Protein AF-A0A3B1C1U1-F1 (afdb_monomer)

Secondary structure (DSSP, 8-state):
-B-TTS---HHHHHHHHHHT--EEEE-S-B-GGGTT-SSTT-HHHHHHHHHHHHHHHHHHTT-TTEEEEE--BS---SHHHHHHHHHHHHH-TTS-EE-STTGGG-SSEE-SS--HHHHHHHHHSS--S-EEEEEES---SS--TTHHHHHHHHHH-TTEEEEEES-SB---EEEE-TT--EEEE-TTSSSSTT----TTTT---SB-TT-PBPTHHHHHHHHT-SEEEEEEEGGGTEEEEEE--SS--GGGEEEEEEEEETTEEEEEEEEE-----TT-EEEEE--PPPP-PPTT--EEEEEEEEESS--SS--TT-EEEEEEEE-----S---PBPGGGSPP-EEEEETTEEEEE-SSEEEEEETTT-SEEEEEETTEE-B---TT---S-EEE---PPPGGGHHHHHHHHHHTTTS-EEEEEEEEEEEEETTEEEEEEEEEEE-STT-EEEEEEEEEEETTS-EEEEEEEEEESS-PPPSEEEEEEEE-TT--EEEEEEEESS--BTTB-TTSEEEEEEEESGGG----SS--S---EEEESEEEEE-TTSEEEEEEESSS-EEEEEESS-HHHHHH-SSGGG----SSEEEEEEEEE-----SSTT--S-TTTS--SS-EEEEEEEEEEEGGG--HHHHHHHGGGB---PPPEEEE-TT-EEEEE-SSTTPEEEEESBSPPP-TTSEE-SS-EE--S-EEEEEEEEETTEEPP-EEEEEPPPBPPPPEEES-SEEESS-EEEEEE-SSTTPEEEEESBSPPP-TTSEEP-S-EEE-S-EEEEEEEE-TTSBPPPPEEEEEEE----SSEEEEEEES--SS---GGGS--SEEEEESSSSSTTS---SSSEEEEEEEEEEESS-EEEEEEEEESS-EEEEETTEEEEEE-SS-SSEEEEEEEEE-SEEEEEEEEEEE-SS---EEEEEEETTEEEEEPPTTTB---

Structure (mmCIF, N/CA/C/O backbone):
data_AF-A0A3B1C1U1-F1
#
_entry.id   AF-A0A3B1C1U1-F1
#
loop_
_atom_site.group_PDB
_atom_site.id
_atom_site.type_symbol
_atom_site.label_atom_id
_atom_site.label_alt_id
_atom_site.label_comp_id
_atom_site.label_asym_id
_atom_site.label_entity_id
_atom_site.label_seq_id
_atom_site.pdbx_PDB_ins_code
_atom_site.Cartn_x
_atom_site.Cartn_y
_atom_site.Cartn_z
_atom_site.occupancy
_atom_site.B_iso_or_equiv
_atom_site.auth_seq_id
_atom_site.auth_comp_id
_atom_site.auth_asym_id
_atom_site.auth_atom_id
_atom_site.pdbx_PDB_model_num
ATOM 1 N N . MET A 1 1 ? 11.385 -11.383 -22.147 1.00 95.50 1 MET A N 1
ATOM 2 C CA . MET A 1 1 ? 12.395 -11.787 -21.146 1.00 95.50 1 MET A CA 1
ATOM 3 C C . MET A 1 1 ? 13.703 -11.098 -21.480 1.00 95.50 1 MET A C 1
ATOM 5 O O . MET A 1 1 ? 13.991 -10.925 -22.659 1.00 95.50 1 MET A O 1
ATOM 9 N N . ARG A 1 2 ? 14.483 -10.728 -20.468 1.00 98.31 2 ARG A N 1
ATOM 10 C CA . ARG A 1 2 ? 15.875 -10.281 -20.600 1.00 98.31 2 ARG A CA 1
ATOM 11 C C . ARG A 1 2 ? 16.767 -11.355 -19.976 1.00 98.31 2 ARG A C 1
ATOM 13 O O . ARG A 1 2 ? 16.392 -11.895 -18.940 1.00 98.31 2 ARG A O 1
ATOM 20 N N . THR A 1 3 ? 17.875 -11.717 -20.616 1.00 98.25 3 THR A N 1
ATOM 21 C CA . THR A 1 3 ? 18.797 -12.750 -20.106 1.00 98.25 3 THR A CA 1
ATOM 22 C C . THR A 1 3 ? 19.804 -12.135 -19.128 1.00 98.25 3 THR A C 1
ATOM 24 O O . THR A 1 3 ? 20.972 -11.949 -19.457 1.00 98.25 3 THR A O 1
ATOM 27 N N . SER A 1 4 ? 19.336 -11.753 -17.940 1.00 97.38 4 SER A N 1
ATOM 28 C CA . SER A 1 4 ? 20.172 -11.133 -16.906 1.00 97.38 4 SER A CA 1
ATOM 29 C C . SER A 1 4 ? 21.248 -12.101 -16.377 1.00 97.38 4 SER A C 1
ATOM 31 O O . SER A 1 4 ? 20.926 -13.204 -15.943 1.00 97.38 4 SER A O 1
ATOM 33 N N . HIS A 1 5 ? 22.546 -11.785 -16.388 1.00 97.88 5 HIS A N 1
ATOM 34 C CA . HIS A 1 5 ? 23.233 -10.733 -17.164 1.00 97.88 5 HIS A CA 1
ATOM 35 C C . HIS A 1 5 ? 24.264 -11.343 -18.116 1.00 97.88 5 HIS A C 1
ATOM 37 O O . HIS A 1 5 ? 25.422 -10.930 -18.196 1.00 97.88 5 HIS A O 1
ATOM 43 N N . TYR A 1 6 ? 23.863 -12.413 -18.800 1.00 98.62 6 TYR A N 1
ATOM 44 C CA . TYR A 1 6 ? 24.716 -13.168 -19.706 1.00 98.62 6 TYR A CA 1
ATOM 45 C C . TYR A 1 6 ? 23.889 -14.016 -20.682 1.00 98.62 6 TYR A C 1
ATOM 47 O O . TYR A 1 6 ? 22.718 -14.302 -20.423 1.00 98.62 6 TYR A O 1
ATOM 55 N N . PRO A 1 7 ? 24.499 -14.495 -21.783 1.00 98.50 7 PRO A N 1
ATOM 56 C CA . PRO A 1 7 ? 23.799 -15.355 -22.719 1.00 98.50 7 PRO A CA 1
ATOM 57 C C . PRO A 1 7 ? 23.472 -16.708 -22.068 1.00 98.50 7 PRO A C 1
ATOM 59 O O . PRO A 1 7 ? 24.351 -17.365 -21.503 1.00 98.50 7 PRO A O 1
ATOM 62 N N . ASN A 1 8 ? 22.223 -17.155 -22.193 1.00 98.25 8 ASN A N 1
ATOM 63 C CA . ASN A 1 8 ? 21.724 -18.407 -21.617 1.00 98.25 8 ASN A CA 1
ATOM 64 C C . ASN A 1 8 ? 22.198 -19.653 -22.396 1.00 98.25 8 ASN A C 1
ATOM 66 O O . ASN A 1 8 ? 22.909 -19.565 -23.405 1.00 98.25 8 ASN A O 1
ATOM 70 N N . ASP A 1 9 ? 21.787 -20.838 -21.929 1.00 98.12 9 ASP A N 1
ATOM 71 C CA . ASP A 1 9 ? 21.929 -22.094 -22.673 1.00 98.12 9 ASP A CA 1
ATOM 72 C C . ASP A 1 9 ? 21.210 -22.003 -24.041 1.00 98.12 9 ASP A C 1
ATOM 74 O O . ASP A 1 9 ? 20.063 -21.549 -24.084 1.00 98.12 9 ASP A O 1
ATOM 78 N N . PRO A 1 10 ? 21.817 -22.454 -25.161 1.00 97.94 10 PRO A N 1
ATOM 79 C CA . PRO A 1 10 ? 21.201 -22.412 -26.493 1.00 97.94 10 PRO A CA 1
ATOM 80 C C . PRO A 1 10 ? 19.806 -23.051 -26.590 1.00 97.94 10 PRO A C 1
ATOM 82 O O . PRO A 1 10 ? 19.023 -22.710 -27.477 1.00 97.94 10 PRO A O 1
ATOM 85 N N . TYR A 1 11 ? 19.474 -23.997 -25.708 1.00 98.38 11 TYR A N 1
ATOM 86 C CA . TYR A 1 11 ? 18.143 -24.594 -25.646 1.00 98.38 11 TYR A CA 1
ATOM 87 C C . TYR A 1 11 ? 17.060 -23.583 -25.246 1.00 98.38 11 TYR A C 1
ATOM 89 O O . TYR A 1 11 ? 15.945 -23.660 -25.757 1.00 98.38 11 TYR A O 1
ATOM 97 N N . TRP A 1 12 ? 17.386 -22.594 -24.408 1.00 98.19 12 TRP A N 1
ATOM 98 C CA . TRP A 1 12 ? 16.448 -21.550 -23.987 1.00 98.19 12 TRP A CA 1
ATOM 99 C C . TRP A 1 12 ? 15.910 -20.741 -25.173 1.00 98.19 12 TRP A C 1
ATOM 101 O O . TRP A 1 12 ? 14.702 -20.573 -25.315 1.00 98.19 12 TRP A O 1
ATOM 111 N N . TYR A 1 13 ? 16.792 -20.318 -26.076 1.00 98.56 13 TYR A N 1
ATOM 112 C CA . TYR A 1 13 ? 16.422 -19.546 -27.265 1.00 98.56 13 TYR A CA 1
ATOM 113 C C . TYR A 1 13 ? 15.517 -20.347 -28.205 1.00 98.56 13 TYR A C 1
ATOM 115 O O . TYR A 1 13 ? 14.529 -19.819 -28.706 1.00 98.56 13 TYR A O 1
ATOM 123 N N . LYS A 1 14 ? 15.780 -21.654 -28.366 1.00 98.06 14 LYS A N 1
ATOM 124 C CA . LYS A 1 14 ? 14.905 -22.553 -29.139 1.00 98.06 14 LYS A CA 1
ATOM 125 C C . LYS A 1 14 ? 13.499 -22.634 -28.548 1.00 98.06 14 LYS A C 1
ATOM 127 O O . LYS A 1 14 ? 12.528 -22.614 -29.297 1.00 98.06 14 LYS A O 1
ATOM 132 N N . LEU A 1 15 ? 13.385 -22.704 -27.219 1.00 98.12 15 LEU A N 1
ATOM 133 C CA . LEU A 1 15 ? 12.083 -22.679 -26.552 1.00 98.12 15 LEU A CA 1
ATOM 134 C C . LEU A 1 15 ? 11.376 -21.338 -26.774 1.00 98.12 15 LEU A C 1
ATOM 136 O O . LEU A 1 15 ? 10.186 -21.321 -27.066 1.00 98.12 15 LEU A O 1
ATOM 140 N N . CYS A 1 16 ? 12.084 -20.212 -26.684 1.00 98.38 16 CYS A N 1
ATOM 141 C CA . CYS A 1 16 ? 11.479 -18.904 -26.931 1.00 98.38 16 CYS A CA 1
ATOM 142 C C . CYS A 1 16 ? 11.007 -18.726 -28.380 1.00 98.38 16 CYS A C 1
ATOM 144 O O . CYS A 1 16 ? 9.951 -18.124 -28.589 1.00 98.38 16 CYS A O 1
ATOM 146 N N . ASP A 1 17 ? 11.731 -19.278 -29.358 1.00 98.44 17 ASP A N 1
ATOM 147 C CA . ASP A 1 17 ? 11.299 -19.314 -30.759 1.00 98.44 17 ASP A CA 1
ATOM 148 C C . ASP A 1 17 ? 10.008 -20.126 -30.937 1.00 98.44 17 ASP A C 1
ATOM 150 O O . ASP A 1 17 ? 9.085 -19.683 -31.618 1.00 98.44 17 ASP A O 1
ATOM 154 N N . GLU A 1 18 ? 9.933 -21.311 -30.322 1.00 97.50 18 GLU A N 1
ATOM 155 C CA . GLU A 1 18 ? 8.797 -22.229 -30.463 1.00 97.50 18 GLU A CA 1
ATOM 156 C C . GLU A 1 18 ? 7.543 -21.733 -29.726 1.00 97.50 18 GLU A C 1
ATOM 158 O O . GLU A 1 18 ? 6.435 -21.792 -30.261 1.00 97.50 18 GLU A O 1
ATOM 163 N N . PHE A 1 19 ? 7.709 -21.216 -28.507 1.00 97.50 19 PHE A N 1
ATOM 164 C CA . PHE A 1 19 ? 6.602 -20.771 -27.656 1.00 97.50 19 PHE A CA 1
ATOM 165 C C . PHE A 1 19 ? 6.185 -19.314 -27.898 1.00 97.50 19 PHE A C 1
ATOM 167 O O . PHE A 1 19 ? 5.096 -18.921 -27.476 1.00 97.50 19 PHE A O 1
ATOM 174 N N . GLY A 1 20 ? 7.010 -18.523 -28.592 1.00 96.56 20 GLY A N 1
ATOM 175 C CA . GLY A 1 20 ? 6.727 -17.128 -28.927 1.00 96.56 20 GLY A CA 1
ATOM 176 C C . GLY A 1 20 ? 6.965 -16.167 -27.761 1.00 96.56 20 GLY A C 1
ATOM 177 O O . GLY A 1 20 ? 6.029 -15.543 -27.263 1.00 96.56 20 GLY A O 1
ATOM 178 N N . MET A 1 21 ? 8.221 -16.021 -27.333 1.00 96.69 21 MET A N 1
ATOM 179 C CA . MET A 1 21 ? 8.624 -15.077 -26.282 1.00 96.69 21 MET A CA 1
ATOM 180 C C . MET A 1 21 ? 9.719 -14.134 -26.781 1.00 96.69 21 MET A C 1
ATOM 182 O O . MET A 1 21 ? 10.788 -14.591 -27.168 1.00 96.69 21 MET A O 1
ATOM 186 N N . TYR A 1 22 ? 9.495 -12.818 -26.717 1.00 97.75 22 TYR A N 1
ATOM 187 C CA . TYR A 1 22 ? 10.530 -11.842 -27.074 1.00 97.75 22 TYR A CA 1
ATOM 188 C C . TYR A 1 22 ? 11.697 -11.861 -26.080 1.00 97.75 22 TYR A C 1
ATOM 190 O O . TYR A 1 22 ? 11.484 -11.870 -24.859 1.00 97.75 22 TYR A O 1
ATOM 198 N N . LEU A 1 23 ? 12.921 -11.834 -26.609 1.00 98.12 23 LEU A N 1
ATOM 199 C CA . LEU A 1 23 ? 14.177 -11.854 -25.869 1.00 98.12 23 LEU A CA 1
ATOM 200 C C . LEU A 1 23 ? 14.997 -10.581 -26.099 1.00 98.12 23 LEU A C 1
ATOM 202 O O . LEU A 1 23 ? 15.217 -10.163 -27.237 1.00 98.12 23 LEU A O 1
ATOM 206 N N . VAL A 1 24 ? 15.497 -10.027 -24.997 1.00 98.50 24 VAL A N 1
ATOM 207 C CA . VAL A 1 24 ? 16.676 -9.158 -24.973 1.00 98.50 24 VAL A CA 1
ATOM 208 C C . VAL A 1 24 ? 17.847 -10.045 -24.571 1.00 98.50 24 VAL A C 1
ATOM 210 O O . VAL A 1 24 ? 17.885 -10.511 -23.430 1.00 98.50 24 VAL A O 1
ATOM 213 N N . ASP A 1 25 ? 18.735 -10.331 -25.521 1.00 98.75 25 ASP A N 1
ATOM 214 C CA . ASP A 1 25 ? 19.906 -11.179 -25.286 1.00 98.75 25 ASP A CA 1
ATOM 215 C C . ASP A 1 25 ? 21.087 -10.311 -24.851 1.00 98.75 25 ASP A C 1
ATOM 217 O O . ASP A 1 25 ? 21.399 -9.306 -25.498 1.00 98.75 25 ASP A O 1
ATOM 221 N N . GLU A 1 26 ? 21.695 -10.651 -23.721 1.00 98.81 26 GLU A N 1
ATOM 222 C CA . GLU A 1 26 ? 22.623 -9.775 -23.012 1.00 98.81 26 GLU A CA 1
ATOM 223 C C . GLU A 1 26 ? 24.036 -10.327 -22.954 1.00 98.81 26 GLU A C 1
ATOM 225 O O . GLU A 1 26 ? 24.291 -11.459 -22.544 1.00 98.81 26 GLU A O 1
ATOM 230 N N . THR A 1 27 ? 24.980 -9.480 -23.354 1.00 98.75 27 THR A N 1
ATOM 231 C CA . THR A 1 27 ? 26.395 -9.816 -23.322 1.00 98.75 27 THR A CA 1
ATOM 232 C C . THR A 1 27 ? 26.832 -10.021 -21.877 1.00 98.75 27 THR A C 1
ATOM 234 O O . THR A 1 27 ? 26.531 -9.199 -21.022 1.00 98.75 27 THR A O 1
ATOM 237 N N . ASN A 1 28 ? 27.615 -11.071 -21.617 1.00 98.56 28 ASN A N 1
ATOM 238 C CA . ASN A 1 28 ? 28.229 -11.317 -20.312 1.00 98.56 28 ASN A CA 1
ATOM 239 C C . ASN A 1 28 ? 29.310 -10.260 -20.024 1.00 98.56 28 ASN A C 1
ATOM 241 O O . ASN A 1 28 ? 30.497 -10.532 -20.197 1.00 98.56 28 ASN A O 1
ATOM 245 N N . VAL A 1 29 ? 28.914 -9.042 -19.676 1.00 98.12 29 VAL A N 1
ATOM 246 C CA . VAL A 1 29 ? 29.781 -7.917 -19.317 1.00 98.12 29 VAL A CA 1
ATOM 247 C C . VAL A 1 29 ? 29.119 -7.201 -18.152 1.00 98.12 29 VAL A C 1
ATOM 249 O O . VAL A 1 29 ? 28.149 -6.474 -18.333 1.00 98.12 29 VAL A O 1
ATOM 252 N N . GLU A 1 30 ? 29.682 -7.412 -16.969 1.00 98.00 30 GLU A N 1
ATOM 253 C CA . GLU A 1 30 ? 29.283 -6.749 -15.738 1.00 98.00 30 GLU A CA 1
ATOM 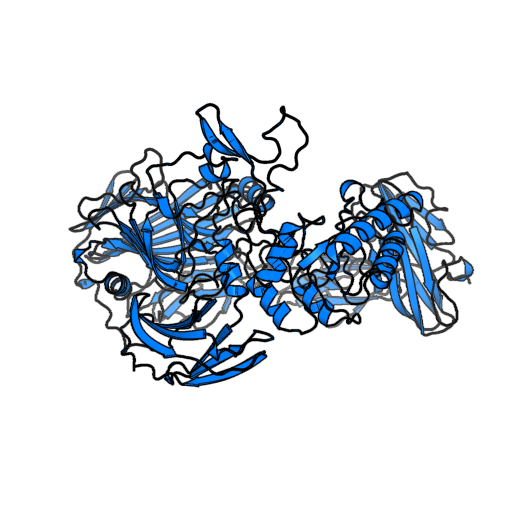254 C C . GLU A 1 30 ? 30.520 -6.537 -14.868 1.00 98.00 30 GLU A C 1
ATOM 256 O O . GLU A 1 30 ? 31.339 -7.440 -14.674 1.00 98.00 30 GLU A O 1
ATOM 261 N N . SER A 1 31 ? 30.697 -5.307 -14.398 1.00 96.75 31 SER A N 1
ATOM 262 C CA . SER A 1 31 ? 31.854 -4.895 -13.602 1.00 96.75 31 SER A CA 1
ATOM 263 C C . SER A 1 31 ? 31.437 -3.952 -12.478 1.00 96.75 31 SER A C 1
ATOM 265 O O . SER A 1 31 ? 32.193 -3.048 -12.120 1.00 96.75 31 SER A O 1
ATOM 267 N N . HIS A 1 32 ? 30.265 -4.206 -11.885 1.00 94.69 32 HIS A N 1
ATOM 268 C CA . HIS A 1 32 ? 29.680 -3.404 -10.808 1.00 94.69 32 HIS A CA 1
ATOM 269 C C . HIS A 1 32 ? 30.699 -3.130 -9.690 1.00 94.69 32 HIS A C 1
ATOM 271 O O . HIS A 1 32 ? 30.947 -1.981 -9.329 1.00 94.69 32 HIS A O 1
ATOM 277 N N . GLY A 1 33 ? 31.409 -4.162 -9.217 1.00 92.44 33 GLY A N 1
ATOM 278 C CA . GLY A 1 33 ? 32.429 -4.025 -8.166 1.00 92.44 33 GLY A CA 1
ATOM 279 C C . GLY A 1 33 ? 33.640 -3.148 -8.531 1.00 92.44 33 GLY A C 1
ATOM 280 O O . GLY A 1 33 ? 34.375 -2.721 -7.644 1.00 92.44 33 GLY A O 1
ATOM 281 N N . ALA A 1 34 ? 33.857 -2.846 -9.816 1.00 92.56 34 ALA A N 1
ATOM 282 C CA . ALA A 1 34 ? 34.862 -1.878 -10.263 1.00 92.56 34 ALA A CA 1
ATOM 283 C C . ALA A 1 34 ? 34.351 -0.424 -10.222 1.00 92.56 34 ALA A C 1
ATOM 285 O O . ALA A 1 34 ? 35.110 0.487 -10.551 1.00 92.56 34 ALA A O 1
ATOM 286 N N . ASN A 1 35 ? 33.089 -0.201 -9.839 1.00 83.38 35 ASN A N 1
ATOM 287 C CA . ASN A 1 35 ? 32.459 1.099 -9.615 1.00 83.38 35 ASN A CA 1
ATOM 288 C C . ASN A 1 35 ? 32.656 2.085 -10.786 1.00 83.38 35 ASN A C 1
ATOM 290 O O . ASN A 1 35 ? 33.133 3.208 -10.619 1.00 83.38 35 ASN A O 1
ATOM 294 N N . GLY A 1 36 ? 32.384 1.614 -12.009 1.00 84.00 36 GLY A N 1
ATOM 295 C CA . GLY A 1 36 ? 32.494 2.403 -13.243 1.00 84.00 36 GLY A CA 1
ATOM 296 C C . GLY A 1 36 ? 33.921 2.669 -13.745 1.00 84.00 36 GLY A C 1
ATOM 297 O O . GLY A 1 36 ? 34.096 3.351 -14.757 1.00 84.00 36 GLY A O 1
ATOM 298 N N . LEU A 1 37 ? 34.956 2.137 -13.081 1.00 86.38 37 LEU A N 1
ATOM 299 C CA . LEU A 1 37 ? 36.351 2.310 -13.505 1.00 86.38 37 LEU A CA 1
ATOM 300 C C . LEU A 1 37 ? 36.724 1.433 -14.705 1.00 86.38 37 LEU A C 1
ATOM 302 O O . LEU A 1 37 ? 37.570 1.824 -15.508 1.00 86.38 37 LEU A O 1
ATOM 306 N N . LEU A 1 38 ? 36.098 0.262 -14.830 1.00 91.50 38 LEU A N 1
ATOM 307 C CA . LEU A 1 38 ? 36.338 -0.716 -15.890 1.00 91.50 38 LEU A CA 1
ATOM 308 C C . LEU A 1 38 ? 35.004 -1.093 -16.548 1.00 91.50 38 LEU A C 1
ATOM 310 O O . LEU A 1 38 ? 34.036 -1.261 -15.809 1.00 91.50 38 LEU A O 1
ATOM 314 N N . PRO A 1 39 ? 34.941 -1.276 -17.884 1.00 93.44 39 PRO A N 1
ATOM 315 C CA . PRO A 1 39 ? 36.037 -1.171 -18.854 1.00 93.44 39 PRO A CA 1
ATOM 316 C C . PRO A 1 39 ? 36.281 0.261 -19.379 1.00 93.44 39 PRO A C 1
ATOM 318 O O . PRO A 1 39 ? 37.305 0.505 -20.016 1.00 93.44 39 PRO A O 1
ATOM 321 N N . ARG A 1 40 ? 35.360 1.204 -19.138 1.00 90.94 40 ARG A N 1
ATOM 322 C CA . ARG A 1 40 ? 35.411 2.618 -19.562 1.00 90.94 40 ARG A CA 1
ATOM 323 C C . ARG A 1 40 ? 35.962 2.828 -20.987 1.00 90.94 40 ARG A C 1
ATOM 325 O O . ARG A 1 40 ? 35.516 2.171 -21.922 1.00 90.94 40 ARG A O 1
ATOM 332 N N . SER A 1 41 ? 36.937 3.718 -21.156 1.00 95.56 41 SER A N 1
ATOM 333 C CA . SER A 1 41 ? 37.687 3.939 -22.400 1.00 95.56 41 SER A CA 1
ATOM 334 C C . SER A 1 41 ? 39.094 3.329 -22.331 1.00 95.56 41 SER A C 1
ATOM 336 O O . SER A 1 41 ? 39.984 3.767 -23.055 1.00 95.56 41 SER A O 1
ATOM 338 N N . ASP A 1 42 ? 39.348 2.361 -21.436 1.00 96.12 42 ASP A N 1
ATOM 339 C CA . ASP A 1 42 ? 40.673 1.738 -21.341 1.00 96.12 42 ASP A CA 1
ATOM 340 C C . ASP A 1 42 ? 40.870 0.755 -22.513 1.00 96.12 42 ASP A C 1
ATOM 342 O O . ASP A 1 42 ? 40.176 -0.271 -22.580 1.00 96.12 42 ASP A O 1
ATOM 346 N N . PRO A 1 43 ? 41.825 1.017 -23.429 1.00 95.62 43 PRO A N 1
ATOM 347 C CA . PRO A 1 43 ? 42.048 0.178 -24.602 1.00 95.62 43 PRO A CA 1
ATOM 348 C C . PRO A 1 43 ? 42.491 -1.251 -24.257 1.00 95.62 43 PRO A C 1
ATOM 350 O O . PRO A 1 43 ? 42.358 -2.158 -25.080 1.00 95.62 43 PRO A O 1
ATOM 353 N N . LYS A 1 44 ? 42.998 -1.493 -23.038 1.00 97.19 44 LYS A N 1
ATOM 354 C CA . LYS A 1 44 ? 43.355 -2.845 -22.576 1.00 97.19 44 LYS A CA 1
ATOM 355 C C . LYS A 1 44 ? 42.139 -3.762 -22.471 1.00 97.19 44 LYS A C 1
ATOM 357 O O . LYS A 1 44 ? 42.288 -4.975 -22.595 1.00 97.19 44 LYS A O 1
ATOM 362 N N . TRP A 1 45 ? 40.953 -3.192 -22.263 1.00 97.69 45 TRP A N 1
ATOM 363 C CA . TRP A 1 45 ? 39.708 -3.940 -22.111 1.00 97.69 45 TRP A CA 1
ATOM 364 C C . TRP A 1 45 ? 38.903 -4.051 -23.408 1.00 97.69 45 TRP A C 1
ATOM 366 O O . TRP A 1 45 ? 38.044 -4.928 -23.493 1.00 97.69 45 TRP A O 1
ATOM 376 N N . THR A 1 46 ? 39.216 -3.257 -24.443 1.00 97.94 46 THR A N 1
ATOM 377 C CA . THR A 1 46 ? 38.482 -3.254 -25.722 1.00 97.94 46 THR A CA 1
ATOM 378 C C . THR A 1 46 ? 38.383 -4.646 -26.332 1.00 97.94 46 THR A C 1
ATOM 380 O O . THR A 1 46 ? 37.293 -5.103 -26.666 1.00 97.94 46 THR A O 1
ATOM 383 N N . ALA A 1 47 ? 39.508 -5.359 -26.447 1.00 98.25 47 ALA A N 1
ATOM 384 C CA . ALA A 1 47 ? 39.517 -6.689 -27.055 1.00 98.25 47 ALA A CA 1
ATOM 385 C C . ALA A 1 47 ? 38.643 -7.687 -26.277 1.00 98.25 47 ALA A C 1
ATOM 387 O O . ALA A 1 47 ? 37.943 -8.488 -26.890 1.00 98.25 47 ALA A O 1
ATOM 388 N N . ALA A 1 48 ? 38.648 -7.610 -24.942 1.00 98.19 48 ALA A N 1
ATOM 389 C CA . ALA A 1 48 ? 37.888 -8.512 -24.084 1.00 98.19 48 ALA A CA 1
ATOM 390 C C . ALA A 1 48 ? 36.374 -8.291 -24.206 1.00 98.19 48 ALA A C 1
ATOM 392 O O . ALA A 1 48 ? 35.618 -9.255 -24.311 1.00 98.19 48 ALA A O 1
ATOM 393 N N . VAL A 1 49 ? 35.918 -7.036 -24.214 1.00 98.38 49 VAL A N 1
ATOM 394 C CA . VAL A 1 49 ? 34.481 -6.743 -24.321 1.00 98.38 49 VAL A CA 1
ATOM 395 C C . VAL A 1 49 ? 33.951 -6.961 -25.738 1.00 98.38 49 VAL A C 1
ATOM 397 O O . VAL A 1 49 ? 32.852 -7.488 -25.901 1.00 98.38 49 VAL A O 1
ATOM 400 N N . VAL A 1 50 ? 34.758 -6.667 -26.769 1.00 98.38 50 VAL A N 1
ATOM 401 C CA . VAL A 1 50 ? 34.412 -6.946 -28.173 1.00 98.38 50 VAL A CA 1
ATOM 402 C C . VAL A 1 50 ? 34.312 -8.450 -28.435 1.00 98.38 50 VAL A C 1
ATOM 404 O O . VAL A 1 50 ? 33.421 -8.883 -29.164 1.00 98.38 50 VAL A O 1
ATOM 407 N N . ASP A 1 51 ? 35.184 -9.265 -27.836 1.00 98.75 51 ASP A N 1
ATOM 408 C CA . ASP A 1 51 ? 35.106 -10.726 -27.954 1.00 98.75 51 ASP A CA 1
ATOM 409 C C . ASP A 1 51 ? 33.796 -11.289 -27.376 1.00 98.75 51 ASP A C 1
ATOM 411 O O . ASP A 1 51 ? 33.166 -12.154 -27.990 1.00 98.75 51 ASP A O 1
ATOM 415 N N . ARG A 1 52 ? 33.330 -10.739 -26.248 1.00 98.75 52 ARG A N 1
ATOM 416 C CA . ARG A 1 52 ? 32.087 -11.160 -25.583 1.00 98.75 52 ARG A CA 1
ATOM 417 C C . ARG A 1 52 ? 30.841 -10.841 -26.418 1.00 98.75 52 ARG A C 1
ATOM 419 O O . ARG A 1 52 ? 30.056 -11.754 -26.678 1.00 98.75 52 ARG A O 1
ATOM 426 N N . ILE A 1 53 ? 30.688 -9.603 -26.907 1.00 98.75 53 ILE A N 1
ATOM 427 C CA . ILE A 1 53 ? 29.553 -9.222 -27.784 1.00 98.75 53 ILE A CA 1
ATOM 428 C C . ILE A 1 53 ? 29.595 -9.995 -29.109 1.00 98.75 53 ILE A C 1
ATOM 430 O O . ILE A 1 53 ? 28.570 -10.480 -29.591 1.00 98.75 53 ILE A O 1
ATOM 434 N N . LYS A 1 54 ? 30.792 -10.194 -29.678 1.00 98.69 54 LYS A N 1
ATOM 435 C CA . LYS A 1 54 ? 30.989 -11.013 -30.878 1.00 98.69 54 LYS A CA 1
ATOM 436 C C . LYS A 1 54 ? 30.543 -12.449 -30.662 1.00 98.69 54 LYS A C 1
ATOM 438 O O . LYS A 1 54 ? 29.832 -12.986 -31.506 1.00 98.69 54 LYS A O 1
ATOM 443 N N . SER A 1 55 ? 30.956 -13.069 -29.565 1.00 98.50 55 SER A N 1
ATOM 444 C CA . SER A 1 55 ? 30.638 -14.467 -29.282 1.00 98.50 55 SER A CA 1
ATOM 445 C C . SER A 1 55 ? 29.134 -14.692 -29.130 1.00 98.50 55 SER A C 1
ATOM 447 O O . SER A 1 55 ? 28.615 -15.624 -29.741 1.00 98.50 55 SER A O 1
ATOM 449 N N . MET A 1 56 ? 28.433 -13.807 -28.410 1.00 98.75 56 MET A N 1
ATOM 450 C CA . MET A 1 56 ? 26.971 -13.855 -28.281 1.00 98.75 56 MET A CA 1
ATOM 451 C C . MET A 1 56 ? 26.284 -13.716 -29.648 1.00 98.75 56 MET A C 1
ATOM 453 O O . MET A 1 56 ? 25.620 -14.642 -30.106 1.00 98.75 56 MET A O 1
ATOM 457 N N . ILE A 1 57 ? 26.526 -12.615 -30.372 1.00 98.75 57 ILE A N 1
ATOM 458 C CA . ILE A 1 57 ? 25.831 -12.360 -31.646 1.00 98.75 57 ILE A CA 1
ATOM 459 C C . ILE A 1 57 ? 26.104 -13.475 -32.661 1.00 98.75 57 ILE A C 1
ATOM 461 O O . ILE A 1 57 ? 25.193 -13.929 -33.349 1.00 98.75 57 ILE A O 1
ATOM 465 N N . GLN A 1 58 ? 27.348 -13.953 -32.784 1.00 98.56 58 GLN A N 1
ATOM 466 C CA . GLN A 1 58 ? 27.647 -15.008 -33.757 1.00 98.56 58 GLN A CA 1
ATOM 467 C C . GLN A 1 58 ? 26.949 -16.332 -33.433 1.00 98.56 58 GLN A C 1
ATOM 469 O O . GLN A 1 58 ? 26.586 -17.044 -34.373 1.00 98.56 58 GLN A O 1
ATOM 474 N N . ARG A 1 59 ? 26.756 -16.644 -32.145 1.00 98.50 59 ARG A N 1
ATOM 475 C CA . ARG A 1 59 ? 26.020 -17.825 -31.686 1.00 98.50 59 ARG A CA 1
ATOM 476 C C . ARG A 1 59 ? 24.520 -17.685 -31.968 1.00 98.50 59 ARG A C 1
ATOM 478 O O . ARG A 1 59 ? 23.936 -18.618 -32.515 1.00 98.50 59 ARG A O 1
ATOM 485 N N . ASP A 1 60 ? 23.940 -16.515 -31.686 1.00 98.69 60 ASP A N 1
ATOM 486 C CA . ASP A 1 60 ? 22.490 -16.395 -31.481 1.00 98.69 60 ASP A CA 1
ATOM 487 C C . ASP A 1 60 ? 21.717 -15.617 -32.560 1.00 98.69 60 ASP A C 1
ATOM 489 O O . ASP A 1 60 ? 20.492 -15.705 -32.624 1.00 98.69 60 ASP A O 1
ATOM 493 N N . LYS A 1 61 ? 22.394 -14.906 -33.474 1.00 98.00 61 LYS A N 1
ATOM 494 C CA . LYS A 1 61 ? 21.790 -14.008 -34.494 1.00 98.00 61 LYS A CA 1
ATOM 495 C C . LYS A 1 61 ? 20.638 -14.568 -35.342 1.00 98.00 61 LYS A C 1
ATOM 497 O O . LYS A 1 61 ? 19.887 -13.791 -35.936 1.00 98.00 61 LYS A O 1
ATOM 502 N N . ASN A 1 62 ? 20.501 -15.890 -35.430 1.00 98.12 62 ASN A N 1
ATOM 503 C CA . ASN A 1 62 ? 19.464 -16.547 -36.227 1.00 98.12 62 ASN A CA 1
ATOM 504 C C . ASN A 1 62 ? 18.163 -16.817 -35.451 1.00 98.12 62 ASN A C 1
ATOM 506 O O . ASN A 1 62 ? 17.199 -17.260 -36.070 1.00 98.12 62 ASN A O 1
ATOM 510 N N . HIS A 1 63 ? 18.119 -16.562 -34.139 1.00 98.69 63 HIS A N 1
ATOM 511 C CA . HIS A 1 63 ? 16.920 -16.762 -33.324 1.00 98.69 63 HIS A CA 1
ATOM 512 C C . HIS A 1 63 ? 15.910 -15.617 -33.534 1.00 98.69 63 HIS A C 1
ATOM 514 O O . HIS A 1 63 ? 16.219 -14.465 -33.201 1.00 98.69 63 HIS A O 1
ATOM 520 N N . PRO A 1 64 ? 14.713 -15.876 -34.099 1.00 98.31 64 PRO A N 1
ATOM 521 C CA . PRO A 1 64 ? 13.685 -14.851 -34.281 1.00 98.31 64 PRO A CA 1
ATOM 522 C C . PRO A 1 64 ? 13.109 -14.320 -32.963 1.00 98.31 64 PRO A C 1
ATOM 524 O O . PRO A 1 64 ? 12.572 -13.215 -32.953 1.00 98.31 64 PRO A O 1
ATOM 527 N N . SER A 1 65 ? 13.220 -15.062 -31.856 1.00 98.62 65 SER A N 1
ATOM 528 C CA . SER A 1 65 ? 12.798 -14.586 -30.538 1.00 98.62 65 SER A CA 1
ATOM 529 C C . SER A 1 65 ? 13.610 -13.384 -30.057 1.00 98.62 65 SER A C 1
ATOM 531 O O . SER A 1 65 ? 13.104 -12.580 -29.276 1.00 98.62 65 SER A O 1
ATOM 533 N N . ILE A 1 66 ? 14.865 -13.250 -30.497 1.00 98.69 66 ILE A N 1
ATOM 534 C CA . ILE A 1 66 ? 15.732 -12.134 -30.112 1.00 98.69 66 ILE A CA 1
ATOM 535 C C . ILE A 1 66 ? 15.289 -10.891 -30.868 1.00 98.69 66 ILE A C 1
ATOM 537 O O . ILE A 1 66 ? 15.321 -10.860 -32.097 1.00 98.69 66 ILE A O 1
ATOM 541 N N . VAL A 1 67 ? 14.904 -9.857 -30.124 1.00 97.81 67 VAL A N 1
ATOM 542 C CA . VAL A 1 67 ? 14.442 -8.577 -30.679 1.00 97.81 67 VAL A CA 1
ATOM 543 C C . VAL A 1 67 ? 15.397 -7.426 -30.390 1.00 97.81 67 VAL A C 1
ATOM 545 O O . VAL A 1 67 ? 15.218 -6.352 -30.951 1.00 97.81 67 VAL A O 1
ATOM 548 N N . MET A 1 68 ? 16.397 -7.625 -29.526 1.00 98.31 68 MET A N 1
ATOM 549 C CA . MET A 1 68 ? 17.332 -6.582 -29.103 1.00 98.31 68 MET A CA 1
ATOM 550 C C . MET A 1 68 ? 18.614 -7.194 -28.528 1.0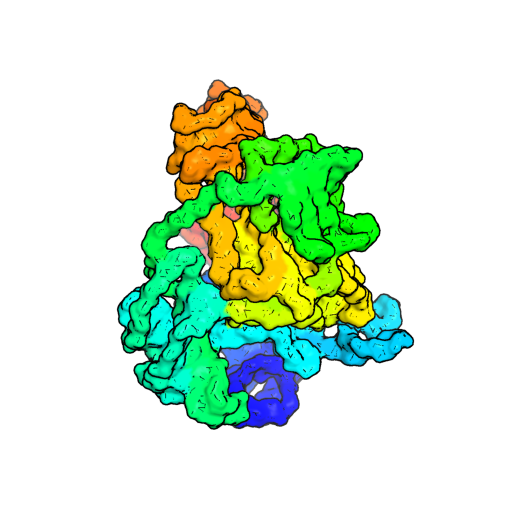0 98.31 68 MET A C 1
ATOM 552 O O . MET A 1 68 ? 18.551 -8.216 -27.839 1.00 98.31 68 MET A O 1
ATOM 556 N N . TRP A 1 69 ? 19.753 -6.549 -28.786 1.00 98.81 69 TRP A N 1
ATOM 557 C CA . TRP A 1 69 ? 21.057 -6.913 -28.222 1.00 98.81 69 TRP A CA 1
ATOM 558 C C . TRP A 1 69 ? 21.411 -5.992 -27.060 1.00 98.81 69 TRP A C 1
ATOM 560 O O . TRP A 1 69 ? 21.411 -4.779 -27.239 1.00 98.81 69 TRP A O 1
ATOM 570 N N . SER A 1 70 ? 21.758 -6.537 -25.894 1.00 98.75 70 SER A N 1
ATOM 571 C CA . SER A 1 70 ? 22.246 -5.748 -24.759 1.00 98.75 70 SER A CA 1
ATOM 572 C C . SER A 1 70 ? 23.770 -5.836 -24.624 1.00 98.75 70 SER A C 1
ATOM 574 O O . SER A 1 70 ? 24.355 -6.925 -24.692 1.00 98.75 70 SER A O 1
ATOM 576 N N . LEU A 1 71 ? 24.434 -4.689 -24.446 1.00 98.75 71 LEU A N 1
ATOM 577 C CA . LEU A 1 71 ? 25.900 -4.618 -24.350 1.00 98.75 71 LEU A CA 1
ATOM 578 C C . LEU A 1 71 ? 26.451 -5.132 -23.010 1.00 98.75 71 LEU A C 1
ATOM 580 O O . LEU A 1 71 ? 27.646 -5.407 -22.923 1.00 98.75 71 LEU A O 1
ATOM 584 N N . GLY A 1 72 ? 25.606 -5.274 -21.988 1.00 98.06 72 GLY A N 1
ATOM 585 C CA . GLY A 1 72 ? 25.986 -5.705 -20.643 1.00 98.06 72 GLY A CA 1
ATOM 586 C C . GLY A 1 72 ? 25.080 -5.097 -19.572 1.00 98.06 72 GLY A C 1
ATOM 587 O O . GLY A 1 72 ? 24.039 -4.522 -19.895 1.00 98.06 72 GLY A O 1
ATOM 588 N N . ASN A 1 73 ? 25.510 -5.187 -18.316 1.00 98.38 73 ASN A N 1
ATOM 589 C CA . ASN A 1 73 ? 24.827 -4.635 -17.146 1.00 98.38 73 ASN A CA 1
ATOM 590 C C . ASN A 1 73 ? 25.829 -3.925 -16.229 1.00 98.38 73 ASN A C 1
ATOM 592 O O . ASN A 1 73 ? 26.942 -4.419 -16.070 1.00 98.38 73 ASN A O 1
ATOM 596 N N . GLU A 1 74 ? 25.461 -2.766 -15.672 1.00 95.75 74 GLU A N 1
ATOM 597 C CA . GLU A 1 74 ? 26.195 -2.060 -14.599 1.00 95.75 74 GLU A CA 1
ATOM 598 C C . GLU A 1 74 ? 27.738 -2.056 -14.734 1.00 95.75 74 GLU A C 1
ATOM 600 O O . GLU A 1 74 ? 28.496 -2.165 -13.769 1.00 95.75 74 GLU A O 1
ATOM 605 N N . ALA A 1 75 ? 28.231 -1.907 -15.966 1.00 96.06 75 ALA A N 1
ATOM 606 C CA . ALA A 1 75 ? 29.655 -1.927 -16.298 1.00 96.06 75 ALA A CA 1
ATOM 607 C C . ALA A 1 75 ? 30.212 -0.512 -16.560 1.00 96.06 75 ALA A C 1
ATOM 609 O O . ALA A 1 75 ? 31.285 -0.338 -17.135 1.00 96.06 75 ALA A O 1
ATOM 610 N N . GLY A 1 76 ? 29.488 0.530 -16.143 1.00 91.94 76 GLY A N 1
ATOM 611 C CA . GLY A 1 76 ? 29.861 1.930 -16.354 1.00 91.94 76 GLY A CA 1
ATOM 612 C C . GLY A 1 76 ? 29.661 2.413 -17.796 1.00 91.94 76 GLY A C 1
ATOM 613 O O . GLY A 1 76 ? 28.833 1.891 -18.534 1.00 91.94 76 GLY A O 1
ATOM 614 N N . MET A 1 77 ? 30.428 3.424 -18.206 1.00 92.88 77 MET A N 1
ATOM 615 C CA . MET A 1 77 ? 30.286 4.140 -19.487 1.00 92.88 77 MET A CA 1
ATOM 616 C C . MET A 1 77 ? 31.642 4.350 -20.168 1.00 92.88 77 MET A C 1
ATOM 618 O O . MET A 1 77 ? 32.660 4.331 -19.484 1.00 92.88 77 MET A O 1
ATOM 622 N N . GLY A 1 78 ? 31.685 4.614 -21.478 1.00 94.25 78 GLY A N 1
ATOM 623 C CA . GLY A 1 78 ? 32.922 4.975 -22.193 1.00 94.25 78 GLY A CA 1
ATOM 624 C C . GLY A 1 78 ? 33.053 4.379 -23.596 1.00 94.25 78 GLY A C 1
ATOM 625 O O . GLY A 1 78 ? 32.165 3.673 -24.075 1.00 94.25 78 GLY A O 1
ATOM 626 N N . ASP A 1 79 ? 34.190 4.647 -24.243 1.00 97.19 79 ASP A N 1
ATOM 627 C CA . ASP A 1 79 ? 34.402 4.371 -25.674 1.00 97.19 79 ASP A CA 1
ATOM 628 C C . ASP A 1 79 ? 34.304 2.891 -26.034 1.00 97.19 79 ASP A C 1
ATOM 630 O O . ASP A 1 79 ? 33.878 2.543 -27.135 1.00 97.19 79 ASP A O 1
ATOM 634 N N . ASN A 1 80 ? 34.641 2.000 -25.099 1.00 98.12 80 ASN A N 1
ATOM 635 C CA . ASN A 1 80 ? 34.517 0.566 -25.324 1.00 98.12 80 ASN A CA 1
ATOM 636 C C . ASN A 1 80 ? 33.075 0.154 -25.662 1.00 98.12 80 ASN A C 1
ATOM 638 O O . ASN A 1 80 ? 32.886 -0.732 -26.494 1.00 98.12 80 ASN A O 1
ATOM 642 N N . PHE A 1 81 ? 32.064 0.827 -25.105 1.00 98.38 81 PHE A N 1
ATOM 643 C CA . PHE A 1 81 ? 30.661 0.542 -25.413 1.00 98.38 81 PHE A CA 1
ATOM 644 C C . PHE A 1 81 ? 30.249 1.056 -26.797 1.00 98.38 81 PHE A C 1
ATOM 646 O O . PHE A 1 81 ? 29.494 0.373 -27.485 1.00 98.38 81 PHE A O 1
ATOM 653 N N . PHE A 1 82 ? 30.810 2.176 -27.272 1.00 98.62 82 PHE A N 1
ATOM 654 C CA . PHE A 1 82 ? 30.637 2.590 -28.670 1.00 98.62 82 PHE A CA 1
ATOM 655 C C . PHE A 1 82 ? 31.240 1.561 -29.632 1.00 98.62 82 PHE A C 1
ATOM 657 O O . PHE A 1 82 ? 30.588 1.174 -30.597 1.00 98.62 82 PHE A O 1
ATOM 664 N N . VAL A 1 83 ? 32.434 1.038 -29.333 1.00 98.50 83 VAL A N 1
ATOM 665 C CA . VAL A 1 83 ? 33.065 -0.011 -30.153 1.00 98.50 83 VAL A CA 1
ATOM 666 C C . VAL A 1 83 ? 32.223 -1.295 -30.171 1.00 98.50 83 VAL A C 1
ATOM 668 O O . VAL A 1 83 ? 32.086 -1.928 -31.220 1.00 98.50 83 VAL A O 1
ATOM 671 N N . MET A 1 84 ? 31.634 -1.685 -29.035 1.00 98.75 84 MET A N 1
ATOM 672 C CA . MET A 1 84 ? 30.727 -2.837 -28.967 1.00 98.75 84 MET A CA 1
ATOM 673 C C . MET A 1 84 ? 29.442 -2.613 -29.771 1.00 98.75 84 MET A C 1
ATOM 675 O O . MET A 1 84 ? 29.060 -3.495 -30.542 1.00 98.75 84 MET A O 1
ATOM 679 N N . ARG A 1 85 ? 28.804 -1.442 -29.637 1.00 98.56 85 ARG A N 1
ATOM 680 C CA . ARG A 1 85 ? 27.622 -1.051 -30.422 1.00 98.56 85 ARG A CA 1
ATOM 681 C C . ARG A 1 85 ? 27.916 -1.098 -31.919 1.00 98.56 85 ARG A C 1
ATOM 683 O O . ARG A 1 85 ? 27.186 -1.740 -32.669 1.00 98.56 85 ARG A O 1
ATOM 690 N N . ASP A 1 86 ? 29.014 -0.480 -32.347 1.00 98.69 86 ASP A N 1
ATOM 691 C CA . ASP A 1 86 ? 29.407 -0.424 -33.756 1.00 98.69 86 ASP A CA 1
ATOM 692 C C . ASP A 1 86 ? 29.670 -1.830 -34.319 1.00 98.69 86 ASP A C 1
ATOM 694 O O . ASP A 1 86 ? 29.313 -2.136 -35.463 1.00 98.69 86 ASP A O 1
ATOM 698 N N . TYR A 1 87 ? 30.256 -2.724 -33.512 1.00 98.69 87 TYR A N 1
ATOM 699 C CA . TYR A 1 87 ? 30.365 -4.134 -33.872 1.00 98.69 87 TYR A CA 1
ATOM 700 C C . TYR A 1 87 ? 28.985 -4.789 -34.019 1.00 98.69 87 TYR A C 1
ATOM 702 O O . TYR A 1 87 ? 28.766 -5.484 -35.013 1.00 98.69 87 TYR A O 1
ATOM 710 N N . ALA A 1 88 ? 28.073 -4.579 -33.065 1.00 98.69 88 ALA A N 1
ATOM 711 C CA . ALA A 1 88 ? 26.737 -5.169 -33.084 1.00 98.69 88 ALA A CA 1
ATOM 712 C C . ALA A 1 88 ? 25.963 -4.763 -34.345 1.00 98.69 88 ALA A C 1
ATOM 714 O O . ALA A 1 88 ? 25.538 -5.641 -35.093 1.00 98.69 88 ALA A O 1
ATOM 715 N N . HIS A 1 89 ? 25.904 -3.467 -34.670 1.00 98.69 89 HIS A N 1
ATOM 716 C CA . HIS A 1 89 ? 25.263 -2.971 -35.897 1.00 98.69 89 HIS A CA 1
ATOM 717 C C . HIS A 1 89 ? 25.902 -3.520 -37.173 1.00 98.69 89 HIS A C 1
ATOM 719 O O . HIS A 1 89 ? 25.208 -3.826 -38.142 1.00 98.69 89 HIS A O 1
ATOM 725 N N . LYS A 1 90 ? 27.232 -3.672 -37.193 1.00 98.44 90 LYS A N 1
ATOM 726 C CA . LYS A 1 90 ? 27.937 -4.264 -38.338 1.00 98.44 90 LYS A CA 1
ATOM 727 C C . LYS A 1 90 ? 27.638 -5.757 -38.492 1.00 98.44 90 LYS A C 1
ATOM 729 O O . LYS A 1 90 ? 27.572 -6.251 -39.617 1.00 98.44 90 LYS A O 1
ATOM 734 N N . ALA A 1 91 ? 27.556 -6.487 -37.384 1.00 98.19 91 ALA A N 1
ATOM 735 C CA . ALA A 1 91 ? 27.346 -7.929 -37.379 1.00 98.19 91 ALA A CA 1
ATOM 736 C C . ALA A 1 91 ? 25.882 -8.304 -37.646 1.00 98.19 91 ALA A C 1
ATOM 738 O O . ALA A 1 91 ? 25.632 -9.313 -38.307 1.00 98.19 91 ALA A O 1
ATOM 739 N N . ASP A 1 92 ? 24.949 -7.496 -37.147 1.00 98.44 92 ASP A N 1
ATOM 740 C CA . ASP A 1 92 ? 23.512 -7.673 -37.291 1.00 98.44 92 ASP A CA 1
ATOM 741 C C . ASP A 1 92 ? 22.783 -6.312 -37.300 1.00 98.44 92 ASP A C 1
ATOM 743 O O . ASP A 1 92 ? 22.425 -5.788 -36.245 1.00 98.44 92 ASP A O 1
ATOM 747 N N . PRO A 1 93 ? 22.509 -5.738 -38.484 1.00 97.44 93 PRO A N 1
ATOM 748 C CA . PRO A 1 93 ? 21.773 -4.481 -38.594 1.00 97.44 93 PRO A CA 1
ATOM 749 C C . PRO A 1 93 ? 20.254 -4.645 -38.404 1.00 97.44 93 PRO A C 1
ATOM 751 O O . PRO A 1 93 ? 19.522 -3.669 -38.540 1.00 97.44 93 PRO A O 1
ATOM 754 N N . SER A 1 94 ? 19.746 -5.864 -38.166 1.00 98.00 94 SER A N 1
ATOM 755 C CA . SER A 1 94 ? 18.300 -6.126 -38.096 1.00 98.00 94 SER A CA 1
ATOM 756 C C . SER A 1 94 ? 17.671 -5.854 -36.727 1.00 98.00 94 SER A C 1
ATOM 758 O O . SER A 1 94 ? 16.444 -5.861 -36.620 1.00 98.00 94 SER A O 1
ATOM 760 N N . ARG A 1 95 ? 18.482 -5.611 -35.687 1.00 98.31 95 ARG A N 1
ATOM 761 C CA . ARG A 1 95 ? 18.031 -5.461 -34.296 1.00 98.31 95 ARG A CA 1
ATOM 762 C C . ARG A 1 95 ? 18.654 -4.225 -33.632 1.00 98.31 95 ARG A C 1
ATOM 764 O O . ARG A 1 95 ? 19.826 -3.948 -33.885 1.00 98.31 95 ARG A O 1
ATOM 771 N N . PRO A 1 96 ? 17.908 -3.504 -32.774 1.00 98.31 96 PRO A N 1
ATOM 772 C CA . PRO A 1 96 ? 18.447 -2.409 -31.976 1.00 98.31 96 PRO A CA 1
ATOM 773 C C . PRO A 1 96 ? 19.408 -2.901 -30.887 1.00 98.31 96 PRO A C 1
ATOM 775 O O . PRO A 1 96 ? 19.359 -4.056 -30.446 1.00 98.31 96 PRO A O 1
ATOM 778 N N . VAL A 1 97 ? 20.246 -1.980 -30.424 1.00 98.69 97 VAL A N 1
ATOM 779 C CA . VAL A 1 97 ? 21.192 -2.146 -29.323 1.00 98.69 97 VAL A CA 1
ATOM 780 C C . VAL A 1 97 ? 20.684 -1.422 -28.074 1.00 98.69 97 VAL A C 1
ATOM 782 O O . VAL A 1 97 ? 20.287 -0.259 -28.123 1.00 98.69 97 VAL A O 1
ATOM 785 N N . HIS A 1 98 ? 20.742 -2.111 -26.941 1.00 98.56 98 HIS A N 1
ATOM 786 C CA . HIS A 1 98 ? 20.411 -1.635 -25.605 1.00 98.56 98 HIS A CA 1
ATOM 787 C C . HIS A 1 98 ? 21.663 -1.584 -24.727 1.00 98.56 98 HIS A C 1
ATOM 789 O O . HIS A 1 98 ? 22.483 -2.502 -24.745 1.00 98.56 98 HIS A O 1
ATOM 795 N N . TYR A 1 99 ? 21.776 -0.546 -23.903 1.00 98.44 99 TYR A N 1
ATOM 796 C CA . TYR A 1 99 ? 22.675 -0.537 -22.757 1.00 98.44 99 TYR A CA 1
ATOM 797 C C . TYR A 1 99 ? 22.251 0.553 -21.775 1.00 98.44 99 TYR A C 1
ATOM 799 O O . TYR A 1 99 ? 22.267 1.734 -22.115 1.00 98.44 99 TYR A O 1
ATOM 807 N N . GLU A 1 100 ? 21.867 0.157 -20.564 1.00 97.44 100 GLU A N 1
ATOM 808 C CA . GLU A 1 100 ? 21.388 1.101 -19.552 1.00 97.44 100 GLU A CA 1
ATOM 809 C C . GLU A 1 100 ? 22.520 1.991 -19.021 1.00 97.44 100 GLU A C 1
ATOM 811 O O . GLU A 1 100 ? 22.386 3.218 -19.008 1.00 97.44 100 GLU A O 1
ATOM 816 N N . GLY A 1 101 ? 23.676 1.384 -18.721 1.00 93.56 101 GLY A N 1
ATOM 817 C CA . GLY A 1 101 ? 24.805 2.067 -18.083 1.00 93.56 101 GLY A CA 1
ATOM 818 C C . GLY A 1 101 ? 25.419 3.199 -18.913 1.00 93.56 101 GLY A C 1
ATOM 819 O O . GLY A 1 101 ? 26.132 4.044 -18.368 1.00 93.56 101 GLY A O 1
ATOM 820 N N . TYR A 1 102 ? 25.143 3.252 -20.223 1.00 96.12 102 TYR A N 1
ATOM 821 C CA . TYR A 1 102 ? 25.484 4.398 -21.057 1.00 96.12 102 TYR A CA 1
ATOM 822 C C . TYR A 1 102 ? 24.564 4.538 -22.272 1.00 96.12 102 TYR A C 1
ATOM 824 O O . TYR A 1 102 ? 24.868 4.069 -23.370 1.00 96.12 102 TYR A O 1
ATOM 832 N N . ASN A 1 103 ? 23.458 5.253 -22.070 1.00 96.00 103 ASN A N 1
ATOM 833 C CA . ASN A 1 103 ? 22.424 5.465 -23.079 1.00 96.00 103 ASN A CA 1
ATOM 834 C C . ASN A 1 103 ? 22.948 6.008 -24.423 1.00 96.00 103 ASN A C 1
ATOM 836 O O . ASN A 1 103 ? 22.388 5.665 -25.455 1.00 96.00 103 ASN A O 1
ATOM 840 N N . ASP A 1 104 ? 24.011 6.818 -24.474 1.00 95.88 104 ASP A N 1
ATOM 841 C CA . ASP A 1 104 ? 24.547 7.333 -25.753 1.00 95.88 104 ASP A CA 1
ATOM 842 C C . ASP A 1 104 ? 25.078 6.217 -26.673 1.00 95.88 104 ASP A C 1
ATOM 844 O O . ASP A 1 104 ? 25.090 6.354 -27.900 1.00 95.88 104 ASP A O 1
ATOM 848 N N . ALA A 1 105 ? 25.494 5.087 -26.093 1.00 96.12 105 ALA A N 1
ATOM 849 C CA . ALA A 1 105 ? 25.947 3.902 -26.816 1.00 96.12 105 ALA A CA 1
ATOM 850 C C . ALA A 1 105 ? 24.797 2.940 -27.187 1.00 96.12 105 ALA A C 1
ATOM 852 O O . ALA A 1 105 ? 25.063 1.810 -27.597 1.00 96.12 105 ALA A O 1
ATOM 853 N N . ALA A 1 106 ? 23.538 3.373 -27.077 1.00 97.31 106 ALA A N 1
ATOM 854 C CA . ALA A 1 106 ? 22.352 2.558 -27.325 1.00 97.31 106 ALA A CA 1
ATOM 855 C C . ALA A 1 106 ? 21.346 3.241 -28.272 1.00 97.31 106 ALA A C 1
ATOM 857 O O . ALA A 1 106 ? 21.244 4.470 -28.342 1.00 97.31 106 ALA A O 1
ATOM 858 N N . ASP A 1 107 ? 20.568 2.421 -28.979 1.00 98.25 107 ASP A N 1
ATOM 859 C CA . ASP A 1 107 ? 19.489 2.864 -29.872 1.00 98.25 107 ASP A CA 1
ATOM 860 C C . ASP A 1 107 ? 18.177 3.120 -29.115 1.00 98.25 107 ASP A C 1
ATOM 862 O O . ASP A 1 107 ? 17.314 3.866 -29.581 1.00 98.25 107 ASP A O 1
ATOM 866 N N . VAL A 1 108 ? 18.028 2.499 -27.943 1.00 97.75 108 VAL A N 1
ATOM 867 C CA . VAL A 1 108 ? 16.886 2.660 -27.038 1.00 97.75 108 VAL A CA 1
ATOM 868 C C . VAL A 1 108 ? 17.326 3.378 -25.771 1.00 97.75 108 VAL A C 1
ATOM 870 O O . VAL A 1 108 ? 18.437 3.158 -25.286 1.00 97.75 108 VAL A O 1
ATOM 873 N N . TYR A 1 109 ? 16.449 4.217 -25.228 1.00 97.94 109 TYR A N 1
ATOM 874 C CA . TYR A 1 109 ? 16.660 4.779 -23.903 1.00 97.94 109 TYR A CA 1
ATOM 875 C C . TYR A 1 109 ? 16.272 3.748 -22.844 1.00 97.94 109 TYR A C 1
ATOM 877 O O . TYR A 1 109 ? 15.254 3.063 -22.976 1.00 97.94 109 TYR A O 1
ATOM 885 N N . SER A 1 110 ? 17.076 3.632 -21.796 1.00 97.38 110 SER A N 1
ATOM 886 C CA . SER A 1 110 ? 16.869 2.686 -20.712 1.00 97.38 110 SER A CA 1
ATOM 887 C C . SER A 1 110 ? 17.298 3.257 -19.374 1.00 97.38 110 SER A C 1
ATOM 889 O O . SER A 1 110 ? 18.194 4.101 -19.286 1.00 97.38 110 SER A O 1
ATOM 891 N N . ARG A 1 111 ? 16.613 2.797 -18.331 1.00 94.44 111 ARG A N 1
ATOM 892 C CA . ARG A 1 111 ? 16.878 3.139 -16.939 1.00 94.44 111 ARG A CA 1
ATOM 893 C C . ARG A 1 111 ? 16.354 2.031 -16.040 1.00 94.44 111 ARG A C 1
ATOM 895 O O . ARG A 1 111 ? 15.222 1.582 -16.231 1.00 94.44 111 ARG A O 1
ATOM 902 N N . MET A 1 112 ? 17.143 1.646 -15.045 1.00 94.50 112 MET A N 1
ATOM 903 C CA . MET A 1 112 ? 16.715 0.720 -13.996 1.00 94.50 112 MET A CA 1
ATOM 904 C C . MET A 1 112 ? 15.909 1.457 -12.916 1.00 94.50 112 MET A C 1
ATOM 906 O O . MET A 1 112 ? 16.218 2.592 -12.547 1.00 94.50 112 MET A O 1
ATOM 910 N N . TYR A 1 113 ? 14.843 0.818 -12.433 1.00 92.56 113 TYR A N 1
ATOM 911 C CA . TYR A 1 113 ? 14.012 1.255 -11.304 1.00 92.56 113 TYR A CA 1
ATOM 912 C C . TYR A 1 113 ? 13.547 2.730 -11.342 1.00 92.56 113 TYR A C 1
ATOM 914 O O . TYR A 1 113 ? 13.624 3.439 -10.332 1.00 92.56 113 TYR A O 1
ATOM 922 N N . PRO A 1 114 ? 13.056 3.257 -12.484 1.00 91.56 114 PRO A N 1
ATOM 923 C CA . PRO A 1 114 ? 12.640 4.650 -12.546 1.00 91.56 114 PRO A CA 1
ATOM 924 C C . PRO A 1 114 ? 11.390 4.881 -11.690 1.00 91.56 114 PRO A C 1
ATOM 926 O O . PRO A 1 114 ? 10.458 4.079 -11.692 1.00 91.56 114 PRO A O 1
ATOM 929 N N . ALA A 1 115 ? 11.305 6.028 -11.017 1.00 86.75 115 ALA A N 1
ATOM 930 C CA . ALA A 1 115 ? 10.037 6.482 -10.451 1.00 86.75 115 ALA A CA 1
ATOM 931 C C . ALA A 1 115 ? 9.065 6.857 -11.582 1.00 86.75 115 ALA A C 1
ATOM 933 O O . ALA A 1 115 ? 9.482 7.472 -12.570 1.00 86.75 115 ALA A O 1
ATOM 934 N N . THR A 1 116 ? 7.764 6.607 -11.407 1.00 87.38 116 THR A N 1
ATOM 935 C CA . THR A 1 116 ? 6.720 6.971 -12.390 1.00 87.38 116 THR A CA 1
ATOM 936 C C . THR A 1 116 ? 6.765 8.450 -12.778 1.00 87.38 116 THR A C 1
ATOM 938 O O . THR A 1 116 ? 6.601 8.793 -13.945 1.00 87.38 116 THR A O 1
ATOM 941 N N . LYS A 1 117 ? 7.100 9.337 -11.833 1.00 86.56 117 LYS A N 1
ATOM 942 C CA . LYS A 1 117 ? 7.327 10.763 -12.110 1.00 86.56 117 LYS A CA 1
ATOM 943 C C . LYS A 1 117 ? 8.432 10.989 -13.150 1.00 86.56 117 LYS A C 1
ATOM 945 O O . LYS A 1 117 ? 8.218 11.726 -14.103 1.00 86.56 117 LYS A O 1
ATOM 950 N N . SER A 1 118 ? 9.580 10.327 -12.995 1.00 87.00 118 SER A N 1
ATOM 951 C CA . SER A 1 118 ? 10.699 10.452 -13.940 1.00 87.00 118 SER A CA 1
ATOM 952 C C . SER A 1 118 ? 10.370 9.868 -15.316 1.00 87.00 118 SER A C 1
ATOM 954 O O . SER A 1 118 ? 10.838 10.372 -16.332 1.00 87.00 118 SER A O 1
ATOM 956 N N . MET A 1 119 ? 9.513 8.841 -15.362 1.00 91.75 119 MET A N 1
ATOM 957 C CA . MET A 1 119 ? 8.996 8.294 -16.617 1.00 91.75 119 MET A CA 1
ATOM 958 C C . MET A 1 119 ? 8.136 9.328 -17.347 1.00 91.75 119 MET A C 1
ATOM 960 O O . MET A 1 119 ? 8.341 9.558 -18.534 1.00 91.75 119 MET A O 1
ATOM 964 N N . ILE A 1 120 ? 7.222 9.994 -16.635 1.00 90.12 120 ILE A N 1
ATOM 965 C CA . ILE A 1 120 ? 6.387 11.069 -17.191 1.00 90.12 120 ILE A CA 1
ATOM 966 C C . ILE A 1 120 ? 7.261 12.232 -17.676 1.00 90.12 120 ILE A C 1
ATOM 968 O O . ILE A 1 120 ? 7.064 12.718 -18.787 1.00 90.12 120 ILE A O 1
ATOM 972 N N . GLU A 1 121 ? 8.252 12.648 -16.882 1.00 89.62 121 GLU A N 1
ATOM 973 C CA . GLU A 1 121 ? 9.198 13.710 -17.253 1.00 89.62 121 GLU A CA 1
ATOM 974 C C . GLU A 1 121 ? 9.959 13.374 -18.548 1.00 89.62 121 GLU A C 1
ATOM 976 O O . GLU A 1 121 ? 10.077 14.240 -19.415 1.00 89.62 121 GLU A O 1
ATOM 981 N N . TYR A 1 122 ? 10.389 12.119 -18.738 1.00 91.62 122 TYR A N 1
ATOM 982 C CA . TYR A 1 122 ? 11.035 11.680 -19.982 1.00 91.62 122 TYR A CA 1
ATOM 983 C C . TYR A 1 122 ? 10.132 11.874 -21.208 1.00 91.62 122 TYR A C 1
ATOM 985 O O . TYR A 1 122 ? 10.595 12.362 -22.236 1.00 91.62 122 TYR A O 1
ATOM 993 N N . THR A 1 123 ? 8.826 11.589 -21.098 1.00 92.25 123 THR A N 1
ATOM 994 C CA . THR A 1 123 ? 7.890 11.762 -22.228 1.00 92.25 123 THR A CA 1
ATOM 995 C C . THR A 1 123 ? 7.783 13.208 -22.732 1.00 92.25 123 THR A C 1
ATOM 997 O O . THR A 1 123 ? 7.417 13.434 -23.887 1.00 92.25 123 THR A O 1
ATOM 1000 N N . ALA A 1 124 ? 8.116 14.185 -21.883 1.00 88.94 124 ALA A N 1
ATOM 1001 C CA . ALA A 1 124 ? 8.118 15.605 -22.218 1.00 88.94 124 ALA A CA 1
ATOM 1002 C C . ALA A 1 124 ? 9.485 16.118 -22.713 1.00 88.94 124 ALA A C 1
ATOM 1004 O O . ALA A 1 124 ? 9.557 17.242 -23.207 1.00 88.94 124 ALA A O 1
ATOM 1005 N N . GLY A 1 125 ? 10.553 15.324 -22.580 1.00 89.25 125 GLY A N 1
ATOM 1006 C CA . GLY A 1 125 ? 11.922 15.704 -22.938 1.00 89.25 125 GLY A CA 1
ATOM 1007 C C . GLY A 1 125 ? 12.208 15.696 -24.443 1.00 89.25 125 GLY A C 1
ATOM 1008 O O . GLY A 1 125 ? 11.376 15.287 -25.256 1.00 89.25 125 GLY A O 1
ATOM 1009 N N . ASP A 1 126 ? 13.408 16.146 -24.818 1.00 90.62 126 ASP A N 1
ATOM 1010 C CA . ASP A 1 126 ? 13.835 16.255 -26.222 1.00 90.62 126 ASP A CA 1
ATOM 1011 C C . ASP A 1 126 ? 14.292 14.922 -26.833 1.00 90.62 126 ASP A C 1
ATOM 1013 O O . ASP A 1 126 ? 14.186 14.743 -28.046 1.00 90.62 126 ASP A O 1
ATOM 1017 N N . ASP A 1 127 ? 14.757 13.974 -26.015 1.00 91.19 127 ASP A N 1
ATOM 1018 C CA . ASP A 1 127 ? 15.097 12.626 -26.476 1.00 91.19 127 ASP A CA 1
ATOM 1019 C C . ASP A 1 127 ? 13.822 11.867 -26.877 1.00 91.19 127 ASP A C 1
ATOM 1021 O O . ASP A 1 127 ? 12.861 11.786 -26.113 1.00 91.19 127 ASP A O 1
ATOM 1025 N N . LYS A 1 128 ? 13.801 11.352 -28.110 1.00 90.88 128 LYS A N 1
ATOM 1026 C CA . LYS A 1 128 ? 12.647 10.662 -28.711 1.00 90.88 128 LYS A CA 1
ATOM 1027 C C . LYS A 1 128 ? 12.887 9.171 -28.928 1.00 90.88 128 LYS A C 1
ATOM 1029 O O . LYS A 1 128 ? 12.087 8.529 -29.610 1.00 90.88 128 LYS A O 1
ATOM 1034 N N . ARG A 1 129 ? 13.986 8.621 -28.405 1.00 96.00 129 ARG A N 1
ATOM 1035 C CA . ARG A 1 129 ? 14.234 7.179 -28.473 1.00 96.00 129 ARG A CA 1
ATOM 1036 C C . ARG A 1 129 ? 13.138 6.415 -27.720 1.00 96.00 129 ARG A C 1
ATOM 1038 O O . ARG A 1 129 ? 12.638 6.907 -26.709 1.00 96.00 129 ARG A O 1
ATOM 1045 N N . PRO A 1 130 ? 12.754 5.213 -28.183 1.00 97.25 130 PRO A N 1
ATOM 1046 C CA . PRO A 1 130 ? 11.880 4.342 -27.410 1.00 97.25 130 PRO A CA 1
ATOM 1047 C C . PRO A 1 130 ? 12.476 4.061 -26.030 1.00 97.25 130 PRO A C 1
ATOM 1049 O O . PRO A 1 130 ? 13.679 3.823 -25.909 1.00 97.25 130 PRO A O 1
ATOM 1052 N N . TYR A 1 131 ? 11.630 4.073 -25.006 1.00 97.81 131 TYR A N 1
ATOM 1053 C CA . TYR A 1 131 ? 12.018 3.836 -23.624 1.00 97.81 131 TYR A CA 1
ATOM 1054 C C . TYR A 1 131 ? 11.726 2.383 -23.245 1.00 97.81 131 TYR A C 1
ATOM 1056 O O . TYR A 1 131 ? 10.567 1.968 -23.140 1.00 97.81 131 TYR A O 1
ATOM 1064 N N . PHE A 1 132 ? 12.789 1.610 -23.041 1.00 97.88 132 PHE A N 1
ATOM 1065 C CA . PHE A 1 132 ? 12.749 0.266 -22.482 1.00 97.88 132 PHE A CA 1
ATOM 1066 C C . PHE A 1 132 ? 13.220 0.288 -21.028 1.00 97.88 132 PHE A C 1
ATOM 1068 O O . PHE A 1 132 ? 14.320 0.735 -20.738 1.00 97.88 132 PHE A O 1
ATOM 1075 N N . ILE A 1 133 ? 12.407 -0.211 -20.102 1.00 97.38 133 ILE A N 1
ATOM 1076 C CA . ILE A 1 133 ? 12.772 -0.248 -18.682 1.00 97.38 133 ILE A CA 1
ATOM 1077 C C . ILE A 1 133 ? 13.364 -1.629 -18.389 1.00 97.38 133 ILE A C 1
ATOM 1079 O O . ILE A 1 133 ? 12.630 -2.603 -18.198 1.00 97.38 133 ILE A O 1
ATOM 1083 N N . CYS A 1 134 ? 14.693 -1.741 -18.427 1.00 97.62 134 CYS A N 1
ATOM 1084 C CA . CYS A 1 134 ? 15.368 -3.039 -18.355 1.00 97.62 134 CYS A CA 1
ATOM 1085 C C . CYS A 1 134 ? 15.181 -3.766 -17.018 1.00 97.62 134 CYS A C 1
ATOM 1087 O O . CYS A 1 134 ? 15.226 -4.996 -17.017 1.00 97.62 134 CYS A O 1
ATOM 1089 N N . GLU A 1 135 ? 14.935 -3.028 -15.930 1.00 97.19 135 GLU A N 1
ATOM 1090 C CA . GLU A 1 135 ? 14.568 -3.547 -14.610 1.00 97.19 135 GLU A CA 1
ATOM 1091 C C . GLU A 1 135 ? 13.604 -2.589 -13.913 1.00 97.19 135 GLU A C 1
ATOM 1093 O O . GLU A 1 135 ? 13.830 -1.379 -13.869 1.00 97.19 135 GLU A O 1
ATOM 1098 N N . TYR A 1 136 ? 12.520 -3.120 -13.359 1.00 95.12 136 TYR A N 1
ATOM 1099 C CA . TYR A 1 136 ? 11.606 -2.384 -12.488 1.00 95.12 136 TYR A CA 1
ATOM 1100 C C . TYR A 1 136 ? 10.879 -3.346 -11.551 1.00 95.12 136 TYR A C 1
ATOM 1102 O O . TYR A 1 136 ? 10.985 -4.560 -11.710 1.00 95.12 136 TYR A O 1
ATOM 1110 N N . SER A 1 137 ? 10.107 -2.805 -10.602 1.00 92.88 137 SER A N 1
ATOM 1111 C CA . SER A 1 137 ? 9.347 -3.602 -9.632 1.00 92.88 137 SER A CA 1
ATOM 1112 C C . SER A 1 137 ? 10.231 -4.674 -8.975 1.00 92.88 137 SER A C 1
ATOM 1114 O O . SER A 1 137 ? 10.044 -5.860 -9.213 1.00 92.88 137 SER A O 1
ATOM 1116 N N . LEU A 1 138 ? 11.223 -4.257 -8.184 1.00 91.62 138 LEU A N 1
ATOM 1117 C CA . LEU A 1 138 ? 12.064 -5.147 -7.384 1.00 91.62 138 LEU A CA 1
ATOM 1118 C C . LEU A 1 138 ? 11.182 -6.050 -6.515 1.00 91.62 138 LEU A C 1
ATOM 1120 O O . LEU A 1 138 ? 10.516 -5.575 -5.594 1.00 91.62 138 LEU A O 1
ATOM 1124 N N . THR A 1 139 ? 11.170 -7.354 -6.781 1.00 93.94 139 THR A N 1
ATOM 1125 C CA . THR A 1 139 ? 10.223 -8.278 -6.144 1.00 93.94 139 THR A CA 1
ATOM 1126 C C . THR A 1 139 ? 10.761 -8.955 -4.885 1.00 93.94 139 THR A C 1
ATOM 1128 O O . THR A 1 139 ? 10.221 -9.975 -4.478 1.00 93.94 139 THR A O 1
ATOM 1131 N N . LYS A 1 140 ? 11.773 -8.395 -4.219 1.00 93.50 140 LYS A N 1
ATOM 1132 C CA . LYS A 1 140 ? 12.341 -8.952 -2.981 1.00 93.50 140 LYS A CA 1
ATOM 1133 C C . LYS A 1 140 ? 11.276 -9.245 -1.917 1.00 93.50 140 LYS A C 1
ATOM 1135 O O . LYS A 1 140 ? 10.522 -8.354 -1.534 1.00 93.50 140 LYS A O 1
ATOM 1140 N N . GLY A 1 141 ? 11.181 -10.497 -1.467 1.00 94.56 141 GLY A N 1
ATOM 1141 C CA . GLY A 1 141 ? 10.208 -10.901 -0.447 1.00 94.56 141 GLY A CA 1
ATOM 1142 C C . GLY A 1 141 ? 8.748 -10.590 -0.808 1.00 94.56 141 GLY A C 1
ATOM 1143 O O . GLY A 1 141 ? 8.280 -10.874 -1.920 1.00 94.56 141 GLY A O 1
ATOM 1144 N N . ASN A 1 142 ? 8.002 -10.007 0.136 1.00 95.94 142 ASN A N 1
ATOM 1145 C CA . ASN A 1 142 ? 6.631 -9.546 -0.083 1.00 95.94 142 ASN A CA 1
ATOM 1146 C C . ASN A 1 142 ? 6.615 -8.132 -0.695 1.00 95.94 142 ASN A C 1
ATOM 1148 O O . ASN A 1 142 ? 6.600 -7.148 0.030 1.00 95.94 142 ASN A O 1
ATOM 1152 N N . SER A 1 143 ? 6.615 -8.040 -2.028 1.00 94.31 143 SER A N 1
ATOM 1153 C CA . SER A 1 143 ? 6.826 -6.787 -2.783 1.00 94.31 143 SER A CA 1
ATOM 1154 C C . SER A 1 143 ? 5.883 -6.657 -4.001 1.00 94.31 143 SER A C 1
ATOM 1156 O O . SER A 1 143 ? 4.784 -7.212 -3.992 1.00 94.31 143 SER A O 1
ATOM 1158 N N . SER A 1 144 ? 6.286 -5.947 -5.059 1.00 92.94 144 SER A N 1
ATOM 1159 C CA . SER A 1 144 ? 5.535 -5.681 -6.299 1.00 92.94 144 SER A CA 1
ATOM 1160 C C . SER A 1 144 ? 4.273 -4.828 -6.125 1.00 92.94 144 SER A C 1
ATOM 1162 O O . SER A 1 144 ? 3.325 -4.940 -6.901 1.00 92.94 144 SER A O 1
ATOM 1164 N N . GLY A 1 145 ? 4.260 -3.969 -5.112 1.00 91.56 145 GLY A N 1
ATOM 1165 C CA . GLY A 1 145 ? 3.301 -2.882 -4.963 1.00 91.56 145 GLY A CA 1
ATOM 1166 C C . GLY A 1 145 ? 3.507 -1.783 -6.007 1.00 91.56 145 GLY A C 1
ATOM 1167 O O . GLY A 1 145 ? 4.613 -1.574 -6.510 1.00 91.56 145 GLY A O 1
ATOM 1168 N N . GLY A 1 146 ? 2.423 -1.104 -6.380 1.00 88.75 146 GLY A N 1
ATOM 1169 C CA . GLY A 1 146 ? 2.434 -0.019 -7.365 1.00 88.75 146 GLY A CA 1
ATOM 1170 C C . GLY A 1 146 ? 2.580 -0.483 -8.819 1.00 88.75 146 GLY A C 1
ATOM 1171 O O . GLY A 1 146 ? 2.783 0.344 -9.708 1.00 88.75 146 GLY A O 1
ATOM 1172 N N . LEU A 1 147 ? 2.467 -1.789 -9.093 1.00 94.00 147 LEU A N 1
ATOM 1173 C CA . LEU A 1 147 ? 2.628 -2.347 -10.440 1.00 94.00 147 LEU A CA 1
ATOM 1174 C C . LEU A 1 147 ? 1.631 -1.748 -11.445 1.00 94.00 147 LEU A C 1
ATOM 1176 O O . LEU A 1 147 ? 2.026 -1.398 -12.555 1.00 94.00 147 LEU A O 1
ATOM 1180 N N . GLN A 1 148 ? 0.367 -1.576 -11.041 1.00 93.56 148 GLN A N 1
ATOM 1181 C CA . GLN A 1 148 ? -0.651 -0.918 -11.865 1.00 93.56 148 GLN A CA 1
ATOM 1182 C C . GLN A 1 148 ? -0.245 0.522 -12.215 1.00 93.56 148 GLN A C 1
ATOM 1184 O O . GLN A 1 148 ? -0.326 0.908 -13.373 1.00 93.56 148 GLN A O 1
ATOM 1189 N N . ALA A 1 149 ? 0.296 1.284 -11.259 1.00 91.00 149 ALA A N 1
ATOM 1190 C CA . ALA A 1 149 ? 0.701 2.672 -11.486 1.00 91.00 149 ALA A CA 1
ATOM 1191 C C . ALA A 1 149 ? 1.844 2.806 -12.510 1.00 91.00 149 ALA A C 1
ATOM 1193 O O . ALA A 1 149 ? 1.887 3.777 -13.266 1.00 91.00 149 ALA A O 1
ATOM 1194 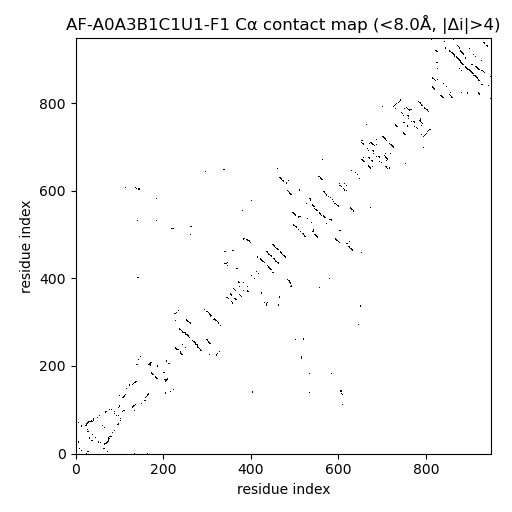N N . TYR A 1 150 ? 2.764 1.834 -12.575 1.00 93.94 150 TYR A N 1
ATOM 1195 C CA . TYR A 1 150 ? 3.749 1.773 -13.661 1.00 93.94 150 TYR A CA 1
ATOM 1196 C C . TYR A 1 150 ? 3.075 1.601 -15.020 1.00 93.94 150 TYR A C 1
ATOM 1198 O O . TYR A 1 150 ? 3.415 2.308 -15.969 1.00 93.94 150 TYR A O 1
ATOM 1206 N N . TRP A 1 151 ? 2.128 0.669 -15.114 1.00 96.12 151 TRP A N 1
ATOM 1207 C CA . TRP A 1 151 ? 1.466 0.344 -16.373 1.00 96.12 151 TRP A CA 1
ATOM 1208 C C . TRP A 1 151 ? 0.492 1.420 -16.835 1.00 96.12 151 TRP A C 1
ATOM 1210 O O . TRP A 1 151 ? 0.421 1.675 -18.032 1.00 96.12 151 TRP A O 1
ATOM 1220 N N . ASP A 1 152 ? -0.132 2.152 -15.913 1.00 94.44 152 ASP A N 1
ATOM 1221 C CA . ASP A 1 152 ? -0.910 3.348 -16.240 1.00 94.44 152 ASP A CA 1
ATOM 1222 C C . ASP A 1 152 ? -0.041 4.389 -16.968 1.00 94.44 152 ASP A C 1
ATOM 1224 O O . ASP A 1 152 ? -0.480 4.996 -17.945 1.00 94.44 152 ASP A O 1
ATOM 1228 N N . VAL A 1 153 ? 1.222 4.567 -16.550 1.00 94.31 153 VAL A N 1
ATOM 1229 C CA . VAL A 1 153 ? 2.170 5.459 -17.240 1.00 94.31 153 VAL A CA 1
ATOM 1230 C C . VAL A 1 153 ? 2.660 4.854 -18.555 1.00 94.31 153 VAL A C 1
ATOM 1232 O O . VAL A 1 153 ? 2.643 5.550 -19.570 1.00 94.31 153 VAL A O 1
ATOM 1235 N N . ILE A 1 154 ? 3.067 3.580 -18.565 1.00 96.31 154 ILE A N 1
ATOM 1236 C CA . ILE A 1 154 ? 3.564 2.893 -19.773 1.00 96.31 154 ILE A CA 1
ATOM 1237 C C . ILE A 1 154 ? 2.512 2.933 -20.888 1.00 96.31 154 ILE A C 1
ATOM 1239 O O . ILE A 1 154 ? 2.831 3.253 -22.029 1.00 96.31 154 ILE A O 1
ATOM 1243 N N . GLU A 1 155 ? 1.246 2.678 -20.566 1.00 95.25 155 GLU A N 1
ATOM 1244 C CA . GLU A 1 155 ? 0.156 2.657 -21.545 1.00 95.25 155 GLU A CA 1
ATOM 1245 C C . GLU A 1 155 ? -0.361 4.051 -21.925 1.00 95.25 155 GLU A C 1
ATOM 1247 O O . GLU A 1 155 ? -1.102 4.185 -22.904 1.00 95.25 155 GLU A O 1
ATOM 1252 N N . SER A 1 156 ? 0.038 5.098 -21.193 1.00 94.75 156 SER A N 1
ATOM 1253 C CA . SER A 1 156 ? -0.347 6.483 -21.490 1.00 94.75 156 SER A CA 1
ATOM 1254 C C . SER A 1 156 ? 0.409 7.094 -22.674 1.00 94.75 156 SER A C 1
ATOM 1256 O O . SER A 1 156 ? -0.059 8.081 -23.247 1.00 94.75 156 SER A O 1
ATOM 1258 N N . ASN A 1 157 ? 1.569 6.541 -23.053 1.00 94.44 157 ASN A N 1
ATOM 1259 C CA . ASN A 1 157 ? 2.429 7.129 -24.078 1.00 94.44 157 ASN A CA 1
ATOM 1260 C C . ASN A 1 157 ? 3.123 6.064 -24.954 1.00 94.44 157 ASN A C 1
ATOM 1262 O O . ASN A 1 157 ? 3.764 5.163 -24.421 1.00 94.44 157 ASN A O 1
ATOM 1266 N N . PRO A 1 158 ? 3.086 6.184 -26.296 1.00 92.75 158 PRO A N 1
ATOM 1267 C CA . PRO A 1 158 ? 3.679 5.198 -27.204 1.00 92.75 158 PRO A CA 1
ATOM 1268 C C . PRO A 1 158 ? 5.216 5.137 -27.188 1.00 92.75 158 PRO A C 1
ATOM 1270 O O . PRO A 1 158 ? 5.777 4.261 -27.841 1.00 92.75 158 PRO A O 1
ATOM 1273 N N . ILE A 1 159 ? 5.911 6.053 -26.499 1.00 95.69 159 ILE A N 1
ATOM 1274 C CA . ILE A 1 159 ? 7.377 6.006 -26.385 1.00 95.69 159 ILE A CA 1
ATOM 1275 C C . ILE A 1 159 ? 7.854 4.794 -25.578 1.00 95.69 159 ILE A C 1
ATOM 1277 O O . ILE A 1 159 ? 8.956 4.304 -25.811 1.00 95.69 159 ILE A O 1
ATOM 1281 N N . PHE A 1 160 ? 7.041 4.296 -24.642 1.00 96.88 160 PHE A N 1
ATOM 1282 C CA . PHE A 1 160 ? 7.390 3.124 -23.850 1.00 96.88 160 PHE A CA 1
ATOM 1283 C C . PHE A 1 160 ? 7.216 1.857 -24.682 1.00 96.88 160 PHE A C 1
ATOM 1285 O O . PHE A 1 160 ? 6.146 1.598 -25.230 1.00 96.88 160 PHE A O 1
ATOM 1292 N N . MET A 1 161 ? 8.264 1.038 -24.742 1.00 93.44 161 MET A N 1
ATOM 1293 C CA . MET A 1 161 ? 8.256 -0.213 -25.510 1.00 93.44 161 MET A CA 1
ATOM 1294 C C . MET A 1 161 ? 8.239 -1.474 -24.638 1.00 93.44 161 MET A C 1
ATOM 1296 O O . MET A 1 161 ? 8.279 -2.587 -25.157 1.00 93.44 161 MET A O 1
ATOM 1300 N N . GLY A 1 162 ? 8.172 -1.309 -23.316 1.00 90.88 162 GLY A N 1
ATOM 1301 C CA . GLY A 1 162 ? 8.033 -2.398 -22.354 1.00 90.88 162 GLY A CA 1
ATOM 1302 C C . GLY A 1 162 ? 8.968 -2.267 -21.157 1.00 90.88 162 GLY A C 1
ATOM 1303 O O . GLY A 1 162 ? 9.805 -1.365 -21.082 1.00 90.88 162 GLY A O 1
ATOM 1304 N N . ALA A 1 163 ? 8.810 -3.197 -20.220 1.00 96.19 163 ALA A N 1
ATOM 1305 C CA . ALA A 1 163 ? 9.571 -3.254 -18.981 1.00 96.19 163 ALA A CA 1
ATOM 1306 C C . ALA A 1 163 ? 9.815 -4.711 -18.553 1.00 96.19 163 ALA A C 1
ATOM 1308 O O . ALA A 1 163 ? 8.983 -5.582 -18.827 1.00 96.19 163 ALA A O 1
ATOM 1309 N N . CYS A 1 164 ? 10.932 -4.991 -17.877 1.00 97.81 164 CYS A N 1
ATOM 1310 C CA . CYS A 1 164 ? 11.224 -6.311 -17.302 1.00 97.81 164 CYS A CA 1
ATOM 1311 C C . CYS A 1 164 ? 11.234 -6.252 -15.770 1.00 97.81 164 CYS A C 1
ATOM 1313 O O . CYS A 1 164 ? 11.998 -5.494 -15.184 1.00 97.81 164 CYS A O 1
ATOM 1315 N N . ILE A 1 165 ? 10.381 -7.055 -15.127 1.00 97.62 165 ILE A N 1
ATOM 1316 C CA . ILE A 1 165 ? 10.344 -7.180 -13.663 1.00 97.62 165 ILE A CA 1
ATOM 1317 C C . ILE A 1 165 ? 11.645 -7.822 -13.169 1.00 97.62 165 ILE A C 1
ATOM 1319 O O . ILE A 1 165 ? 12.088 -8.808 -13.764 1.00 97.62 165 ILE A O 1
ATOM 1323 N N . TRP A 1 166 ? 12.204 -7.312 -12.070 1.00 96.81 166 TRP A N 1
ATOM 1324 C CA . TRP A 1 166 ? 13.336 -7.926 -11.373 1.00 96.81 166 TRP A CA 1
ATOM 1325 C C . TRP A 1 166 ? 12.875 -8.721 -10.137 1.00 96.81 166 TRP A C 1
ATOM 1327 O O . TRP A 1 166 ? 12.524 -8.133 -9.117 1.00 96.81 166 TRP A O 1
ATOM 1337 N N . GLU A 1 167 ? 12.838 -10.052 -10.146 1.00 95.44 167 GLU A N 1
ATOM 1338 C CA . GLU A 1 167 ? 13.183 -10.985 -11.226 1.00 95.44 167 GLU A CA 1
ATOM 1339 C C . GLU A 1 167 ? 12.252 -12.215 -11.240 1.00 95.44 167 GLU A C 1
ATOM 1341 O O . GLU A 1 167 ? 11.217 -12.261 -10.569 1.00 95.44 167 GLU A O 1
ATOM 1346 N N . TRP A 1 168 ? 12.568 -13.225 -12.058 1.00 97.50 168 TRP A N 1
ATOM 1347 C CA . TRP A 1 168 ? 11.697 -14.390 -12.229 1.00 97.50 168 TRP A CA 1
ATOM 1348 C C . TRP A 1 168 ? 11.645 -15.289 -10.989 1.00 97.50 168 TRP A C 1
ATOM 1350 O O . TRP A 1 168 ? 10.548 -15.547 -10.496 1.00 97.50 168 TRP A O 1
ATOM 1360 N N . ALA A 1 169 ? 12.787 -15.773 -10.491 1.00 97.44 169 ALA A N 1
ATOM 1361 C CA . ALA A 1 169 ? 12.846 -16.793 -9.444 1.00 97.44 169 ALA A CA 1
ATOM 1362 C C . ALA A 1 169 ? 13.850 -16.439 -8.343 1.00 97.44 169 ALA A C 1
ATOM 1364 O O . ALA A 1 169 ? 14.913 -15.910 -8.635 1.00 97.44 169 ALA A O 1
ATOM 1365 N N . ASP A 1 170 ? 13.531 -16.797 -7.099 1.00 98.25 170 ASP A N 1
ATOM 1366 C CA . ASP A 1 170 ? 14.456 -16.651 -5.973 1.00 98.25 170 ASP A CA 1
ATOM 1367 C C . ASP A 1 170 ? 15.689 -17.554 -6.146 1.00 98.25 170 ASP A C 1
ATOM 1369 O O . ASP A 1 170 ? 15.560 -18.745 -6.459 1.00 98.25 170 ASP A O 1
ATOM 1373 N N . HIS A 1 171 ? 16.883 -17.032 -5.853 1.00 97.62 171 HIS A N 1
ATOM 1374 C CA . HIS A 1 171 ? 18.136 -17.795 -5.853 1.00 97.62 171 HIS A CA 1
ATOM 1375 C C . HIS A 1 171 ? 18.441 -18.419 -4.479 1.00 97.62 171 HIS A C 1
ATOM 1377 O O . HIS A 1 171 ? 19.558 -18.340 -3.965 1.00 97.62 171 HIS A O 1
ATOM 1383 N N . GLY A 1 172 ? 17.433 -19.061 -3.882 1.00 97.06 172 GLY A N 1
ATOM 1384 C CA . GLY A 1 172 ? 17.571 -19.857 -2.661 1.00 97.06 172 GLY A CA 1
ATOM 1385 C C . GLY A 1 172 ? 18.001 -21.296 -2.958 1.00 97.06 172 GLY A C 1
ATOM 1386 O O . GLY A 1 172 ? 17.489 -21.932 -3.881 1.00 97.06 172 GLY A O 1
ATOM 1387 N N . LEU A 1 173 ? 18.921 -21.840 -2.160 1.00 97.38 173 LEU A N 1
ATOM 1388 C CA . LEU A 1 173 ? 19.422 -23.211 -2.308 1.00 97.38 173 LEU A CA 1
ATOM 1389 C C . LEU A 1 173 ? 18.950 -24.092 -1.154 1.00 97.38 173 LEU A C 1
ATOM 1391 O O . LEU A 1 173 ? 18.981 -23.674 -0.002 1.00 97.38 173 LEU A O 1
ATOM 1395 N N . TYR A 1 174 ? 18.565 -25.336 -1.433 1.00 96.25 174 TYR A N 1
ATOM 1396 C CA . TYR A 1 174 ? 18.176 -26.263 -0.370 1.00 96.25 174 TYR A CA 1
ATOM 1397 C C . TYR A 1 174 ? 19.319 -26.533 0.610 1.00 96.25 174 TYR A C 1
ATOM 1399 O O . TYR A 1 174 ? 20.446 -26.854 0.220 1.00 96.25 174 TYR A O 1
ATOM 1407 N N . LYS A 1 175 ? 18.987 -26.493 1.899 1.00 96.69 175 LYS A N 1
ATOM 1408 C CA . LYS A 1 175 ? 19.845 -26.922 2.999 1.00 96.69 175 LYS A CA 1
ATOM 1409 C C . LYS A 1 175 ? 19.001 -27.620 4.067 1.00 96.69 175 LYS A C 1
ATOM 1411 O O . LYS A 1 175 ? 17.792 -27.424 4.145 1.00 96.69 175 LYS A O 1
ATOM 1416 N N . LYS A 1 176 ? 19.641 -28.470 4.872 1.00 97.19 176 LYS A N 1
ATOM 1417 C CA . LYS A 1 176 ? 19.027 -29.099 6.047 1.00 97.19 176 LYS A CA 1
ATOM 1418 C C . LYS A 1 176 ? 19.608 -28.510 7.313 1.00 97.19 176 LYS A C 1
ATOM 1420 O O . LYS A 1 176 ? 20.821 -28.303 7.396 1.00 97.19 176 LYS A O 1
ATOM 1425 N N . ASP A 1 177 ? 18.754 -28.271 8.296 1.00 94.94 177 ASP A N 1
ATOM 1426 C CA . ASP A 1 177 ? 19.212 -27.955 9.640 1.00 94.94 177 ASP A CA 1
ATOM 1427 C C . ASP A 1 177 ? 19.688 -29.213 10.393 1.00 94.94 177 ASP A C 1
ATOM 1429 O O . ASP A 1 177 ? 19.678 -30.336 9.880 1.00 94.94 177 ASP A O 1
ATOM 1433 N N . LYS A 1 178 ? 20.118 -29.026 11.645 1.00 94.50 178 LYS A N 1
ATOM 1434 C CA . LYS A 1 178 ? 20.609 -30.108 12.516 1.00 94.50 178 LYS A CA 1
ATOM 1435 C C . LYS A 1 178 ? 19.564 -31.187 12.842 1.00 94.50 178 LYS A C 1
ATOM 1437 O O . LYS A 1 178 ? 19.947 -32.272 13.269 1.00 94.50 178 LYS A O 1
ATOM 1442 N N . ASN A 1 179 ? 18.277 -30.884 12.679 1.00 94.62 179 ASN A N 1
ATOM 1443 C CA . ASN A 1 179 ? 17.163 -31.797 12.924 1.00 94.62 179 ASN A CA 1
ATOM 1444 C C . ASN A 1 179 ? 16.689 -32.482 11.629 1.00 94.62 179 ASN A C 1
ATOM 1446 O O . ASN A 1 179 ? 15.826 -33.354 11.682 1.00 94.62 179 ASN A O 1
ATOM 1450 N N . GLY A 1 180 ? 17.266 -32.121 10.477 1.00 95.56 180 GLY A N 1
ATOM 1451 C CA . GLY A 1 180 ? 16.915 -32.666 9.169 1.00 95.56 180 GLY A CA 1
ATOM 1452 C C . GLY A 1 180 ? 15.805 -31.905 8.442 1.00 95.56 180 GLY A C 1
ATOM 1453 O O . GLY A 1 180 ? 15.408 -32.354 7.365 1.00 95.56 180 GLY A O 1
ATOM 1454 N N . THR A 1 181 ? 15.333 -30.776 8.980 1.00 95.50 181 THR A N 1
ATOM 1455 C CA . THR A 1 181 ? 14.313 -29.932 8.341 1.00 95.50 181 THR A CA 1
ATOM 1456 C C . THR A 1 181 ? 14.918 -29.220 7.137 1.00 95.50 181 THR A C 1
ATOM 1458 O O . THR A 1 181 ? 15.959 -28.569 7.256 1.00 95.50 181 THR A O 1
ATOM 1461 N N . GLU A 1 182 ? 14.282 -29.360 5.974 1.00 96.31 182 GLU A N 1
ATOM 1462 C CA . GLU A 1 182 ? 14.682 -28.672 4.745 1.00 96.31 182 GLU A CA 1
ATOM 1463 C C . GLU A 1 182 ? 14.222 -27.214 4.758 1.00 96.31 182 GLU A C 1
ATOM 1465 O O . GLU A 1 182 ? 13.099 -26.909 5.154 1.00 96.31 182 GLU A O 1
ATOM 1470 N N . TYR A 1 183 ? 15.096 -26.320 4.306 1.00 96.88 183 TYR A N 1
ATOM 1471 C CA . TYR A 1 183 ? 14.811 -24.902 4.114 1.00 96.88 183 TYR A CA 1
ATOM 1472 C C . TYR A 1 183 ? 15.616 -24.353 2.930 1.00 96.88 183 TYR A C 1
ATOM 1474 O O . TYR A 1 183 ? 16.580 -24.981 2.474 1.00 96.88 183 TYR A O 1
ATOM 1482 N N . PHE A 1 184 ? 15.221 -23.185 2.423 1.00 98.06 184 PHE A N 1
ATOM 1483 C CA . PHE A 1 184 ? 16.003 -22.455 1.429 1.00 98.06 184 PHE A CA 1
ATOM 1484 C C . PHE A 1 184 ? 17.004 -21.540 2.129 1.00 98.06 184 PHE A C 1
ATOM 1486 O O . PHE A 1 184 ? 16.623 -20.607 2.824 1.00 98.06 184 PHE A O 1
ATOM 1493 N N . ALA A 1 185 ? 18.282 -21.827 1.932 1.00 97.38 185 ALA A N 1
ATOM 1494 C CA . ALA A 1 185 ? 19.403 -21.036 2.399 1.00 97.38 185 ALA A CA 1
ATOM 1495 C C . ALA A 1 185 ? 19.791 -19.964 1.369 1.00 97.38 185 ALA A C 1
ATOM 1497 O O . ALA A 1 185 ? 19.592 -20.137 0.161 1.00 97.38 185 ALA A O 1
ATOM 1498 N N . TYR A 1 186 ? 20.395 -18.883 1.853 1.00 97.44 186 TYR A N 1
ATOM 1499 C CA . TYR A 1 186 ? 20.863 -17.747 1.057 1.00 97.44 186 TYR A CA 1
ATOM 1500 C C . TYR A 1 186 ? 22.263 -17.296 1.513 1.00 97.44 186 TYR A C 1
ATOM 1502 O O . TYR A 1 186 ? 22.994 -18.044 2.175 1.00 97.44 186 TYR A O 1
ATOM 1510 N N . GLY A 1 187 ? 22.699 -16.103 1.100 1.00 96.62 187 GLY A N 1
ATOM 1511 C CA . GLY A 1 187 ? 24.023 -15.576 1.412 1.00 96.62 187 GLY A CA 1
ATOM 1512 C C . GLY A 1 187 ? 24.352 -15.638 2.909 1.00 96.62 187 GLY A C 1
ATOM 1513 O O . GLY A 1 187 ? 23.610 -15.144 3.755 1.00 96.62 187 GLY A O 1
ATOM 1514 N N . GLY A 1 188 ? 25.526 -16.180 3.240 1.00 95.00 188 GLY A N 1
ATOM 1515 C CA . GLY A 1 188 ? 26.019 -16.309 4.618 1.00 95.00 188 GLY A CA 1
ATOM 1516 C C . GLY A 1 188 ? 25.772 -17.683 5.245 1.00 95.00 188 GLY A C 1
ATOM 1517 O O . GLY A 1 188 ? 26.414 -18.014 6.237 1.00 95.00 188 GLY A O 1
ATOM 1518 N N . ASP A 1 189 ? 24.941 -18.533 4.635 1.00 95.75 189 ASP A N 1
ATOM 1519 C CA . ASP A 1 189 ? 24.636 -19.862 5.180 1.00 95.75 189 ASP A CA 1
ATOM 1520 C C . ASP A 1 189 ? 25.659 -20.953 4.810 1.00 95.75 189 ASP A C 1
ATOM 1522 O O . ASP A 1 189 ? 25.609 -22.054 5.365 1.00 95.75 189 ASP A O 1
ATOM 1526 N N . PHE A 1 190 ? 26.571 -20.701 3.867 1.00 93.69 190 PHE A N 1
ATOM 1527 C CA . PHE A 1 190 ? 27.457 -21.726 3.282 1.00 93.69 190 PHE A CA 1
ATOM 1528 C C . PHE A 1 190 ? 28.932 -21.611 3.695 1.00 93.69 190 PHE A C 1
ATOM 1530 O O . PHE A 1 190 ? 29.754 -22.418 3.262 1.00 93.69 190 PHE A O 1
ATOM 1537 N N . GLY A 1 191 ? 29.277 -20.635 4.537 1.00 90.62 191 GLY A N 1
ATOM 1538 C CA . GLY A 1 191 ? 30.645 -20.383 4.991 1.00 90.62 191 GLY A CA 1
ATOM 1539 C C . GLY A 1 191 ? 30.761 -20.281 6.514 1.00 90.62 191 GLY A C 1
ATOM 1540 O O . GLY A 1 191 ? 29.749 -20.268 7.215 1.00 90.62 191 GLY A O 1
ATOM 1541 N N . PRO A 1 192 ? 31.991 -20.220 7.054 1.00 93.06 192 PRO A N 1
ATOM 1542 C CA . PRO A 1 192 ? 32.203 -19.858 8.452 1.00 93.06 192 PRO A CA 1
ATOM 1543 C C . PRO A 1 192 ? 31.677 -18.444 8.748 1.00 93.06 192 PRO A C 1
ATOM 1545 O O . PRO A 1 192 ? 31.549 -17.610 7.847 1.00 93.06 192 PRO A O 1
ATOM 1548 N N . GLU A 1 193 ? 31.416 -18.161 10.025 1.00 89.12 193 GLU A N 1
ATOM 1549 C CA . GLU A 1 193 ? 31.025 -16.824 10.484 1.00 89.12 193 GLU A CA 1
ATOM 1550 C C . GLU A 1 193 ? 32.031 -15.760 10.009 1.00 89.12 193 GLU A C 1
ATOM 1552 O O . GLU A 1 193 ? 33.244 -15.969 10.051 1.00 89.12 193 GLU A O 1
ATOM 1557 N N . GLY A 1 194 ? 31.520 -14.629 9.515 1.00 88.75 194 GLY A N 1
ATOM 1558 C CA . GLY A 1 194 ? 32.334 -13.551 8.944 1.00 88.75 194 GLY A CA 1
ATOM 1559 C C . GLY A 1 194 ? 32.694 -13.720 7.464 1.00 88.75 194 GLY A C 1
ATOM 1560 O O . GLY A 1 194 ? 33.339 -12.833 6.908 1.00 88.75 194 GLY A O 1
ATOM 1561 N N . THR A 1 195 ? 32.270 -14.808 6.805 1.00 94.94 195 THR A N 1
ATOM 1562 C CA . THR A 1 195 ? 32.333 -14.902 5.335 1.00 94.94 195 THR A CA 1
ATOM 1563 C C . THR A 1 195 ? 31.547 -13.734 4.720 1.00 94.94 195 THR A C 1
ATOM 1565 O O . THR A 1 195 ? 30.370 -13.586 5.061 1.00 94.94 195 THR A O 1
ATOM 1568 N N . PRO A 1 196 ? 32.154 -12.910 3.838 1.00 94.56 196 PRO A N 1
ATOM 1569 C CA . PRO A 1 196 ? 31.451 -11.810 3.183 1.00 94.56 196 PRO A CA 1
ATOM 1570 C C . PRO A 1 196 ? 30.204 -12.296 2.446 1.00 94.56 196 PRO A C 1
ATOM 1572 O O . PRO A 1 196 ? 30.242 -13.324 1.767 1.00 94.56 196 PRO A O 1
ATOM 1575 N N . SER A 1 197 ? 29.100 -11.576 2.617 1.00 95.12 197 SER A N 1
ATOM 1576 C CA . SER A 1 197 ? 27.795 -11.940 2.079 1.00 95.12 197 SER A CA 1
ATOM 1577 C C . SER A 1 197 ? 26.852 -10.740 2.094 1.00 95.12 197 SER A C 1
ATOM 1579 O O . SER A 1 197 ? 26.814 -10.023 3.095 1.00 95.12 197 SER A O 1
ATOM 1581 N N . ASP A 1 198 ? 26.028 -10.626 1.053 1.00 94.25 198 ASP A N 1
ATOM 1582 C CA . ASP A 1 198 ? 24.921 -9.663 0.942 1.00 94.25 198 ASP A CA 1
ATOM 1583 C C . ASP A 1 198 ? 23.574 -10.267 1.404 1.00 94.25 198 ASP A C 1
ATOM 1585 O O . ASP A 1 198 ? 22.482 -9.799 1.097 1.00 94.25 198 ASP A O 1
ATOM 1589 N N . GLY A 1 199 ? 23.631 -11.355 2.179 1.00 94.88 199 GLY A N 1
ATOM 1590 C CA . GLY A 1 199 ? 22.467 -11.931 2.848 1.00 94.88 199 GLY A CA 1
ATOM 1591 C C . GLY A 1 199 ? 21.392 -12.416 1.875 1.00 94.88 199 GLY A C 1
ATOM 1592 O O . GLY A 1 199 ? 21.646 -13.280 1.034 1.00 94.88 199 GLY A O 1
ATOM 1593 N N . ASN A 1 200 ? 20.171 -11.902 2.038 1.00 95.25 200 ASN A N 1
ATOM 1594 C CA . ASN A 1 200 ? 19.005 -12.295 1.248 1.00 95.25 200 ASN A CA 1
ATOM 1595 C C . ASN A 1 200 ? 18.793 -11.432 -0.011 1.00 95.25 200 ASN A C 1
ATOM 1597 O O . ASN A 1 200 ? 17.733 -11.520 -0.625 1.00 95.25 200 ASN A O 1
ATOM 1601 N N . ASP A 1 201 ? 19.778 -10.630 -0.431 1.00 94.12 201 ASP A N 1
ATOM 1602 C CA . ASP A 1 201 ? 19.705 -9.836 -1.671 1.00 94.12 201 ASP A CA 1
ATOM 1603 C C . ASP A 1 201 ? 19.622 -10.691 -2.946 1.00 94.12 201 ASP A C 1
ATOM 1605 O O . ASP A 1 201 ? 19.361 -10.166 -4.020 1.00 94.12 201 ASP A O 1
ATOM 1609 N N . CYS A 1 202 ? 19.779 -12.014 -2.850 1.00 96.44 202 CYS A N 1
ATOM 1610 C CA . CYS A 1 202 ? 19.549 -12.954 -3.950 1.00 96.44 202 CYS A CA 1
ATOM 1611 C C . CYS A 1 202 ? 18.108 -13.517 -4.015 1.00 96.44 202 CYS A C 1
ATOM 1613 O O . CYS A 1 202 ? 17.817 -14.385 -4.839 1.00 96.44 202 CYS A O 1
ATOM 1615 N N . ILE A 1 203 ? 17.202 -13.065 -3.142 1.00 97.31 203 ILE A N 1
ATOM 1616 C CA . ILE A 1 203 ? 15.828 -13.577 -3.000 1.00 97.31 203 ILE A CA 1
ATOM 1617 C C . ILE A 1 203 ? 14.829 -12.550 -3.561 1.00 97.31 203 ILE A C 1
ATOM 1619 O O . ILE A 1 203 ? 14.120 -11.869 -2.816 1.00 97.31 203 ILE A O 1
ATOM 1623 N N . ASN A 1 204 ? 14.813 -12.401 -4.893 1.00 95.62 204 ASN A N 1
ATOM 1624 C CA . ASN A 1 204 ? 14.055 -11.359 -5.605 1.00 95.62 204 ASN A CA 1
ATOM 1625 C C . ASN A 1 204 ? 13.012 -11.888 -6.598 1.00 95.62 204 ASN A C 1
ATOM 1627 O O . ASN A 1 204 ? 12.630 -11.172 -7.524 1.00 95.62 204 ASN A O 1
ATOM 1631 N N . GLY A 1 205 ? 12.559 -13.129 -6.454 1.00 96.44 205 GLY A N 1
ATOM 1632 C CA . GLY A 1 205 ? 11.736 -13.823 -7.435 1.00 96.44 205 GLY A CA 1
ATOM 1633 C C . GLY A 1 205 ? 10.234 -13.584 -7.317 1.00 96.44 205 GLY A C 1
ATOM 1634 O O . GLY A 1 205 ? 9.647 -13.585 -6.233 1.00 96.44 205 GLY A O 1
ATOM 1635 N N . LEU A 1 206 ? 9.560 -13.507 -8.466 1.00 97.12 206 LEU A N 1
ATOM 1636 C CA . LEU A 1 206 ? 8.108 -13.687 -8.562 1.00 97.12 206 LEU A CA 1
ATOM 1637 C C . LEU A 1 206 ? 7.668 -15.110 -8.180 1.00 97.12 206 LEU A C 1
ATOM 1639 O O . LEU A 1 206 ? 6.533 -15.305 -7.726 1.00 97.12 206 LEU A O 1
ATOM 1643 N N . VAL A 1 207 ? 8.546 -16.095 -8.366 1.00 97.75 207 VAL A N 1
ATOM 1644 C CA . VAL A 1 207 ? 8.350 -17.488 -7.953 1.00 97.75 207 VAL A CA 1
ATOM 1645 C C . VAL A 1 207 ? 9.437 -17.924 -6.975 1.00 97.75 207 VAL A C 1
ATOM 1647 O O . VAL A 1 207 ? 10.580 -17.474 -7.057 1.00 97.75 207 VAL A O 1
ATOM 1650 N N . PHE A 1 208 ? 9.083 -18.847 -6.087 1.00 97.81 208 PHE A N 1
ATOM 1651 C CA . PHE A 1 208 ? 10.033 -19.476 -5.175 1.00 97.81 208 PHE A CA 1
ATOM 1652 C C . PHE A 1 208 ? 11.032 -20.367 -5.946 1.00 97.81 208 PHE A C 1
ATOM 1654 O O . PHE A 1 208 ? 10.833 -20.648 -7.140 1.00 97.81 208 PHE A O 1
ATOM 1661 N N . PRO A 1 209 ? 12.118 -20.858 -5.315 1.00 97.69 209 PRO A N 1
ATOM 1662 C CA . PRO A 1 209 ? 13.147 -21.624 -6.022 1.00 97.69 209 PRO A CA 1
ATOM 1663 C C . PRO A 1 209 ? 12.607 -22.902 -6.684 1.00 97.69 209 PRO A C 1
ATOM 1665 O O . PRO A 1 209 ? 13.047 -23.264 -7.780 1.00 97.69 209 PRO A O 1
ATOM 1668 N N . ASP A 1 210 ? 11.588 -23.527 -6.089 1.00 96.25 210 ASP A N 1
ATOM 1669 C CA . ASP A 1 210 ? 10.869 -24.702 -6.605 1.00 96.25 210 ASP A CA 1
ATOM 1670 C C . ASP A 1 210 ? 9.821 -24.385 -7.692 1.00 96.25 210 ASP A C 1
ATOM 1672 O O . ASP A 1 210 ? 9.134 -25.283 -8.179 1.00 96.25 210 ASP A O 1
ATOM 1676 N N . LYS A 1 211 ? 9.734 -23.116 -8.115 1.00 95.50 211 LYS A N 1
ATOM 1677 C CA . LYS A 1 211 ? 8.813 -22.580 -9.132 1.00 95.50 211 LYS A CA 1
ATOM 1678 C C . LYS A 1 211 ? 7.350 -22.508 -8.696 1.00 95.50 211 LYS A C 1
ATOM 1680 O O . LYS A 1 211 ? 6.491 -22.204 -9.528 1.00 95.50 211 LYS A O 1
ATOM 1685 N N . THR A 1 212 ? 7.055 -22.704 -7.412 1.00 95.75 212 THR A N 1
ATOM 1686 C CA . THR A 1 212 ? 5.737 -22.365 -6.869 1.00 95.75 212 THR A CA 1
ATOM 1687 C C . THR A 1 212 ? 5.520 -20.849 -6.909 1.00 95.75 212 THR A C 1
ATOM 1689 O O . THR A 1 212 ? 6.443 -20.046 -6.745 1.00 95.75 212 THR A O 1
ATOM 1692 N N . PHE A 1 213 ? 4.292 -20.431 -7.215 1.00 95.25 213 PHE A N 1
ATOM 1693 C CA . PHE A 1 213 ? 3.978 -19.016 -7.396 1.00 95.25 213 PHE A CA 1
ATOM 1694 C C . PHE A 1 213 ? 3.844 -18.306 -6.055 1.00 95.25 213 PHE A C 1
ATOM 1696 O O . PHE A 1 213 ? 3.084 -18.737 -5.189 1.00 95.25 213 PHE A O 1
ATOM 1703 N N . SER A 1 214 ? 4.499 -17.154 -5.926 1.00 96.19 214 SER A N 1
ATOM 1704 C CA . SER A 1 214 ? 4.161 -16.215 -4.861 1.00 96.19 214 SER A CA 1
ATOM 1705 C C . SER A 1 214 ? 2.852 -15.473 -5.196 1.00 96.19 214 SER A C 1
ATOM 1707 O O . SER A 1 214 ? 2.467 -15.381 -6.371 1.00 96.19 214 SER A O 1
ATOM 1709 N N . PRO A 1 215 ? 2.176 -14.859 -4.206 1.00 96.69 215 PRO A N 1
ATOM 1710 C CA . PRO A 1 215 ? 0.985 -14.046 -4.455 1.00 96.69 215 PRO A CA 1
ATOM 1711 C C . PRO A 1 215 ? 1.198 -12.899 -5.458 1.00 96.69 215 PRO A C 1
ATOM 1713 O O . PRO A 1 215 ? 0.252 -12.500 -6.137 1.00 96.69 215 PRO A O 1
ATOM 1716 N N . LYS A 1 216 ? 2.438 -12.400 -5.596 1.00 96.44 216 LYS A N 1
ATOM 1717 C CA . LYS A 1 216 ? 2.819 -11.332 -6.539 1.00 96.44 216 LYS A CA 1
ATOM 1718 C C . LYS A 1 216 ? 2.460 -11.684 -7.985 1.00 96.44 216 LYS A C 1
ATOM 1720 O O . LYS A 1 216 ? 2.047 -10.811 -8.746 1.00 96.44 216 LYS A O 1
ATOM 1725 N N . MET A 1 217 ? 2.545 -12.967 -8.350 1.00 96.81 217 MET A N 1
ATOM 1726 C CA . MET A 1 217 ? 2.288 -13.450 -9.712 1.00 96.81 217 MET A CA 1
ATOM 1727 C C . MET A 1 217 ? 0.875 -13.119 -10.208 1.00 96.81 217 MET A C 1
ATOM 1729 O O . MET A 1 217 ? 0.660 -12.893 -11.399 1.00 96.81 217 MET A O 1
ATOM 1733 N N . TRP A 1 218 ? -0.103 -13.070 -9.305 1.00 97.31 218 TRP A N 1
ATOM 1734 C CA . TRP A 1 218 ? -1.486 -12.790 -9.677 1.00 97.31 218 TRP A CA 1
ATOM 1735 C C . TRP A 1 218 ? -1.727 -11.320 -10.016 1.00 97.31 218 TRP A C 1
ATOM 1737 O O . TRP A 1 218 ? -2.536 -11.039 -10.901 1.00 97.31 218 TRP A O 1
ATOM 1747 N N . GLU A 1 219 ? -0.995 -10.404 -9.375 1.00 97.94 219 GLU A N 1
ATOM 1748 C CA . GLU A 1 219 ? -0.984 -8.990 -9.760 1.00 97.94 219 GLU A CA 1
ATOM 1749 C C . GLU A 1 219 ? -0.355 -8.837 -11.145 1.00 97.94 219 GLU A C 1
ATOM 1751 O O . GLU A 1 219 ? -0.962 -8.239 -12.027 1.00 97.94 219 GLU A O 1
ATOM 1756 N N . VAL A 1 220 ? 0.804 -9.468 -11.382 1.00 98.06 220 VAL A N 1
ATOM 1757 C CA . VAL A 1 220 ? 1.475 -9.442 -12.694 1.00 98.06 220 VAL A CA 1
ATOM 1758 C C . VAL A 1 220 ? 0.554 -9.971 -13.786 1.00 98.06 220 VAL A C 1
ATOM 1760 O O . VAL A 1 220 ? 0.356 -9.305 -14.797 1.00 98.06 220 VAL A O 1
ATOM 1763 N N . LYS A 1 221 ? -0.082 -11.130 -13.568 1.00 98.06 221 LYS A N 1
ATOM 1764 C CA . LYS A 1 221 ? -1.024 -11.716 -14.530 1.00 98.06 221 LYS A CA 1
ATOM 1765 C C . LYS A 1 221 ? -2.174 -10.764 -14.871 1.00 98.06 221 LYS A C 1
ATOM 1767 O O . LYS A 1 221 ? -2.623 -10.758 -16.015 1.00 98.06 221 LYS A O 1
ATOM 1772 N N . LYS A 1 222 ? -2.677 -10.017 -13.886 1.00 98.50 222 LYS A N 1
ATOM 1773 C CA . LYS A 1 222 ? -3.769 -9.064 -14.081 1.00 98.50 222 LYS A CA 1
ATOM 1774 C C . LYS A 1 222 ? -3.298 -7.816 -14.817 1.00 98.50 222 LYS A C 1
ATOM 1776 O O . LYS A 1 222 ? -3.891 -7.482 -15.833 1.00 98.50 222 LYS A O 1
ATOM 1781 N N . VAL A 1 223 ? -2.240 -7.169 -14.341 1.00 98.06 223 VAL A N 1
ATOM 1782 C CA . VAL A 1 223 ? -1.729 -5.924 -14.930 1.00 98.06 223 VAL A CA 1
ATOM 1783 C C . VAL A 1 223 ? -1.242 -6.154 -16.368 1.00 98.06 223 VAL A C 1
ATOM 1785 O O . VAL A 1 223 ? -1.456 -5.315 -17.234 1.00 98.06 223 VAL A O 1
ATOM 1788 N N . TYR A 1 224 ? -0.665 -7.325 -16.664 1.00 98.06 224 TYR A N 1
ATOM 1789 C CA . TYR A 1 224 ? -0.153 -7.667 -18.001 1.00 98.06 224 TYR A CA 1
ATOM 1790 C C . TYR A 1 224 ? -1.228 -8.224 -18.950 1.00 98.06 224 TYR A C 1
ATOM 1792 O O . TYR A 1 224 ? -0.908 -8.661 -20.062 1.00 98.06 224 TYR A O 1
ATOM 1800 N N . GLN A 1 225 ? -2.498 -8.289 -18.537 1.00 98.62 225 GLN A N 1
ATOM 1801 C CA . GLN A 1 225 ? -3.539 -8.845 -19.397 1.00 98.62 225 GLN A CA 1
ATOM 1802 C C . GLN A 1 225 ? -3.711 -7.995 -20.672 1.00 98.62 225 GLN A C 1
ATOM 1804 O O . GLN A 1 225 ? -3.622 -6.768 -20.660 1.00 98.62 225 GLN A O 1
ATOM 1809 N N . ASN A 1 226 ? -3.990 -8.663 -21.794 1.00 98.12 226 ASN A N 1
ATOM 1810 C CA . ASN A 1 226 ? -4.089 -8.017 -23.111 1.00 98.12 226 ASN A CA 1
ATOM 1811 C C . ASN A 1 226 ? -5.537 -7.728 -23.551 1.00 98.12 226 ASN A C 1
ATOM 1813 O O . ASN A 1 226 ? -5.791 -7.391 -24.710 1.00 98.12 226 ASN A O 1
ATOM 1817 N N . ILE A 1 227 ? -6.497 -7.901 -22.646 1.00 98.62 227 ILE A N 1
ATOM 1818 C CA . ILE A 1 227 ? -7.909 -7.614 -22.882 1.00 98.62 227 ILE A CA 1
ATOM 1819 C C . ILE A 1 227 ? -8.404 -6.864 -21.662 1.00 98.62 227 ILE A C 1
ATOM 1821 O O . ILE A 1 227 ? -8.442 -7.457 -20.589 1.00 98.62 227 ILE A O 1
ATOM 1825 N N . ASP A 1 228 ? -8.799 -5.612 -21.845 1.00 98.06 228 ASP A N 1
ATOM 1826 C CA . ASP A 1 228 ? -9.389 -4.813 -20.774 1.00 98.06 228 ASP A CA 1
ATOM 1827 C C . ASP A 1 228 ? -10.870 -4.593 -21.052 1.00 98.06 228 ASP A C 1
ATOM 1829 O O . ASP A 1 228 ? -11.287 -4.416 -22.205 1.00 98.06 228 ASP A O 1
ATOM 1833 N N . ALA A 1 229 ? -11.667 -4.597 -19.992 1.00 98.31 229 ALA A N 1
ATOM 1834 C CA . ALA A 1 229 ? -13.041 -4.135 -20.027 1.00 98.31 229 ALA A CA 1
ATOM 1835 C C . ALA A 1 229 ? -13.212 -2.864 -19.188 1.00 98.31 229 ALA A C 1
ATOM 1837 O O . ALA A 1 229 ? -12.495 -2.636 -18.221 1.00 98.31 229 ALA A O 1
ATOM 1838 N N . GLU A 1 230 ? -14.202 -2.053 -19.540 1.00 98.06 230 GLU A N 1
ATOM 1839 C CA . GLU A 1 230 ? -14.623 -0.880 -18.777 1.00 98.06 230 GLU A CA 1
ATOM 1840 C C . GLU A 1 230 ? -16.154 -0.837 -18.734 1.00 98.06 230 GLU A C 1
ATOM 1842 O O . GLU A 1 230 ? -16.826 -0.985 -19.764 1.00 98.06 230 GLU A O 1
ATOM 1847 N N . ALA A 1 231 ? -16.716 -0.641 -17.542 1.00 97.38 231 ALA A N 1
ATOM 1848 C CA . ALA A 1 231 ? -18.147 -0.436 -17.360 1.00 97.38 231 ALA A CA 1
ATOM 1849 C C . ALA A 1 231 ? -18.570 0.929 -17.931 1.00 97.38 231 ALA A C 1
ATOM 1851 O O . ALA A 1 231 ? -18.136 1.966 -17.442 1.00 97.38 231 ALA A O 1
ATOM 1852 N N . VAL A 1 232 ? -19.437 0.929 -18.952 1.00 98.12 232 VAL A N 1
ATOM 1853 C CA . VAL A 1 232 ? -19.989 2.165 -19.543 1.00 98.12 232 VAL A CA 1
ATOM 1854 C C . VAL A 1 232 ? -21.363 2.474 -18.951 1.00 98.12 232 VAL A C 1
ATOM 1856 O O . VAL A 1 232 ? -21.617 3.590 -18.515 1.00 98.12 232 VAL A O 1
ATOM 1859 N N . ASP A 1 233 ? -22.256 1.481 -18.946 1.00 97.19 233 ASP A N 1
ATOM 1860 C CA . ASP A 1 233 ? -23.575 1.545 -18.307 1.00 97.19 233 ASP A CA 1
ATOM 1861 C C . ASP A 1 233 ? -24.058 0.113 -18.045 1.00 97.19 233 ASP A C 1
ATOM 1863 O O . ASP A 1 233 ? -24.650 -0.529 -18.917 1.00 97.19 233 ASP A O 1
ATOM 1867 N N . LEU A 1 234 ? -23.770 -0.413 -16.852 1.00 96.31 234 LEU A N 1
ATOM 1868 C CA . LEU A 1 234 ? -24.112 -1.794 -16.496 1.00 96.31 234 LEU A CA 1
ATOM 1869 C C . LEU A 1 234 ? -25.619 -2.019 -16.359 1.00 96.31 234 LEU A C 1
ATOM 1871 O O . LEU A 1 234 ? -26.074 -3.131 -16.604 1.00 96.31 234 LEU A O 1
ATOM 1875 N N . LEU A 1 235 ? -26.412 -0.986 -16.058 1.00 94.75 235 LEU A N 1
ATOM 1876 C CA . LEU A 1 235 ? -27.873 -1.118 -16.002 1.00 94.75 235 LEU A CA 1
ATOM 1877 C C . LEU A 1 235 ? -28.472 -1.354 -17.396 1.00 94.75 235 LEU A C 1
ATOM 1879 O O . LEU A 1 235 ? -29.524 -1.974 -17.526 1.00 94.75 235 LEU A O 1
ATOM 1883 N N . GLN A 1 236 ? -27.780 -0.903 -18.446 1.00 95.94 236 GLN A N 1
ATOM 1884 C CA . GLN A 1 236 ? -28.089 -1.214 -19.845 1.00 95.94 236 GLN A CA 1
ATOM 1885 C C . GLN A 1 236 ? -27.207 -2.333 -20.427 1.00 95.94 236 GLN A C 1
ATOM 1887 O O . GLN A 1 236 ? -27.251 -2.578 -21.634 1.00 95.94 236 GLN A O 1
ATOM 1892 N N . GLY A 1 237 ? -26.368 -2.977 -19.609 1.00 96.62 237 GLY A N 1
ATOM 1893 C CA . GLY A 1 237 ? -25.430 -4.014 -20.041 1.00 96.62 237 GLY A CA 1
ATOM 1894 C C . GLY A 1 237 ? -24.340 -3.541 -21.009 1.00 96.62 237 GLY A C 1
ATOM 1895 O O . GLY A 1 237 ? -23.824 -4.341 -21.788 1.00 96.62 237 GLY A O 1
ATOM 1896 N N . LYS A 1 238 ? -23.994 -2.249 -21.019 1.00 98.25 238 LYS A N 1
ATOM 1897 C CA . LYS A 1 238 ? -22.968 -1.674 -21.901 1.00 98.25 238 LYS A CA 1
ATOM 1898 C C . LYS A 1 238 ? -21.582 -1.753 -21.273 1.00 98.25 238 LYS A C 1
ATOM 1900 O O . LYS A 1 238 ? -21.320 -1.144 -20.234 1.00 98.25 238 LYS A O 1
ATOM 1905 N N . VAL A 1 239 ? -20.678 -2.438 -21.968 1.00 98.56 239 VAL A N 1
ATOM 1906 C CA . VAL A 1 239 ? -19.277 -2.622 -21.565 1.00 98.56 239 VAL A CA 1
ATOM 1907 C C . VAL A 1 239 ? -18.374 -2.313 -22.757 1.00 98.56 239 VAL A C 1
ATOM 1909 O O . VAL A 1 239 ? -18.626 -2.792 -23.865 1.00 98.56 239 VAL A O 1
ATOM 1912 N N . LYS A 1 240 ? -17.328 -1.510 -22.553 1.00 98.75 240 LYS A N 1
ATOM 1913 C CA . LYS A 1 240 ? -16.293 -1.249 -23.562 1.00 98.75 240 LYS A CA 1
ATOM 1914 C C . LYS A 1 240 ? -15.193 -2.292 -23.419 1.00 98.75 240 LYS A C 1
ATOM 1916 O O . LYS A 1 240 ? -14.652 -2.450 -22.335 1.00 98.75 240 LYS A O 1
ATOM 1921 N N . ILE A 1 241 ? -14.869 -2.989 -24.503 1.00 98.75 241 ILE A N 1
ATOM 1922 C CA . ILE A 1 241 ? -13.789 -3.977 -24.571 1.00 98.75 241 ILE A CA 1
ATOM 1923 C C . ILE A 1 241 ? -12.642 -3.390 -25.385 1.00 98.75 241 ILE A C 1
ATOM 1925 O O . ILE A 1 241 ? -12.864 -2.946 -26.513 1.00 98.75 241 ILE A O 1
ATOM 1929 N N . ARG A 1 242 ? -11.425 -3.417 -24.841 1.00 98.56 242 ARG A N 1
ATOM 1930 C CA . ARG A 1 242 ? -10.194 -2.966 -25.499 1.00 98.56 242 ARG A CA 1
ATOM 1931 C C . ARG A 1 242 ? -9.284 -4.158 -25.777 1.00 98.56 242 ARG A C 1
ATOM 1933 O O . ARG A 1 242 ? -8.942 -4.917 -24.874 1.00 98.56 242 ARG A O 1
ATOM 1940 N N . ASN A 1 243 ? -8.880 -4.309 -27.035 1.00 98.75 243 ASN A N 1
ATOM 1941 C CA . ASN A 1 243 ? -7.899 -5.296 -27.462 1.00 98.75 243 ASN A CA 1
ATOM 1942 C C . ASN A 1 243 ? -6.492 -4.685 -27.423 1.00 98.75 243 ASN A C 1
ATOM 1944 O O . ASN A 1 243 ? -6.200 -3.778 -28.201 1.00 98.75 243 ASN A O 1
ATOM 1948 N N . LYS A 1 244 ? -5.620 -5.195 -26.550 1.00 97.69 244 LYS A N 1
ATOM 1949 C CA . LYS A 1 244 ? -4.222 -4.746 -26.421 1.00 97.69 244 LYS A CA 1
ATOM 1950 C C . LYS A 1 244 ? -3.231 -5.647 -27.154 1.00 97.69 244 LYS A C 1
ATOM 1952 O O . LYS A 1 244 ? -2.059 -5.300 -27.254 1.00 97.69 244 LYS A O 1
ATOM 1957 N N . PHE A 1 245 ? -3.680 -6.765 -27.728 1.00 98.31 245 PHE A N 1
ATOM 1958 C CA . PHE A 1 245 ? -2.824 -7.562 -28.600 1.00 98.31 245 PHE A CA 1
ATOM 1959 C C . PHE A 1 245 ? -2.432 -6.769 -29.848 1.00 98.31 245 PHE A C 1
ATOM 1961 O O . PHE A 1 245 ? -3.262 -6.093 -30.455 1.00 98.31 245 PHE A O 1
ATOM 1968 N N . SER A 1 246 ? -1.182 -6.933 -30.286 1.00 96.25 246 SER A N 1
ATOM 1969 C CA . SER A 1 246 ? -0.664 -6.300 -31.507 1.00 96.25 246 SER A CA 1
ATOM 1970 C C . SER A 1 246 ? -1.041 -7.045 -32.794 1.00 96.25 246 SER A C 1
ATOM 1972 O O . SER A 1 246 ? -1.131 -6.425 -33.849 1.00 96.25 246 SER A O 1
ATOM 1974 N N . PHE A 1 247 ? -1.282 -8.364 -32.724 1.00 97.69 247 PHE A N 1
ATOM 1975 C CA . PHE A 1 247 ? -1.474 -9.224 -33.911 1.00 97.69 247 PHE A CA 1
ATOM 1976 C C . PHE A 1 247 ? -2.662 -10.196 -33.814 1.00 97.69 247 PHE A C 1
ATOM 1978 O O . PHE A 1 247 ? -2.880 -11.002 -34.719 1.00 97.69 247 PHE A O 1
ATOM 1985 N N . THR A 1 248 ? -3.429 -10.155 -32.722 1.00 97.81 248 THR A N 1
ATOM 1986 C CA . THR A 1 248 ? -4.496 -11.127 -32.445 1.00 97.81 248 THR A CA 1
ATOM 1987 C C . THR A 1 248 ? -5.847 -10.436 -32.306 1.00 97.81 248 THR A C 1
ATOM 1989 O O . THR A 1 248 ? -6.013 -9.580 -31.443 1.00 97.81 248 THR A O 1
ATOM 1992 N N . ASN A 1 249 ? -6.830 -10.827 -33.120 1.00 98.56 249 ASN A N 1
ATOM 1993 C CA . ASN A 1 249 ? -8.230 -10.447 -32.914 1.00 98.56 249 ASN A CA 1
ATOM 1994 C C . ASN A 1 249 ? -8.813 -11.206 -31.702 1.00 98.56 249 ASN A C 1
ATOM 1996 O O . ASN A 1 249 ? -8.495 -12.380 -31.479 1.00 98.56 249 ASN A O 1
ATOM 2000 N N . LEU A 1 250 ? -9.685 -10.552 -30.929 1.00 98.50 250 LEU A N 1
ATOM 2001 C CA . LEU A 1 250 ? -10.324 -11.145 -29.749 1.00 98.50 250 LEU A CA 1
ATOM 2002 C C . LEU A 1 250 ? -11.274 -12.316 -30.048 1.00 98.50 250 LEU A C 1
ATOM 2004 O O . LEU A 1 250 ? -11.573 -13.092 -29.141 1.00 98.50 250 LEU A O 1
ATOM 2008 N N . ASN A 1 251 ? -11.680 -12.528 -31.302 1.00 97.44 251 ASN A N 1
ATOM 2009 C CA . ASN A 1 251 ? -12.524 -13.654 -31.711 1.00 97.44 251 ASN A CA 1
ATOM 2010 C C . ASN A 1 251 ? -11.839 -15.036 -31.564 1.00 97.44 251 ASN A C 1
ATOM 2012 O O . ASN A 1 251 ? -12.482 -16.078 -31.740 1.00 97.44 251 ASN A O 1
ATOM 2016 N N . LYS A 1 252 ? -10.551 -15.064 -31.187 1.00 97.19 252 LYS A N 1
ATOM 2017 C CA . LYS A 1 252 ? -9.831 -16.266 -30.734 1.00 97.19 252 LYS A CA 1
ATOM 2018 C C . LYS A 1 252 ? -10.162 -16.687 -29.298 1.00 97.19 252 LYS A C 1
ATOM 2020 O O . LYS A 1 252 ? -9.857 -17.818 -28.921 1.00 97.19 252 LYS A O 1
ATOM 2025 N N . TYR A 1 253 ? -10.793 -15.826 -28.507 1.00 98.25 253 TYR A N 1
ATOM 2026 C CA . TYR A 1 253 ? -11.141 -16.088 -27.112 1.00 98.25 253 TYR A CA 1
ATOM 2027 C C . TYR A 1 253 ? -12.656 -16.202 -26.935 1.00 98.25 253 TYR A C 1
ATOM 2029 O O . TYR A 1 253 ? -13.433 -15.634 -27.702 1.00 98.25 253 TYR A O 1
ATOM 2037 N N . ASN A 1 254 ? -13.072 -16.940 -25.907 1.00 98.31 254 ASN A N 1
ATOM 2038 C CA . ASN A 1 254 ? -14.460 -16.952 -25.452 1.00 98.31 254 ASN A CA 1
ATOM 2039 C C . ASN A 1 254 ? -14.617 -15.958 -24.303 1.00 98.31 254 ASN A C 1
ATOM 2041 O O . ASN A 1 254 ? -13.769 -15.925 -23.408 1.00 98.31 254 ASN A O 1
ATOM 2045 N N . ALA A 1 255 ? -15.709 -15.204 -24.307 1.00 98.44 255 ALA A N 1
ATOM 2046 C CA . ALA A 1 255 ? -16.095 -14.310 -23.232 1.00 98.44 255 ALA A CA 1
ATOM 2047 C C . ALA A 1 255 ? -17.374 -14.810 -22.547 1.00 98.44 255 ALA A C 1
ATOM 2049 O O . ALA A 1 255 ? -18.328 -15.223 -23.211 1.00 98.44 255 ALA A O 1
ATOM 2050 N N . LYS A 1 256 ? -17.396 -14.726 -21.219 1.00 98.50 256 LYS A N 1
ATOM 2051 C CA . LYS A 1 256 ? -18.565 -14.991 -20.371 1.00 98.50 256 LYS A CA 1
ATOM 2052 C C . LYS A 1 256 ? -18.688 -13.923 -19.292 1.00 98.50 256 LYS A C 1
ATOM 2054 O O . LYS A 1 256 ? -17.721 -13.205 -19.028 1.00 98.50 256 LYS A O 1
ATOM 2059 N N . TRP A 1 257 ? -19.848 -13.840 -18.658 1.00 98.62 257 TRP A N 1
ATOM 2060 C CA . TRP A 1 257 ? -20.094 -12.939 -17.541 1.00 98.62 257 TRP A CA 1
ATOM 2061 C C . TRP A 1 257 ? -20.715 -13.654 -16.339 1.00 98.62 257 TRP A C 1
ATOM 2063 O O . TRP A 1 257 ? -21.368 -14.686 -16.486 1.00 98.62 257 TRP A O 1
ATOM 2073 N N . GLU A 1 258 ? -20.503 -13.084 -15.156 1.00 98.56 258 GLU A N 1
ATOM 2074 C CA . GLU A 1 258 ? -21.054 -13.508 -13.866 1.00 98.56 258 GLU A CA 1
ATOM 2075 C C . GLU A 1 258 ? -21.591 -12.265 -13.134 1.00 98.56 258 GLU A C 1
ATOM 2077 O O . GLU A 1 258 ? -20.959 -11.207 -13.170 1.00 98.56 258 GLU A O 1
ATOM 2082 N N . ILE A 1 259 ? -22.750 -12.380 -12.486 1.00 98.50 259 ILE A N 1
ATOM 2083 C CA . ILE A 1 259 ? -23.258 -11.413 -11.506 1.00 98.50 259 ILE A CA 1
ATOM 2084 C C . ILE A 1 259 ? -23.266 -12.108 -10.150 1.00 98.50 259 ILE A C 1
ATOM 2086 O O . ILE A 1 259 ? -23.858 -13.181 -10.003 1.00 98.50 259 ILE A O 1
ATOM 2090 N N . ALA A 1 260 ? -22.615 -11.496 -9.168 1.00 98.12 260 ALA A N 1
ATOM 2091 C CA . ALA A 1 260 ? -22.573 -11.988 -7.800 1.00 98.12 260 ALA A CA 1
ATOM 2092 C C . ALA A 1 260 ? -23.334 -11.064 -6.844 1.00 98.12 260 ALA A C 1
ATOM 2094 O O . ALA A 1 260 ? -23.200 -9.850 -6.956 1.00 98.12 260 ALA A O 1
ATOM 2095 N N . GLU A 1 261 ? -24.092 -11.648 -5.915 1.00 97.50 261 GLU A N 1
ATOM 2096 C CA . GLU A 1 261 ? -24.676 -10.995 -4.736 1.00 97.50 261 GLU A CA 1
ATOM 2097 C C . GLU A 1 261 ? -23.811 -11.363 -3.527 1.00 97.50 261 GLU A C 1
ATOM 2099 O O . GLU A 1 261 ? -23.619 -12.548 -3.254 1.00 97.50 261 GLU A O 1
ATOM 2104 N N . ASP A 1 262 ? -23.228 -10.373 -2.849 1.00 96.12 262 ASP A N 1
ATOM 2105 C CA . ASP A 1 262 ? -22.310 -10.561 -1.712 1.00 96.12 262 ASP A CA 1
ATOM 2106 C C . ASP A 1 262 ? -21.221 -11.616 -1.965 1.00 96.12 262 ASP A C 1
ATOM 2108 O O . ASP A 1 262 ? -20.887 -12.457 -1.128 1.00 96.12 262 ASP A O 1
ATOM 2112 N N . GLY A 1 263 ? -20.686 -11.594 -3.186 1.00 96.25 263 GLY A N 1
ATOM 2113 C CA . GLY A 1 263 ? -19.618 -12.484 -3.621 1.00 96.25 263 GLY A CA 1
ATOM 2114 C C . GLY A 1 263 ? -20.059 -13.888 -4.045 1.00 96.25 263 GLY A C 1
ATOM 2115 O O . GLY A 1 263 ? -19.211 -14.640 -4.529 1.00 96.25 263 GLY A O 1
ATOM 2116 N N . VAL A 1 264 ? -21.347 -14.231 -3.940 1.00 96.81 264 VAL A N 1
ATOM 2117 C CA . VAL A 1 264 ? -21.927 -15.490 -4.435 1.00 96.81 264 VAL A CA 1
ATOM 2118 C C . VAL A 1 264 ? -22.525 -15.272 -5.822 1.00 96.81 264 VAL A C 1
ATOM 2120 O O . VAL A 1 264 ? -23.386 -14.417 -6.003 1.00 96.81 264 VAL A O 1
ATOM 2123 N N . VAL A 1 265 ? -22.089 -16.046 -6.820 1.00 97.56 265 VAL A N 1
ATOM 2124 C CA . VAL A 1 265 ? -22.624 -15.950 -8.191 1.00 97.56 265 VAL A CA 1
ATOM 2125 C C . VAL A 1 265 ? -24.096 -16.367 -8.207 1.00 97.56 265 VAL A C 1
ATOM 2127 O O . VAL A 1 265 ? -24.412 -17.518 -7.910 1.00 97.56 265 VAL A O 1
ATOM 2130 N N . ILE A 1 266 ? -24.979 -15.440 -8.583 1.00 97.12 266 ILE A N 1
ATOM 2131 C CA . ILE A 1 266 ? -26.431 -15.666 -8.690 1.00 97.12 266 ILE A CA 1
ATOM 2132 C C . ILE A 1 266 ? -26.891 -15.837 -10.137 1.00 97.12 266 ILE A C 1
ATOM 2134 O O . ILE A 1 266 ? -27.868 -16.531 -10.394 1.00 97.12 266 ILE A O 1
ATOM 2138 N N . GLU A 1 267 ? -26.177 -15.233 -11.085 1.00 97.56 267 GLU A N 1
ATOM 2139 C CA . GLU A 1 267 ? -26.499 -15.262 -12.510 1.00 97.56 267 GLU A CA 1
ATOM 2140 C C . GLU A 1 267 ? -25.205 -15.318 -13.326 1.00 97.56 267 GLU A C 1
ATOM 2142 O O . GLU A 1 267 ? -24.173 -14.769 -12.933 1.00 97.56 267 GLU A O 1
ATOM 2147 N N . SER A 1 268 ? -25.242 -15.979 -14.479 1.00 97.94 268 SER A N 1
ATOM 2148 C CA . SER A 1 268 ? -24.105 -16.027 -15.402 1.00 97.94 268 SER A CA 1
ATOM 2149 C C . SER A 1 268 ? -24.571 -16.267 -16.832 1.00 97.94 268 SER A C 1
ATOM 2151 O O . SER A 1 268 ? -25.668 -16.776 -17.065 1.00 97.94 268 SER A O 1
ATOM 2153 N N . GLY A 1 269 ? -23.732 -15.923 -17.806 1.00 98.00 269 GLY A N 1
ATOM 2154 C CA . GLY A 1 269 ? -24.060 -16.144 -19.208 1.00 98.00 269 GLY A CA 1
ATOM 2155 C C . GLY A 1 269 ? -22.855 -16.118 -20.134 1.00 98.00 269 GLY A C 1
ATOM 2156 O O . GLY A 1 269 ? -21.812 -15.533 -19.844 1.00 98.00 269 GLY A O 1
ATOM 2157 N N . GLU A 1 270 ? -23.019 -16.753 -21.289 1.00 97.69 270 GLU A N 1
ATOM 2158 C CA . GLU A 1 270 ? -22.029 -16.749 -22.362 1.00 97.69 270 GLU A CA 1
ATOM 2159 C C . GLU A 1 270 ? -22.229 -15.526 -23.263 1.00 97.69 270 GLU A C 1
ATOM 2161 O O . GLU A 1 270 ? -23.344 -15.223 -23.689 1.00 97.69 270 GLU A O 1
ATOM 2166 N N . ILE A 1 271 ? -21.135 -14.837 -23.586 1.00 97.31 271 ILE A N 1
ATOM 2167 C CA . ILE A 1 271 ? -21.093 -13.807 -24.638 1.00 97.31 271 ILE A CA 1
ATOM 2168 C C . ILE A 1 271 ? -20.615 -14.450 -25.950 1.00 97.31 271 ILE A C 1
ATOM 2170 O O . ILE A 1 271 ? -21.016 -14.043 -27.039 1.00 97.31 271 ILE A O 1
ATOM 2174 N N . GLY A 1 272 ? -19.774 -15.484 -25.850 1.00 95.50 272 GLY A N 1
ATOM 2175 C CA . GLY A 1 272 ? -19.157 -16.152 -26.989 1.00 95.50 272 GLY A CA 1
ATOM 2176 C C . GLY A 1 272 ? -17.933 -15.393 -27.497 1.00 95.50 272 GLY A C 1
ATOM 2177 O O . GLY A 1 272 ? -17.153 -14.850 -26.716 1.00 95.50 272 GLY A O 1
ATOM 2178 N N . LYS A 1 273 ? -17.729 -15.387 -28.814 1.00 96.56 273 LYS A N 1
ATOM 2179 C CA . LYS A 1 273 ? -16.587 -14.720 -29.452 1.00 96.56 273 LYS A CA 1
ATOM 2180 C C . LYS A 1 273 ? -16.914 -13.258 -29.729 1.00 96.56 273 LYS A C 1
ATOM 2182 O O . LYS A 1 273 ? -17.955 -12.961 -30.311 1.00 96.56 273 LYS A O 1
ATOM 2187 N N . ILE A 1 274 ? -16.001 -12.359 -29.373 1.00 96.12 274 ILE A N 1
ATOM 2188 C CA . ILE A 1 274 ? -16.153 -10.922 -29.621 1.00 96.12 274 ILE A CA 1
ATOM 2189 C C . ILE A 1 274 ? -15.155 -10.506 -30.695 1.00 96.12 274 ILE A C 1
ATOM 2191 O O . ILE A 1 274 ? -13.955 -10.703 -30.546 1.00 96.12 274 ILE A O 1
ATOM 2195 N N . ASP A 1 275 ? -15.661 -9.918 -31.774 1.00 97.88 275 ASP A N 1
ATOM 2196 C CA . ASP A 1 275 ? -14.834 -9.419 -32.868 1.00 97.88 275 ASP A CA 1
ATOM 2197 C C . ASP A 1 275 ? -14.334 -7.996 -32.576 1.00 97.88 275 ASP A C 1
ATOM 2199 O O . ASP A 1 275 ? -15.106 -7.028 -32.645 1.00 97.88 275 ASP A O 1
ATOM 2203 N N . VAL A 1 276 ? -13.053 -7.903 -32.202 1.00 98.50 276 VAL A N 1
ATOM 2204 C CA . VAL A 1 276 ? -12.306 -6.656 -31.975 1.00 98.50 276 VAL A CA 1
ATOM 2205 C C . VAL A 1 276 ? -10.891 -6.849 -32.513 1.00 98.50 276 VAL A C 1
ATOM 2207 O O . VAL A 1 276 ? -10.111 -7.642 -31.976 1.00 98.50 276 VAL A O 1
ATOM 2210 N N . GLU A 1 277 ? -10.563 -6.122 -33.577 1.00 98.62 277 GLU A N 1
ATOM 2211 C CA . GLU A 1 277 ? -9.239 -6.154 -34.205 1.00 98.62 277 GLU A CA 1
ATOM 2212 C C . GLU A 1 277 ? -8.122 -5.678 -33.250 1.00 98.62 277 GLU A C 1
ATOM 2214 O O . GLU A 1 277 ? -8.409 -4.960 -32.285 1.00 98.62 277 GLU A O 1
ATOM 2219 N N . PRO A 1 278 ? -6.853 -6.070 -33.486 1.00 98.69 278 PRO A N 1
ATOM 2220 C CA . PRO A 1 278 ? -5.700 -5.623 -32.704 1.00 98.69 278 PRO A CA 1
ATOM 2221 C C . PRO A 1 278 ? -5.675 -4.111 -32.469 1.00 98.69 278 PRO A C 1
ATOM 2223 O O . PRO A 1 278 ? -5.890 -3.328 -33.398 1.00 98.69 278 PRO A O 1
ATOM 2226 N N . LEU A 1 279 ? -5.382 -3.699 -31.231 1.00 97.25 279 LEU A N 1
ATOM 2227 C CA . LEU A 1 279 ? -5.265 -2.290 -30.828 1.00 97.25 279 LEU A CA 1
ATOM 2228 C C . LEU A 1 279 ? -6.540 -1.453 -31.067 1.00 97.25 279 LEU A C 1
ATOM 2230 O O . LEU A 1 279 ? -6.470 -0.231 -31.229 1.00 97.25 279 LEU A O 1
ATOM 2234 N N . LYS A 1 280 ? -7.713 -2.099 -31.122 1.00 98.50 280 LYS A N 1
ATOM 2235 C CA . LYS A 1 280 ? -9.028 -1.448 -31.224 1.00 98.50 280 LYS A CA 1
ATOM 2236 C C . LYS A 1 280 ? -9.856 -1.652 -29.965 1.00 98.50 280 LYS A C 1
ATOM 2238 O O . LYS A 1 280 ? -9.580 -2.509 -29.130 1.00 98.50 280 LYS A O 1
ATOM 2243 N N . GLU A 1 281 ? -10.911 -0.859 -29.862 1.00 98.44 281 GLU A N 1
ATOM 2244 C CA . GLU A 1 281 ? -11.913 -0.952 -28.810 1.00 98.44 281 GLU A CA 1
ATOM 2245 C C . GLU A 1 281 ? -13.323 -1.007 -29.398 1.00 98.44 281 GLU A C 1
ATOM 2247 O O . GLU A 1 281 ? -13.569 -0.550 -30.519 1.00 98.44 281 GLU A O 1
ATOM 2252 N N . LYS A 1 282 ? -14.253 -1.601 -28.650 1.00 98.31 282 LYS A N 1
ATOM 2253 C CA . LYS A 1 282 ? -15.654 -1.745 -29.047 1.00 98.31 282 LYS A CA 1
ATOM 2254 C C . LYS A 1 282 ? -16.557 -1.767 -27.823 1.00 98.31 282 LYS A C 1
ATOM 2256 O O . LYS A 1 282 ? -16.303 -2.512 -26.882 1.00 98.31 282 LYS A O 1
ATOM 2261 N N . ILE A 1 283 ? -17.646 -1.005 -27.861 1.00 98.69 283 ILE A N 1
ATOM 2262 C CA . ILE A 1 283 ? -18.731 -1.139 -26.883 1.00 98.69 283 ILE A CA 1
ATOM 2263 C C . ILE A 1 283 ? -19.640 -2.283 -27.327 1.00 98.69 283 ILE A C 1
ATOM 2265 O O . ILE A 1 283 ? -20.106 -2.308 -28.469 1.00 98.69 283 ILE A O 1
ATOM 2269 N N . ILE A 1 284 ? -19.894 -3.222 -26.421 1.00 97.94 284 ILE A N 1
ATOM 2270 C CA . ILE A 1 284 ? -20.872 -4.295 -26.594 1.00 97.94 284 ILE A CA 1
ATOM 2271 C C . ILE A 1 284 ? -22.045 -4.091 -25.638 1.00 97.94 284 ILE A C 1
ATOM 2273 O O . ILE A 1 284 ? -21.915 -3.431 -24.607 1.00 97.94 284 ILE A O 1
ATOM 2277 N N . THR A 1 285 ? -23.188 -4.677 -25.982 1.00 98.00 285 THR A N 1
ATOM 2278 C CA . THR A 1 285 ? -24.368 -4.725 -25.118 1.00 98.00 285 THR A CA 1
ATOM 2279 C C . THR A 1 285 ? -24.643 -6.174 -24.752 1.00 98.00 285 THR A C 1
ATOM 2281 O O . THR A 1 285 ? -24.860 -7.007 -25.631 1.00 98.00 285 THR A O 1
ATOM 2284 N N . ILE A 1 286 ? -24.606 -6.464 -23.458 1.00 97.19 286 ILE A N 1
ATOM 2285 C CA . ILE A 1 286 ? -24.847 -7.779 -22.875 1.00 97.19 286 ILE A CA 1
ATOM 2286 C C . ILE A 1 286 ? -26.273 -7.771 -22.309 1.00 97.19 286 ILE A C 1
ATOM 2288 O O . ILE A 1 286 ? -26.619 -6.842 -21.579 1.00 97.19 286 ILE A O 1
ATOM 2292 N N . PRO A 1 287 ? -27.126 -8.759 -22.624 1.00 93.75 287 PRO A N 1
ATOM 2293 C CA . PRO A 1 287 ? -28.469 -8.834 -22.060 1.00 93.75 287 PRO A CA 1
ATOM 2294 C C . PRO A 1 287 ? -28.395 -9.280 -20.592 1.00 93.75 287 PRO A C 1
ATOM 2296 O O . PRO A 1 287 ? -28.478 -10.469 -20.294 1.00 93.75 287 PRO A O 1
ATOM 2299 N N . LEU A 1 288 ? -28.194 -8.325 -19.683 1.00 95.12 288 LEU A N 1
ATOM 2300 C CA . LEU A 1 288 ? -28.143 -8.589 -18.246 1.00 95.12 288 LEU A CA 1
ATOM 2301 C C . LEU A 1 288 ? -29.559 -8.683 -17.650 1.00 95.12 288 LEU A C 1
ATOM 2303 O O . LEU A 1 288 ? -30.456 -7.951 -18.082 1.00 95.12 288 LEU A O 1
ATOM 2307 N N . PRO A 1 289 ? -29.782 -9.571 -16.664 1.00 93.50 289 PRO A N 1
ATOM 2308 C CA . PRO A 1 289 ? -31.054 -9.655 -15.960 1.00 93.50 289 PRO A CA 1
ATOM 2309 C C . PRO A 1 289 ? -31.296 -8.409 -15.098 1.00 93.50 289 PRO A C 1
ATOM 2311 O O . PRO A 1 289 ? -30.364 -7.759 -14.625 1.00 93.50 289 PRO A O 1
ATOM 2314 N N . VAL A 1 290 ? -32.571 -8.095 -14.851 1.00 91.06 290 VAL A N 1
ATOM 2315 C CA . VAL A 1 290 ? -32.945 -7.057 -13.882 1.00 91.06 290 VAL A CA 1
ATOM 2316 C C . VAL A 1 290 ? -32.688 -7.587 -12.476 1.00 91.06 290 VAL A C 1
ATOM 2318 O O . VAL A 1 290 ? -33.280 -8.586 -12.068 1.00 91.06 290 VAL A O 1
ATOM 2321 N N . ILE A 1 291 ? -31.833 -6.898 -11.725 1.00 93.12 291 ILE A N 1
ATOM 2322 C CA . ILE A 1 291 ? -31.500 -7.267 -10.350 1.00 93.12 291 ILE A CA 1
ATOM 2323 C C . ILE A 1 291 ? -32.524 -6.653 -9.400 1.00 93.12 291 ILE A C 1
ATOM 2325 O O . ILE A 1 291 ? -32.703 -5.435 -9.358 1.00 93.12 291 ILE A O 1
ATOM 2329 N N . LYS A 1 292 ? -33.171 -7.498 -8.595 1.00 91.88 292 LYS A N 1
ATOM 2330 C CA . LYS A 1 292 ? -33.958 -7.044 -7.449 1.00 91.88 292 LYS A CA 1
ATOM 2331 C C . LYS A 1 292 ? -33.032 -6.925 -6.241 1.00 91.88 292 LYS A C 1
ATOM 2333 O O . LYS A 1 292 ? -32.812 -7.912 -5.546 1.00 91.88 292 LYS A O 1
ATOM 2338 N N . ALA A 1 293 ? -32.496 -5.727 -6.026 1.00 92.69 293 ALA A N 1
ATOM 2339 C CA . ALA A 1 293 ? -31.538 -5.476 -4.957 1.00 92.69 293 ALA A CA 1
ATOM 2340 C C . ALA A 1 293 ? -32.123 -5.795 -3.572 1.00 92.69 293 ALA A C 1
ATOM 2342 O O . ALA A 1 293 ? -33.246 -5.389 -3.250 1.00 92.69 293 ALA A O 1
ATOM 2343 N N . LYS A 1 294 ? -31.346 -6.515 -2.760 1.00 91.56 294 LYS A N 1
ATOM 2344 C CA . LYS A 1 294 ? -31.621 -6.749 -1.342 1.00 91.56 294 LYS A CA 1
ATOM 2345 C C . LYS A 1 294 ? -30.963 -5.662 -0.493 1.00 91.56 294 LYS A C 1
ATOM 2347 O O . LYS A 1 294 ? -29.897 -5.171 -0.867 1.00 91.56 294 LYS A O 1
ATOM 2352 N N . PRO A 1 295 ? -31.573 -5.274 0.636 1.00 86.88 295 PRO A N 1
ATOM 2353 C CA . PRO A 1 295 ? -30.969 -4.271 1.493 1.00 86.88 295 PRO A CA 1
ATOM 2354 C C . PRO A 1 295 ? -29.615 -4.727 2.053 1.00 86.88 295 PRO A C 1
ATOM 2356 O O . PRO A 1 295 ? -29.439 -5.909 2.360 1.00 86.88 295 PRO A O 1
ATOM 2359 N N . GLY A 1 296 ? -28.660 -3.799 2.087 1.00 86.31 296 GLY A N 1
ATOM 2360 C CA . GLY A 1 296 ? -27.255 -4.013 2.435 1.00 86.31 296 GLY A CA 1
ATOM 2361 C C . GLY A 1 296 ? -26.428 -4.880 1.474 1.00 86.31 296 GLY A C 1
ATOM 2362 O O . GLY A 1 296 ? -25.244 -5.061 1.739 1.00 86.31 296 GLY A O 1
ATOM 2363 N N . ALA A 1 297 ? -27.016 -5.453 0.416 1.00 92.62 297 ALA A N 1
ATOM 2364 C CA . ALA A 1 297 ? -26.312 -6.375 -0.476 1.00 92.62 297 ALA A CA 1
ATOM 2365 C C . ALA A 1 297 ? -25.553 -5.638 -1.587 1.00 92.62 297 ALA A C 1
ATOM 2367 O O . ALA A 1 297 ? -26.066 -4.696 -2.197 1.00 92.62 297 ALA A O 1
ATOM 2368 N N . GLU A 1 298 ? -24.351 -6.119 -1.887 1.00 94.62 298 GLU A N 1
ATOM 2369 C CA . GLU A 1 298 ? -23.493 -5.632 -2.961 1.00 94.62 298 GLU A CA 1
ATOM 2370 C C . GLU A 1 298 ? -23.609 -6.539 -4.192 1.00 94.62 298 GLU A C 1
ATOM 2372 O O . GLU A 1 298 ? -23.570 -7.769 -4.091 1.00 94.62 298 GLU A O 1
ATOM 2377 N N . TYR A 1 299 ? -23.717 -5.928 -5.375 1.00 97.50 299 TYR A N 1
ATOM 2378 C CA . TYR A 1 299 ? -23.839 -6.647 -6.641 1.00 97.50 299 TYR A CA 1
ATOM 2379 C C . TYR A 1 299 ? -22.635 -6.380 -7.535 1.00 97.50 299 TYR A C 1
ATOM 2381 O O . TYR A 1 299 ? -22.333 -5.235 -7.863 1.00 97.50 299 TYR A O 1
ATOM 2389 N N . LEU A 1 300 ? -21.958 -7.442 -7.967 1.00 98.31 300 LEU A N 1
ATOM 2390 C CA . LEU A 1 300 ? -20.713 -7.361 -8.730 1.00 98.31 300 LEU A CA 1
ATOM 2391 C C . LEU A 1 300 ? -20.883 -8.016 -10.098 1.00 98.31 300 LEU A C 1
ATOM 2393 O O . LEU A 1 300 ? -21.171 -9.207 -10.181 1.00 98.31 300 LEU A O 1
ATOM 2397 N N . PHE A 1 301 ? -20.647 -7.263 -11.171 1.00 98.62 301 PHE A N 1
ATOM 2398 C CA . PHE A 1 301 ? -20.539 -7.788 -12.529 1.00 98.62 301 PHE A CA 1
ATOM 2399 C C . PHE A 1 301 ? -19.085 -8.152 -12.821 1.00 98.62 301 PHE A C 1
ATOM 2401 O O . PHE A 1 301 ? -18.183 -7.341 -12.617 1.00 98.62 301 PHE A O 1
ATOM 2408 N N . LYS A 1 302 ? -18.849 -9.351 -13.348 1.00 98.75 302 LYS A N 1
ATOM 2409 C CA . LYS A 1 302 ? -17.527 -9.821 -13.760 1.00 98.75 302 LYS A CA 1
ATOM 2410 C C . LYS A 1 302 ? -17.575 -10.347 -15.183 1.00 98.75 302 LYS A C 1
ATOM 2412 O O . LYS A 1 302 ? -18.413 -11.181 -15.501 1.00 98.75 302 LYS A O 1
ATOM 2417 N N . ILE A 1 303 ? -16.639 -9.913 -16.020 1.00 98.75 303 ILE A N 1
ATOM 2418 C CA . ILE A 1 303 ? -16.429 -10.444 -17.371 1.00 98.75 303 ILE A CA 1
ATOM 2419 C C . ILE A 1 303 ? -15.124 -11.238 -17.412 1.00 98.75 303 ILE A C 1
ATOM 2421 O O . ILE A 1 303 ? -14.121 -10.841 -16.820 1.00 98.75 303 ILE A O 1
ATOM 2425 N N . ILE A 1 304 ? -15.140 -12.396 -18.070 1.00 98.81 304 ILE A N 1
ATOM 2426 C CA . ILE A 1 304 ? -14.034 -13.357 -18.073 1.00 98.81 304 ILE A CA 1
ATOM 2427 C C . ILE A 1 304 ? -13.744 -13.791 -19.506 1.00 98.81 304 ILE A C 1
ATOM 2429 O O . ILE A 1 304 ? -14.653 -14.209 -20.222 1.00 98.81 304 ILE A O 1
ATOM 2433 N N . PHE A 1 305 ? -12.465 -13.775 -19.883 1.00 98.75 305 PHE A N 1
ATOM 2434 C CA . PHE A 1 305 ? -11.977 -14.224 -21.184 1.00 98.75 305 PHE A CA 1
ATOM 2435 C C . PHE A 1 305 ? -11.141 -15.493 -21.043 1.00 98.75 305 PHE A C 1
ATOM 2437 O O . PHE A 1 305 ? -10.245 -15.579 -20.195 1.00 98.75 305 PHE A O 1
ATOM 2444 N N . THR A 1 306 ? -11.409 -16.481 -21.893 1.00 98.62 306 THR A N 1
ATOM 2445 C CA . THR A 1 306 ? -10.743 -17.788 -21.854 1.00 98.62 306 THR A CA 1
ATOM 2446 C C . THR A 1 306 ? -10.261 -18.244 -23.226 1.00 98.62 306 THR A C 1
ATOM 2448 O O . THR A 1 306 ? -10.832 -17.880 -24.257 1.00 98.62 306 THR A O 1
ATOM 2451 N N . GLN A 1 307 ? -9.209 -19.067 -23.238 1.00 97.69 307 GLN A N 1
ATOM 2452 C CA . GLN A 1 307 ? -8.736 -19.748 -24.444 1.00 97.69 307 GLN A CA 1
ATOM 2453 C C . GLN A 1 307 ? -9.859 -20.588 -25.065 1.00 97.69 307 GLN A C 1
ATOM 2455 O O . GLN A 1 307 ? -10.437 -21.450 -24.396 1.00 97.69 307 GLN A O 1
ATOM 2460 N N . SER A 1 308 ? -10.168 -20.362 -26.346 1.00 96.94 308 SER A N 1
ATOM 2461 C CA . SER A 1 308 ? -11.222 -21.126 -27.031 1.00 96.94 308 SER A CA 1
ATOM 2462 C C . SER A 1 308 ? -10.777 -22.536 -27.442 1.00 96.94 308 SER A C 1
ATOM 2464 O O . SER A 1 308 ? -11.609 -23.442 -27.562 1.00 96.94 308 SER A O 1
ATOM 2466 N N . GLU A 1 309 ? -9.466 -22.737 -27.567 1.00 96.81 309 GLU A N 1
ATOM 2467 C CA . GLU A 1 309 ? -8.798 -23.983 -27.930 1.00 96.81 309 GLU A CA 1
ATOM 2468 C C . GLU A 1 309 ? -7.497 -24.163 -27.135 1.00 96.81 309 GLU A C 1
ATOM 2470 O O . GLU A 1 309 ? -7.049 -23.254 -26.440 1.00 96.81 309 GLU A O 1
ATOM 2475 N N . LYS A 1 310 ? -6.904 -25.357 -27.208 1.00 97.44 310 LYS A N 1
ATOM 2476 C CA . LYS A 1 310 ? -5.607 -25.639 -26.588 1.00 97.44 310 LYS A CA 1
ATOM 2477 C C . LYS A 1 310 ? -4.482 -24.994 -27.405 1.00 97.44 310 LYS A C 1
ATOM 2479 O O . LYS A 1 310 ? -4.471 -25.117 -28.627 1.00 97.44 310 LYS A O 1
ATOM 2484 N N . THR A 1 311 ? -3.516 -24.381 -26.729 1.00 95.50 311 THR A N 1
ATOM 2485 C CA . THR A 1 311 ? -2.266 -23.870 -27.310 1.00 95.50 311 THR A CA 1
ATOM 2486 C C . THR A 1 311 ? -1.065 -24.674 -26.798 1.00 95.50 311 THR A C 1
ATOM 2488 O O . THR A 1 311 ? -1.221 -25.612 -26.015 1.00 95.50 311 THR A O 1
ATOM 2491 N N . LEU A 1 312 ? 0.151 -24.321 -27.233 1.00 95.88 312 LEU A N 1
ATOM 2492 C CA . LEU A 1 312 ? 1.386 -24.946 -26.736 1.00 95.88 312 LEU A CA 1
ATOM 2493 C C . LEU A 1 312 ? 1.602 -24.736 -25.226 1.00 95.88 312 LEU A C 1
ATOM 2495 O O . LEU A 1 312 ? 2.214 -25.577 -24.579 1.00 95.88 312 LEU A O 1
ATOM 2499 N N . TRP A 1 313 ? 1.097 -23.632 -24.667 1.00 95.00 313 TRP A N 1
ATOM 2500 C CA . TRP A 1 313 ? 1.380 -23.199 -23.292 1.00 95.00 313 TRP A CA 1
ATOM 2501 C C . TRP A 1 313 ? 0.151 -23.153 -22.375 1.00 95.00 313 TRP A C 1
ATOM 2503 O O . TRP A 1 313 ? 0.304 -22.989 -21.167 1.00 95.00 313 TRP A O 1
ATOM 2513 N N . ALA A 1 314 ? -1.064 -23.275 -22.913 1.00 96.38 314 ALA A N 1
ATOM 2514 C CA . ALA A 1 314 ? -2.288 -23.269 -22.122 1.00 96.38 314 ALA A CA 1
ATOM 2515 C C . ALA A 1 314 ? -3.351 -24.206 -22.691 1.00 96.38 314 ALA A C 1
ATOM 2517 O O . ALA A 1 314 ? -3.555 -24.304 -23.901 1.00 96.38 314 ALA A O 1
ATOM 2518 N N . ASP A 1 315 ? -4.092 -24.844 -21.795 1.00 98.06 315 ASP A N 1
ATOM 2519 C CA . ASP A 1 315 ? -5.256 -25.632 -22.170 1.00 98.06 315 ASP A CA 1
ATOM 2520 C C . ASP A 1 315 ? -6.446 -24.749 -22.578 1.00 98.06 315 ASP A C 1
ATOM 2522 O O . ASP A 1 315 ? -6.562 -23.573 -22.209 1.00 98.06 315 ASP A O 1
ATOM 2526 N N . LYS A 1 316 ? -7.383 -25.351 -23.321 1.00 97.69 316 LYS A N 1
ATOM 2527 C CA . LYS A 1 316 ? -8.696 -24.754 -23.587 1.00 97.69 316 LYS A CA 1
ATOM 2528 C C . LYS A 1 316 ? -9.367 -24.384 -22.260 1.00 97.69 316 LYS A C 1
ATOM 2530 O O . LYS A 1 316 ? -9.400 -25.190 -21.336 1.00 97.69 316 LYS A O 1
ATOM 2535 N N . GLY A 1 317 ? -9.952 -23.191 -22.188 1.00 97.50 317 GLY A N 1
ATOM 2536 C CA . GLY A 1 317 ? -10.593 -22.677 -20.977 1.00 97.50 317 GLY A CA 1
ATOM 2537 C C . GLY A 1 317 ? -9.650 -21.926 -20.032 1.00 97.50 317 GLY A C 1
ATOM 2538 O O . GLY A 1 317 ? -10.123 -21.337 -19.062 1.00 97.50 317 GLY A O 1
ATOM 2539 N N . PHE A 1 318 ? -8.342 -21.867 -20.314 1.00 98.12 318 PHE A N 1
ATOM 2540 C CA . PHE A 1 318 ? -7.416 -21.057 -19.523 1.00 98.12 318 PHE A CA 1
ATOM 2541 C C . PHE A 1 318 ? -7.844 -19.582 -19.509 1.00 98.12 318 PHE A C 1
ATOM 2543 O O . PHE A 1 318 ? -7.980 -18.955 -20.562 1.00 98.12 318 PHE A O 1
ATOM 2550 N N . LYS A 1 319 ? -8.039 -19.023 -18.308 1.00 98.06 319 LYS A N 1
ATOM 2551 C CA . LYS A 1 319 ? -8.417 -17.618 -18.097 1.00 98.06 319 LYS A CA 1
ATOM 2552 C C . LYS A 1 319 ? -7.247 -16.693 -18.426 1.00 98.06 319 LYS A C 1
ATOM 2554 O O . LYS A 1 319 ? -6.261 -16.674 -17.679 1.00 98.06 319 LYS A O 1
ATOM 2559 N N . ILE A 1 320 ? -7.390 -15.921 -19.504 1.00 97.94 320 ILE A N 1
ATOM 2560 C CA . ILE A 1 320 ? -6.361 -15.001 -20.008 1.00 97.94 320 ILE A CA 1
ATOM 2561 C C . ILE A 1 320 ? -6.552 -13.562 -19.517 1.00 97.94 320 ILE A C 1
ATOM 2563 O O . ILE A 1 320 ? -5.568 -12.854 -19.349 1.00 97.94 320 ILE A O 1
ATOM 2567 N N . ALA A 1 321 ? -7.793 -13.155 -19.247 1.00 98.75 321 ALA A N 1
ATOM 2568 C CA . ALA A 1 321 ? -8.132 -11.831 -18.733 1.00 98.75 321 ALA A CA 1
ATOM 2569 C C . ALA A 1 321 ? -9.472 -11.873 -17.989 1.00 98.75 321 ALA A C 1
ATOM 2571 O O . ALA A 1 321 ? -10.295 -12.768 -18.223 1.00 98.75 321 ALA A O 1
ATOM 2572 N N . TRP A 1 322 ? -9.688 -10.924 -17.085 1.00 98.75 322 TRP A N 1
ATOM 2573 C CA . TRP A 1 322 ? -10.982 -10.699 -16.442 1.00 98.75 322 TRP A CA 1
ATOM 2574 C C . TRP A 1 322 ? -11.042 -9.294 -15.848 1.00 98.75 322 TRP A C 1
ATOM 2576 O O . TRP A 1 322 ? -10.018 -8.769 -15.429 1.00 98.75 322 TRP A O 1
ATOM 2586 N N . ASP A 1 323 ? -12.241 -8.740 -15.724 1.00 98.75 323 ASP A N 1
ATOM 2587 C CA . ASP A 1 323 ? -12.497 -7.461 -15.054 1.00 98.75 323 ASP A CA 1
ATOM 2588 C C . ASP A 1 323 ? -13.781 -7.550 -14.228 1.00 98.75 323 ASP A C 1
ATOM 2590 O O . ASP A 1 323 ? -14.667 -8.349 -14.547 1.00 98.75 323 ASP A O 1
ATOM 2594 N N . GLN A 1 324 ? -13.868 -6.772 -13.148 1.00 98.56 324 GLN A N 1
ATOM 2595 C CA . GLN A 1 324 ? -14.995 -6.773 -12.214 1.00 98.56 324 GLN A CA 1
ATOM 2596 C C . GLN A 1 324 ? -15.377 -5.346 -11.827 1.00 98.56 324 GLN A C 1
ATOM 2598 O O . GLN A 1 324 ? -14.506 -4.507 -11.611 1.00 98.56 324 GLN A O 1
ATOM 2603 N N . PHE A 1 325 ? -16.679 -5.102 -11.708 1.00 98.31 325 PHE A N 1
ATOM 2604 C CA . PHE A 1 325 ? -17.260 -3.793 -11.437 1.00 98.31 325 PHE A CA 1
ATOM 2605 C C . PHE A 1 325 ? -18.465 -3.930 -10.507 1.00 98.31 325 PHE A C 1
ATOM 2607 O O . PHE A 1 325 ? -19.204 -4.912 -10.588 1.00 98.31 325 PHE A O 1
ATOM 2614 N N . GLU A 1 326 ? -18.691 -2.928 -9.666 1.00 97.00 326 GLU A N 1
ATOM 2615 C CA . GLU A 1 326 ? -19.923 -2.805 -8.889 1.00 97.00 326 GLU A CA 1
ATOM 2616 C C . GLU A 1 326 ? -21.093 -2.422 -9.806 1.00 97.00 326 GLU A C 1
ATOM 2618 O O . GLU A 1 326 ? -20.968 -1.566 -10.687 1.00 97.00 326 GLU A O 1
ATOM 2623 N N . ILE A 1 327 ? -22.240 -3.070 -9.613 1.00 96.88 327 ILE A N 1
ATOM 2624 C CA . ILE A 1 327 ? -23.485 -2.741 -10.299 1.00 96.88 327 ILE A CA 1
ATOM 2625 C C . ILE A 1 327 ? -24.230 -1.720 -9.430 1.00 96.88 327 ILE A C 1
ATOM 2627 O O . ILE A 1 327 ? -24.570 -2.043 -8.294 1.00 96.88 327 ILE A O 1
ATOM 2631 N N . PRO A 1 328 ? -24.552 -0.518 -9.945 1.00 94.06 328 PRO A N 1
ATOM 2632 C CA . PRO A 1 328 ? -25.121 0.569 -9.148 1.00 94.06 328 PRO A CA 1
ATOM 2633 C C . PRO A 1 328 ? -26.633 0.387 -8.918 1.00 94.06 328 PRO A C 1
ATOM 2635 O O . PRO A 1 328 ? -27.447 1.213 -9.333 1.00 94.06 328 PRO A O 1
ATOM 2638 N N . VAL A 1 329 ? -27.023 -0.718 -8.281 1.00 92.00 329 VAL A N 1
ATOM 2639 C CA . VAL A 1 329 ? -28.398 -1.001 -7.850 1.00 92.00 329 VAL A CA 1
ATOM 2640 C C . VAL A 1 329 ? -28.528 -0.785 -6.347 1.00 92.00 329 VAL A C 1
ATOM 2642 O O . VAL A 1 329 ? -27.619 -1.086 -5.582 1.00 92.00 329 VAL A O 1
ATOM 2645 N N . LYS A 1 330 ? -29.672 -0.255 -5.913 1.00 85.44 330 LYS A N 1
ATOM 2646 C CA . LYS A 1 330 ? -29.989 -0.049 -4.496 1.00 85.44 330 LYS A CA 1
ATOM 2647 C C . LYS A 1 330 ? -31.350 -0.649 -4.184 1.00 85.44 330 LYS A C 1
ATOM 2649 O O . LYS A 1 330 ? -32.258 -0.573 -5.012 1.00 85.44 330 LYS A O 1
ATOM 2654 N N . ALA A 1 331 ? -31.477 -1.246 -3.006 1.00 85.81 331 ALA A N 1
ATOM 2655 C CA . ALA A 1 331 ? -32.757 -1.725 -2.503 1.00 85.81 331 ALA A CA 1
ATOM 2656 C C . ALA A 1 331 ? -33.668 -0.557 -2.083 1.00 85.81 331 ALA A C 1
ATOM 2658 O O . ALA A 1 331 ? -33.205 0.565 -1.867 1.00 85.81 331 ALA A O 1
ATOM 2659 N N . GLU A 1 332 ? -34.968 -0.830 -1.950 1.00 76.12 332 GLU A N 1
ATOM 2660 C CA . GLU A 1 332 ? -35.883 0.070 -1.238 1.00 76.12 332 GLU A CA 1
ATOM 2661 C C . GLU A 1 332 ? -35.502 0.131 0.255 1.00 76.12 332 GLU A C 1
ATOM 2663 O O . GLU A 1 332 ? -34.941 -0.829 0.784 1.00 76.12 332 GLU A O 1
ATOM 2668 N N . SER A 1 333 ? -35.768 1.270 0.910 1.00 69.69 333 SER A N 1
ATOM 2669 C CA . SER A 1 333 ? -35.277 1.604 2.258 1.00 69.69 333 SER A CA 1
ATOM 2670 C C . SER A 1 333 ? -35.401 0.475 3.288 1.00 69.69 333 SER A C 1
ATOM 2672 O O . SER A 1 333 ? -36.423 -0.206 3.379 1.00 69.69 333 SER A O 1
ATOM 2674 N N . GLU A 1 334 ? -34.370 0.348 4.121 1.00 72.44 334 GLU A N 1
ATOM 2675 C CA . GLU A 1 334 ? -34.286 -0.638 5.197 1.00 72.44 334 GLU A CA 1
ATOM 2676 C C . GLU A 1 334 ? -35.233 -0.327 6.355 1.00 72.44 334 GLU A C 1
ATOM 2678 O O . GLU A 1 334 ? -35.375 0.818 6.789 1.00 72.44 334 GLU A O 1
ATOM 2683 N N . VAL A 1 335 ? -35.865 -1.371 6.899 1.00 78.69 335 VAL A N 1
ATOM 2684 C CA . VAL A 1 335 ? -36.597 -1.273 8.165 1.00 78.69 335 VAL A CA 1
ATOM 2685 C C . VAL A 1 335 ? -35.632 -1.608 9.293 1.00 78.69 335 VAL A C 1
ATOM 2687 O O . VAL A 1 335 ? -35.291 -2.772 9.503 1.00 78.69 335 VAL A O 1
ATOM 2690 N N . MET A 1 336 ? -35.218 -0.581 10.033 1.00 83.06 336 MET A N 1
ATOM 2691 C CA . MET A 1 336 ? -34.374 -0.747 11.214 1.00 83.06 336 MET A CA 1
ATOM 2692 C C . MET A 1 336 ? -35.097 -1.563 12.298 1.00 83.06 336 MET A C 1
ATOM 2694 O O . MET A 1 336 ? -36.252 -1.291 12.640 1.00 83.06 336 MET A O 1
ATOM 2698 N N . LYS A 1 337 ? -34.402 -2.550 12.866 1.00 83.56 337 LYS A N 1
ATOM 2699 C CA . LYS A 1 337 ? -34.828 -3.347 14.019 1.00 83.56 337 LYS A CA 1
ATOM 2700 C C . LYS A 1 337 ? -34.694 -2.513 15.300 1.00 83.56 337 LYS A C 1
ATOM 2702 O O . LYS A 1 337 ? -33.683 -1.845 15.530 1.00 83.56 337 LYS A O 1
ATOM 2707 N N . SER A 1 338 ? -35.717 -2.567 16.154 1.00 79.56 338 SER A N 1
ATOM 2708 C CA . SER A 1 338 ? -35.692 -1.915 17.466 1.00 79.56 338 SER A CA 1
ATOM 2709 C C . SER A 1 338 ? -34.892 -2.751 18.462 1.00 79.56 338 SER A C 1
ATOM 2711 O O . SER A 1 338 ? -35.096 -3.959 18.565 1.00 79.56 338 SER A O 1
ATOM 2713 N N . ASN A 1 339 ? -34.045 -2.108 19.266 1.00 81.88 339 ASN A N 1
ATOM 2714 C CA . ASN A 1 339 ? -33.289 -2.793 20.321 1.00 81.88 339 ASN A CA 1
ATOM 2715 C C . ASN A 1 339 ? -34.158 -3.189 21.528 1.00 81.88 339 ASN A C 1
ATOM 2717 O O . ASN A 1 339 ? -33.749 -4.018 22.335 1.00 81.88 339 ASN A O 1
ATOM 2721 N N . SER A 1 340 ? -35.362 -2.620 21.666 1.00 75.75 340 SER A N 1
ATOM 2722 C CA . SER A 1 340 ? -36.260 -2.856 22.811 1.00 75.75 340 SER A CA 1
ATOM 2723 C C . SER A 1 340 ? -36.740 -4.303 22.946 1.00 75.75 340 SER A C 1
ATOM 2725 O O . SER A 1 340 ? -37.184 -4.711 24.028 1.00 75.75 340 SER A O 1
ATOM 2727 N N . ASP A 1 341 ? -36.668 -5.048 21.845 1.00 82.12 341 ASP A N 1
ATOM 2728 C CA . ASP A 1 341 ? -37.186 -6.409 21.719 1.00 82.12 341 ASP A CA 1
ATOM 2729 C C . ASP A 1 341 ? -36.104 -7.462 22.006 1.00 82.12 341 ASP A C 1
ATOM 2731 O O . ASP A 1 341 ? -36.387 -8.657 22.014 1.00 82.12 341 ASP A O 1
ATOM 2735 N N . LEU A 1 342 ? -34.868 -7.023 22.268 1.00 87.62 342 LEU A N 1
ATOM 2736 C CA . LEU A 1 342 ? -33.750 -7.892 22.614 1.00 87.62 342 LEU A CA 1
ATOM 2737 C C . LEU A 1 342 ? -33.842 -8.404 24.060 1.00 87.62 342 LEU A C 1
ATOM 2739 O O . LEU A 1 342 ? -34.400 -7.740 24.943 1.00 87.62 342 LEU A O 1
ATOM 2743 N N . SER A 1 343 ? -33.265 -9.589 24.288 1.00 91.81 343 SER A N 1
ATOM 2744 C CA . SER A 1 343 ? -33.152 -10.211 25.611 1.00 91.81 343 SER A CA 1
ATOM 2745 C C . SER A 1 343 ? -32.406 -9.322 26.604 1.00 91.81 343 SER A C 1
ATOM 2747 O O . SER A 1 343 ? -31.557 -8.509 26.234 1.00 91.81 343 SER A O 1
ATOM 2749 N N . GLU A 1 344 ? -32.721 -9.490 27.887 1.00 94.44 344 GLU A N 1
ATOM 2750 C CA . GLU A 1 344 ? -32.080 -8.717 28.947 1.00 94.44 344 GLU A CA 1
ATOM 2751 C C . GLU A 1 344 ? -30.607 -9.098 29.119 1.00 94.44 344 GLU A C 1
ATOM 2753 O O . GLU A 1 344 ? -30.232 -10.271 29.036 1.00 94.44 344 GLU A O 1
ATOM 2758 N N . ILE A 1 345 ? -29.777 -8.094 29.401 1.00 96.62 345 ILE A N 1
ATOM 2759 C CA . ILE A 1 345 ? -28.352 -8.263 29.690 1.00 96.62 345 ILE A CA 1
ATOM 2760 C C . ILE A 1 345 ? -27.950 -7.479 30.926 1.00 96.62 345 ILE A C 1
ATOM 2762 O O . ILE A 1 345 ? -28.502 -6.421 31.232 1.00 96.62 345 ILE A O 1
ATOM 2766 N N . GLN A 1 346 ? -26.945 -7.996 31.623 1.00 96.69 346 GLN A N 1
ATOM 2767 C CA . GLN A 1 346 ? -26.444 -7.424 32.867 1.00 96.69 346 GLN A CA 1
ATOM 2768 C C . GLN A 1 346 ? -24.920 -7.368 32.878 1.00 96.69 346 GLN A C 1
ATOM 2770 O O . GLN A 1 346 ? -24.253 -8.238 32.317 1.00 96.69 346 GLN A O 1
ATOM 2775 N N . SER A 1 347 ? -24.371 -6.374 33.576 1.00 97.00 347 SER A N 1
ATOM 2776 C CA . SER A 1 347 ? -22.942 -6.285 33.880 1.00 97.00 347 SER A CA 1
ATOM 2777 C C . SER A 1 347 ? -22.679 -6.424 35.377 1.00 97.00 347 SER A C 1
ATOM 2779 O O . SER A 1 347 ? -23.369 -5.805 36.187 1.00 97.00 347 SER A O 1
ATOM 2781 N N . VAL A 1 348 ? -21.633 -7.162 35.747 1.00 97.44 348 VAL A N 1
ATOM 2782 C CA . VAL A 1 348 ? -21.141 -7.279 37.123 1.00 97.44 348 VAL A CA 1
ATOM 2783 C C . VAL A 1 348 ? -19.653 -6.961 37.160 1.00 97.44 348 VAL A C 1
ATOM 2785 O O . VAL A 1 348 ? -18.856 -7.585 36.462 1.00 97.44 348 VAL A O 1
ATOM 2788 N N . GLU A 1 349 ? -19.267 -6.025 38.019 1.00 97.00 349 GLU A N 1
ATOM 2789 C CA . GLU A 1 349 ? -17.865 -5.747 38.321 1.00 97.00 349 GLU A CA 1
ATOM 2790 C C . GLU A 1 349 ? -17.341 -6.724 39.382 1.00 97.00 349 GLU A C 1
ATOM 2792 O O . GLU A 1 349 ? -17.945 -6.895 40.444 1.00 97.00 349 GLU A O 1
ATOM 2797 N N . LYS A 1 350 ? -16.213 -7.385 39.098 1.00 95.38 350 LYS A N 1
ATOM 2798 C CA . LYS A 1 350 ? -15.520 -8.290 40.025 1.00 95.38 350 LYS A CA 1
ATOM 2799 C C . LYS A 1 350 ? -14.020 -8.035 39.981 1.00 95.38 350 LYS A C 1
ATOM 2801 O O . LYS A 1 350 ? -13.341 -8.453 39.048 1.00 95.38 350 LYS A O 1
ATOM 2806 N N . GLY A 1 351 ? -13.491 -7.382 41.014 1.00 94.06 351 GLY A N 1
ATOM 2807 C CA . GLY A 1 351 ? -12.066 -7.060 41.092 1.00 94.06 351 GLY A CA 1
ATOM 2808 C C . GLY A 1 351 ? -11.632 -6.193 39.910 1.00 94.06 351 GLY A C 1
ATOM 2809 O O . GLY A 1 351 ? -12.128 -5.082 39.745 1.00 94.06 351 GLY A O 1
ATOM 2810 N N . ASN A 1 352 ? -10.722 -6.713 39.087 1.00 93.88 352 ASN A N 1
ATOM 2811 C CA . ASN A 1 352 ? -10.222 -6.019 37.903 1.00 93.88 352 ASN A CA 1
ATOM 2812 C C . ASN A 1 352 ? -10.992 -6.357 36.613 1.00 93.88 352 ASN A C 1
ATOM 2814 O O . ASN A 1 352 ? -10.526 -6.036 35.525 1.00 93.88 352 ASN A O 1
ATOM 2818 N N . SER A 1 353 ? -12.160 -6.993 36.717 1.00 96.94 353 SER A N 1
ATOM 2819 C CA . SER A 1 353 ? -12.930 -7.440 35.557 1.00 96.94 353 SER A CA 1
ATOM 2820 C C . SER A 1 353 ? -14.349 -6.880 35.537 1.00 96.94 353 SER A C 1
ATOM 2822 O O . SER A 1 353 ? -14.996 -6.764 36.580 1.00 96.94 353 SER A O 1
ATOM 2824 N N . ILE A 1 354 ? -14.859 -6.604 34.335 1.00 98.06 354 ILE A N 1
ATOM 2825 C CA . ILE A 1 354 ? -16.288 -6.377 34.080 1.00 98.06 354 ILE A CA 1
ATOM 2826 C C . ILE A 1 354 ? -16.826 -7.581 33.321 1.00 98.06 354 ILE A C 1
ATOM 2828 O O . ILE A 1 354 ? -16.343 -7.903 32.241 1.00 98.06 354 ILE A O 1
ATOM 2832 N N . ILE A 1 355 ? -17.828 -8.246 33.885 1.00 98.31 355 ILE A N 1
ATOM 2833 C CA . ILE A 1 355 ? -18.471 -9.409 33.279 1.00 98.31 355 ILE A CA 1
ATOM 2834 C C . ILE A 1 355 ? -19.829 -8.972 32.749 1.00 98.31 355 ILE A C 1
ATOM 2836 O O . ILE A 1 355 ? -20.693 -8.614 33.544 1.00 98.31 355 ILE A O 1
ATOM 2840 N N . VAL A 1 356 ? -20.027 -9.030 31.437 1.00 98.25 356 VAL A N 1
ATOM 2841 C CA . VAL A 1 356 ? -21.330 -8.823 30.793 1.00 98.25 356 VAL A CA 1
ATOM 2842 C C . VAL A 1 356 ? -21.927 -10.185 30.454 1.00 98.25 356 VAL A C 1
ATOM 2844 O O . VAL A 1 356 ? -21.223 -11.071 29.972 1.00 98.25 356 VAL A O 1
ATOM 2847 N N . SER A 1 357 ? -23.204 -10.404 30.756 1.00 97.56 357 SER A N 1
ATOM 2848 C CA . SER A 1 357 ? -23.875 -11.691 30.538 1.00 97.56 357 SER A CA 1
ATOM 2849 C C . SER A 1 357 ? -25.261 -11.504 29.936 1.00 97.56 357 SER A C 1
ATOM 2851 O O . SER A 1 357 ? -26.045 -10.692 30.433 1.00 97.56 357 SER A O 1
ATOM 2853 N N . GLY A 1 358 ? -25.544 -12.295 28.903 1.00 95.31 358 GLY A N 1
ATOM 2854 C CA . GLY A 1 358 ? -26.868 -12.499 28.316 1.00 95.31 358 GLY A CA 1
ATOM 2855 C C . GLY A 1 358 ? -27.243 -13.981 28.312 1.00 95.31 358 GLY A C 1
ATOM 2856 O O . GLY A 1 358 ? -26.531 -14.810 28.877 1.00 95.31 358 GLY A O 1
ATOM 2857 N N . GLU A 1 359 ? -28.353 -14.338 27.664 1.00 91.19 359 GLU A N 1
ATOM 2858 C CA . GLU A 1 359 ? -28.872 -15.719 27.677 1.00 91.19 359 GLU A CA 1
ATOM 2859 C C . GLU A 1 359 ? -27.891 -16.755 27.109 1.00 91.19 359 GLU A C 1
ATOM 2861 O O . GLU A 1 359 ? -27.814 -17.877 27.607 1.00 91.19 359 GLU A O 1
ATOM 2866 N N . LYS A 1 360 ? -27.153 -16.385 26.057 1.00 90.69 360 LYS A N 1
ATOM 2867 C CA . LYS A 1 360 ? -26.272 -17.290 25.300 1.00 90.69 360 LYS A CA 1
ATOM 2868 C C . LYS A 1 360 ? -24.825 -16.815 25.237 1.00 90.69 360 LYS A C 1
ATOM 2870 O O . LYS A 1 360 ? -24.050 -17.349 24.447 1.00 90.69 360 LYS A O 1
ATOM 2875 N N . PHE A 1 361 ? -24.458 -15.808 26.025 1.00 96.06 361 PHE A N 1
ATOM 2876 C CA . PHE A 1 361 ? -23.119 -15.242 25.957 1.00 96.06 361 PHE A CA 1
ATOM 2877 C C . PHE A 1 361 ? -22.617 -14.698 27.285 1.00 96.06 361 PHE A C 1
ATOM 2879 O O . PHE A 1 361 ? -23.387 -14.235 28.133 1.00 96.06 361 PHE A O 1
ATOM 2886 N N . LYS A 1 362 ? -21.294 -14.699 27.424 1.00 97.81 362 LYS A N 1
ATOM 2887 C CA . LYS A 1 362 ? -20.581 -14.066 28.525 1.00 97.81 362 LYS A CA 1
ATOM 2888 C C . LYS A 1 362 ? -19.313 -13.409 27.994 1.00 97.81 362 LYS A C 1
ATOM 2890 O O . LYS A 1 362 ? -18.494 -14.065 27.365 1.00 97.81 362 LYS A O 1
ATOM 2895 N N . ILE A 1 363 ? -19.152 -12.126 28.294 1.00 98.06 363 ILE A N 1
ATOM 2896 C CA . ILE A 1 363 ? -17.995 -11.322 27.898 1.00 98.06 363 ILE A CA 1
ATOM 2897 C C . ILE A 1 363 ? -17.289 -10.872 29.170 1.00 98.06 363 ILE A C 1
ATOM 2899 O O . ILE A 1 363 ? -17.939 -10.383 30.098 1.00 98.06 363 ILE A O 1
ATOM 2903 N N . VAL A 1 364 ? -15.972 -11.025 29.231 1.00 97.88 364 VAL A N 1
ATOM 2904 C CA . VAL A 1 364 ? -15.160 -10.557 30.357 1.00 97.88 364 VAL A CA 1
ATOM 2905 C C . VAL A 1 364 ? -14.172 -9.522 29.851 1.00 97.88 364 VAL A C 1
ATOM 2907 O O . VAL A 1 364 ? -13.302 -9.840 29.051 1.00 97.88 364 VAL A O 1
ATOM 2910 N N . PHE A 1 365 ? -14.283 -8.292 30.340 1.00 98.06 365 PHE A N 1
ATOM 2911 C CA . PHE A 1 365 ? -13.309 -7.232 30.098 1.00 98.06 365 PHE A CA 1
ATOM 2912 C C . PHE A 1 365 ? -12.293 -7.178 31.233 1.00 98.06 365 PHE A C 1
ATOM 2914 O O . PHE A 1 365 ? -12.674 -7.315 32.399 1.00 98.06 365 PHE A O 1
ATOM 2921 N N . ASP A 1 366 ? -11.034 -6.902 30.905 1.00 96.31 366 ASP A N 1
ATOM 2922 C CA . ASP A 1 366 ? -9.977 -6.628 31.879 1.00 96.31 366 ASP A CA 1
ATOM 2923 C C . ASP A 1 366 ? -9.734 -5.113 31.984 1.00 96.31 366 ASP A C 1
ATOM 2925 O O . ASP A 1 366 ? -9.406 -4.434 31.011 1.00 96.31 366 ASP A O 1
ATOM 2929 N N . LYS A 1 367 ? -9.888 -4.554 33.187 1.00 96.06 367 LYS A N 1
ATOM 2930 C CA . LYS A 1 367 ? -9.735 -3.115 33.445 1.00 96.06 367 LYS A CA 1
ATOM 2931 C C . LYS A 1 367 ? -8.276 -2.643 33.462 1.00 96.06 367 LYS A C 1
ATOM 2933 O O . LYS A 1 367 ? -8.050 -1.439 33.393 1.00 96.06 367 LYS A O 1
ATOM 2938 N N . SER A 1 368 ? -7.296 -3.543 33.576 1.00 94.19 368 SER A N 1
ATOM 2939 C CA . SER A 1 368 ? -5.865 -3.188 33.582 1.00 94.19 368 SER A CA 1
ATOM 2940 C C . SER A 1 368 ? -5.333 -2.873 32.190 1.00 94.19 368 SER A C 1
ATOM 2942 O O . SER A 1 368 ? -4.453 -2.025 32.060 1.00 94.19 368 SER A O 1
ATOM 2944 N N . ASN A 1 369 ? -5.879 -3.527 31.164 1.00 93.88 369 ASN A N 1
ATOM 2945 C CA . ASN A 1 369 ? -5.466 -3.353 29.773 1.00 93.88 369 ASN A CA 1
ATOM 2946 C C . ASN A 1 369 ? -6.584 -2.796 28.872 1.00 93.88 369 ASN A C 1
ATOM 2948 O O . ASN A 1 369 ? -6.291 -2.298 27.791 1.00 93.88 369 ASN A O 1
ATOM 2952 N N . GLY A 1 370 ? -7.844 -2.808 29.325 1.00 94.69 370 GLY A N 1
ATOM 2953 C CA . GLY A 1 370 ? -8.978 -2.223 28.611 1.00 94.69 370 GLY A CA 1
ATOM 2954 C C . GLY A 1 370 ? -9.552 -3.091 27.486 1.00 94.69 370 GLY A C 1
ATOM 2955 O O . GLY A 1 370 ? -10.371 -2.597 26.709 1.00 94.69 370 GLY A O 1
ATOM 2956 N N . SER A 1 371 ? -9.127 -4.353 27.389 1.00 95.38 371 SER A N 1
ATOM 2957 C CA . SER A 1 371 ? -9.496 -5.296 26.324 1.00 95.38 371 SER A CA 1
ATOM 2958 C C . SER A 1 371 ? -10.526 -6.341 26.780 1.00 95.38 371 SER A C 1
ATOM 2960 O O . SER A 1 371 ? -10.900 -6.395 27.959 1.00 95.38 371 SER A O 1
ATOM 2962 N N . ILE A 1 372 ? -11.000 -7.164 25.839 1.00 97.31 372 ILE A N 1
ATOM 2963 C CA . ILE A 1 372 ? -11.842 -8.330 26.119 1.00 97.31 372 ILE A CA 1
ATOM 2964 C C . ILE A 1 372 ? -10.909 -9.515 26.409 1.00 97.31 372 ILE A C 1
ATOM 2966 O O . ILE A 1 372 ? -10.131 -9.943 25.568 1.00 97.31 372 ILE A O 1
ATOM 2970 N N . GLN A 1 373 ? -10.963 -10.049 27.623 1.00 96.38 373 GLN A N 1
ATOM 2971 C CA . GLN A 1 373 ? -10.150 -11.198 28.025 1.00 96.38 373 GLN A CA 1
ATOM 2972 C C . GLN A 1 373 ? -10.814 -12.537 27.681 1.00 96.38 373 GLN A C 1
ATOM 2974 O O . GLN A 1 373 ? -10.122 -13.528 27.485 1.00 96.38 373 GLN A O 1
ATOM 2979 N N . SER A 1 374 ? -12.148 -12.580 27.652 1.00 97.12 374 SER A N 1
ATOM 2980 C CA . SER A 1 374 ? -12.924 -13.779 27.314 1.00 97.12 374 SER A CA 1
ATOM 2981 C C . SER A 1 374 ? -14.193 -13.378 26.571 1.00 97.12 374 SER A C 1
ATOM 2983 O O . SER A 1 374 ? -14.874 -12.416 26.952 1.00 97.12 374 SER A O 1
ATOM 2985 N N . LEU A 1 375 ? -14.486 -14.121 25.507 1.00 97.06 375 LEU A N 1
ATOM 2986 C CA . LEU A 1 375 ? -15.661 -13.984 24.662 1.00 97.06 375 LEU A CA 1
ATOM 2987 C C . LEU A 1 375 ? -16.276 -15.371 24.482 1.00 97.06 375 LEU A C 1
ATOM 2989 O O . LEU A 1 375 ? -15.946 -16.106 23.553 1.00 97.06 375 LEU A O 1
ATOM 2993 N N . ASN A 1 376 ? -17.188 -15.725 25.385 1.00 96.94 376 ASN A N 1
AT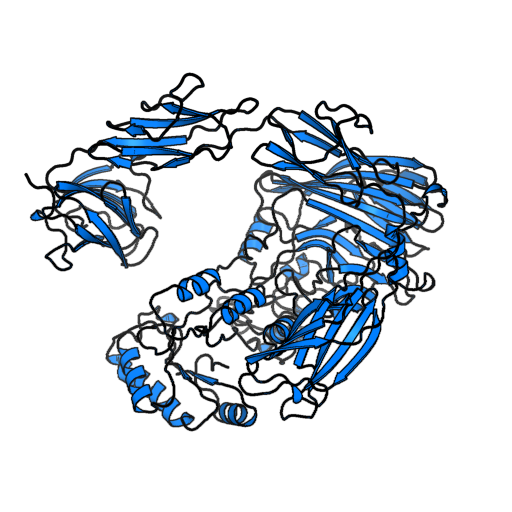OM 2994 C CA . ASN A 1 376 ? -17.855 -17.015 25.356 1.00 96.94 376 ASN A CA 1
ATOM 2995 C C . ASN A 1 376 ? -19.239 -16.899 24.705 1.00 96.94 376 ASN A C 1
ATOM 2997 O O . ASN A 1 376 ? -20.120 -16.214 25.237 1.00 96.94 376 ASN A O 1
ATOM 3001 N N . TYR A 1 377 ? -19.443 -17.607 23.593 1.00 95.12 377 TYR A N 1
ATOM 3002 C CA . TYR A 1 377 ? -20.737 -17.736 22.921 1.00 95.12 377 TYR A CA 1
ATOM 3003 C C . TYR A 1 377 ? -21.206 -19.191 22.946 1.00 95.12 377 TYR A C 1
ATOM 3005 O O . TYR A 1 377 ? -20.544 -20.088 22.435 1.00 95.12 377 TYR A O 1
ATOM 3013 N N . GLY A 1 378 ? -22.372 -19.442 23.547 1.00 87.69 378 GLY A N 1
ATOM 3014 C CA . GLY A 1 378 ? -22.985 -20.772 23.584 1.00 87.69 378 GLY A CA 1
ATOM 3015 C C . GLY A 1 378 ? -22.159 -21.847 24.301 1.00 87.69 378 GLY A C 1
ATOM 3016 O O . GLY A 1 378 ? -22.377 -23.026 24.044 1.00 87.69 378 GLY A O 1
ATOM 3017 N N . GLY A 1 379 ? -21.231 -21.460 25.184 1.00 89.44 379 GLY A N 1
ATOM 3018 C CA . GLY A 1 379 ? -20.293 -22.365 25.852 1.00 89.44 379 GLY A CA 1
ATOM 3019 C C . GLY A 1 379 ? -18.908 -22.417 25.206 1.00 89.44 379 GLY A C 1
ATOM 3020 O O . GLY A 1 379 ? -17.975 -22.864 25.867 1.00 89.44 379 GLY A O 1
ATOM 3021 N N . ASN A 1 380 ? -18.743 -21.891 23.992 1.00 91.81 380 ASN A N 1
ATOM 3022 C CA . ASN A 1 380 ? -17.473 -21.896 23.269 1.00 91.81 380 ASN A CA 1
ATOM 3023 C C . ASN A 1 380 ? -16.679 -20.626 23.572 1.00 91.81 380 ASN A C 1
ATOM 3025 O O . ASN A 1 380 ? -17.191 -19.524 23.370 1.00 91.81 380 ASN A O 1
ATOM 3029 N N . GLU A 1 381 ? -15.448 -20.778 24.057 1.00 95.75 381 GLU A N 1
ATOM 3030 C CA . GLU A 1 381 ? -14.505 -19.671 24.221 1.00 95.75 381 GLU A CA 1
ATOM 3031 C C . GLU A 1 381 ? -13.820 -19.373 22.883 1.00 95.75 381 GLU A C 1
ATOM 3033 O O . GLU A 1 381 ? -13.324 -20.274 22.206 1.00 95.75 381 GLU A O 1
ATOM 3038 N N . LEU A 1 382 ? -13.846 -18.104 22.481 1.00 96.25 382 LEU A N 1
ATOM 3039 C CA . LEU A 1 382 ? -13.430 -17.675 21.144 1.00 96.25 382 LEU A CA 1
ATOM 3040 C C . LEU A 1 382 ? -12.082 -16.962 21.156 1.00 96.25 382 LEU A C 1
ATOM 3042 O O . LEU A 1 382 ? -11.435 -16.847 20.116 1.00 96.25 382 LEU A O 1
ATOM 3046 N N . LEU A 1 383 ? -11.651 -16.495 22.324 1.00 97.19 383 LEU A N 1
ATOM 3047 C CA . LEU A 1 383 ? -10.347 -15.885 22.527 1.00 97.19 383 LEU A CA 1
ATOM 3048 C C . LEU A 1 383 ? -9.381 -16.895 23.147 1.00 97.19 383 LEU A C 1
ATOM 3050 O O . LEU A 1 383 ? -9.791 -17.824 23.833 1.00 97.19 383 LEU A O 1
ATOM 3054 N N . SER A 1 384 ? -8.086 -16.717 22.906 1.00 96.19 384 SER A N 1
ATOM 3055 C CA . SER A 1 384 ? -7.066 -17.570 23.512 1.00 96.19 384 SER A CA 1
ATOM 3056 C C . SER A 1 384 ? -7.088 -17.450 25.038 1.00 96.19 384 SER A C 1
ATOM 3058 O O . SER A 1 384 ? -7.144 -16.347 25.592 1.00 96.19 384 SER A O 1
ATOM 3060 N N . GLU A 1 385 ? -7.004 -18.598 25.709 1.00 93.62 385 GLU A N 1
ATOM 3061 C CA . GLU A 1 385 ? -6.865 -18.722 27.166 1.00 93.62 385 GLU A CA 1
ATOM 3062 C C . GLU A 1 385 ? -5.392 -18.813 27.606 1.00 93.62 385 GLU A C 1
ATOM 3064 O O . GLU A 1 385 ? -5.087 -19.158 28.752 1.00 93.62 385 GLU A O 1
ATOM 3069 N N . LYS A 1 386 ? -4.452 -18.532 26.697 1.00 91.75 386 LYS A N 1
ATOM 3070 C CA . LYS A 1 386 ? -3.017 -18.597 26.966 1.00 91.75 386 LYS A CA 1
ATOM 3071 C C . LYS A 1 386 ? -2.618 -17.641 28.089 1.00 91.75 386 LYS A C 1
ATOM 3073 O O . LYS A 1 386 ? -2.897 -16.443 28.051 1.00 91.75 386 LYS A O 1
ATOM 3078 N N . ASP A 1 387 ? -1.910 -18.178 29.080 1.00 88.81 387 ASP A N 1
ATOM 3079 C CA . ASP A 1 387 ? -1.515 -17.420 30.268 1.00 88.81 387 ASP A CA 1
ATOM 3080 C C . ASP A 1 387 ? -0.638 -16.207 29.911 1.00 88.81 387 ASP A C 1
ATOM 3082 O O . ASP A 1 387 ? 0.308 -16.297 29.122 1.00 88.81 387 ASP A O 1
ATOM 3086 N N . GLY A 1 388 ? -0.974 -15.054 30.492 1.00 84.50 388 GLY A N 1
ATOM 3087 C CA . GLY A 1 388 ? -0.309 -13.773 30.249 1.00 84.50 388 GLY A CA 1
ATOM 3088 C C . GLY A 1 388 ? -0.586 -13.119 28.887 1.00 84.50 388 GLY A C 1
ATOM 3089 O O . GLY A 1 388 ? -0.057 -12.033 28.637 1.00 84.50 388 GLY A O 1
ATOM 3090 N N . ALA A 1 389 ? -1.391 -13.727 28.011 1.00 86.88 389 ALA A N 1
ATOM 3091 C CA . ALA A 1 389 ? -1.767 -13.130 26.734 1.00 86.88 389 ALA A CA 1
ATOM 3092 C C . ALA A 1 389 ? -2.881 -12.082 26.905 1.00 86.88 389 ALA A C 1
ATOM 3094 O O . ALA A 1 389 ? -3.840 -12.283 27.648 1.00 86.88 389 ALA A O 1
ATOM 3095 N N . ILE A 1 390 ? -2.772 -10.965 26.178 1.00 92.38 390 ILE A N 1
ATOM 3096 C CA . ILE A 1 390 ? -3.870 -10.004 26.020 1.00 92.38 390 ILE A CA 1
ATOM 3097 C C . ILE A 1 390 ? -4.617 -10.388 24.741 1.00 92.38 390 ILE A C 1
ATOM 3099 O O . ILE A 1 390 ? -4.190 -10.031 23.643 1.00 92.38 390 ILE A O 1
ATOM 3103 N N . SER A 1 391 ? -5.707 -11.143 24.883 1.00 92.25 391 SER A N 1
ATOM 3104 C CA . SER A 1 391 ? -6.392 -11.786 23.752 1.00 92.25 391 SER A CA 1
ATOM 3105 C C . SER A 1 391 ? -7.151 -10.812 22.840 1.00 92.25 391 SER A C 1
ATOM 3107 O O . SER A 1 391 ? -7.446 -11.150 21.698 1.00 92.25 391 SER A O 1
ATOM 3109 N N . GLY A 1 392 ? -7.379 -9.573 23.285 1.00 91.50 392 GLY A N 1
ATOM 3110 C CA . GLY A 1 392 ? -7.738 -8.446 22.425 1.00 91.50 392 GLY A CA 1
ATOM 3111 C C . GLY A 1 392 ? -9.206 -8.008 22.485 1.00 91.50 392 GLY A C 1
ATOM 3112 O O . GLY A 1 392 ? -10.022 -8.613 23.164 1.00 91.50 392 GLY A O 1
ATOM 3113 N N . PRO A 1 393 ? -9.569 -6.901 21.823 1.00 95.75 393 PRO A N 1
ATOM 3114 C CA . PRO A 1 393 ? -8.741 -6.159 20.879 1.00 95.75 393 PRO A CA 1
ATOM 3115 C C . PRO A 1 393 ? -7.628 -5.352 21.565 1.00 95.75 393 PRO A C 1
ATOM 3117 O O . PRO A 1 393 ? -7.820 -4.782 22.639 1.00 95.75 393 PRO A O 1
ATOM 3120 N N . THR A 1 394 ? -6.468 -5.274 20.917 1.00 95.19 394 THR A N 1
ATOM 3121 C CA . THR A 1 394 ? -5.342 -4.394 21.287 1.00 95.19 394 THR A CA 1
ATOM 3122 C C . THR A 1 394 ? -4.914 -3.547 20.097 1.00 95.19 394 THR A C 1
ATOM 3124 O O . THR A 1 394 ? -5.172 -3.932 18.962 1.00 95.19 394 THR A O 1
ATOM 3127 N N . LEU A 1 395 ? -4.281 -2.393 20.329 1.00 95.69 395 LEU A N 1
ATOM 3128 C CA . LEU A 1 395 ? -3.825 -1.506 19.254 1.00 95.69 395 LEU A CA 1
ATOM 3129 C C . LEU A 1 395 ? -2.852 -2.224 18.300 1.00 95.69 395 LEU A C 1
ATOM 3131 O O . LEU A 1 395 ? -1.800 -2.693 18.730 1.00 95.69 395 LEU A O 1
ATOM 3135 N N . ALA A 1 396 ? -3.153 -2.204 17.002 1.00 95.31 396 ALA A N 1
ATOM 3136 C CA . ALA A 1 396 ? -2.281 -2.701 15.944 1.00 95.31 396 ALA A CA 1
ATOM 3137 C C . ALA A 1 396 ? -1.747 -1.529 15.109 1.00 95.31 396 ALA A C 1
ATOM 3139 O O . ALA A 1 396 ? -2.450 -1.003 14.247 1.00 95.31 396 ALA A O 1
ATOM 3140 N N . VAL A 1 397 ? -0.500 -1.118 15.380 1.00 95.31 397 VAL A N 1
ATOM 3141 C CA . VAL A 1 397 ? 0.224 -0.081 14.605 1.00 95.31 397 VAL A CA 1
ATOM 3142 C C . VAL A 1 397 ? 1.515 -0.566 13.947 1.00 95.31 397 VAL A C 1
ATOM 3144 O O . VAL A 1 397 ? 2.204 0.176 13.245 1.00 95.31 397 VAL A O 1
ATOM 3147 N N . TYR A 1 398 ? 1.835 -1.834 14.174 1.00 95.31 398 TYR A N 1
ATOM 3148 C CA . TYR A 1 398 ? 3.072 -2.489 13.787 1.00 95.31 398 TYR A CA 1
ATOM 3149 C C . TYR A 1 398 ? 2.759 -3.833 13.119 1.00 95.31 398 TYR A C 1
ATOM 3151 O O . TYR A 1 398 ? 1.769 -4.481 13.467 1.00 95.31 398 TYR A O 1
ATOM 3159 N N . ARG A 1 399 ? 3.619 -4.255 12.189 1.00 95.19 399 ARG A N 1
ATOM 3160 C CA . ARG A 1 399 ? 3.684 -5.611 11.625 1.00 95.19 399 ARG A CA 1
ATOM 3161 C C . ARG A 1 399 ? 5.149 -6.032 11.524 1.00 95.19 399 ARG A C 1
ATOM 3163 O O . ARG A 1 399 ? 6.015 -5.161 11.472 1.00 95.19 399 ARG A O 1
ATOM 3170 N N . ALA A 1 400 ? 5.413 -7.335 11.451 1.00 96.88 400 ALA A N 1
ATOM 3171 C CA . ALA A 1 400 ? 6.740 -7.860 11.143 1.00 96.88 400 ALA A CA 1
ATOM 3172 C C . ALA A 1 400 ? 7.233 -7.230 9.824 1.00 96.88 400 ALA A C 1
ATOM 3174 O O . ALA A 1 400 ? 6.571 -7.436 8.800 1.00 96.88 400 ALA A O 1
ATOM 3175 N N . PRO A 1 401 ? 8.328 -6.444 9.831 1.00 95.56 401 PRO A N 1
ATOM 3176 C CA . PRO A 1 401 ? 8.764 -5.703 8.658 1.00 95.56 401 PRO A CA 1
ATOM 3177 C C . PRO A 1 401 ? 8.970 -6.632 7.467 1.00 95.56 401 PRO A C 1
ATOM 3179 O O . PRO A 1 401 ? 9.583 -7.690 7.601 1.00 95.56 401 PRO A O 1
ATOM 3182 N N . ILE A 1 402 ? 8.459 -6.224 6.310 1.00 95.25 402 ILE A N 1
ATOM 3183 C CA . ILE A 1 402 ? 8.793 -6.871 5.038 1.00 95.25 402 ILE A CA 1
ATOM 3184 C C . ILE A 1 402 ? 10.165 -6.397 4.549 1.00 95.25 402 ILE A C 1
ATOM 3186 O O . ILE A 1 402 ? 10.696 -5.397 5.038 1.00 95.25 402 ILE A O 1
ATOM 3190 N N . ASP A 1 403 ? 10.736 -7.074 3.555 1.00 93.19 403 ASP A N 1
ATOM 3191 C CA . ASP A 1 403 ? 12.060 -6.733 3.011 1.00 93.19 403 ASP A CA 1
ATOM 3192 C C . ASP A 1 403 ? 12.169 -5.267 2.547 1.00 93.19 403 ASP A C 1
ATOM 3194 O O . ASP A 1 403 ? 13.193 -4.618 2.756 1.00 93.19 403 ASP A O 1
ATOM 3198 N N . ASN A 1 404 ? 11.084 -4.696 2.018 1.00 89.56 404 ASN A N 1
ATOM 3199 C CA . ASN A 1 404 ? 11.018 -3.286 1.610 1.00 89.56 404 ASN A CA 1
ATOM 3200 C C . ASN A 1 404 ? 10.950 -2.289 2.787 1.00 89.56 404 ASN A C 1
ATOM 3202 O O . ASN A 1 404 ? 11.002 -1.075 2.585 1.00 89.56 404 ASN A O 1
ATOM 3206 N N . GLU A 1 405 ? 10.807 -2.773 4.022 1.00 90.31 405 GLU A N 1
ATOM 3207 C CA . GLU A 1 405 ? 10.546 -1.974 5.222 1.00 90.31 405 GLU A CA 1
ATOM 3208 C C . GLU A 1 405 ? 11.689 -2.028 6.243 1.00 90.31 405 GLU A C 1
ATOM 3210 O O . GLU A 1 405 ? 11.508 -1.554 7.359 1.00 90.31 405 GLU A O 1
ATOM 3215 N N . GLN A 1 406 ? 12.880 -2.538 5.910 1.00 83.31 406 GLN A N 1
ATOM 3216 C CA . GLN A 1 406 ? 13.966 -2.719 6.892 1.00 83.31 406 GLN A CA 1
ATOM 3217 C C . GLN A 1 406 ? 14.295 -1.445 7.698 1.00 83.31 406 GLN A C 1
ATOM 3219 O O . GLN A 1 406 ? 14.368 -1.493 8.931 1.00 83.31 406 GLN A O 1
ATOM 3224 N N . TYR A 1 407 ? 14.420 -0.289 7.031 1.00 84.50 407 TYR A N 1
ATOM 3225 C CA . TYR A 1 407 ? 14.648 1.001 7.700 1.00 84.50 407 TYR A CA 1
ATOM 3226 C C . TYR A 1 407 ? 13.460 1.443 8.562 1.00 84.50 407 TYR A C 1
ATOM 3228 O O . TYR A 1 407 ? 13.654 1.939 9.670 1.00 84.50 407 TYR A O 1
ATOM 3236 N N . MET A 1 408 ? 12.232 1.237 8.082 1.00 86.69 408 MET A N 1
ATOM 3237 C CA . MET A 1 408 ? 11.025 1.568 8.844 1.00 86.69 408 MET A CA 1
ATOM 3238 C C . MET A 1 408 ? 10.865 0.662 10.059 1.00 86.69 408 MET A C 1
ATOM 3240 O O . MET A 1 408 ? 10.534 1.146 11.130 1.00 86.69 408 MET A O 1
ATOM 3244 N N . GLY A 1 409 ? 11.179 -0.626 9.930 1.00 90.19 409 GLY A N 1
ATOM 3245 C CA . GLY A 1 409 ? 11.203 -1.569 11.038 1.00 90.19 409 GLY A CA 1
ATOM 3246 C C . GLY A 1 409 ? 12.175 -1.142 12.135 1.00 90.19 409 GLY A C 1
ATOM 3247 O O . GLY A 1 409 ? 11.849 -1.247 13.317 1.00 90.19 409 GLY A O 1
ATOM 3248 N N . LEU A 1 410 ? 13.352 -0.615 11.768 1.00 91.00 410 LEU A N 1
ATOM 3249 C CA . LEU A 1 410 ? 14.287 -0.031 12.738 1.00 91.00 410 LEU A CA 1
ATOM 3250 C C . LEU A 1 410 ? 13.662 1.170 13.449 1.00 91.00 410 LEU A C 1
ATOM 3252 O O . LEU A 1 410 ? 13.704 1.222 14.677 1.00 91.00 410 LEU A O 1
ATOM 3256 N N . GLU A 1 411 ? 13.034 2.074 12.697 1.00 92.06 411 GLU A N 1
ATOM 3257 C CA . GLU A 1 411 ? 12.356 3.246 13.251 1.00 92.06 411 GLU A CA 1
ATOM 3258 C C . GLU A 1 411 ? 11.201 2.833 14.184 1.00 92.06 411 GLU A C 1
ATOM 3260 O O . GLU A 1 411 ? 11.132 3.277 15.325 1.00 92.06 411 GLU A O 1
ATOM 3265 N N . TRP A 1 412 ? 10.340 1.897 13.784 1.00 94.25 412 TRP A N 1
ATOM 3266 C CA . TRP A 1 412 ? 9.244 1.393 14.617 1.00 94.25 412 TRP A CA 1
ATOM 3267 C C . TRP A 1 412 ? 9.736 0.841 15.960 1.00 94.25 412 TRP A C 1
ATOM 3269 O O . TRP A 1 412 ? 9.171 1.186 17.000 1.00 94.25 412 TRP A O 1
ATOM 3279 N N . ARG A 1 413 ? 10.823 0.057 15.970 1.00 94.56 413 ARG A N 1
ATOM 3280 C CA . ARG A 1 413 ? 11.448 -0.473 17.201 1.00 94.56 413 ARG A CA 1
ATOM 3281 C C . ARG A 1 413 ? 12.113 0.621 18.040 1.00 94.56 413 ARG A C 1
ATOM 3283 O O . ARG A 1 413 ? 12.057 0.601 19.279 1.00 94.56 413 ARG A O 1
ATOM 3290 N N . GLU A 1 414 ? 12.740 1.599 17.387 1.00 95.19 414 GLU A N 1
ATOM 3291 C CA . GLU A 1 414 ? 13.336 2.757 18.055 1.00 95.19 414 GLU A CA 1
ATOM 3292 C C . GLU A 1 414 ? 12.275 3.554 18.814 1.00 95.19 414 GLU A C 1
ATOM 3294 O O . GLU A 1 414 ? 12.514 3.917 19.964 1.00 95.19 414 GLU A O 1
ATOM 3299 N N . TYR A 1 415 ? 11.085 3.731 18.231 1.00 95.25 415 TYR A N 1
ATOM 3300 C CA . TYR A 1 415 ? 9.943 4.368 18.889 1.00 95.25 415 TYR A CA 1
ATOM 3301 C C . TYR A 1 415 ? 9.158 3.408 19.802 1.00 95.25 415 TYR A C 1
ATOM 3303 O O . TYR A 1 415 ? 8.409 3.871 20.653 1.00 95.25 415 TYR A O 1
ATOM 3311 N N . GLY A 1 416 ? 9.377 2.091 19.730 1.00 96.12 416 GLY A N 1
ATOM 3312 C CA . GLY A 1 416 ? 8.712 1.091 20.580 1.00 96.12 416 GLY A CA 1
ATOM 3313 C C . GLY A 1 416 ? 7.291 0.736 20.135 1.00 96.12 416 GLY A C 1
ATOM 3314 O O . GLY A 1 416 ? 6.481 0.314 20.956 1.00 96.12 416 GLY A O 1
ATOM 3315 N N . MET A 1 417 ? 6.979 0.916 18.849 1.00 95.31 417 MET A N 1
ATOM 3316 C CA . MET A 1 417 ? 5.661 0.628 18.271 1.00 95.31 417 MET A CA 1
ATOM 3317 C C . MET A 1 417 ? 5.321 -0.864 18.236 1.00 95.31 417 MET A C 1
ATOM 3319 O O . MET A 1 417 ? 4.147 -1.215 18.182 1.00 95.31 417 MET A O 1
ATOM 3323 N N . ASP A 1 418 ? 6.331 -1.732 18.287 1.00 94.94 418 ASP A N 1
ATOM 3324 C CA . ASP A 1 418 ? 6.182 -3.184 18.397 1.00 94.94 418 ASP A CA 1
ATOM 3325 C C . ASP A 1 418 ? 5.673 -3.622 19.780 1.00 94.94 418 ASP A C 1
ATOM 3327 O O . ASP A 1 418 ? 5.111 -4.712 19.913 1.00 94.94 418 ASP A O 1
ATOM 3331 N N . LYS A 1 419 ? 5.897 -2.794 20.813 1.00 93.69 419 LYS A N 1
ATOM 3332 C CA . LYS A 1 419 ? 5.597 -3.086 22.226 1.00 93.69 419 LYS A CA 1
ATOM 3333 C C . LYS A 1 419 ? 5.170 -1.820 22.992 1.00 93.69 419 LYS A C 1
ATOM 3335 O O . LYS A 1 419 ? 5.896 -1.380 23.891 1.00 93.69 419 LYS A O 1
ATOM 3340 N N . PRO A 1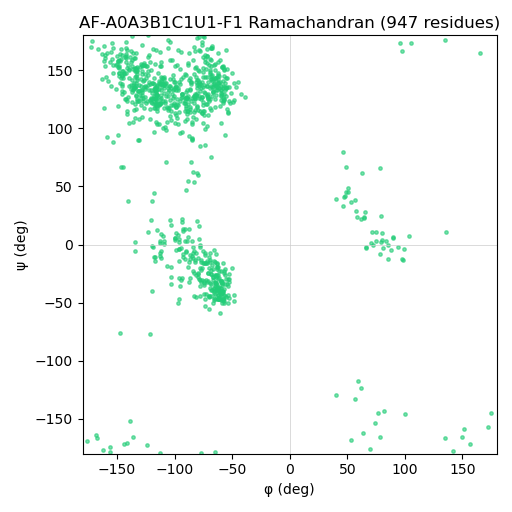 420 ? 4.002 -1.227 22.672 1.00 95.12 420 PRO A N 1
ATOM 3341 C CA . PRO A 1 420 ? 3.454 -0.114 23.443 1.00 95.12 420 PRO A CA 1
ATOM 3342 C C . PRO A 1 420 ? 3.311 -0.443 24.926 1.00 95.12 420 PRO A C 1
ATOM 3344 O O . PRO A 1 420 ? 2.885 -1.534 25.303 1.00 95.12 420 PRO A O 1
ATOM 3347 N N . THR A 1 421 ? 3.559 0.549 25.780 1.00 96.50 421 THR A N 1
ATOM 3348 C CA . THR A 1 421 ? 3.120 0.486 27.178 1.00 96.50 421 THR A CA 1
ATOM 3349 C C . THR A 1 421 ? 1.658 0.907 27.265 1.00 96.50 421 THR A C 1
ATOM 3351 O O . THR A 1 421 ? 1.318 2.057 26.991 1.00 96.50 421 THR A O 1
ATOM 3354 N N . ILE A 1 422 ? 0.795 -0.019 27.672 1.00 96.25 422 ILE A N 1
ATOM 3355 C CA . ILE A 1 422 ? -0.646 0.205 27.802 1.00 96.25 422 ILE A CA 1
ATOM 3356 C C . ILE A 1 422 ? -0.938 0.888 29.140 1.00 96.25 422 ILE A C 1
ATOM 3358 O O . ILE A 1 422 ? -0.553 0.393 30.199 1.00 96.25 422 ILE A O 1
ATOM 3362 N N . VAL A 1 423 ? -1.642 2.020 29.102 1.00 97.81 423 VAL A N 1
ATOM 3363 C CA . VAL A 1 423 ? -2.148 2.706 30.297 1.00 97.81 423 VAL A CA 1
ATOM 3364 C C . VAL A 1 423 ? -3.637 2.982 30.121 1.00 97.81 423 VAL A C 1
ATOM 3366 O O . VAL A 1 423 ? -4.020 3.836 29.325 1.00 97.81 423 VAL A O 1
ATOM 3369 N N . VAL A 1 424 ? -4.488 2.286 30.875 1.00 97.75 424 VAL A N 1
ATOM 3370 C CA . VAL A 1 424 ? -5.931 2.566 30.893 1.00 97.75 424 VAL A CA 1
ATOM 3371 C C . VAL A 1 424 ? -6.180 3.845 31.694 1.00 97.75 424 VAL A C 1
ATOM 3373 O O . VAL A 1 424 ? -5.990 3.887 32.907 1.00 97.75 424 VAL A O 1
ATOM 3376 N N . GLU A 1 425 ? -6.596 4.908 31.008 1.00 97.25 425 GLU A N 1
ATOM 3377 C CA . GLU A 1 425 ? -6.869 6.219 31.609 1.00 97.25 425 GLU A CA 1
ATOM 3378 C C . GLU A 1 425 ? -8.308 6.320 32.129 1.00 97.25 425 GLU A C 1
ATOM 3380 O O . GLU A 1 425 ? -8.569 7.008 33.117 1.00 97.25 425 GLU A O 1
ATOM 3385 N N . SER A 1 426 ? -9.256 5.637 31.480 1.00 95.81 426 SER A N 1
ATOM 3386 C CA . SER A 1 426 ? -10.632 5.533 31.972 1.00 95.81 426 SER A CA 1
ATOM 3387 C C . SER A 1 426 ? -11.324 4.264 31.482 1.00 95.81 426 SER A C 1
ATOM 3389 O O . SER A 1 426 ? -11.065 3.800 30.373 1.00 95.81 426 SER A O 1
ATOM 3391 N N . PHE A 1 427 ? -12.224 3.737 32.313 1.00 96.56 427 PHE A N 1
ATOM 3392 C CA . PHE A 1 427 ? -13.081 2.595 32.009 1.00 96.56 427 PHE A CA 1
ATOM 3393 C C . PHE A 1 427 ? -14.464 2.868 32.609 1.00 96.56 427 PHE A C 1
ATOM 3395 O O . PHE A 1 427 ? -14.599 2.973 33.830 1.00 96.56 427 PHE A O 1
ATOM 3402 N N . LYS A 1 428 ? -15.486 3.020 31.765 1.00 96.12 428 LYS A N 1
ATOM 3403 C CA . LYS A 1 428 ? -16.851 3.364 32.179 1.00 96.12 428 LYS A CA 1
ATOM 3404 C C . LYS A 1 428 ? -17.847 2.351 31.635 1.00 96.12 428 LYS A C 1
ATOM 3406 O O . LYS A 1 428 ? -17.760 1.992 30.468 1.00 96.12 428 LYS A O 1
ATOM 3411 N N . VAL A 1 429 ? -18.794 1.937 32.473 1.00 97.00 429 VAL A N 1
ATOM 3412 C CA . VAL A 1 429 ? -19.897 1.037 32.114 1.00 97.00 429 VAL A CA 1
ATOM 3413 C C . VAL A 1 429 ? -21.211 1.784 32.320 1.00 97.00 429 VAL A C 1
ATOM 3415 O O . VAL A 1 429 ? -21.439 2.339 33.394 1.00 97.00 429 VAL A O 1
ATOM 3418 N N . ASP A 1 430 ? -22.062 1.799 31.301 1.00 95.06 430 ASP A N 1
ATOM 3419 C CA . ASP A 1 430 ? -23.390 2.402 31.321 1.00 95.06 430 ASP A CA 1
ATOM 3420 C C . ASP A 1 430 ? -24.428 1.357 30.876 1.00 95.06 430 ASP A C 1
ATOM 3422 O O . ASP A 1 430 ? -24.405 0.891 29.737 1.00 95.06 430 ASP A O 1
ATOM 3426 N N . GLN A 1 431 ? -25.367 0.997 31.755 1.00 93.25 431 GLN A N 1
ATOM 3427 C CA . GLN A 1 431 ? -26.568 0.258 31.352 1.00 93.25 431 GLN A CA 1
ATOM 3428 C C . GLN A 1 431 ? -27.510 1.247 30.654 1.00 93.25 431 GLN A C 1
ATOM 3430 O O . GLN A 1 431 ? -28.114 2.094 31.315 1.00 93.25 431 GLN A O 1
ATOM 3435 N N . VAL A 1 432 ? -27.600 1.183 29.325 1.00 89.94 432 VAL A N 1
ATOM 3436 C CA . VAL A 1 432 ? -28.375 2.153 28.534 1.00 89.94 432 VAL A CA 1
ATOM 3437 C C . VAL A 1 432 ? -29.868 1.834 28.609 1.00 89.94 432 VAL A C 1
ATOM 3439 O O . VAL A 1 432 ? -30.684 2.728 28.830 1.00 89.94 432 VAL A O 1
ATOM 3442 N N . ASP A 1 433 ? -30.212 0.554 28.477 1.00 88.12 433 ASP A N 1
ATOM 3443 C CA . ASP A 1 433 ? -31.547 -0.006 28.693 1.00 88.12 433 ASP A CA 1
ATOM 3444 C C . ASP A 1 433 ? -31.436 -1.508 29.034 1.00 88.12 433 ASP A C 1
ATOM 3446 O O . ASP A 1 433 ? -30.333 -2.018 29.228 1.00 88.12 433 ASP A O 1
ATOM 3450 N N . LYS A 1 434 ? -32.558 -2.233 29.149 1.00 90.25 434 LYS A N 1
ATOM 3451 C CA . LYS A 1 434 ? -32.563 -3.653 29.554 1.00 90.25 434 LYS A CA 1
ATOM 3452 C C . LYS A 1 434 ? -31.765 -4.573 28.614 1.00 90.25 434 LYS A C 1
ATOM 3454 O O . LYS A 1 434 ? -31.216 -5.563 29.082 1.00 90.25 434 LYS A O 1
ATOM 3459 N N . GLY A 1 435 ? -31.706 -4.259 27.319 1.00 91.62 435 GLY A N 1
ATOM 3460 C CA . GLY A 1 435 ? -31.100 -5.088 26.274 1.00 91.62 435 GLY A CA 1
ATOM 3461 C C . GLY A 1 435 ? -29.809 -4.502 25.706 1.00 91.62 435 GLY A C 1
ATOM 3462 O O . GLY A 1 435 ? -29.296 -5.026 24.719 1.00 91.62 435 GLY A O 1
ATOM 3463 N N . LYS A 1 436 ? -29.295 -3.412 26.296 1.00 93.25 436 LYS A N 1
ATOM 3464 C CA . LYS A 1 436 ? -28.125 -2.685 25.797 1.00 93.25 436 LYS A CA 1
ATOM 3465 C C . LYS A 1 436 ? -27.232 -2.157 26.920 1.00 93.25 436 LYS A C 1
ATOM 3467 O O . LYS A 1 436 ? -27.659 -1.374 27.773 1.00 93.25 436 LYS A O 1
ATOM 3472 N N . ILE A 1 437 ? -25.957 -2.529 26.862 1.00 95.81 437 ILE A N 1
ATOM 3473 C CA . ILE A 1 437 ? -24.891 -2.055 27.749 1.00 95.81 437 ILE A CA 1
ATOM 3474 C C . ILE A 1 437 ? -23.834 -1.379 26.896 1.00 95.81 437 ILE A C 1
ATOM 3476 O O . ILE A 1 437 ? -23.460 -1.877 25.840 1.00 95.81 437 ILE A O 1
ATOM 3480 N N . GLN A 1 438 ? -23.319 -0.260 27.381 1.00 96.38 438 GLN A N 1
ATOM 3481 C CA . GLN A 1 438 ? -22.224 0.444 26.749 1.00 96.38 438 GLN A CA 1
ATOM 3482 C C . GLN A 1 438 ? -21.007 0.464 27.670 1.00 96.38 438 GLN A C 1
ATOM 3484 O O . GLN A 1 438 ? -21.112 0.779 28.855 1.00 96.38 438 GLN A O 1
ATOM 3489 N N . ILE A 1 439 ? -19.838 0.169 27.112 1.00 97.25 439 ILE A N 1
ATOM 3490 C CA . ILE A 1 439 ? -18.551 0.265 27.793 1.00 97.25 439 ILE A CA 1
ATOM 3491 C C . ILE A 1 439 ? -17.670 1.242 27.024 1.00 97.25 439 ILE A C 1
ATOM 3493 O O . ILE A 1 439 ? -17.478 1.104 25.823 1.00 97.25 439 ILE A O 1
ATOM 3497 N N . SER A 1 440 ? -17.137 2.251 27.704 1.00 96.31 440 SER A N 1
ATOM 3498 C CA . SER A 1 440 ? -16.236 3.244 27.117 1.00 96.31 440 SER A CA 1
ATOM 3499 C C . SER A 1 440 ? -14.879 3.175 27.801 1.00 96.31 440 SER A C 1
ATOM 3501 O O . SER A 1 440 ? -14.779 3.362 29.016 1.00 96.31 440 SER A O 1
ATOM 3503 N N . VAL A 1 441 ? -13.841 2.914 27.012 1.00 96.88 441 VAL A N 1
ATOM 3504 C CA . VAL A 1 441 ? -12.465 2.739 27.474 1.00 96.88 441 VAL A CA 1
ATOM 3505 C C . VAL A 1 441 ? -11.573 3.759 26.779 1.00 96.88 441 VAL A C 1
ATOM 3507 O O . VAL A 1 441 ? -11.656 3.935 25.565 1.00 96.88 441 VAL A O 1
ATOM 3510 N N . GLN A 1 442 ? -10.716 4.434 27.540 1.00 96.88 442 GLN A N 1
ATOM 3511 C CA . GLN A 1 442 ? -9.648 5.271 26.997 1.00 96.88 442 GLN A CA 1
ATOM 3512 C C . GLN A 1 442 ? -8.304 4.686 27.410 1.00 96.88 442 GLN A C 1
ATOM 3514 O O . GLN A 1 442 ? -8.011 4.578 28.601 1.00 96.88 442 GLN A O 1
ATOM 3519 N N . ILE A 1 443 ? -7.505 4.324 26.415 1.00 97.75 443 ILE A N 1
ATOM 3520 C CA . ILE A 1 443 ? -6.213 3.670 26.563 1.00 97.75 443 ILE A CA 1
ATOM 3521 C C . ILE A 1 443 ? -5.148 4.575 25.957 1.00 97.75 443 ILE A C 1
ATOM 3523 O O . ILE A 1 443 ? -5.231 4.966 24.796 1.00 97.75 443 ILE A O 1
ATOM 3527 N N . ASN A 1 444 ? -4.124 4.893 26.733 1.00 97.62 444 ASN A N 1
ATOM 3528 C CA . ASN A 1 444 ? -2.935 5.569 26.253 1.00 97.62 444 ASN A CA 1
ATOM 3529 C C . ASN A 1 444 ? -1.848 4.528 25.970 1.00 97.62 444 ASN A C 1
ATOM 3531 O O . ASN A 1 444 ? -1.243 3.976 26.891 1.00 97.62 444 ASN A O 1
ATOM 3535 N N . ASN A 1 445 ? -1.653 4.236 24.686 1.00 97.31 445 ASN A N 1
ATOM 3536 C CA . ASN A 1 445 ? -0.620 3.340 24.184 1.00 97.31 445 ASN A CA 1
ATOM 3537 C C . ASN A 1 445 ? 0.668 4.144 24.026 1.00 97.31 445 ASN A C 1
ATOM 3539 O O . ASN A 1 445 ? 0.916 4.756 22.982 1.00 97.31 445 ASN A O 1
ATOM 3543 N N . LYS A 1 446 ? 1.457 4.175 25.101 1.00 97.50 446 LYS A N 1
ATOM 3544 C CA . LYS A 1 446 ? 2.671 4.979 25.189 1.00 97.50 446 LYS A CA 1
ATOM 3545 C C . LYS A 1 446 ? 3.813 4.311 24.446 1.00 97.50 446 LYS A C 1
ATOM 3547 O O . LYS A 1 446 ? 4.165 3.163 24.717 1.00 97.50 446 LYS A O 1
ATOM 3552 N N . MET A 1 447 ? 4.417 5.094 23.571 1.00 96.50 447 MET A N 1
ATOM 3553 C CA . MET A 1 447 ? 5.637 4.788 22.846 1.00 96.50 447 MET A CA 1
ATOM 3554 C C . MET A 1 447 ? 6.788 5.602 23.459 1.00 96.50 447 MET A C 1
ATOM 3556 O O . MET A 1 447 ? 6.602 6.401 24.384 1.00 96.50 447 MET A O 1
ATOM 3560 N N . LYS A 1 448 ? 8.012 5.400 22.978 1.00 95.81 448 LYS A N 1
ATOM 3561 C CA . LYS A 1 448 ? 9.186 6.167 23.423 1.00 95.81 448 LYS A CA 1
ATOM 3562 C C . LYS A 1 448 ? 9.091 7.632 22.963 1.00 95.81 448 LYS A C 1
ATOM 3564 O O . LYS A 1 448 ? 8.240 7.988 22.152 1.00 95.81 448 LYS A O 1
ATOM 3569 N N . ASN A 1 449 ? 9.970 8.495 23.475 1.00 93.25 449 ASN A N 1
ATOM 3570 C CA . ASN A 1 449 ? 10.058 9.916 23.092 1.00 93.25 449 ASN A CA 1
ATOM 3571 C C . ASN A 1 449 ? 8.749 10.710 23.280 1.00 93.25 449 ASN A C 1
ATOM 3573 O O . ASN A 1 449 ? 8.409 11.543 22.443 1.00 93.25 449 ASN A O 1
ATOM 3577 N N . GLU A 1 450 ? 8.008 10.431 24.361 1.00 95.00 450 GLU A N 1
ATOM 3578 C CA . GLU A 1 450 ? 6.741 11.112 24.694 1.00 95.00 450 GLU A CA 1
ATOM 3579 C C . GLU A 1 450 ? 5.721 11.084 23.543 1.00 95.00 450 GLU A C 1
ATOM 3581 O O . GLU A 1 450 ? 4.970 12.031 23.308 1.00 95.00 450 GLU A O 1
ATOM 3586 N N . SER A 1 451 ? 5.698 9.968 22.818 1.00 95.31 451 SER A N 1
ATOM 3587 C CA . SER A 1 451 ? 4.827 9.748 21.670 1.00 95.31 451 SER A CA 1
ATOM 3588 C C . SER A 1 451 ? 3.886 8.568 21.904 1.00 95.31 451 SER A C 1
ATOM 3590 O O . SER A 1 451 ? 4.032 7.828 22.883 1.00 95.31 451 SER A O 1
ATOM 3592 N N . GLY A 1 452 ? 2.882 8.409 21.046 1.00 95.75 452 GLY A N 1
ATOM 3593 C CA . GLY A 1 452 ? 1.993 7.253 21.082 1.00 95.75 452 GLY A CA 1
ATOM 3594 C C . GLY A 1 452 ? 0.595 7.529 20.565 1.00 95.75 452 GLY A C 1
ATOM 3595 O O . GLY A 1 452 ? 0.374 8.469 19.803 1.00 95.75 452 GLY A O 1
ATOM 3596 N N . PHE A 1 453 ? -0.347 6.680 20.970 1.00 95.50 453 PHE A N 1
ATOM 3597 C CA . PHE A 1 453 ? -1.738 6.754 20.534 1.00 95.50 453 PHE A CA 1
ATOM 3598 C C . PHE A 1 453 ? -2.684 6.727 21.726 1.00 95.50 453 PHE A C 1
ATOM 3600 O O . PHE A 1 453 ? -2.680 5.780 22.516 1.00 95.50 453 PHE A O 1
ATOM 3607 N N . VAL A 1 454 ? -3.563 7.724 21.812 1.00 95.50 454 VAL A N 1
ATOM 3608 C CA . VAL A 1 454 ? -4.753 7.628 22.660 1.00 95.50 454 VAL A CA 1
ATOM 3609 C C . VAL A 1 454 ? -5.828 6.897 21.863 1.00 95.50 454 VAL A C 1
ATOM 3611 O O . VAL A 1 454 ? -6.366 7.424 20.890 1.00 95.50 454 VAL A O 1
ATOM 3614 N N . HIS A 1 455 ? -6.130 5.670 22.272 1.00 95.75 455 HIS A N 1
ATOM 3615 C CA . HIS A 1 455 ? -7.167 4.818 21.706 1.00 95.75 455 HIS A CA 1
ATOM 3616 C C . HIS A 1 455 ? -8.408 4.894 22.592 1.00 95.75 455 HIS A C 1
ATOM 3618 O O . HIS A 1 455 ? -8.395 4.469 23.746 1.00 95.75 455 HIS A O 1
ATOM 3624 N N . LYS A 1 456 ? -9.488 5.464 22.060 1.00 94.88 456 LYS A N 1
ATOM 3625 C CA . LYS A 1 456 ? -10.808 5.417 22.689 1.00 94.88 456 LYS A CA 1
ATOM 3626 C C . LYS A 1 456 ? -11.611 4.324 22.006 1.00 94.88 456 LYS A C 1
ATOM 3628 O O . LYS A 1 456 ? -11.826 4.396 20.797 1.00 94.88 456 LYS A O 1
ATOM 3633 N N . CYS A 1 457 ? -12.037 3.335 22.777 1.00 94.75 457 CYS A N 1
ATOM 3634 C CA . CYS A 1 457 ? -12.892 2.263 22.299 1.00 94.75 457 CYS A CA 1
ATOM 3635 C C . CYS A 1 457 ? -14.243 2.335 23.010 1.00 94.75 457 CYS A C 1
ATOM 3637 O O . CYS A 1 457 ? -14.307 2.434 24.240 1.00 94.75 457 CYS A O 1
ATOM 3639 N N . ILE A 1 458 ? -15.320 2.324 22.233 1.00 95.62 458 ILE A N 1
ATOM 3640 C CA . ILE A 1 458 ? -16.686 2.272 22.736 1.00 95.62 458 ILE A CA 1
ATOM 3641 C C . ILE A 1 458 ? -17.295 0.955 22.269 1.00 95.62 458 ILE A C 1
ATOM 3643 O O . ILE A 1 458 ? -17.490 0.754 21.076 1.00 95.62 458 ILE A O 1
ATOM 3647 N N . TYR A 1 459 ? -17.617 0.085 23.222 1.00 97.00 459 TYR A N 1
ATOM 3648 C CA . TYR A 1 459 ? -18.331 -1.161 22.985 1.00 97.00 459 TYR A CA 1
ATOM 3649 C C . TYR A 1 459 ? -19.809 -0.962 23.304 1.00 97.00 459 TYR A C 1
ATOM 3651 O O . TYR A 1 459 ? -20.152 -0.687 24.454 1.00 97.00 459 TYR A O 1
ATOM 3659 N N . THR A 1 460 ? -20.686 -1.122 22.318 1.00 96.12 460 THR A N 1
ATOM 3660 C CA . THR A 1 460 ? -22.135 -1.227 22.540 1.00 96.12 460 THR A CA 1
ATOM 3661 C C . THR A 1 460 ? -22.537 -2.687 22.396 1.00 96.12 460 THR A C 1
ATOM 3663 O O . THR A 1 460 ? -22.460 -3.247 21.307 1.00 96.12 460 THR A O 1
ATOM 3666 N N . ILE A 1 461 ? -22.920 -3.305 23.510 1.00 96.69 461 ILE A N 1
ATOM 3667 C CA . ILE A 1 461 ? -23.249 -4.725 23.625 1.00 96.69 461 ILE A CA 1
ATOM 3668 C C . ILE A 1 461 ? -24.766 -4.862 23.646 1.00 96.69 461 ILE A C 1
ATOM 3670 O O . ILE A 1 461 ? -25.435 -4.234 24.473 1.00 96.69 461 ILE A O 1
ATOM 3674 N N . LEU A 1 462 ? -25.291 -5.689 22.751 1.00 95.44 462 LEU A N 1
ATOM 3675 C CA . LEU A 1 462 ? -26.716 -5.938 22.583 1.00 95.44 462 LEU A CA 1
ATOM 3676 C C . LEU A 1 462 ? -27.141 -7.293 23.171 1.00 95.44 462 LEU A C 1
ATOM 3678 O O . LEU A 1 462 ? -26.337 -8.211 23.332 1.00 95.44 462 LEU A O 1
ATOM 3682 N N . GLY A 1 463 ? -28.434 -7.437 23.469 1.00 94.50 463 GLY A N 1
ATOM 3683 C CA . GLY A 1 463 ? -29.017 -8.645 24.065 1.00 94.50 463 GLY A CA 1
ATOM 3684 C C . GLY A 1 463 ? -28.931 -9.920 23.226 1.00 94.50 463 GLY A C 1
ATOM 3685 O O . GLY A 1 463 ? -29.005 -11.020 23.769 1.00 94.50 463 GLY A O 1
ATOM 3686 N N . ASN A 1 464 ? -28.724 -9.786 21.917 1.00 92.06 464 ASN A N 1
ATOM 3687 C CA . ASN A 1 464 ? -28.454 -10.899 21.004 1.00 92.06 464 ASN A CA 1
ATOM 3688 C C . ASN A 1 464 ? -26.979 -11.352 21.009 1.00 92.06 464 ASN A C 1
ATOM 3690 O O . ASN A 1 464 ? -26.667 -12.377 20.410 1.00 92.06 464 ASN A O 1
ATOM 3694 N N . GLY A 1 465 ? -26.090 -10.621 21.688 1.00 94.44 465 GLY A N 1
ATOM 3695 C CA . GLY A 1 465 ? -24.659 -10.905 21.753 1.00 94.44 465 GLY A CA 1
ATOM 3696 C C . GLY A 1 465 ? -23.797 -10.081 20.802 1.00 94.44 465 GLY A C 1
ATOM 3697 O O . GLY A 1 465 ? -22.579 -10.203 20.898 1.00 94.44 465 GLY A O 1
ATOM 3698 N N . ASP A 1 466 ? -24.373 -9.234 19.944 1.00 95.88 466 ASP A N 1
ATOM 3699 C CA . ASP A 1 466 ? -23.584 -8.351 19.079 1.00 95.88 466 ASP A CA 1
ATOM 3700 C C . ASP A 1 466 ? -22.807 -7.319 19.903 1.00 95.88 466 ASP A C 1
ATOM 3702 O O . ASP A 1 466 ? -23.333 -6.727 20.852 1.00 95.88 466 ASP A O 1
ATOM 3706 N N . ILE A 1 467 ? -21.561 -7.068 19.502 1.00 97.06 467 ILE A N 1
ATOM 3707 C CA . ILE A 1 467 ? -20.691 -6.048 20.086 1.00 97.06 467 ILE A CA 1
ATOM 3708 C C . ILE A 1 467 ? -20.280 -5.077 18.986 1.00 97.06 467 ILE A C 1
ATOM 3710 O O . ILE A 1 467 ? -19.452 -5.399 18.139 1.00 97.06 467 ILE A O 1
ATOM 3714 N N . TYR A 1 468 ? -20.815 -3.865 19.028 1.00 96.44 468 TYR A N 1
ATOM 3715 C CA . TYR A 1 468 ? -20.392 -2.767 18.166 1.00 96.44 468 TYR A CA 1
ATOM 3716 C C . TYR A 1 468 ? -19.165 -2.117 18.794 1.00 96.44 468 TYR A C 1
ATOM 3718 O O . TYR A 1 468 ? -19.278 -1.546 19.878 1.00 96.44 468 TYR A O 1
ATOM 3726 N N . ALA A 1 469 ? -18.010 -2.218 18.143 1.00 96.25 469 ALA A N 1
ATOM 3727 C CA . ALA A 1 469 ? -16.744 -1.682 18.624 1.00 96.25 469 ALA A CA 1
ATOM 3728 C C . ALA A 1 469 ? -16.337 -0.454 17.798 1.00 96.25 469 ALA A C 1
ATOM 3730 O O . ALA A 1 469 ? -15.758 -0.575 16.717 1.00 96.25 469 ALA A O 1
ATOM 3731 N N . ASP A 1 470 ? -16.616 0.739 18.325 1.00 95.12 470 ASP A N 1
ATOM 3732 C CA . ASP A 1 470 ? -16.231 2.008 17.709 1.00 95.12 470 ASP A CA 1
ATOM 3733 C C . ASP A 1 470 ? -14.844 2.439 18.213 1.00 95.12 470 ASP A C 1
ATOM 3735 O O . ASP A 1 470 ? -14.640 2.662 19.411 1.00 95.12 470 ASP A O 1
ATOM 3739 N N . ASN A 1 471 ? -13.883 2.570 17.297 1.00 94.38 471 ASN A N 1
ATOM 3740 C CA . ASN A 1 471 ? -12.479 2.836 17.598 1.00 94.38 471 ASN A CA 1
ATOM 3741 C C . ASN A 1 471 ? -12.073 4.223 17.100 1.00 94.38 471 ASN A C 1
ATOM 3743 O O . ASN A 1 471 ? -12.127 4.504 15.906 1.00 94.38 471 ASN A O 1
ATOM 3747 N N . GLN A 1 472 ? -11.618 5.075 18.018 1.00 92.44 472 GLN A N 1
ATOM 3748 C CA . GLN A 1 472 ? -11.035 6.382 17.715 1.00 92.44 472 GLN A CA 1
ATOM 3749 C C . GLN A 1 472 ? -9.569 6.385 18.144 1.00 92.44 472 GLN A C 1
ATOM 3751 O O . GLN A 1 472 ? -9.261 6.184 19.322 1.00 92.44 472 GLN A O 1
ATOM 3756 N N . MET A 1 473 ? -8.663 6.626 17.203 1.00 91.19 473 MET A N 1
ATOM 3757 C CA . MET A 1 473 ? -7.221 6.603 17.439 1.00 91.19 473 MET A CA 1
ATOM 3758 C C . MET A 1 473 ? -6.629 7.984 17.218 1.00 91.19 473 MET A C 1
ATOM 3760 O O . MET A 1 473 ? -6.738 8.539 16.131 1.00 91.19 473 MET A O 1
ATOM 3764 N N . TYR A 1 474 ? -5.999 8.532 18.252 1.00 91.25 474 TYR A N 1
ATOM 3765 C CA . TYR A 1 474 ? -5.405 9.863 18.238 1.00 91.25 474 TYR A CA 1
ATOM 3766 C C . TYR A 1 474 ? -3.884 9.759 18.408 1.00 91.25 474 TYR A C 1
ATOM 3768 O O . TYR A 1 474 ? -3.431 9.522 19.535 1.00 91.25 474 TYR A O 1
ATOM 3776 N N . PRO A 1 475 ? -3.088 9.921 17.335 1.00 92.62 475 PRO A N 1
ATOM 3777 C CA . PRO A 1 475 ? -1.636 9.981 17.460 1.00 92.62 475 PRO A CA 1
ATOM 3778 C C . PRO A 1 475 ? -1.204 11.253 18.202 1.00 92.62 475 PRO A C 1
ATOM 3780 O O . PRO A 1 475 ? -1.810 12.314 18.046 1.00 92.62 475 PRO A O 1
ATOM 3783 N N . TYR A 1 476 ? -0.131 11.160 18.984 1.00 91.12 476 TYR A N 1
ATOM 3784 C CA . TYR A 1 476 ? 0.525 12.304 19.615 1.00 91.12 476 TYR A CA 1
ATOM 3785 C C . TYR A 1 476 ? 2.049 12.134 19.638 1.00 91.12 476 TYR A C 1
ATOM 3787 O O . TYR A 1 476 ? 2.586 11.028 19.536 1.00 91.12 476 TYR A O 1
ATOM 3795 N N . GLY A 1 477 ? 2.752 13.257 19.800 1.00 90.19 477 GLY A N 1
ATOM 3796 C CA . GLY A 1 477 ? 4.210 13.305 19.737 1.00 90.19 477 GLY A CA 1
ATOM 3797 C C . GLY A 1 477 ? 4.748 13.060 18.325 1.00 90.19 477 GLY A C 1
ATOM 3798 O O . GLY A 1 477 ? 4.005 12.948 17.347 1.00 90.19 477 GLY A O 1
ATOM 3799 N N . LYS A 1 478 ? 6.075 13.002 18.202 1.00 88.81 478 LYS A N 1
ATOM 3800 C CA . LYS A 1 478 ? 6.722 12.636 16.941 1.00 88.81 478 LYS A CA 1
ATOM 3801 C C . LYS A 1 478 ? 6.685 11.115 16.815 1.00 88.81 478 LYS A C 1
ATOM 3803 O O . LYS A 1 478 ? 7.261 10.434 17.648 1.00 88.81 478 LYS A O 1
ATOM 3808 N N . LEU A 1 479 ? 6.031 10.604 15.779 1.00 88.38 479 LEU A N 1
ATOM 3809 C CA . LEU A 1 479 ? 5.989 9.177 15.446 1.00 88.38 479 LEU A CA 1
ATOM 3810 C C . LEU A 1 479 ? 6.469 8.966 14.011 1.00 88.38 479 LEU A C 1
ATOM 3812 O O . LEU A 1 479 ? 6.307 9.886 13.204 1.00 88.38 479 LEU A O 1
ATOM 3816 N N . PRO A 1 480 ? 7.016 7.795 13.654 1.00 89.44 480 PRO A N 1
ATOM 3817 C CA . PRO A 1 480 ? 7.130 7.365 12.263 1.00 89.44 480 PRO A CA 1
ATOM 3818 C C . PRO A 1 480 ? 5.759 6.985 11.691 1.00 89.44 480 PRO A C 1
ATOM 3820 O O . PRO A 1 480 ? 4.769 6.936 12.422 1.00 89.44 480 PRO A O 1
ATOM 3823 N N . SER A 1 481 ? 5.664 6.805 10.371 1.00 88.44 481 SER A N 1
ATOM 3824 C CA . SER A 1 481 ? 4.407 6.332 9.769 1.00 88.44 481 SER A CA 1
ATOM 3825 C C . SER A 1 481 ? 4.131 4.892 10.217 1.00 88.44 481 SER A C 1
ATOM 3827 O O . SER A 1 481 ? 5.072 4.094 10.171 1.00 88.44 481 SER A O 1
ATOM 3829 N N . PRO A 1 482 ? 2.920 4.543 10.685 1.00 91.69 482 PRO A N 1
ATOM 3830 C CA . PRO A 1 482 ? 2.633 3.195 11.158 1.00 91.69 482 PRO A CA 1
ATOM 3831 C C . PRO A 1 482 ? 2.507 2.189 10.004 1.00 91.69 482 PRO A C 1
ATOM 3833 O O . PRO A 1 482 ? 2.204 2.545 8.867 1.00 91.69 482 PRO A O 1
ATOM 3836 N N . ALA A 1 483 ? 2.715 0.906 10.309 1.00 92.06 483 ALA A N 1
ATOM 3837 C CA . ALA A 1 483 ? 2.523 -0.172 9.334 1.00 92.06 483 ALA A CA 1
ATOM 3838 C C . ALA A 1 483 ? 1.038 -0.408 9.015 1.00 92.06 483 ALA A C 1
ATOM 3840 O O . ALA A 1 483 ? 0.675 -0.840 7.924 1.00 92.06 483 ALA A O 1
ATOM 3841 N N . GLN A 1 484 ? 0.187 -0.158 10.005 1.00 93.38 484 GLN A N 1
ATOM 3842 C CA . GLN A 1 484 ? -1.257 -0.335 9.955 1.00 93.38 484 GLN A CA 1
ATOM 3843 C C . GLN A 1 484 ? -1.915 0.522 11.041 1.00 93.38 484 GLN A C 1
ATOM 3845 O O . GLN A 1 484 ? -1.232 1.006 11.936 1.00 93.38 484 GLN A O 1
ATOM 3850 N N . ILE A 1 485 ? -3.224 0.738 10.971 1.00 94.19 485 ILE A N 1
ATOM 3851 C CA . ILE A 1 485 ? -4.024 1.305 12.062 1.00 94.19 485 ILE A CA 1
ATOM 3852 C C . ILE A 1 485 ? -5.236 0.398 12.232 1.00 94.19 485 ILE A C 1
ATOM 3854 O O . ILE A 1 485 ? -6.128 0.357 11.382 1.00 94.19 485 ILE A O 1
ATOM 3858 N N . GLY A 1 486 ? -5.244 -0.364 13.321 1.00 95.56 486 GLY A N 1
ATOM 3859 C CA . GLY A 1 486 ? -6.219 -1.422 13.534 1.00 95.56 486 GLY A CA 1
ATOM 3860 C C . GLY A 1 486 ? -6.217 -1.979 14.944 1.00 95.56 486 GLY A C 1
ATOM 3861 O O . GLY A 1 486 ? -5.650 -1.397 15.871 1.00 95.56 486 GLY A O 1
ATOM 3862 N N . VAL A 1 487 ? -6.835 -3.145 15.088 1.00 97.44 487 VAL A N 1
ATOM 3863 C CA . VAL A 1 487 ? -6.810 -3.936 16.314 1.00 97.44 487 VAL A CA 1
ATOM 3864 C C . VAL A 1 487 ? -6.389 -5.376 16.050 1.00 97.44 487 VAL A C 1
ATOM 3866 O O . VAL A 1 487 ? -6.717 -5.944 15.008 1.00 97.44 487 VAL A O 1
ATOM 3869 N N . SER A 1 488 ? -5.696 -5.976 17.014 1.00 97.12 488 SER A N 1
ATOM 3870 C CA . SER A 1 488 ? -5.313 -7.388 16.987 1.00 97.12 488 SER A CA 1
ATOM 3871 C C . SER A 1 488 ? -6.002 -8.187 18.089 1.00 97.12 488 SER A C 1
ATOM 3873 O O . SER A 1 488 ? -6.235 -7.683 19.193 1.00 97.12 488 SER A O 1
ATOM 3875 N N . PHE A 1 489 ? -6.273 -9.448 17.770 1.00 98.19 489 PHE A N 1
ATOM 3876 C CA . PHE A 1 489 ? -6.842 -10.478 18.622 1.00 98.19 489 PHE A CA 1
ATOM 3877 C C . PHE A 1 489 ? -5.949 -11.722 18.601 1.00 98.19 489 PHE A C 1
ATOM 3879 O O . PHE A 1 489 ? -5.246 -11.986 17.622 1.00 98.19 489 PHE A O 1
ATOM 3886 N N . ILE A 1 490 ? -6.025 -12.510 19.666 1.00 98.19 490 ILE A N 1
ATOM 3887 C CA . ILE A 1 490 ? -5.513 -13.877 19.711 1.00 98.19 490 ILE A CA 1
ATOM 3888 C C . ILE A 1 490 ? -6.736 -14.767 19.911 1.00 98.19 490 ILE A C 1
ATOM 3890 O O . ILE A 1 490 ? -7.344 -14.755 20.982 1.00 98.19 490 ILE A O 1
ATOM 3894 N N . LEU A 1 491 ? -7.144 -15.458 18.851 1.00 98.19 491 LEU A N 1
ATOM 3895 C CA . LEU A 1 491 ? -8.324 -16.314 18.845 1.00 98.19 491 LEU A CA 1
ATOM 3896 C C . LEU A 1 491 ? -7.956 -17.735 19.288 1.00 98.19 491 LEU A C 1
ATOM 3898 O O . LEU A 1 491 ? -6.802 -18.153 19.172 1.00 98.19 491 LEU A O 1
ATOM 3902 N N . SER A 1 492 ? -8.956 -18.457 19.793 1.00 96.75 492 SER A N 1
ATOM 3903 C CA . SER A 1 492 ? -8.826 -19.846 20.242 1.00 96.75 492 SER A CA 1
ATOM 3904 C C . SER A 1 492 ? -8.303 -20.772 19.124 1.00 96.75 492 SER A C 1
ATOM 3906 O O . SER A 1 492 ? -8.714 -20.600 17.971 1.00 96.75 492 SER A O 1
ATOM 3908 N N . PRO A 1 493 ? -7.480 -21.793 19.444 1.00 95.94 493 PRO A N 1
ATOM 3909 C CA . PRO A 1 493 ? -6.975 -22.771 18.475 1.00 95.94 493 PRO A CA 1
ATOM 3910 C C . PRO A 1 493 ? -8.046 -23.537 17.699 1.00 95.94 493 PRO A C 1
ATOM 3912 O O . PRO A 1 493 ? -7.781 -24.068 16.626 1.00 95.94 493 PRO A O 1
ATOM 3915 N N . GLU A 1 494 ? -9.265 -23.630 18.237 1.00 95.31 494 GLU A N 1
ATOM 3916 C CA . GLU A 1 494 ? -10.359 -24.339 17.568 1.00 95.31 494 GLU A CA 1
ATOM 3917 C C . GLU A 1 494 ? -10.889 -23.589 16.335 1.00 95.31 494 GLU A C 1
ATOM 3919 O O . GLU A 1 494 ? -11.595 -24.176 15.516 1.00 95.31 494 GLU A O 1
ATOM 3924 N N . LEU A 1 495 ? -10.580 -22.298 16.187 1.00 97.00 495 LEU A N 1
ATOM 3925 C CA . LEU A 1 495 ? -11.119 -21.421 15.147 1.00 97.00 495 LEU A CA 1
ATOM 3926 C C . LEU A 1 495 ? -10.282 -21.440 13.855 1.00 97.00 495 LEU A C 1
ATOM 3928 O O . LEU A 1 495 ? -9.861 -20.400 13.350 1.00 97.00 495 LEU A O 1
ATOM 3932 N N . GLU A 1 496 ? -10.076 -22.638 13.310 1.00 97.62 496 GLU A N 1
ATOM 3933 C CA . GLU A 1 496 ? -9.201 -22.883 12.154 1.00 97.62 496 GLU A CA 1
ATOM 3934 C C . GLU A 1 496 ? -9.831 -22.509 10.803 1.00 97.62 496 GLU A C 1
ATOM 3936 O O . GLU A 1 496 ? -9.131 -22.136 9.860 1.00 97.62 496 GLU A O 1
ATOM 3941 N N . ASN A 1 497 ? -11.157 -22.597 10.671 1.00 98.12 497 ASN A N 1
ATOM 3942 C CA . ASN A 1 497 ? -11.832 -22.337 9.400 1.00 98.12 497 ASN A CA 1
ATOM 3943 C C . ASN A 1 497 ? -12.099 -20.839 9.238 1.00 98.12 497 ASN A C 1
ATOM 3945 O O . ASN A 1 497 ? -12.779 -20.242 10.075 1.00 98.12 497 ASN A O 1
ATOM 3949 N N . ILE A 1 498 ? -11.655 -20.255 8.122 1.00 98.12 498 ILE A N 1
ATOM 3950 C CA . ILE A 1 498 ? -11.866 -18.842 7.792 1.00 98.12 498 ILE A CA 1
ATOM 3951 C C . ILE A 1 498 ? -12.730 -18.698 6.532 1.00 98.12 498 ILE A C 1
ATOM 3953 O O . ILE A 1 498 ? -12.487 -19.331 5.503 1.00 98.12 498 ILE A O 1
ATOM 3957 N N . LYS A 1 499 ? -13.748 -17.837 6.596 1.00 98.12 499 LYS A N 1
ATOM 3958 C CA . LYS A 1 499 ? -14.545 -17.385 5.444 1.00 98.12 499 LYS A CA 1
ATOM 3959 C C . LYS A 1 499 ? -14.569 -15.868 5.406 1.00 98.12 499 LYS A C 1
ATOM 3961 O O . LYS A 1 499 ? -14.676 -15.244 6.455 1.00 98.12 499 LYS A O 1
ATOM 3966 N N . TRP A 1 500 ? -14.499 -15.260 4.230 1.00 98.56 500 TRP A N 1
ATOM 3967 C CA . TRP A 1 500 ? -14.575 -13.804 4.122 1.00 98.56 500 TRP A CA 1
ATOM 3968 C C . TRP A 1 500 ? -15.221 -13.353 2.821 1.00 98.56 500 TRP A C 1
ATOM 3970 O O . TRP A 1 500 ? -15.051 -13.982 1.773 1.00 98.56 500 TRP A O 1
ATOM 3980 N N . PHE A 1 501 ? -15.919 -12.222 2.896 1.00 98.56 501 PHE A N 1
ATOM 3981 C CA . PHE A 1 501 ? -16.386 -11.483 1.731 1.00 98.56 501 PHE A CA 1
ATOM 3982 C C . PHE A 1 501 ? -15.487 -10.261 1.519 1.00 98.56 501 PHE A C 1
ATOM 3984 O O . PHE A 1 501 ? -15.513 -9.302 2.292 1.00 98.56 501 PHE A O 1
ATOM 3991 N N . GLY A 1 502 ? -14.643 -10.316 0.489 1.00 98.38 502 GLY A N 1
ATOM 3992 C CA . GLY A 1 502 ? -13.638 -9.292 0.195 1.00 98.38 502 GLY A CA 1
ATOM 3993 C C . GLY A 1 502 ? -12.712 -9.730 -0.930 1.00 98.38 502 GLY A C 1
ATOM 3994 O O . GLY A 1 502 ? -13.089 -10.590 -1.723 1.00 98.38 502 GLY A O 1
ATOM 3995 N N . ARG A 1 503 ? -11.498 -9.174 -1.030 1.00 98.56 503 ARG A N 1
ATOM 3996 C CA . ARG A 1 503 ? -10.539 -9.608 -2.062 1.00 98.56 503 ARG A CA 1
ATOM 3997 C C . ARG A 1 503 ? -9.872 -10.935 -1.725 1.00 98.56 503 ARG A C 1
ATOM 3999 O O . ARG A 1 503 ? -9.455 -11.166 -0.591 1.00 98.56 503 ARG A O 1
ATOM 4006 N N . GLY A 1 504 ? -9.696 -11.786 -2.733 1.00 97.50 504 GLY A N 1
ATOM 4007 C CA . GLY A 1 504 ? -9.056 -13.089 -2.563 1.00 97.50 504 GLY A CA 1
ATOM 4008 C C . GLY A 1 504 ? -8.873 -13.876 -3.869 1.00 97.50 504 GLY A C 1
ATOM 4009 O O . GLY A 1 504 ? -9.049 -13.319 -4.958 1.00 97.50 504 GLY A O 1
ATOM 4010 N N . PRO A 1 505 ? -8.496 -15.168 -3.774 1.00 96.50 505 PRO A N 1
ATOM 4011 C CA . PRO A 1 505 ? -8.231 -15.907 -2.531 1.00 96.50 505 PRO A CA 1
ATOM 4012 C C . PRO A 1 505 ? -6.820 -15.686 -1.951 1.00 96.50 505 PRO A C 1
ATOM 4014 O O . PRO A 1 505 ? -6.578 -16.008 -0.797 1.00 96.50 505 PRO A O 1
ATOM 4017 N N . TYR A 1 506 ? -5.878 -15.136 -2.719 1.00 95.75 506 TYR A N 1
ATOM 4018 C CA . TYR A 1 506 ? -4.478 -14.952 -2.305 1.00 95.75 506 TYR A CA 1
ATOM 4019 C C . TYR A 1 506 ? -4.224 -13.640 -1.556 1.00 95.75 506 TYR A C 1
ATOM 4021 O O . TYR A 1 506 ? -5.022 -12.700 -1.599 1.00 95.75 506 TYR A O 1
ATOM 4029 N N . GLY A 1 507 ? -3.066 -13.580 -0.887 1.00 96.62 507 GLY A N 1
ATOM 4030 C CA . GLY A 1 507 ? -2.600 -12.404 -0.157 1.00 96.62 507 GLY A CA 1
ATOM 4031 C C . GLY A 1 507 ? -2.432 -11.162 -1.043 1.00 96.62 507 GLY A C 1
ATOM 4032 O O . GLY A 1 507 ? -1.688 -11.185 -2.028 1.00 96.62 507 GLY A O 1
ATOM 4033 N N . ASN A 1 508 ? -3.095 -10.071 -0.671 1.00 97.94 508 ASN A N 1
ATOM 4034 C CA . ASN A 1 508 ? -3.128 -8.801 -1.390 1.00 97.94 508 ASN A CA 1
ATOM 4035 C C . ASN A 1 508 ? -2.995 -7.615 -0.420 1.00 97.94 508 ASN A C 1
ATOM 4037 O O . ASN A 1 508 ? -3.327 -7.730 0.756 1.00 97.94 508 ASN A O 1
ATOM 4041 N N . TYR A 1 509 ? -2.481 -6.494 -0.925 1.00 96.62 509 TYR A N 1
ATOM 4042 C CA . TYR A 1 509 ? -2.158 -5.289 -0.148 1.00 96.62 509 TYR A CA 1
ATOM 4043 C C . TYR A 1 509 ? -2.687 -4.046 -0.853 1.00 96.62 509 TYR A C 1
ATOM 4045 O O . TYR A 1 509 ? -3.042 -4.117 -2.028 1.00 96.62 509 TYR A O 1
ATOM 4053 N N . TYR A 1 510 ? -2.750 -2.915 -0.152 1.00 92.06 510 TYR A N 1
ATOM 4054 C CA . TYR A 1 510 ? -3.356 -1.682 -0.661 1.00 92.06 510 TYR A CA 1
ATOM 4055 C C . TYR A 1 510 ? -2.885 -1.293 -2.077 1.00 92.06 510 TYR A C 1
ATOM 4057 O O . TYR A 1 510 ? -3.709 -0.993 -2.942 1.00 92.06 510 TYR A O 1
ATOM 4065 N N . ASP A 1 511 ? -1.580 -1.403 -2.333 1.00 92.56 511 ASP A N 1
ATOM 4066 C CA . ASP A 1 511 ? -0.905 -1.105 -3.603 1.00 92.56 511 ASP A CA 1
ATOM 4067 C C . ASP A 1 511 ? -0.673 -2.344 -4.500 1.00 92.56 511 ASP A C 1
ATOM 4069 O O . ASP A 1 511 ? -0.037 -2.239 -5.549 1.00 92.56 511 ASP A O 1
ATOM 4073 N N . ARG A 1 512 ? -1.183 -3.522 -4.109 1.00 95.38 512 ARG A N 1
ATOM 4074 C CA . ARG A 1 512 ? -1.080 -4.801 -4.837 1.00 95.38 512 ARG A CA 1
ATOM 4075 C C . ARG A 1 512 ? -2.353 -5.637 -4.664 1.00 95.38 512 ARG A C 1
ATOM 4077 O O . ARG A 1 512 ? -2.342 -6.679 -3.994 1.00 95.38 512 ARG A O 1
ATOM 4084 N N . LYS A 1 513 ? -3.467 -5.152 -5.220 1.00 96.38 513 LYS A N 1
ATOM 4085 C CA . LYS A 1 513 ? -4.794 -5.780 -5.072 1.00 96.38 513 LYS A CA 1
ATOM 4086 C C . LYS A 1 513 ? -5.618 -5.904 -6.347 1.00 96.38 513 LYS A C 1
ATOM 4088 O O . LYS A 1 513 ? -6.681 -6.527 -6.297 1.00 96.38 513 LYS A O 1
ATOM 4093 N N . THR A 1 514 ? -5.174 -5.354 -7.478 1.00 96.81 514 THR A N 1
ATOM 4094 C CA . THR A 1 514 ? -5.959 -5.387 -8.728 1.00 96.81 514 THR A CA 1
ATOM 4095 C C . THR A 1 514 ? -6.144 -6.815 -9.228 1.00 96.81 514 THR A C 1
ATOM 4097 O O . THR A 1 514 ? -7.202 -7.172 -9.750 1.00 96.81 514 THR A O 1
ATOM 4100 N N . GLY A 1 515 ? -5.145 -7.665 -8.984 1.00 97.12 515 GLY A N 1
ATOM 4101 C CA . GLY A 1 515 ? -5.165 -9.078 -9.293 1.00 97.12 515 GLY A CA 1
ATOM 4102 C C . GLY A 1 515 ? -6.149 -9.878 -8.459 1.00 97.12 515 GLY A C 1
ATOM 4103 O O . GLY A 1 515 ? -6.483 -10.975 -8.880 1.00 97.12 515 GLY A O 1
ATOM 4104 N N . ALA A 1 516 ? -6.653 -9.384 -7.326 1.00 98.06 516 ALA A N 1
ATOM 4105 C CA . ALA A 1 516 ? -7.573 -10.112 -6.452 1.00 98.06 516 ALA A CA 1
ATOM 4106 C C . ALA A 1 516 ? -9.018 -9.610 -6.623 1.00 98.06 516 ALA A C 1
ATOM 4108 O O . ALA A 1 516 ? -9.307 -8.438 -6.384 1.00 98.06 516 ALA A O 1
ATOM 4109 N N . ALA A 1 517 ? -9.936 -10.495 -7.024 1.00 98.19 517 ALA A N 1
ATOM 4110 C CA . ALA A 1 517 ? -11.351 -10.155 -7.203 1.00 98.19 517 ALA A CA 1
ATOM 4111 C C . ALA A 1 517 ? -12.081 -10.104 -5.857 1.00 98.19 517 ALA A C 1
ATOM 4113 O O . ALA A 1 517 ? -11.761 -10.891 -4.961 1.00 98.19 517 ALA A O 1
ATOM 4114 N N . ILE A 1 518 ? -13.101 -9.253 -5.745 1.00 98.69 518 ILE A N 1
ATOM 4115 C CA . ILE A 1 518 ? -14.038 -9.294 -4.622 1.00 98.69 518 ILE A CA 1
ATOM 4116 C C . ILE A 1 518 ? -14.963 -10.504 -4.811 1.00 98.69 518 ILE A C 1
ATOM 4118 O O . ILE A 1 518 ? -15.506 -10.720 -5.899 1.00 98.69 518 ILE A O 1
ATOM 4122 N N . GLY A 1 519 ? -15.109 -11.317 -3.770 1.00 98.25 519 GLY A N 1
ATOM 4123 C CA . GLY A 1 519 ? -15.906 -12.540 -3.787 1.00 98.25 519 GLY A CA 1
ATOM 4124 C C . GLY A 1 519 ? -16.042 -13.153 -2.397 1.00 98.25 519 GLY A C 1
ATOM 4125 O O . GLY A 1 519 ? -15.433 -12.665 -1.442 1.00 98.25 519 GLY A O 1
ATOM 4126 N N . LEU A 1 520 ? -16.844 -14.214 -2.293 1.00 98.31 520 LEU A N 1
ATOM 4127 C CA . LEU A 1 520 ? -16.933 -15.026 -1.085 1.00 98.31 520 LEU A CA 1
ATOM 4128 C C . LEU A 1 520 ? -15.899 -16.154 -1.158 1.00 98.31 520 LEU A C 1
ATOM 4130 O O . LEU A 1 520 ? -15.965 -17.009 -2.043 1.00 98.31 520 LEU A O 1
ATOM 4134 N N . TYR A 1 521 ? -14.947 -16.150 -0.230 1.00 98.44 521 TYR A N 1
ATOM 4135 C CA . TYR A 1 521 ? -13.857 -17.122 -0.171 1.00 98.44 521 TYR A CA 1
ATOM 4136 C C . TYR A 1 521 ? -13.863 -17.882 1.156 1.00 98.44 521 TYR A C 1
ATOM 4138 O O . TYR A 1 521 ? -14.393 -17.411 2.164 1.00 98.44 521 TYR A O 1
ATOM 4146 N N . SER A 1 522 ? -13.265 -19.071 1.142 1.00 97.44 522 SER A N 1
ATOM 4147 C CA . SER A 1 522 ? -13.106 -19.939 2.307 1.00 97.44 522 SER A CA 1
ATOM 4148 C C . SER A 1 522 ? -11.787 -20.699 2.239 1.00 97.44 522 SER A C 1
ATOM 4150 O O . SER A 1 522 ? -11.382 -21.096 1.145 1.00 97.44 522 SER A O 1
ATOM 4152 N N . SER A 1 523 ? -11.173 -20.942 3.390 1.00 97.56 523 SER A N 1
ATOM 4153 C CA . SER A 1 523 ? -9.922 -21.695 3.555 1.00 97.56 523 SER A CA 1
ATOM 4154 C C . SER A 1 523 ? -9.714 -22.018 5.039 1.00 97.56 523 SER A C 1
ATOM 4156 O O . SER A 1 523 ? -10.626 -21.817 5.849 1.00 97.56 523 SER A O 1
ATOM 4158 N N . THR A 1 524 ? -8.510 -22.441 5.414 1.00 98.19 524 THR A N 1
ATOM 4159 C CA . THR A 1 524 ? -8.076 -22.479 6.819 1.00 98.19 524 THR A CA 1
ATOM 4160 C C . THR A 1 524 ? -7.071 -21.367 7.155 1.00 98.19 524 THR A C 1
ATOM 4162 O O . THR A 1 524 ? -6.598 -20.661 6.251 1.00 98.19 524 THR A O 1
ATOM 4165 N N . VAL A 1 525 ? -6.774 -21.169 8.445 1.00 98.25 525 VAL A N 1
ATOM 4166 C CA . VAL A 1 525 ? -5.730 -20.240 8.918 1.00 98.25 525 VAL A CA 1
ATOM 4167 C C . VAL A 1 525 ? -4.350 -20.724 8.480 1.00 98.25 525 VAL A C 1
ATOM 4169 O O . VAL A 1 525 ? -3.559 -19.916 7.988 1.00 98.25 525 VAL A O 1
ATOM 4172 N N . GLU A 1 526 ? -4.082 -22.028 8.562 1.00 97.50 526 GLU A N 1
ATOM 4173 C CA . GLU A 1 526 ? -2.844 -22.641 8.062 1.00 97.50 526 GLU A CA 1
ATOM 4174 C C . GLU A 1 526 ? -2.586 -22.293 6.584 1.00 97.50 526 GLU A C 1
ATOM 4176 O O . GLU A 1 526 ? -1.487 -21.882 6.210 1.00 97.50 526 GLU A O 1
ATOM 4181 N N . GLU A 1 527 ? -3.621 -22.354 5.742 1.00 97.12 527 GLU A N 1
ATOM 4182 C CA . GLU A 1 527 ? -3.525 -22.041 4.309 1.00 97.12 527 GLU A CA 1
ATOM 4183 C C . GLU A 1 527 ? -3.293 -20.545 4.010 1.00 97.12 527 GLU A C 1
ATOM 4185 O O . GLU A 1 527 ? -3.000 -20.186 2.866 1.00 97.12 527 GLU A O 1
ATOM 4190 N N . GLN A 1 528 ? -3.417 -19.650 5.002 1.00 97.50 528 GLN A N 1
ATOM 4191 C CA . GLN A 1 528 ? -3.145 -18.217 4.805 1.00 97.50 528 GLN A CA 1
ATOM 4192 C C . GLN A 1 528 ? -1.657 -17.885 4.788 1.00 97.50 528 GLN A C 1
ATOM 4194 O O . GLN A 1 528 ? -1.280 -16.823 4.274 1.00 97.50 528 GLN A O 1
ATOM 4199 N N . TYR A 1 529 ? -0.823 -18.760 5.348 1.00 97.44 529 TYR A N 1
ATOM 4200 C CA . TYR A 1 529 ? 0.608 -18.539 5.445 1.00 97.44 529 TYR A CA 1
ATOM 4201 C C . TYR A 1 529 ? 1.288 -18.639 4.075 1.00 97.44 529 TYR A C 1
ATOM 4203 O O . TYR A 1 529 ? 1.135 -19.607 3.331 1.00 97.44 529 TYR A O 1
ATOM 4211 N N . VAL A 1 530 ? 2.089 -17.623 3.750 1.00 97.44 530 VAL A N 1
ATOM 4212 C CA . VAL A 1 530 ? 2.944 -17.602 2.561 1.00 97.44 530 VAL A CA 1
ATOM 4213 C C . VAL A 1 530 ? 4.397 -17.806 3.005 1.00 97.44 530 VAL A C 1
ATOM 4215 O O . VAL A 1 530 ? 4.924 -16.949 3.724 1.00 97.44 530 VAL A O 1
ATOM 4218 N N . PRO A 1 531 ? 5.075 -18.882 2.562 1.00 96.12 531 PRO A N 1
ATOM 4219 C CA . PRO A 1 531 ? 6.405 -19.257 3.036 1.00 96.12 531 PRO A CA 1
ATOM 4220 C C . PRO A 1 531 ? 7.516 -18.448 2.354 1.00 96.12 531 PRO A C 1
ATOM 4222 O O . PRO A 1 531 ? 8.374 -18.999 1.665 1.00 96.12 531 PRO A O 1
ATOM 4225 N N . TYR A 1 532 ? 7.508 -17.123 2.529 1.00 97.81 532 TYR A N 1
ATOM 4226 C CA . TYR A 1 532 ? 8.646 -16.295 2.126 1.00 97.81 532 TYR A CA 1
ATOM 4227 C C . TYR A 1 532 ? 9.926 -16.796 2.808 1.00 97.81 532 TYR A C 1
ATOM 4229 O O . TYR A 1 532 ? 9.924 -17.043 4.013 1.00 97.81 532 TYR A O 1
ATOM 4237 N N . ILE A 1 533 ? 11.003 -16.948 2.024 1.00 97.44 533 ILE A N 1
ATOM 4238 C CA . ILE A 1 533 ? 12.268 -17.558 2.473 1.00 97.44 533 ILE A CA 1
ATOM 4239 C C . ILE A 1 533 ? 12.816 -16.840 3.707 1.00 97.44 533 ILE A C 1
ATOM 4241 O O . ILE A 1 533 ? 13.183 -17.499 4.678 1.00 97.44 533 ILE A O 1
ATOM 4245 N N . THR A 1 534 ? 12.801 -15.505 3.679 1.00 96.56 534 THR A N 1
ATOM 4246 C CA . THR A 1 534 ? 12.934 -14.669 4.873 1.00 96.56 534 THR A CA 1
ATOM 4247 C C . THR A 1 534 ? 11.534 -14.423 5.446 1.00 96.56 534 THR A C 1
ATOM 4249 O O . THR A 1 534 ? 10.720 -13.761 4.784 1.00 96.56 534 THR A O 1
ATOM 4252 N N . PRO A 1 535 ? 11.218 -14.964 6.639 1.00 97.88 535 PRO A N 1
ATOM 4253 C CA . PRO A 1 535 ? 9.925 -14.754 7.270 1.00 97.88 535 PRO A CA 1
ATOM 4254 C C . PRO A 1 535 ? 9.623 -13.270 7.498 1.00 97.88 535 PRO A C 1
ATOM 4256 O O . PRO A 1 535 ? 10.475 -12.491 7.909 1.00 97.88 535 PRO A O 1
ATOM 4259 N N . GLN A 1 536 ? 8.389 -12.877 7.190 1.00 97.38 536 GLN A N 1
ATOM 4260 C CA . GLN A 1 536 ? 7.918 -11.491 7.231 1.00 97.38 536 GLN A CA 1
ATOM 4261 C C . GLN A 1 536 ? 6.387 -11.451 7.277 1.00 97.38 536 GLN A C 1
ATOM 4263 O O . GLN A 1 536 ? 5.733 -12.482 7.081 1.00 97.38 536 GLN A O 1
ATOM 4268 N N . SER A 1 537 ? 5.795 -10.273 7.503 1.00 97.00 537 SER A N 1
ATOM 4269 C CA . SER A 1 537 ? 4.337 -10.122 7.433 1.00 97.00 537 SER A CA 1
ATOM 4270 C C . SER A 1 537 ? 3.810 -10.501 6.040 1.00 97.00 537 SER A C 1
ATOM 4272 O O . SER A 1 537 ? 4.340 -10.082 5.006 1.00 97.00 537 SER A O 1
ATOM 4274 N N . ASN A 1 538 ? 2.780 -11.348 6.002 1.00 97.31 538 ASN A N 1
ATOM 4275 C CA . ASN A 1 538 ? 2.239 -11.944 4.781 1.00 97.31 538 ASN A CA 1
ATOM 4276 C C . ASN A 1 538 ? 0.759 -12.309 4.957 1.00 97.31 538 ASN A C 1
ATOM 4278 O O . ASN A 1 538 ? 0.256 -12.284 6.070 1.00 97.31 538 ASN A O 1
ATOM 4282 N N . GLY A 1 539 ? 0.063 -12.658 3.872 1.00 96.31 539 GLY A N 1
ATOM 4283 C CA . GLY A 1 539 ? -1.284 -13.240 3.943 1.00 96.31 539 GLY A CA 1
ATOM 4284 C C . GLY A 1 539 ? -2.447 -12.245 4.065 1.00 96.31 539 GLY A C 1
ATOM 4285 O O . GLY A 1 539 ? -3.595 -12.686 4.140 1.00 96.31 539 GLY A O 1
ATOM 4286 N N . SER A 1 540 ? -2.191 -10.929 4.040 1.00 97.75 540 SER A N 1
ATOM 4287 C CA . SER A 1 540 ? -3.245 -9.902 4.150 1.00 97.75 540 SER A CA 1
ATOM 4288 C C . SER A 1 540 ? -4.335 -10.018 3.070 1.00 97.75 540 SER A C 1
ATOM 4290 O O . SER A 1 540 ? -4.065 -10.479 1.958 1.00 97.75 540 SER A O 1
ATOM 4292 N N . LYS A 1 541 ? -5.568 -9.607 3.386 1.00 98.31 541 LYS A N 1
ATOM 4293 C CA . LYS A 1 541 ? -6.693 -9.465 2.447 1.00 98.31 541 LYS A CA 1
ATOM 4294 C C . LYS A 1 541 ? -7.293 -8.070 2.584 1.00 98.31 541 LYS A C 1
ATOM 4296 O O . LYS A 1 541 ? -7.631 -7.666 3.690 1.00 98.31 541 LYS A O 1
ATOM 4301 N N . GLN A 1 542 ? -7.449 -7.361 1.469 1.00 97.94 542 GLN A N 1
ATOM 4302 C CA . GLN A 1 542 ? -8.006 -6.008 1.423 1.00 97.94 542 GLN A CA 1
ATOM 4303 C C . GLN A 1 542 ? -9.499 -6.005 1.077 1.00 97.94 542 GLN A C 1
ATOM 4305 O O . GLN A 1 542 ? -10.053 -6.987 0.572 1.00 97.94 542 GLN A O 1
ATOM 4310 N N . ASP A 1 543 ? -10.118 -4.842 1.275 1.00 97.44 543 ASP A N 1
ATOM 4311 C CA . ASP A 1 543 ? -11.508 -4.545 0.943 1.00 97.44 543 ASP A CA 1
ATOM 4312 C C . ASP A 1 543 ? -12.481 -5.612 1.507 1.00 97.44 543 ASP A C 1
ATOM 4314 O O . ASP A 1 543 ? -13.368 -6.101 0.805 1.00 97.44 543 ASP A O 1
ATOM 4318 N N . VAL A 1 544 ? -12.298 -6.020 2.768 1.00 98.38 544 VAL A N 1
ATOM 4319 C CA . VAL A 1 544 ? -13.126 -7.037 3.437 1.00 98.38 544 VAL A CA 1
ATOM 4320 C C . VAL A 1 544 ? -14.326 -6.394 4.126 1.00 98.38 544 VAL A C 1
ATOM 4322 O O . VAL A 1 544 ? -14.174 -5.483 4.936 1.00 98.38 544 VAL A O 1
ATOM 4325 N N . ARG A 1 545 ? -15.527 -6.885 3.801 1.00 97.25 545 ARG A N 1
ATOM 4326 C CA . ARG A 1 545 ? -16.793 -6.480 4.431 1.00 97.25 545 ARG A CA 1
ATOM 4327 C C . ARG A 1 545 ? -17.012 -7.255 5.721 1.00 97.25 545 ARG A C 1
ATOM 4329 O O . ARG A 1 545 ? -17.366 -6.686 6.743 1.00 97.25 545 ARG A O 1
ATOM 4336 N N . TRP A 1 546 ? -16.760 -8.560 5.692 1.00 98.06 546 TRP A N 1
ATOM 4337 C CA . TRP A 1 546 ? -16.798 -9.389 6.888 1.00 98.06 546 TRP A CA 1
ATOM 4338 C C . TRP A 1 546 ? -15.854 -10.584 6.788 1.00 98.06 546 TRP A C 1
ATOM 4340 O O . TRP A 1 546 ? -15.554 -11.071 5.694 1.00 98.06 546 TRP A O 1
ATOM 4350 N N . VAL A 1 547 ? -15.415 -11.066 7.950 1.00 98.62 547 VAL A N 1
ATOM 4351 C CA . VAL A 1 547 ? -14.660 -12.312 8.119 1.00 98.62 547 VAL A CA 1
ATOM 4352 C C . VAL A 1 547 ? -15.290 -13.150 9.227 1.00 98.62 547 VAL A C 1
ATOM 4354 O O . VAL A 1 547 ? -15.683 -12.626 10.264 1.00 98.62 547 VAL A O 1
ATOM 4357 N N . LEU A 1 548 ? -15.398 -14.452 8.998 1.00 98.31 548 LEU A N 1
ATOM 4358 C CA . LEU A 1 548 ? -15.913 -15.455 9.918 1.00 98.31 548 LEU A CA 1
ATOM 4359 C C . LEU A 1 548 ? -14.797 -16.447 10.238 1.00 98.31 548 LEU A C 1
ATOM 4361 O O . LEU A 1 548 ? -14.250 -17.062 9.324 1.00 98.31 548 LEU A O 1
ATOM 4365 N N . PHE A 1 549 ? -14.528 -16.630 11.526 1.00 98.31 549 PHE A N 1
ATOM 4366 C CA . PHE A 1 549 ? -13.707 -17.714 12.052 1.00 98.31 549 PHE A CA 1
ATOM 4367 C C . PHE A 1 549 ? -14.611 -18.748 12.711 1.00 98.31 549 PHE A C 1
ATOM 4369 O O . PHE A 1 549 ? -15.517 -18.379 13.459 1.00 98.31 549 PHE A O 1
ATOM 4376 N N . SER A 1 550 ? -14.392 -20.032 12.441 1.00 97.12 550 SER A N 1
ATOM 4377 C CA . SER A 1 550 ? -15.241 -21.105 12.966 1.00 97.12 550 SER A CA 1
ATOM 4378 C C . SER A 1 550 ? -14.480 -22.402 13.207 1.00 97.12 550 SER A C 1
ATOM 4380 O O . SER A 1 550 ? -13.485 -22.692 12.545 1.00 97.12 550 SER A O 1
ATOM 4382 N N . ASN A 1 551 ? -14.985 -23.194 14.146 1.00 94.94 551 ASN A N 1
ATOM 4383 C CA . ASN A 1 551 ? -14.531 -24.559 14.372 1.00 94.94 551 ASN A CA 1
ATOM 4384 C C . ASN A 1 551 ? -15.167 -25.543 13.375 1.00 94.94 551 ASN A C 1
ATOM 4386 O O . ASN A 1 551 ? -16.027 -25.177 12.570 1.00 94.94 551 ASN A O 1
ATOM 4390 N N . ASP A 1 552 ? -14.792 -26.818 13.461 1.00 92.25 552 ASP A N 1
ATOM 4391 C CA . ASP A 1 552 ? -15.317 -27.880 12.585 1.00 92.25 552 ASP A CA 1
ATOM 4392 C C . ASP A 1 552 ? -16.824 -28.143 12.761 1.00 92.25 552 ASP A C 1
ATOM 4394 O O . ASP A 1 552 ? -17.470 -28.763 11.914 1.00 92.25 552 ASP A O 1
ATOM 4398 N N . GLN A 1 553 ? -17.417 -27.640 13.847 1.00 90.81 553 GLN A N 1
ATOM 4399 C CA . GLN A 1 553 ? -18.860 -27.671 14.092 1.00 90.81 553 GLN A CA 1
ATOM 4400 C C . GLN A 1 553 ? -19.574 -26.444 13.501 1.00 90.81 553 GLN A C 1
ATOM 4402 O O . GLN A 1 553 ? -20.779 -26.292 13.692 1.00 90.81 553 GLN A O 1
ATOM 4407 N N . ASN A 1 554 ? -18.857 -25.597 12.748 1.00 89.88 554 ASN A N 1
ATOM 4408 C CA . ASN A 1 554 ? -19.331 -24.337 12.168 1.00 89.88 554 ASN A CA 1
ATOM 4409 C C . ASN A 1 554 ? -19.862 -23.345 13.217 1.00 89.88 554 ASN A C 1
ATOM 4411 O O . ASN A 1 554 ? -20.738 -22.532 12.921 1.00 89.88 554 ASN A O 1
ATOM 4415 N N . GLN A 1 555 ? -19.338 -23.414 14.439 1.00 92.62 555 GLN A N 1
ATOM 4416 C CA . GLN A 1 555 ? -19.587 -22.441 15.496 1.00 92.62 555 GLN A CA 1
ATOM 4417 C C . GLN A 1 555 ? -18.392 -21.497 15.584 1.00 92.62 555 GLN A C 1
ATOM 4419 O O . GLN A 1 555 ? -17.246 -21.937 15.479 1.00 92.62 555 GLN A O 1
ATOM 4424 N N . GLY A 1 556 ? -18.634 -20.206 15.784 1.00 95.31 556 GLY A N 1
ATOM 4425 C CA . GLY A 1 556 ? -17.535 -19.258 15.891 1.00 95.31 556 GLY A CA 1
ATOM 4426 C C . GLY A 1 556 ? -17.956 -17.802 15.987 1.00 95.31 556 GLY A C 1
ATOM 4427 O O . GLY A 1 556 ? -18.969 -17.471 16.609 1.00 95.31 556 GLY A O 1
ATOM 4428 N N . VAL A 1 557 ? -17.144 -16.934 15.390 1.00 96.50 557 VAL A N 1
ATOM 4429 C CA . VAL A 1 557 ? -17.250 -15.480 15.514 1.00 96.50 557 VAL A CA 1
ATOM 4430 C C . VAL A 1 557 ? -17.076 -14.794 14.169 1.00 96.50 557 VAL A C 1
ATOM 4432 O O . VAL A 1 557 ? -16.152 -15.089 13.410 1.00 96.50 557 VAL A O 1
ATOM 4435 N N . MET A 1 558 ? -17.970 -13.853 13.888 1.00 97.88 558 MET A N 1
ATOM 4436 C CA . MET A 1 558 ? -17.915 -13.001 12.711 1.00 97.88 558 MET A CA 1
ATOM 4437 C C . MET A 1 558 ? -17.536 -11.575 13.104 1.00 97.88 558 MET A C 1
ATOM 4439 O O . MET A 1 558 ? -18.062 -11.027 14.073 1.00 97.88 558 MET A O 1
ATOM 4443 N N . PHE A 1 559 ? -16.656 -10.971 12.312 1.00 98.12 559 PHE A N 1
ATOM 4444 C CA . PHE A 1 559 ? -16.323 -9.554 12.351 1.00 98.12 559 PHE A CA 1
ATOM 4445 C C . PHE A 1 559 ? -16.902 -8.891 11.103 1.00 98.12 559 PHE A C 1
ATOM 4447 O O . PHE A 1 559 ? -16.510 -9.248 9.993 1.00 98.12 559 PHE A O 1
ATOM 4454 N N . VAL A 1 560 ? -17.834 -7.953 11.275 1.00 97.44 560 VAL A N 1
ATOM 4455 C CA . VAL A 1 560 ? -18.543 -7.264 10.180 1.00 97.44 560 VAL A CA 1
ATOM 4456 C C . VAL A 1 560 ? -18.183 -5.786 10.183 1.00 97.44 560 VAL A C 1
ATOM 4458 O O . VAL A 1 560 ? -18.128 -5.162 11.241 1.00 97.44 560 VAL A O 1
ATOM 4461 N N . ASN A 1 561 ? -17.929 -5.202 9.018 1.00 93.75 561 ASN A N 1
ATOM 4462 C CA . ASN A 1 561 ? -17.684 -3.775 8.894 1.00 93.75 561 ASN A CA 1
ATOM 4463 C C . ASN A 1 561 ? -18.989 -2.982 9.080 1.00 93.75 561 ASN A C 1
ATOM 4465 O O . ASN A 1 561 ? -20.078 -3.464 8.781 1.00 93.75 561 ASN A O 1
ATOM 4469 N N . ARG A 1 562 ? -18.893 -1.744 9.576 1.00 87.88 562 ARG A N 1
ATOM 4470 C CA . ARG A 1 562 ? -20.074 -0.868 9.725 1.00 87.88 562 ARG A CA 1
ATOM 4471 C C . ARG A 1 562 ? -20.212 0.216 8.667 1.00 87.88 562 ARG A C 1
ATOM 4473 O O . ARG A 1 562 ? -21.289 0.784 8.537 1.00 87.88 562 ARG A O 1
ATOM 4480 N N . ASN A 1 563 ? -19.127 0.548 7.976 1.00 77.69 563 ASN A N 1
ATOM 4481 C CA . ASN A 1 563 ? -19.121 1.600 6.963 1.00 77.69 563 ASN A CA 1
ATOM 4482 C C . ASN A 1 563 ? -18.123 1.246 5.863 1.00 77.69 563 ASN A C 1
ATOM 4484 O O . ASN A 1 563 ? -18.509 0.732 4.821 1.00 77.69 563 ASN A O 1
ATOM 4488 N N . GLU A 1 564 ? -16.830 1.409 6.143 1.00 87.88 564 GLU A N 1
ATOM 4489 C CA . GLU A 1 564 ? -15.775 1.115 5.176 1.00 87.88 564 GLU A CA 1
ATOM 4490 C C . GLU A 1 564 ? -15.263 -0.320 5.326 1.00 87.88 564 GLU A C 1
ATOM 4492 O O . GLU A 1 564 ? -15.208 -0.835 6.449 1.00 87.88 564 GLU A O 1
ATOM 4497 N N . PRO A 1 565 ? -14.911 -1.001 4.225 1.00 94.38 565 PRO A N 1
ATOM 4498 C CA . PRO A 1 565 ? -14.199 -2.271 4.281 1.00 94.38 565 PRO A CA 1
ATOM 4499 C C . PRO A 1 565 ? -12.857 -2.147 5.018 1.00 94.38 565 PRO A C 1
ATOM 4501 O O . PRO A 1 565 ? -12.227 -1.092 5.003 1.00 94.38 565 PRO A O 1
ATOM 4504 N N . PHE A 1 566 ? -12.388 -3.238 5.619 1.00 95.44 566 PHE A N 1
ATOM 4505 C CA . PHE A 1 566 ? -11.100 -3.294 6.320 1.00 95.44 566 PHE A CA 1
ATOM 4506 C C . PHE A 1 566 ? -10.118 -4.264 5.648 1.00 95.44 566 PHE A C 1
ATOM 4508 O O . PHE A 1 566 ? -10.486 -5.067 4.787 1.00 95.44 566 PHE A O 1
ATOM 4515 N N . ALA A 1 567 ? -8.854 -4.193 6.056 1.00 97.75 567 ALA A N 1
ATOM 4516 C CA . ALA A 1 567 ? -7.856 -5.219 5.797 1.00 97.75 567 ALA A CA 1
ATOM 4517 C C . ALA A 1 567 ? -7.848 -6.256 6.931 1.00 97.75 567 ALA A C 1
ATOM 4519 O O . ALA A 1 567 ? -8.063 -5.909 8.096 1.00 97.75 567 ALA A O 1
ATOM 4520 N N . ILE A 1 568 ? -7.578 -7.521 6.603 1.00 98.25 568 ILE A N 1
ATOM 4521 C CA . ILE A 1 568 ? -7.405 -8.591 7.595 1.00 98.25 568 ILE A CA 1
ATOM 4522 C C . ILE A 1 568 ? -6.117 -9.372 7.395 1.00 98.25 568 ILE A C 1
ATOM 4524 O O . ILE A 1 568 ? -5.686 -9.606 6.268 1.00 98.25 568 ILE A O 1
ATOM 4528 N N . ASN A 1 569 ? -5.572 -9.877 8.497 1.00 97.50 569 ASN A N 1
ATOM 4529 C CA . ASN A 1 569 ? -4.515 -10.878 8.504 1.00 97.50 569 ASN A CA 1
ATOM 4530 C C . ASN A 1 569 ? -4.770 -11.913 9.604 1.00 97.50 569 ASN A C 1
ATOM 4532 O O . ASN A 1 569 ? -5.124 -11.524 10.712 1.00 97.50 569 ASN A O 1
ATOM 4536 N N . ALA A 1 570 ? -4.591 -13.202 9.312 1.00 98.06 570 ALA A N 1
ATOM 4537 C CA . ALA A 1 570 ? -4.734 -14.281 10.288 1.00 98.06 570 ALA A CA 1
ATOM 4538 C C . ALA A 1 570 ? -3.667 -15.352 10.048 1.00 98.06 570 ALA A C 1
ATOM 4540 O O . ALA A 1 570 ? -3.569 -15.853 8.930 1.00 98.06 570 ALA A O 1
ATOM 4541 N N . LEU A 1 571 ? -2.862 -15.664 11.068 1.00 98.38 571 LEU A N 1
ATOM 4542 C CA . LEU A 1 571 ? -1.747 -16.615 10.988 1.00 98.38 571 LEU A CA 1
ATOM 4543 C C . LEU A 1 571 ? -1.551 -17.359 12.319 1.00 98.38 571 LEU A C 1
ATOM 4545 O O . LEU A 1 571 ? -1.843 -16.819 13.383 1.00 98.38 571 LEU A O 1
ATOM 4549 N N . HIS A 1 572 ? -0.913 -18.529 12.272 1.00 98.25 572 HIS A N 1
ATOM 4550 C CA . HIS A 1 572 ? -0.387 -19.247 13.450 1.00 98.25 572 HIS A CA 1
ATOM 4551 C C . HIS A 1 572 ? 0.972 -18.723 13.942 1.00 98.25 572 HIS A C 1
ATOM 4553 O O . HIS A 1 572 ? 1.729 -19.417 14.623 1.00 98.25 572 HIS A O 1
ATOM 4559 N N . TYR A 1 573 ? 1.319 -17.491 13.570 1.00 97.88 573 TYR A N 1
ATOM 4560 C CA . TYR A 1 573 ? 2.586 -16.865 13.916 1.00 97.88 573 TYR A CA 1
ATOM 4561 C C . TYR A 1 573 ? 2.337 -15.450 14.421 1.00 97.88 573 TYR A C 1
ATOM 4563 O O . TYR A 1 573 ? 1.717 -14.629 13.743 1.00 97.88 573 TYR A O 1
ATOM 4571 N N . SER A 1 574 ? 2.878 -15.139 15.597 1.00 95.94 574 SER A N 1
ATOM 4572 C CA . SER A 1 574 ? 2.932 -13.757 16.070 1.00 95.94 574 SER A CA 1
ATOM 4573 C C . SER A 1 574 ? 3.849 -12.914 15.181 1.00 95.94 574 SER A C 1
ATOM 4575 O O . SER A 1 574 ? 4.815 -13.417 14.599 1.00 95.94 574 SER A O 1
ATOM 4577 N N . GLN A 1 575 ? 3.609 -11.601 15.139 1.00 95.75 575 GLN A N 1
ATOM 4578 C CA . GLN A 1 575 ? 4.478 -10.670 14.409 1.00 95.75 575 GLN A CA 1
ATOM 4579 C C . GLN A 1 575 ? 5.927 -10.731 14.933 1.00 95.75 575 GLN A C 1
ATOM 4581 O O . GLN A 1 575 ? 6.872 -10.680 14.153 1.00 95.75 575 GLN A O 1
ATOM 4586 N N . GLN A 1 576 ? 6.122 -10.943 16.239 1.00 95.06 576 GLN A N 1
ATOM 4587 C CA . GLN A 1 576 ? 7.450 -11.108 16.834 1.00 95.06 576 GLN A CA 1
ATOM 4588 C C . GLN A 1 576 ? 8.123 -12.424 16.415 1.00 95.06 576 GLN A C 1
ATOM 4590 O O . GLN A 1 576 ? 9.348 -12.466 16.280 1.00 95.06 576 GLN A O 1
ATOM 4595 N N . ASN A 1 577 ? 7.366 -13.510 16.203 1.00 97.06 577 ASN A N 1
ATOM 4596 C CA . ASN A 1 577 ? 7.953 -14.741 15.677 1.00 97.06 577 ASN A CA 1
ATOM 4597 C C . ASN A 1 577 ? 8.372 -14.589 14.211 1.00 97.06 577 ASN A C 1
ATOM 4599 O O . ASN A 1 577 ? 9.493 -14.969 13.889 1.00 97.06 577 ASN A O 1
ATOM 4603 N N . LEU A 1 578 ? 7.525 -13.981 13.373 1.00 97.56 578 LEU A N 1
ATOM 4604 C CA . LEU A 1 578 ? 7.865 -13.678 11.980 1.00 97.56 578 LEU A CA 1
ATOM 4605 C C . LEU A 1 578 ? 9.118 -12.802 11.878 1.00 97.56 578 LEU A C 1
ATOM 4607 O O . LEU A 1 578 ? 10.012 -13.124 11.116 1.00 97.56 578 LEU A O 1
ATOM 4611 N N . GLU A 1 579 ? 9.216 -11.735 12.673 1.00 95.44 579 GLU A N 1
ATOM 4612 C CA . GLU A 1 579 ? 10.368 -10.821 12.631 1.00 95.44 579 GLU A CA 1
ATOM 4613 C C . GLU A 1 579 ? 11.672 -11.452 13.148 1.00 95.44 579 GLU A C 1
ATOM 4615 O O . GLU A 1 579 ? 12.758 -11.105 12.688 1.00 95.44 579 GLU A O 1
ATOM 4620 N N . SER A 1 580 ? 11.592 -12.335 14.148 1.00 95.56 580 SER A N 1
ATOM 4621 C CA . SER A 1 580 ? 12.790 -12.911 14.778 1.00 95.56 580 SER A CA 1
ATOM 4622 C C . SER A 1 580 ? 13.423 -14.049 13.980 1.00 95.56 580 SER A C 1
ATOM 4624 O O . SER A 1 580 ? 14.619 -14.301 14.145 1.00 95.56 580 SER A O 1
ATOM 4626 N N . ALA A 1 581 ? 12.641 -14.734 13.145 1.00 97.12 581 ALA A N 1
ATOM 4627 C CA . ALA A 1 581 ? 13.118 -15.817 12.301 1.00 97.12 581 ALA A CA 1
ATOM 4628 C C . ALA A 1 581 ? 13.805 -15.263 11.045 1.00 97.12 581 ALA A C 1
ATOM 4630 O O . ALA A 1 581 ? 13.289 -14.371 10.379 1.00 97.12 581 ALA A O 1
ATOM 4631 N N . LYS A 1 582 ? 14.966 -15.816 10.698 1.00 95.62 582 LYS A N 1
ATOM 4632 C CA . LYS A 1 582 ? 15.682 -15.507 9.450 1.00 95.62 582 LYS A CA 1
ATOM 4633 C C . LYS A 1 582 ? 15.339 -16.491 8.340 1.00 95.62 582 LYS A C 1
ATOM 4635 O O . LYS A 1 582 ? 15.335 -16.119 7.172 1.00 95.62 582 LYS A O 1
ATOM 4640 N N . HIS A 1 583 ? 15.007 -17.717 8.732 1.00 97.69 583 HIS A N 1
ATOM 4641 C CA . HIS A 1 583 ? 14.657 -18.817 7.842 1.00 97.69 583 HIS A CA 1
ATOM 4642 C C . HIS A 1 583 ? 13.335 -19.460 8.258 1.00 97.69 583 HIS A C 1
ATOM 4644 O O . HIS A 1 583 ? 12.967 -19.458 9.435 1.00 97.69 583 HIS A O 1
ATOM 4650 N N . THR A 1 584 ? 12.627 -20.064 7.305 1.00 96.75 584 THR A N 1
ATOM 4651 C CA . THR A 1 584 ? 11.321 -20.701 7.552 1.00 96.75 584 THR A CA 1
ATOM 4652 C C . THR A 1 584 ? 11.373 -21.828 8.587 1.00 96.75 584 THR A C 1
ATOM 4654 O O . THR A 1 584 ? 10.426 -21.998 9.349 1.00 96.75 584 THR A O 1
ATOM 4657 N N . ASN A 1 585 ? 12.485 -22.562 8.693 1.00 96.69 585 ASN A N 1
ATOM 4658 C CA . ASN A 1 585 ? 12.661 -23.628 9.688 1.00 96.69 585 ASN A CA 1
ATOM 4659 C C . ASN A 1 585 ? 12.872 -23.118 11.129 1.00 96.69 585 ASN A C 1
ATOM 4661 O O . ASN A 1 585 ? 12.879 -23.919 12.062 1.00 96.69 585 ASN A O 1
ATOM 4665 N N . GLU A 1 586 ? 13.059 -21.810 11.329 1.00 97.25 586 GLU A N 1
ATOM 4666 C CA . GLU A 1 586 ? 13.186 -21.187 12.655 1.00 97.25 586 GLU A CA 1
ATOM 4667 C C . GLU A 1 586 ? 11.836 -20.724 13.223 1.00 97.25 586 GLU A C 1
ATOM 4669 O O . GLU A 1 586 ? 11.737 -20.391 14.412 1.00 97.25 586 GLU A O 1
ATOM 4674 N N . LEU A 1 587 ? 10.793 -20.703 12.386 1.00 97.06 587 LEU A N 1
ATOM 4675 C CA . LEU A 1 587 ? 9.447 -20.337 12.797 1.00 97.06 587 LEU A CA 1
ATOM 4676 C C . LEU A 1 587 ? 8.885 -21.339 13.802 1.00 97.06 587 LEU A C 1
ATOM 4678 O O . LEU A 1 587 ? 9.100 -22.549 13.725 1.00 97.06 587 LEU A O 1
ATOM 4682 N N . LYS A 1 588 ? 8.132 -20.808 14.762 1.00 95.81 588 LYS A N 1
ATOM 4683 C CA . LYS A 1 588 ? 7.505 -21.583 15.828 1.00 95.81 588 LYS A CA 1
ATOM 4684 C C . LYS A 1 588 ? 6.009 -21.415 15.682 1.00 95.81 588 LYS A C 1
ATOM 4686 O O . LYS A 1 588 ? 5.462 -20.411 16.129 1.00 95.81 588 LYS A O 1
ATOM 4691 N N . ARG A 1 589 ? 5.389 -22.389 15.019 1.00 95.75 589 ARG A N 1
ATOM 4692 C CA . ARG A 1 589 ? 3.937 -22.437 14.861 1.00 95.75 589 ARG A CA 1
ATOM 4693 C C . ARG A 1 589 ? 3.290 -22.463 16.246 1.00 95.75 589 ARG A C 1
ATOM 4695 O O . ARG A 1 589 ? 3.703 -23.259 17.090 1.00 95.75 589 ARG A O 1
ATOM 4702 N N . ASP A 1 590 ? 2.323 -21.583 16.460 1.00 95.75 590 ASP A N 1
ATOM 4703 C CA . ASP A 1 590 ? 1.438 -21.587 17.621 1.00 95.75 590 ASP A CA 1
ATOM 4704 C C . ASP A 1 590 ? 0.115 -22.265 17.253 1.00 95.75 590 ASP A C 1
ATOM 4706 O O . ASP A 1 590 ? -0.267 -22.283 16.085 1.00 95.75 590 ASP A O 1
ATOM 4710 N N . ASP A 1 591 ? -0.582 -22.829 18.232 1.00 95.12 591 ASP A N 1
ATOM 4711 C CA . ASP A 1 591 ? -1.920 -23.376 17.989 1.00 95.12 591 ASP A CA 1
ATOM 4712 C C . ASP A 1 591 ? -2.968 -22.257 17.962 1.00 95.12 591 ASP A C 1
ATOM 4714 O O . ASP A 1 591 ? -3.957 -22.356 17.241 1.00 95.12 591 ASP A O 1
ATOM 4718 N N . ASP A 1 592 ? -2.716 -21.159 18.680 1.00 97.00 592 ASP A N 1
ATOM 4719 C CA . ASP A 1 592 ? -3.552 -19.961 18.650 1.00 97.00 592 ASP A CA 1
ATOM 4720 C C . ASP A 1 592 ? -3.539 -19.276 17.270 1.00 97.00 592 ASP A C 1
ATOM 4722 O O . ASP A 1 592 ? -2.567 -19.346 16.507 1.00 97.00 592 ASP A O 1
ATOM 4726 N N . VAL A 1 593 ? -4.609 -18.531 16.980 1.00 98.19 593 VAL A N 1
ATOM 4727 C CA . VAL A 1 593 ? -4.746 -17.749 15.744 1.00 98.19 593 VAL A CA 1
ATOM 4728 C C . VAL A 1 593 ? -4.503 -16.270 16.038 1.00 98.19 593 VAL A C 1
ATOM 4730 O O . VAL A 1 593 ? -5.284 -15.612 16.726 1.00 98.19 593 VAL A O 1
ATOM 4733 N N . TYR A 1 594 ? -3.436 -15.710 15.473 1.00 98.19 594 TYR A N 1
ATOM 4734 C CA . TYR A 1 594 ? -3.136 -14.281 15.548 1.00 98.19 594 TYR A CA 1
ATOM 4735 C C . TYR A 1 594 ? -3.893 -13.541 14.450 1.00 98.19 594 TYR A C 1
ATOM 4737 O O . TYR A 1 594 ? -3.510 -13.600 13.283 1.00 98.19 594 TYR A O 1
ATOM 4745 N N . PHE A 1 595 ? -4.957 -12.831 14.826 1.00 98.50 595 PHE A N 1
ATOM 4746 C CA . PHE A 1 595 ? -5.838 -12.111 13.910 1.00 98.50 595 PHE A CA 1
ATOM 4747 C C . PHE A 1 595 ? -5.651 -10.599 14.050 1.00 98.50 595 PHE A C 1
ATOM 4749 O O . PHE A 1 595 ? -5.611 -10.061 15.151 1.00 98.50 595 PHE A O 1
ATOM 4756 N N . THR A 1 596 ? -5.552 -9.885 12.935 1.00 98.19 596 THR A N 1
ATOM 4757 C CA . THR A 1 596 ? -5.560 -8.421 12.893 1.00 98.19 596 THR A CA 1
ATOM 4758 C C . THR A 1 596 ? -6.626 -7.940 11.925 1.00 98.19 596 THR A C 1
ATOM 4760 O O . THR A 1 596 ? -6.730 -8.453 10.812 1.00 98.19 596 THR A O 1
ATOM 4763 N N . LEU A 1 597 ? -7.383 -6.932 12.356 1.00 97.25 597 LEU A N 1
ATOM 4764 C CA . LEU A 1 597 ? -8.329 -6.164 11.557 1.00 97.25 597 LEU A CA 1
ATOM 4765 C C . LEU A 1 597 ? -7.831 -4.722 11.521 1.00 97.25 597 LEU A C 1
ATOM 4767 O O . LEU A 1 597 ? -7.744 -4.066 12.562 1.00 97.25 597 LEU A O 1
ATOM 4771 N N . ALA A 1 598 ? -7.511 -4.222 10.335 1.00 95.75 598 ALA A N 1
ATOM 4772 C CA . ALA A 1 598 ? -6.961 -2.888 10.152 1.00 95.75 598 ALA A CA 1
ATOM 4773 C C . ALA A 1 598 ? -7.860 -2.030 9.265 1.00 95.75 598 ALA A C 1
ATOM 4775 O O . ALA A 1 598 ? -8.241 -2.437 8.172 1.00 95.75 598 ALA A O 1
ATOM 4776 N N . ALA A 1 599 ? -8.173 -0.820 9.728 1.00 92.44 599 ALA A N 1
ATOM 4777 C CA . ALA A 1 599 ? -8.842 0.183 8.903 1.00 92.44 599 ALA A CA 1
ATOM 4778 C C . ALA A 1 599 ? -7.935 0.636 7.755 1.00 92.44 599 ALA A C 1
ATOM 4780 O O . ALA A 1 599 ? -8.391 0.841 6.637 1.00 92.44 599 ALA A O 1
ATOM 4781 N N . TYR A 1 600 ? -6.638 0.736 8.047 1.00 88.88 600 TYR A N 1
ATOM 4782 C CA . TYR A 1 600 ? -5.605 1.059 7.077 1.00 88.88 600 TYR A CA 1
ATOM 4783 C C . TYR A 1 600 ? -4.430 0.115 7.251 1.00 88.88 600 TYR A C 1
ATOM 4785 O O . TYR A 1 600 ? -3.958 -0.094 8.368 1.00 88.88 600 TYR A O 1
ATOM 4793 N N . GLU A 1 601 ? -3.926 -0.412 6.144 1.00 92.12 601 GLU A N 1
ATOM 4794 C CA . GLU A 1 601 ? -2.686 -1.171 6.097 1.00 92.12 601 GLU A CA 1
ATOM 4795 C C . GLU A 1 601 ? -1.793 -0.590 5.006 1.00 92.12 601 GLU A C 1
ATOM 4797 O O . GLU A 1 601 ? -2.231 -0.351 3.878 1.00 92.12 601 GLU A O 1
ATOM 4802 N N . ARG A 1 602 ? -0.523 -0.374 5.345 1.00 89.94 602 ARG A N 1
ATOM 4803 C CA . ARG A 1 602 ? 0.478 0.115 4.406 1.00 89.94 602 ARG A CA 1
ATOM 4804 C C . ARG A 1 602 ? 0.675 -0.883 3.259 1.00 89.94 602 ARG A C 1
ATOM 4806 O O . ARG A 1 602 ? 0.774 -2.099 3.477 1.00 89.94 602 ARG A O 1
ATOM 4813 N N . GLY A 1 603 ? 0.803 -0.343 2.046 1.00 91.19 603 GLY A N 1
ATOM 4814 C CA . GLY A 1 603 ? 1.227 -1.087 0.861 1.00 91.19 603 GLY A CA 1
ATOM 4815 C C . GLY A 1 603 ? 2.573 -1.801 1.038 1.00 91.19 603 GLY A C 1
ATOM 4816 O O . GLY A 1 603 ? 3.302 -1.569 2.004 1.00 91.19 603 GLY A O 1
ATOM 4817 N N . VAL A 1 604 ? 2.904 -2.697 0.114 1.00 92.56 604 VAL A N 1
ATOM 4818 C CA . VAL A 1 604 ? 4.160 -3.463 0.154 1.00 92.56 604 VAL A CA 1
ATOM 4819 C C . VAL A 1 604 ? 5.322 -2.751 -0.538 1.00 92.56 604 VAL A C 1
ATOM 4821 O O . VAL A 1 604 ? 6.473 -3.074 -0.259 1.00 92.56 604 VAL A O 1
ATOM 4824 N N . GLY A 1 605 ? 5.065 -1.772 -1.412 1.00 87.75 605 GLY A N 1
ATOM 4825 C CA . GLY A 1 605 ? 6.100 -1.105 -2.207 1.00 87.75 605 GLY A CA 1
ATOM 4826 C C . GLY A 1 605 ? 6.814 -2.050 -3.184 1.00 87.75 605 GLY A C 1
ATOM 4827 O O . GLY A 1 605 ? 6.319 -3.133 -3.493 1.00 87.75 605 GLY A O 1
ATOM 4828 N N . GLY A 1 606 ? 7.985 -1.642 -3.682 1.00 79.12 606 GLY A N 1
ATOM 4829 C CA . GLY A 1 606 ? 8.798 -2.467 -4.590 1.00 79.12 606 GLY A CA 1
ATOM 4830 C C . GLY A 1 606 ? 9.381 -1.743 -5.801 1.00 79.12 606 GLY A C 1
ATOM 4831 O O . GLY A 1 606 ? 9.882 -2.383 -6.711 1.00 79.12 606 GLY A O 1
ATOM 4832 N N . SER A 1 607 ? 9.331 -0.418 -5.871 1.00 63.50 607 SER A N 1
ATOM 4833 C CA . SER A 1 607 ? 9.804 0.369 -7.021 1.00 63.50 607 SER A CA 1
ATOM 4834 C C . SER A 1 607 ? 11.335 0.570 -7.096 1.00 63.50 607 SER A C 1
ATOM 4836 O O . SER A 1 607 ? 11.795 1.385 -7.885 1.00 63.50 607 SER A O 1
ATOM 4838 N N . GLY A 1 608 ? 12.136 -0.211 -6.360 1.00 53.44 608 GLY A N 1
ATOM 4839 C CA . GLY A 1 608 ? 13.605 -0.107 -6.295 1.00 53.44 608 GLY A CA 1
ATOM 4840 C C . GLY A 1 608 ? 14.105 0.724 -5.109 1.00 53.44 608 GLY A C 1
ATOM 4841 O O . GLY A 1 608 ? 13.303 1.295 -4.361 1.00 53.44 608 GLY A O 1
ATOM 4842 N N . GLU A 1 609 ? 15.427 0.750 -4.901 1.00 36.28 609 GLU A N 1
ATOM 4843 C CA . GLU A 1 609 ? 16.047 1.340 -3.708 1.00 36.28 609 GLU A CA 1
ATOM 4844 C C . GLU A 1 609 ? 15.599 2.792 -3.480 1.00 36.28 609 GLU A C 1
ATOM 4846 O O . GLU A 1 609 ? 15.881 3.708 -4.251 1.00 36.28 609 GLU A O 1
ATOM 4851 N N . GLY A 1 610 ? 14.867 3.006 -2.386 1.00 39.31 610 GLY A N 1
ATOM 4852 C CA . GLY A 1 610 ? 14.489 4.337 -1.917 1.00 39.31 610 GLY A CA 1
ATOM 4853 C C . GLY A 1 610 ? 13.129 4.862 -2.381 1.00 39.31 610 GLY A C 1
ATOM 4854 O O . GLY A 1 610 ? 12.728 5.933 -1.911 1.00 39.31 610 GLY A O 1
ATOM 4855 N N . ILE A 1 611 ? 12.365 4.136 -3.206 1.00 43.44 611 ILE A N 1
ATOM 4856 C CA . ILE A 1 611 ? 10.986 4.544 -3.508 1.00 43.44 611 ILE A CA 1
ATOM 4857 C C . ILE A 1 611 ? 10.058 4.018 -2.410 1.00 43.44 611 ILE A C 1
ATOM 4859 O O . ILE A 1 611 ? 9.553 2.898 -2.429 1.00 43.44 611 ILE A O 1
ATOM 4863 N N . ARG A 1 612 ? 9.871 4.884 -1.409 1.00 48.06 612 ARG A N 1
ATOM 4864 C CA . ARG A 1 612 ? 8.856 4.768 -0.357 1.00 48.06 612 ARG A CA 1
ATOM 4865 C C . ARG A 1 612 ? 7.492 4.514 -1.004 1.00 48.06 612 ARG A C 1
ATOM 4867 O O . ARG A 1 612 ? 7.230 5.061 -2.078 1.00 48.06 612 ARG A O 1
ATOM 4874 N N . VAL A 1 613 ? 6.625 3.758 -0.317 1.00 50.31 613 VAL A N 1
ATOM 4875 C CA . VAL A 1 613 ? 5.174 3.766 -0.579 1.00 50.31 613 VAL A CA 1
ATOM 4876 C C . VAL A 1 613 ? 4.785 5.208 -0.883 1.00 50.31 613 VAL A C 1
ATOM 4878 O O . VAL A 1 613 ? 5.204 6.118 -0.155 1.00 50.31 613 VAL A O 1
ATOM 4881 N N . ASN A 1 614 ? 4.116 5.416 -2.017 1.00 47.56 614 ASN A N 1
ATOM 4882 C CA . ASN A 1 614 ? 3.693 6.737 -2.464 1.00 47.56 614 ASN A CA 1
ATOM 4883 C C . ASN A 1 614 ? 3.137 7.496 -1.246 1.00 47.56 614 ASN A C 1
ATOM 4885 O O . ASN A 1 614 ? 2.327 6.922 -0.531 1.00 47.56 614 ASN A O 1
ATOM 4889 N N . PRO A 1 615 ? 3.553 8.739 -0.943 1.00 43.41 615 PRO A N 1
ATOM 4890 C CA . PRO A 1 615 ? 3.097 9.429 0.266 1.00 43.41 615 PRO A CA 1
ATOM 4891 C C . PRO A 1 615 ? 1.570 9.549 0.392 1.00 43.41 615 PRO A C 1
ATOM 4893 O O . PRO A 1 615 ? 1.076 9.730 1.496 1.00 43.41 615 PRO A O 1
ATOM 4896 N N . LYS A 1 616 ? 0.826 9.437 -0.722 1.00 40.81 616 LYS A N 1
ATOM 4897 C CA . LYS A 1 616 ? -0.650 9.351 -0.746 1.00 40.81 616 LYS A CA 1
ATOM 4898 C C . LYS A 1 616 ? -1.217 7.973 -0.367 1.00 40.81 616 LYS A C 1
ATOM 4900 O O . LYS A 1 616 ? -2.418 7.831 -0.194 1.00 40.81 616 LYS A O 1
ATOM 4905 N N . GLU A 1 617 ? -0.362 6.964 -0.333 1.00 49.72 617 GLU A N 1
ATOM 4906 C CA . GLU A 1 617 ? -0.626 5.555 -0.022 1.00 49.72 617 GLU A CA 1
ATOM 4907 C C . GLU A 1 617 ? 0.046 5.154 1.309 1.00 49.72 617 GLU A C 1
ATOM 4909 O O . GLU A 1 617 ? -0.012 3.996 1.721 1.00 49.72 617 GLU A O 1
ATOM 4914 N N . ASP A 1 618 ? 0.715 6.108 1.969 1.00 61.56 618 ASP A N 1
ATOM 4915 C CA . ASP A 1 618 ? 1.260 5.952 3.310 1.00 61.56 618 ASP A CA 1
ATOM 4916 C C . ASP A 1 618 ? 0.155 6.188 4.351 1.00 61.56 618 ASP A C 1
ATOM 4918 O O . ASP A 1 618 ? -0.801 6.925 4.114 1.00 61.56 618 ASP A O 1
ATOM 4922 N N . VAL A 1 619 ? 0.281 5.568 5.519 1.00 59.00 619 VAL A N 1
ATOM 4923 C CA . VAL A 1 619 ? -0.699 5.709 6.589 1.00 59.00 619 VAL A CA 1
ATOM 4924 C C . VAL A 1 619 ? -0.513 7.067 7.268 1.00 59.00 619 VAL A C 1
ATOM 4926 O O . VAL A 1 619 ? 0.507 7.345 7.903 1.00 59.00 619 VAL A O 1
ATOM 4929 N N . GLU A 1 620 ? -1.498 7.950 7.124 1.00 65.94 620 GLU A N 1
ATOM 4930 C CA . GLU A 1 620 ? -1.417 9.287 7.703 1.00 65.94 620 GLU A CA 1
ATOM 4931 C C . GLU A 1 620 ? -1.385 9.255 9.237 1.00 65.94 620 GLU A C 1
ATOM 4933 O O . GLU A 1 620 ? -2.071 8.480 9.903 1.00 65.94 620 GLU A O 1
ATOM 4938 N N . LYS A 1 621 ? -0.612 10.174 9.827 1.00 71.38 621 LYS A N 1
ATOM 4939 C CA . LYS A 1 621 ? -0.573 10.409 11.281 1.00 71.38 621 LYS A CA 1
ATOM 4940 C C . LYS A 1 621 ? -1.717 11.330 11.694 1.00 71.38 621 LYS A C 1
ATOM 4942 O O . LYS A 1 621 ? -1.491 12.382 12.293 1.00 71.38 621 LYS A O 1
ATOM 4947 N N . SER A 1 622 ? -2.935 10.958 11.332 1.00 77.50 622 SER A N 1
ATOM 4948 C CA . SER A 1 622 ? -4.147 11.723 11.598 1.00 77.50 622 SER A CA 1
ATOM 4949 C C . SER A 1 622 ? -5.095 10.935 12.508 1.00 77.50 622 SER A C 1
ATOM 4951 O O . SER A 1 622 ? -5.009 9.705 12.607 1.00 77.50 622 SER A O 1
ATOM 4953 N N . PRO A 1 623 ? -5.980 11.627 13.250 1.00 85.88 623 PRO A N 1
ATOM 4954 C CA . PRO A 1 623 ? -7.028 10.959 14.002 1.00 85.88 623 PRO A CA 1
ATOM 4955 C C . PRO A 1 623 ? -7.836 10.024 13.101 1.00 85.88 623 PRO A C 1
ATOM 4957 O O . PRO A 1 623 ? -8.389 10.463 12.099 1.00 85.88 623 PRO A O 1
ATOM 4960 N N . THR A 1 624 ? -7.908 8.748 13.468 1.00 88.44 624 THR A N 1
ATOM 4961 C CA . THR A 1 624 ? -8.561 7.710 12.663 1.00 88.44 624 THR A CA 1
ATOM 4962 C C . THR A 1 624 ? -9.797 7.179 13.380 1.00 88.44 624 THR A C 1
ATOM 4964 O O . THR A 1 624 ? -9.736 6.872 14.573 1.00 88.44 624 THR A O 1
ATOM 4967 N N . LEU A 1 625 ? -10.910 7.059 12.652 1.00 89.38 625 LEU A N 1
ATOM 4968 C CA . LEU A 1 625 ? -12.156 6.443 13.110 1.00 89.38 625 LEU A CA 1
ATOM 4969 C C . LEU A 1 625 ? -12.439 5.190 12.285 1.00 89.38 625 LEU A C 1
ATOM 4971 O O . LEU A 1 625 ? -12.476 5.257 11.061 1.00 89.38 625 LEU A O 1
ATOM 4975 N N . PHE A 1 626 ? -12.702 4.069 12.950 1.00 92.56 626 PHE A N 1
ATOM 4976 C CA . PHE A 1 626 ? -13.244 2.877 12.300 1.00 92.56 626 PHE A CA 1
ATOM 4977 C C . PHE A 1 626 ? -14.112 2.078 13.265 1.00 92.56 626 PHE A C 1
ATOM 4979 O O . PHE A 1 626 ? -13.994 2.206 14.485 1.00 92.56 626 PHE A O 1
ATOM 4986 N N . SER A 1 627 ? -15.004 1.257 12.718 1.00 94.25 627 SER A N 1
ATOM 4987 C CA . SER A 1 627 ? -15.936 0.473 13.520 1.00 94.25 627 SER A CA 1
ATOM 4988 C C . SER A 1 627 ? -16.240 -0.871 12.879 1.00 94.25 627 SER A C 1
ATOM 4990 O O . SER A 1 627 ? -16.331 -0.985 11.654 1.00 94.25 627 SER A O 1
ATOM 4992 N N . TYR A 1 628 ? -16.395 -1.877 13.731 1.00 96.06 628 TYR A N 1
ATOM 4993 C CA . TYR A 1 628 ? -16.758 -3.235 13.356 1.00 96.06 628 TYR A CA 1
ATOM 4994 C C . TYR A 1 628 ? -17.711 -3.832 14.394 1.00 96.06 628 TYR A C 1
ATOM 4996 O O . TYR A 1 628 ? -17.825 -3.341 15.520 1.00 96.06 628 TYR A O 1
ATOM 5004 N N . ILE A 1 629 ? -18.403 -4.894 14.003 1.00 97.38 629 ILE A N 1
ATOM 5005 C CA . ILE A 1 629 ? -19.316 -5.657 14.849 1.00 97.38 629 ILE A CA 1
ATOM 5006 C C . ILE A 1 629 ? -18.694 -7.026 15.089 1.00 97.38 629 ILE A C 1
ATOM 5008 O O . ILE A 1 629 ? -18.316 -7.690 14.128 1.00 97.38 629 ILE A O 1
ATOM 5012 N N . ILE A 1 630 ? -18.597 -7.445 16.349 1.00 97.62 630 ILE A N 1
ATOM 5013 C CA . ILE A 1 630 ? -18.292 -8.827 16.734 1.00 97.62 630 ILE A CA 1
ATOM 5014 C C . ILE A 1 630 ? -19.619 -9.535 16.974 1.00 97.62 630 ILE A C 1
ATOM 5016 O O . ILE A 1 630 ? -20.440 -9.051 17.756 1.00 97.62 630 ILE A O 1
ATOM 5020 N N . ARG A 1 631 ? -19.835 -10.663 16.303 1.00 95.38 631 ARG A N 1
ATOM 5021 C CA . ARG A 1 631 ? -21.114 -11.374 16.313 1.00 95.38 631 ARG A CA 1
ATOM 5022 C C . ARG A 1 631 ? -20.917 -12.883 16.495 1.00 95.38 631 ARG A C 1
ATOM 5024 O O . ARG A 1 631 ? -20.044 -13.451 15.832 1.00 95.38 631 ARG A O 1
ATOM 5031 N N . PRO A 1 632 ? -21.714 -13.550 17.354 1.00 94.38 632 PRO A N 1
ATOM 5032 C CA . PRO A 1 632 ? -21.746 -15.012 17.414 1.00 94.38 632 PRO A CA 1
ATOM 5033 C C . PRO A 1 632 ? -22.227 -15.595 16.086 1.00 94.38 632 PRO A C 1
ATOM 5035 O O . PRO A 1 632 ? -23.144 -15.045 15.486 1.00 94.38 632 PRO A O 1
ATOM 5038 N N . TYR A 1 633 ? -21.662 -16.720 15.655 1.00 92.94 633 TYR A N 1
ATOM 5039 C CA . TYR A 1 633 ? -22.118 -17.430 14.458 1.00 92.94 633 TYR A CA 1
ATOM 5040 C C . TYR A 1 633 ? -22.277 -18.934 14.702 1.00 92.94 633 TYR A C 1
ATOM 5042 O O . TYR A 1 633 ? -21.445 -19.561 15.364 1.00 92.94 633 TYR A O 1
ATOM 5050 N N . ASN A 1 634 ? -23.315 -19.520 14.108 1.00 88.44 634 ASN A N 1
ATOM 5051 C CA . ASN A 1 634 ? -23.529 -20.953 13.958 1.00 88.44 634 ASN A CA 1
ATOM 5052 C C . ASN A 1 634 ? -24.132 -21.265 12.571 1.00 88.44 634 ASN A C 1
ATOM 5054 O O . ASN A 1 634 ? -24.880 -20.474 12.008 1.00 88.44 634 ASN A O 1
ATOM 5058 N N . LEU A 1 635 ? -23.885 -22.462 12.030 1.00 82.44 635 LEU A N 1
ATOM 5059 C CA . LEU A 1 635 ? -24.429 -22.922 10.742 1.00 82.44 635 LEU A CA 1
ATOM 5060 C C . LEU A 1 635 ? -25.958 -22.810 10.623 1.00 82.44 635 LEU A C 1
ATOM 5062 O O . LEU A 1 635 ? -26.480 -22.642 9.525 1.00 82.44 635 LEU A O 1
ATOM 5066 N N . ASN A 1 636 ? -26.679 -22.924 11.741 1.00 83.44 636 ASN A N 1
ATOM 5067 C CA . ASN A 1 636 ? -28.141 -22.828 11.760 1.00 83.44 636 ASN A CA 1
ATOM 5068 C C . ASN A 1 636 ? -28.670 -21.390 11.610 1.00 83.44 636 ASN A C 1
ATOM 5070 O O . ASN A 1 636 ? -29.884 -21.222 11.509 1.00 83.44 636 ASN A O 1
ATOM 5074 N N . ASP A 1 637 ? -27.796 -20.380 11.585 1.00 82.31 637 ASP A N 1
ATOM 5075 C CA . ASP A 1 637 ? -28.183 -18.972 11.445 1.00 82.31 637 ASP A CA 1
ATOM 5076 C C . ASP A 1 637 ? -28.546 -18.587 9.995 1.00 82.31 637 ASP A C 1
ATOM 5078 O O . ASP A 1 637 ? -28.990 -17.470 9.743 1.00 82.31 637 ASP A O 1
ATOM 5082 N N . GLY A 1 638 ? -28.439 -19.528 9.047 1.00 87.38 638 GLY A N 1
ATOM 5083 C CA . GLY A 1 638 ? -28.910 -19.372 7.671 1.00 87.38 638 GLY A CA 1
ATOM 5084 C C . GLY A 1 638 ? -27.801 -19.019 6.683 1.00 87.38 638 GLY A C 1
ATOM 5085 O O . GLY A 1 638 ? -26.678 -19.512 6.787 1.00 87.38 638 GLY A O 1
ATOM 5086 N N . ASP A 1 639 ? -28.139 -18.218 5.671 1.00 91.56 639 ASP A N 1
ATOM 5087 C CA . ASP A 1 639 ? -27.157 -17.731 4.703 1.00 91.56 639 ASP A CA 1
ATOM 5088 C C . ASP A 1 639 ? -26.173 -16.768 5.380 1.00 91.56 639 ASP A C 1
ATOM 5090 O O . ASP A 1 639 ? -26.572 -15.810 6.041 1.00 91.56 639 ASP A O 1
ATOM 5094 N N . VAL A 1 640 ? -24.873 -17.019 5.213 1.00 93.56 640 VAL A N 1
ATOM 5095 C CA . VAL A 1 640 ? -23.818 -16.284 5.927 1.00 93.56 640 VAL A CA 1
ATOM 5096 C C . VAL A 1 640 ? -23.787 -14.798 5.559 1.00 93.56 640 VAL A C 1
ATOM 5098 O O . VAL A 1 640 ? -23.536 -13.959 6.425 1.00 93.56 640 VAL A O 1
ATOM 5101 N N . SER A 1 641 ? -24.075 -14.458 4.299 1.00 93.31 641 SER A N 1
ATOM 5102 C CA . SER A 1 641 ? -24.086 -13.072 3.835 1.00 93.31 641 SER A CA 1
ATOM 5103 C C . SER A 1 641 ? -25.328 -12.341 4.338 1.00 93.31 641 SER A C 1
ATOM 5105 O O . SER A 1 641 ? -25.218 -11.223 4.834 1.00 93.31 641 SER A O 1
ATOM 5107 N N . GLU A 1 642 ? -26.501 -12.980 4.303 1.00 92.38 642 GLU A N 1
ATOM 5108 C CA . GLU A 1 642 ? -27.712 -12.438 4.934 1.00 92.38 642 GLU A CA 1
ATOM 5109 C C . GLU A 1 642 ? -27.516 -12.196 6.427 1.00 92.38 642 GLU A C 1
ATOM 5111 O O . GLU A 1 642 ? -27.781 -11.092 6.912 1.00 92.38 642 GLU A O 1
ATOM 5116 N N . PHE A 1 643 ? -26.946 -13.175 7.126 1.00 92.88 643 PHE A N 1
ATOM 5117 C CA . PHE A 1 643 ? -26.616 -13.044 8.533 1.00 92.88 643 PHE A CA 1
ATOM 5118 C C . PHE A 1 643 ? -25.645 -11.887 8.793 1.00 92.88 643 PHE A C 1
ATOM 5120 O O . PHE A 1 643 ? -25.852 -11.132 9.739 1.00 92.88 643 PHE A O 1
ATOM 5127 N N . ALA A 1 644 ? -24.625 -11.675 7.955 1.00 93.81 644 ALA A N 1
ATOM 5128 C CA . ALA A 1 644 ? -23.734 -10.522 8.087 1.00 93.81 644 ALA A CA 1
ATOM 5129 C C . ALA A 1 644 ? -24.499 -9.190 7.958 1.00 93.81 644 ALA A C 1
ATOM 5131 O O . ALA A 1 644 ? -24.353 -8.311 8.813 1.00 93.81 644 ALA A O 1
ATOM 5132 N N . ARG A 1 645 ? -25.376 -9.054 6.952 1.00 90.50 645 ARG A N 1
ATOM 5133 C CA . ARG A 1 645 ? -26.163 -7.828 6.705 1.00 90.50 645 ARG A CA 1
ATOM 5134 C C . ARG A 1 645 ? -27.112 -7.485 7.849 1.00 90.50 645 ARG A C 1
ATOM 5136 O O . ARG A 1 645 ? -27.265 -6.313 8.186 1.00 90.50 645 ARG A O 1
ATOM 5143 N N . GLU A 1 646 ? -27.706 -8.486 8.499 1.00 87.81 646 GLU A N 1
ATOM 5144 C CA . GLU A 1 646 ? -28.634 -8.261 9.613 1.00 87.81 646 GLU A CA 1
ATOM 5145 C C . GLU A 1 646 ? -28.030 -7.464 10.777 1.00 87.81 646 GLU A C 1
ATOM 5147 O O . GLU A 1 646 ? -28.768 -6.853 11.550 1.00 87.81 646 GLU A O 1
ATOM 5152 N N . SER A 1 647 ? -26.704 -7.479 10.932 1.00 80.19 647 SER A N 1
ATOM 5153 C CA . SER A 1 647 ? -26.003 -6.723 11.976 1.00 80.19 647 SER A CA 1
ATOM 5154 C C . SER A 1 647 ? -26.105 -5.212 11.780 1.00 80.19 647 SER A C 1
ATOM 5156 O O . SER A 1 647 ? -26.150 -4.462 12.750 1.00 80.19 647 SER A O 1
ATOM 5158 N N . ASN A 1 648 ? -26.251 -4.743 10.546 1.00 82.31 648 ASN A N 1
ATOM 5159 C CA . ASN A 1 648 ? -26.386 -3.318 10.264 1.00 82.31 648 ASN A CA 1
ATOM 5160 C C . ASN A 1 648 ? -27.828 -2.809 10.430 1.00 82.31 648 ASN A C 1
ATOM 5162 O O . ASN A 1 648 ? -28.053 -1.603 10.423 1.00 82.31 648 ASN A O 1
ATOM 5166 N N . LEU A 1 649 ? -28.792 -3.706 10.680 1.00 83.38 649 LEU A N 1
ATOM 5167 C CA . LEU A 1 649 ? -30.206 -3.358 10.842 1.00 83.38 649 LEU A CA 1
ATOM 5168 C C . LEU A 1 649 ? -30.581 -2.897 12.257 1.00 83.38 649 LEU A C 1
ATOM 5170 O O . LEU A 1 649 ? -31.716 -2.473 12.453 1.00 83.38 649 LEU A O 1
ATOM 5174 N N . TYR A 1 650 ? -29.702 -2.977 13.259 1.00 85.69 650 TYR A N 1
ATOM 5175 C CA . TYR A 1 650 ? -30.003 -2.471 14.607 1.00 85.69 650 TYR A CA 1
ATOM 5176 C C . TYR A 1 650 ? -29.653 -0.988 14.745 1.00 85.69 650 TYR A C 1
ATOM 5178 O O . TYR A 1 650 ? -28.634 -0.509 14.245 1.00 85.69 650 TYR A O 1
ATOM 5186 N N . VAL A 1 651 ? -30.495 -0.239 15.461 1.00 86.38 651 VAL A N 1
ATOM 5187 C CA . VAL A 1 651 ? -30.264 1.192 15.698 1.00 86.38 651 VAL A CA 1
ATOM 5188 C C . VAL A 1 651 ? -29.130 1.355 16.713 1.00 86.38 651 VAL A C 1
ATOM 5190 O O . VAL A 1 651 ? -29.350 1.219 17.908 1.00 86.38 651 VAL A O 1
ATOM 5193 N N . VAL A 1 652 ? -27.911 1.638 16.249 1.00 89.50 652 VAL A N 1
ATOM 5194 C CA . VAL A 1 652 ? -26.750 1.925 17.113 1.00 89.50 652 VAL A CA 1
ATOM 5195 C C . VAL A 1 652 ? -26.013 3.151 16.582 1.00 89.50 652 VAL A C 1
ATOM 5197 O O . VAL A 1 652 ? -25.360 3.090 15.539 1.00 89.50 652 VAL A O 1
ATOM 5200 N N . SER A 1 653 ? -26.104 4.274 17.297 1.00 91.00 653 SER A N 1
ATOM 5201 C CA . SER A 1 653 ? -25.456 5.530 16.889 1.00 91.00 653 SER A CA 1
ATOM 5202 C C . SER A 1 653 ? -24.015 5.585 17.399 1.00 91.00 653 SER A C 1
ATOM 5204 O O . SER A 1 653 ? -23.784 5.687 18.605 1.00 91.00 653 SER A O 1
ATOM 5206 N N . ALA A 1 654 ? -23.038 5.561 16.492 1.00 90.88 654 ALA A N 1
ATOM 5207 C CA . ALA A 1 654 ? -21.623 5.614 16.848 1.00 90.88 654 ALA A CA 1
ATOM 5208 C C . ALA A 1 654 ? -21.171 7.043 17.196 1.00 90.88 654 ALA A C 1
ATOM 5210 O O . ALA A 1 654 ? -21.523 7.993 16.481 1.00 90.88 654 ALA A O 1
ATOM 5211 N N . PRO A 1 655 ? -20.358 7.235 18.249 1.00 91.94 655 PRO A N 1
ATOM 5212 C CA . PRO A 1 655 ? -19.883 8.555 18.640 1.00 91.94 655 PRO A CA 1
ATOM 5213 C C . PRO A 1 655 ? -19.012 9.179 17.538 1.00 91.94 655 PRO A C 1
ATOM 5215 O O . PRO A 1 655 ? -18.145 8.498 16.986 1.00 91.94 655 PRO A O 1
ATOM 5218 N N . PRO A 1 656 ? -19.202 10.472 17.213 1.00 92.44 656 PRO A N 1
ATOM 5219 C CA . PRO A 1 656 ? -18.433 11.111 16.155 1.00 92.44 656 PRO A CA 1
ATOM 5220 C C . PRO A 1 656 ? -16.966 11.267 16.569 1.00 92.44 656 PRO A C 1
ATOM 5222 O O . PRO A 1 656 ? -16.683 11.524 17.742 1.00 92.44 656 PRO A O 1
ATOM 5225 N N . ILE A 1 657 ? -16.032 11.170 15.627 1.00 90.88 657 ILE A N 1
ATOM 5226 C CA . ILE A 1 657 ? -14.655 11.619 15.845 1.00 90.88 657 ILE A CA 1
ATOM 5227 C C . ILE A 1 657 ? -14.601 13.139 15.685 1.00 90.88 657 ILE A C 1
ATOM 5229 O O . ILE A 1 657 ? -15.294 13.710 14.849 1.00 90.88 657 ILE A O 1
ATOM 5233 N N . ILE A 1 658 ? -13.805 13.802 16.520 1.00 91.94 658 ILE A N 1
ATOM 5234 C CA . ILE A 1 658 ? -13.524 15.238 16.416 1.00 91.94 658 ILE A CA 1
ATOM 5235 C C . ILE A 1 658 ? -12.026 15.375 16.169 1.00 91.94 658 ILE A C 1
ATOM 5237 O O . ILE A 1 658 ? -11.234 14.900 16.989 1.00 91.94 658 ILE A O 1
ATOM 5241 N N . SER A 1 659 ? -11.644 16.037 15.084 1.00 89.38 659 SER A N 1
ATOM 5242 C CA . SER A 1 659 ? -10.255 16.370 14.760 1.00 89.38 659 SER A CA 1
ATOM 5243 C C . SER A 1 659 ? -10.108 17.877 14.557 1.00 89.38 659 SER A C 1
ATOM 5245 O O . SER A 1 659 ? -11.077 18.573 14.254 1.00 89.38 659 SER A O 1
ATOM 5247 N N . ARG A 1 660 ? -8.899 18.396 14.796 1.00 90.00 660 ARG A N 1
ATOM 5248 C CA . ARG A 1 660 ? -8.528 19.780 14.490 1.00 90.00 660 ARG A CA 1
ATOM 5249 C C . ARG A 1 660 ? -7.184 19.785 13.780 1.00 90.00 660 ARG A C 1
ATOM 5251 O O . ARG A 1 660 ? -6.220 19.264 14.339 1.00 90.00 660 ARG A O 1
ATOM 5258 N N . ASP A 1 661 ? -7.123 20.373 12.594 1.00 87.44 661 ASP A N 1
ATOM 5259 C CA . ASP A 1 661 ? -5.881 20.473 11.828 1.00 87.44 661 ASP A CA 1
ATOM 5260 C C . ASP A 1 661 ? -4.955 21.605 12.331 1.00 87.44 661 ASP A C 1
ATOM 5262 O O . ASP A 1 661 ? -5.273 22.352 13.266 1.00 87.44 661 ASP A O 1
ATOM 5266 N N . ALA A 1 662 ? -3.785 21.741 11.701 1.00 84.31 662 ALA A N 1
ATOM 5267 C CA . ALA A 1 662 ? -2.801 22.776 12.035 1.00 84.31 662 ALA A CA 1
ATOM 5268 C C . ALA A 1 662 ? -3.248 24.206 11.666 1.00 84.31 662 ALA A C 1
ATOM 5270 O O . ALA A 1 662 ? -2.636 25.174 12.118 1.00 84.31 662 ALA A O 1
ATOM 5271 N N . LEU A 1 663 ? -4.301 24.352 10.858 1.00 87.75 663 LEU A N 1
ATOM 5272 C CA . LEU A 1 663 ? -4.901 25.634 10.485 1.00 87.75 663 LEU A CA 1
ATOM 5273 C C . LEU A 1 663 ? -6.106 25.987 11.372 1.00 87.75 663 LEU A C 1
ATOM 5275 O O . LEU A 1 663 ? -6.639 27.091 11.270 1.00 87.75 663 LEU A O 1
ATOM 5279 N N . GLY A 1 664 ? -6.496 25.095 12.286 1.00 89.19 664 GLY A N 1
ATOM 5280 C CA . GLY A 1 664 ? -7.587 25.279 13.233 1.00 89.19 664 GLY A CA 1
ATOM 5281 C C . GLY A 1 664 ? -8.953 24.826 12.724 1.00 89.19 664 GLY A C 1
ATOM 5282 O O . GLY A 1 664 ? -9.935 25.057 13.433 1.00 89.19 664 GLY A O 1
ATOM 5283 N N . PHE A 1 665 ? -9.041 24.200 11.548 1.00 91.50 665 PHE A N 1
ATOM 5284 C CA . PHE A 1 665 ? -10.286 23.623 11.051 1.00 91.50 665 PHE A CA 1
ATOM 5285 C C . PHE A 1 665 ? -10.647 22.399 11.879 1.00 91.50 665 PHE A C 1
ATOM 5287 O O . PHE A 1 665 ? -9.856 21.471 12.036 1.00 91.50 665 PHE A O 1
ATOM 5294 N N . VAL A 1 666 ? -11.845 22.440 12.450 1.00 93.06 666 VAL A N 1
ATOM 5295 C CA . VAL A 1 666 ? -12.463 21.355 13.195 1.00 93.06 666 VAL A CA 1
ATOM 5296 C C . VAL A 1 666 ? -13.406 20.614 12.267 1.00 93.06 666 VAL A C 1
ATOM 5298 O O . VAL A 1 666 ? -14.391 21.179 11.783 1.00 93.06 666 VAL A O 1
ATOM 5301 N N . THR A 1 667 ? -13.123 19.332 12.088 1.00 92.75 667 THR A N 1
ATOM 5302 C CA . THR A 1 667 ? -13.957 18.375 11.365 1.00 92.75 667 THR A CA 1
ATOM 5303 C C . THR A 1 667 ? -14.577 17.394 12.351 1.00 92.75 667 THR A C 1
ATOM 5305 O O . THR A 1 667 ? -13.984 17.042 13.377 1.00 92.75 667 THR A O 1
ATOM 5308 N N . MET A 1 668 ? -15.812 16.990 12.063 1.00 93.50 668 MET A N 1
ATOM 5309 C CA . MET A 1 668 ? -16.530 15.985 12.835 1.00 93.50 668 MET A CA 1
ATOM 5310 C C . MET A 1 668 ? -17.170 14.993 11.887 1.00 93.50 668 MET A C 1
ATOM 5312 O O . MET A 1 668 ? -17.906 15.388 10.987 1.00 93.50 668 MET A O 1
ATOM 5316 N N . GLU A 1 669 ? -16.922 13.716 12.129 1.00 91.06 669 GLU A N 1
ATOM 5317 C CA . GLU A 1 669 ? -17.386 12.635 11.265 1.00 91.06 669 GLU A CA 1
ATOM 5318 C C . GLU A 1 669 ? -17.971 11.519 12.123 1.00 91.06 669 GLU A C 1
ATOM 5320 O O . GLU A 1 669 ? -17.501 11.264 13.232 1.00 91.06 669 GLU A O 1
ATOM 5325 N N . SER A 1 670 ? -19.020 10.863 11.634 1.00 90.81 670 SER A N 1
ATOM 5326 C CA . SER A 1 670 ? -19.602 9.681 12.266 1.00 90.81 670 SER A CA 1
ATOM 5327 C C . SER A 1 670 ? -19.561 8.534 11.273 1.00 90.81 670 SER A C 1
ATOM 5329 O O . SER A 1 670 ? -19.875 8.720 10.103 1.00 90.81 670 SER A O 1
ATOM 5331 N N . ILE A 1 671 ? -19.202 7.349 11.765 1.00 88.38 671 ILE A N 1
ATOM 5332 C CA . ILE A 1 671 ? -19.208 6.113 10.977 1.00 88.38 671 ILE A CA 1
ATOM 5333 C C . ILE A 1 671 ? -20.642 5.616 10.720 1.00 88.38 671 ILE A C 1
ATOM 5335 O O . ILE A 1 671 ? -20.860 4.763 9.872 1.00 88.38 671 ILE A O 1
ATOM 5339 N N . THR A 1 672 ? -21.632 6.118 11.469 1.00 88.50 672 THR A N 1
ATOM 5340 C CA . THR A 1 672 ? -23.041 5.786 11.249 1.00 88.50 672 THR A CA 1
ATOM 5341 C C . THR A 1 672 ? -23.582 6.654 10.121 1.00 88.50 672 THR A C 1
ATOM 5343 O O . THR A 1 672 ? -23.787 7.857 10.300 1.00 88.50 672 THR A O 1
ATOM 5346 N N . GLN A 1 673 ? -23.813 6.037 8.962 1.00 82.06 673 GLN A N 1
ATOM 5347 C CA . GLN A 1 673 ? -24.393 6.704 7.801 1.00 82.06 673 GLN A CA 1
ATOM 5348 C C . GLN A 1 673 ? -25.734 7.365 8.170 1.00 82.06 673 GLN A C 1
ATOM 5350 O O . GLN A 1 673 ? -26.489 6.853 8.991 1.00 82.06 673 GLN A O 1
ATOM 5355 N N . GLU A 1 674 ? -26.007 8.540 7.596 1.00 86.62 674 GLU A N 1
ATOM 5356 C CA . GLU A 1 674 ? -27.213 9.355 7.850 1.00 86.62 674 GLU A CA 1
ATOM 5357 C C . GLU A 1 674 ? -27.357 9.941 9.269 1.00 86.62 674 GLU A C 1
ATOM 5359 O O . GLU A 1 674 ? -28.297 10.698 9.526 1.00 86.62 674 GLU A O 1
ATOM 5364 N N . ALA A 1 675 ? -26.430 9.666 10.193 1.00 91.94 675 ALA A N 1
ATOM 5365 C CA . ALA A 1 675 ? -26.487 10.240 11.530 1.00 91.94 675 ALA A CA 1
ATOM 5366 C C . ALA A 1 675 ? -26.238 11.759 11.516 1.00 91.94 675 ALA A C 1
ATOM 5368 O O . ALA A 1 675 ? -25.312 12.273 10.887 1.00 91.94 675 ALA A O 1
ATOM 5369 N N . GLU A 1 676 ? -27.042 12.500 12.277 1.00 96.00 676 GLU A N 1
ATOM 5370 C CA . GLU A 1 676 ? -26.884 13.945 12.428 1.00 96.00 676 GLU A CA 1
ATOM 5371 C C . GLU A 1 676 ? -25.956 14.265 13.601 1.00 96.00 676 GLU A C 1
ATOM 5373 O O . GLU A 1 676 ? -26.209 13.845 14.731 1.00 96.00 676 GLU A O 1
ATOM 5378 N N . ILE A 1 677 ? -24.904 15.053 13.368 1.00 96.94 677 ILE A N 1
ATOM 5379 C CA . ILE A 1 677 ? -23.954 15.438 14.419 1.00 96.94 677 ILE A CA 1
ATOM 5380 C C . ILE A 1 677 ? -24.358 16.779 15.042 1.00 96.94 677 ILE A C 1
ATOM 5382 O O . ILE A 1 677 ? -24.558 17.775 14.342 1.00 96.94 677 ILE A O 1
ATOM 5386 N N . TYR A 1 678 ? -24.418 16.821 16.374 1.00 97.19 678 TYR A N 1
ATOM 5387 C CA . TYR A 1 678 ? -24.686 18.021 17.168 1.00 97.19 678 TYR A CA 1
ATOM 5388 C C . TYR A 1 678 ? -23.563 18.274 18.169 1.00 97.19 678 TYR A C 1
ATOM 5390 O O . TYR A 1 678 ? -23.114 17.345 18.843 1.00 97.19 678 TYR A O 1
ATOM 5398 N N . TYR A 1 679 ? -23.138 19.531 18.309 1.00 97.50 679 TYR A N 1
ATOM 5399 C CA . TYR A 1 679 ? -21.974 19.885 19.116 1.00 97.50 679 TYR A CA 1
ATOM 5400 C C . TYR A 1 679 ? -22.110 21.194 19.903 1.00 97.50 679 TYR A C 1
ATOM 5402 O O . TYR A 1 679 ? -22.972 22.041 19.648 1.00 97.50 679 TYR A O 1
ATOM 5410 N N . THR A 1 680 ? -21.223 21.345 20.883 1.00 97.00 680 THR A N 1
ATOM 5411 C CA . THR A 1 680 ? -21.001 22.543 21.701 1.00 97.00 680 THR A CA 1
ATOM 5412 C C . THR A 1 680 ? -19.494 22.797 21.807 1.00 97.00 680 THR A C 1
ATOM 5414 O O . THR A 1 680 ? -18.697 21.862 21.720 1.00 97.00 680 THR A O 1
ATOM 5417 N N . THR A 1 681 ? -19.081 24.055 21.975 1.00 95.62 681 THR A N 1
ATOM 5418 C CA . THR A 1 681 ? -17.660 24.457 22.101 1.00 95.62 681 THR A CA 1
ATOM 5419 C C . THR A 1 681 ? -17.302 24.984 23.496 1.00 95.62 681 THR A C 1
ATOM 5421 O O . THR A 1 681 ? -16.130 25.190 23.812 1.00 95.62 681 THR A O 1
ATOM 5424 N N . ASP A 1 682 ? -18.306 25.154 24.357 1.00 93.56 682 ASP A N 1
ATOM 5425 C CA . ASP A 1 682 ? -18.203 25.655 25.732 1.00 93.56 682 ASP A CA 1
ATOM 5426 C C . ASP A 1 682 ? -18.133 24.530 26.786 1.00 93.56 682 ASP A C 1
ATOM 5428 O O . ASP A 1 682 ? -18.091 24.788 27.988 1.00 93.56 682 ASP A O 1
ATOM 5432 N N . GLY A 1 683 ? -18.132 23.266 26.352 1.00 93.19 683 GLY A N 1
ATOM 5433 C CA . GLY A 1 683 ? -18.130 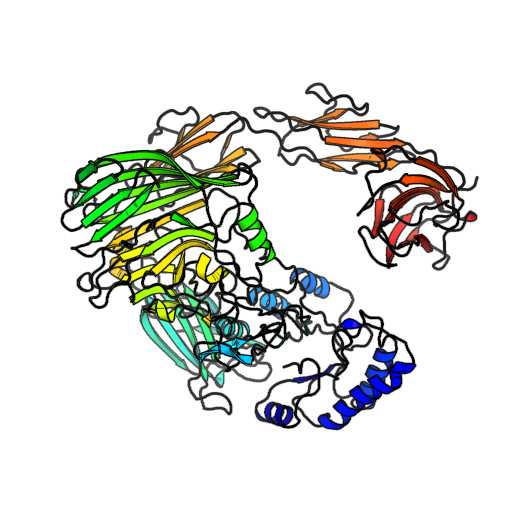22.091 27.219 1.00 93.19 683 GLY A CA 1
ATOM 5434 C C . GLY A 1 683 ? -19.495 21.702 27.799 1.00 93.19 683 GLY A C 1
ATOM 5435 O O . GLY A 1 683 ? -19.562 20.734 28.569 1.00 93.19 683 GLY A O 1
ATOM 5436 N N . SER A 1 684 ? -20.584 22.382 27.432 1.00 96.00 684 SER A N 1
ATOM 5437 C CA . SER A 1 684 ? -21.949 21.971 27.791 1.00 96.00 684 SER A CA 1
ATOM 5438 C C . SER A 1 684 ? -22.359 20.673 27.073 1.00 96.00 684 SER A C 1
ATOM 5440 O O . SER A 1 684 ? -21.758 20.280 26.074 1.00 96.00 684 SER A O 1
ATOM 5442 N N . LYS A 1 685 ? -23.350 19.938 27.595 1.00 95.62 685 LYS A N 1
ATOM 5443 C CA . LYS A 1 685 ? -23.813 18.683 26.971 1.00 95.62 685 LYS A CA 1
ATOM 5444 C C . LYS A 1 685 ? -24.571 18.993 25.664 1.00 95.62 685 LYS A C 1
ATOM 5446 O O . LYS A 1 685 ? -25.550 19.738 25.730 1.00 95.62 685 LYS A O 1
ATOM 5451 N N . PRO A 1 686 ? -24.185 18.416 24.511 1.00 96.06 686 PRO A N 1
ATOM 5452 C CA . PRO A 1 686 ? -24.896 18.641 23.256 1.00 96.06 686 PRO A CA 1
ATOM 5453 C C . PRO A 1 686 ? -26.285 17.982 23.258 1.00 96.06 686 PRO A C 1
ATOM 5455 O O . PRO A 1 686 ? -26.517 16.953 23.895 1.00 96.06 686 PRO A O 1
ATOM 5458 N N . THR A 1 687 ? -27.224 18.599 22.542 1.00 93.75 687 THR A N 1
ATOM 5459 C CA . THR A 1 687 ? -28.607 18.138 22.336 1.00 93.75 687 THR A CA 1
ATOM 5460 C C . THR A 1 687 ? -29.044 18.442 20.898 1.00 93.75 687 THR A C 1
ATOM 5462 O O . THR A 1 687 ? -28.363 19.185 20.199 1.00 93.75 687 THR A O 1
ATOM 5465 N N . LYS A 1 688 ? -30.235 17.991 20.471 1.00 93.50 688 LYS A N 1
ATOM 5466 C CA . LYS A 1 688 ? -30.828 18.385 19.171 1.00 93.50 688 LYS A CA 1
ATOM 5467 C C . LYS A 1 688 ? -31.022 19.900 18.983 1.00 93.50 688 LYS A C 1
ATOM 5469 O O . LYS A 1 688 ? -31.270 20.348 17.871 1.00 93.50 688 LYS A O 1
ATOM 5474 N N . LYS A 1 689 ? -30.963 20.683 20.067 1.00 93.44 689 LYS A N 1
ATOM 5475 C CA . LYS A 1 689 ? -31.044 22.154 20.034 1.00 93.44 689 LYS A CA 1
ATOM 5476 C C . LYS A 1 689 ? -29.670 22.829 19.947 1.00 93.44 689 LYS A C 1
ATOM 5478 O O . LYS A 1 689 ? -29.611 24.046 19.815 1.00 93.44 689 LYS A O 1
ATOM 5483 N N . SER A 1 690 ? -28.587 22.065 20.086 1.00 96.31 690 SER A N 1
ATOM 5484 C CA . SER A 1 690 ? -27.213 22.554 19.948 1.00 96.31 690 SER A CA 1
ATOM 5485 C C . SER A 1 690 ? -26.865 22.796 18.475 1.00 96.31 690 SER A C 1
ATOM 5487 O O . SER A 1 690 ? -27.687 22.567 17.587 1.00 96.31 690 SER A O 1
ATOM 5489 N N . MET A 1 691 ? -25.648 23.271 18.199 1.00 95.62 691 MET A N 1
ATOM 5490 C CA . MET A 1 691 ? -25.209 23.519 16.826 1.00 95.62 691 MET A CA 1
ATOM 5491 C C . MET A 1 691 ? -25.155 22.203 16.049 1.00 95.62 691 MET A C 1
ATOM 5493 O O . MET A 1 691 ? -24.542 21.242 16.509 1.00 95.62 691 MET A O 1
ATOM 5497 N N . LYS A 1 692 ? -25.793 22.159 14.877 1.00 96.12 692 LYS A N 1
ATOM 5498 C CA . LYS A 1 692 ? -25.687 21.030 13.947 1.00 96.12 692 LYS A CA 1
ATOM 5499 C C . LYS A 1 692 ? -24.396 21.173 13.144 1.00 96.12 692 LYS A C 1
ATOM 5501 O O . LYS A 1 692 ? -24.159 22.230 12.560 1.00 96.12 692 LYS A O 1
ATOM 5506 N N . CYS A 1 693 ? -23.576 20.130 13.099 1.00 93.56 693 CYS A N 1
ATOM 5507 C CA . CYS A 1 693 ? -22.416 20.098 12.218 1.00 93.56 693 CYS A CA 1
ATOM 5508 C C . CYS A 1 693 ? -22.896 19.832 10.786 1.00 93.56 693 CYS A C 1
ATOM 5510 O O . CYS A 1 693 ? -23.448 18.774 10.492 1.00 93.56 693 CYS A O 1
ATOM 5512 N N . THR A 1 694 ? -22.743 20.822 9.908 1.00 90.88 694 THR A N 1
ATOM 5513 C CA . THR A 1 694 ? -23.063 20.704 8.472 1.00 90.88 694 THR A CA 1
ATOM 5514 C C . THR A 1 694 ? -21.842 20.910 7.579 1.00 90.88 694 THR A C 1
ATOM 5516 O O . THR A 1 694 ? -21.933 20.728 6.371 1.00 90.88 694 THR A O 1
ATOM 5519 N N . LYS A 1 695 ? -20.738 21.383 8.161 1.00 89.19 695 LYS A N 1
ATOM 5520 C CA . LYS A 1 695 ? -19.434 21.620 7.538 1.00 89.19 695 LYS A CA 1
ATOM 5521 C C . LYS A 1 695 ? -18.391 21.835 8.635 1.00 89.19 695 LYS A C 1
ATOM 5523 O O . LYS A 1 695 ? -18.754 22.056 9.794 1.00 89.19 695 LYS A O 1
ATOM 5528 N N . GLU A 1 696 ? -17.124 21.830 8.246 1.00 91.31 696 GLU A N 1
ATOM 5529 C CA . GLU A 1 696 ? -16.024 22.254 9.108 1.00 91.31 696 GLU A CA 1
ATOM 5530 C C . GLU A 1 696 ? -16.205 23.696 9.616 1.00 91.31 696 GLU A C 1
ATOM 5532 O O . GLU A 1 696 ? -16.824 24.552 8.969 1.00 91.31 696 GLU A O 1
ATOM 5537 N N . PHE A 1 697 ? -15.656 23.971 10.796 1.00 92.12 697 PHE A N 1
ATOM 5538 C CA . PHE A 1 697 ? -15.599 25.311 11.375 1.00 92.12 697 PHE A CA 1
ATOM 5539 C C . PHE A 1 697 ? -14.241 25.545 12.023 1.00 92.12 697 PHE A C 1
ATOM 5541 O O . PHE A 1 697 ? -13.522 24.608 12.337 1.00 92.12 697 PHE A O 1
ATOM 5548 N N . VAL A 1 698 ? -13.880 26.802 12.247 1.00 91.19 698 VAL A N 1
ATOM 5549 C CA . VAL A 1 698 ? -12.554 27.148 12.761 1.00 91.19 698 VAL A CA 1
ATOM 5550 C C . VAL A 1 698 ? -12.586 27.355 14.274 1.00 91.19 698 VAL A C 1
ATOM 5552 O O . VAL A 1 698 ? -13.455 28.064 14.782 1.00 91.19 698 VAL A O 1
ATOM 5555 N N . GLN A 1 699 ? -11.612 26.785 14.988 1.00 93.12 699 GLN A N 1
ATOM 5556 C CA . GLN A 1 699 ? -11.447 26.931 16.437 1.00 93.12 699 GLN A CA 1
ATOM 5557 C C . GLN A 1 699 ? -10.000 27.295 16.811 1.00 93.12 699 GLN A C 1
ATOM 5559 O O . GLN A 1 699 ? -9.162 26.428 17.081 1.00 93.12 699 GLN A O 1
ATOM 5564 N N . TYR A 1 700 ? -9.722 28.603 16.868 1.00 92.31 700 TYR A N 1
ATOM 5565 C CA . TYR A 1 700 ? -8.408 29.144 17.244 1.00 92.31 700 TYR A CA 1
ATOM 5566 C C . TYR A 1 700 ? -8.176 29.192 18.756 1.00 92.31 700 TYR A C 1
ATOM 5568 O O . TYR A 1 700 ? -7.110 28.805 19.228 1.00 92.31 700 TYR A O 1
ATOM 5576 N N . SER A 1 701 ? -9.160 29.665 19.525 1.00 91.12 701 SER A N 1
ATOM 5577 C CA . SER A 1 701 ? -9.038 29.760 20.981 1.00 91.12 701 SER A CA 1
ATOM 5578 C C . SER A 1 701 ? -9.137 28.385 21.632 1.00 91.12 701 SER A C 1
ATOM 5580 O O . SER A 1 701 ? -9.669 27.442 21.036 1.00 91.12 701 SER A O 1
ATOM 5582 N N . SER A 1 702 ? -8.695 28.288 22.886 1.00 92.69 702 SER A N 1
ATOM 5583 C CA . SER A 1 702 ? -8.966 27.100 23.685 1.00 92.69 702 SER A CA 1
ATOM 5584 C C . SER A 1 702 ? -10.475 26.851 23.792 1.00 92.69 702 SER A C 1
ATOM 5586 O O . SER A 1 702 ? -11.273 27.788 23.891 1.00 92.69 702 SER A O 1
ATOM 5588 N N . ALA A 1 703 ? -10.869 25.582 23.724 1.00 93.94 703 ALA A N 1
ATOM 5589 C CA . ALA A 1 703 ? -12.265 25.163 23.788 1.00 93.94 703 ALA A CA 1
ATOM 5590 C C . ALA A 1 703 ? -12.384 23.732 24.320 1.00 93.94 703 ALA A C 1
ATOM 5592 O O . ALA A 1 703 ? -11.473 22.912 24.183 1.00 93.94 703 ALA A O 1
ATOM 5593 N N . THR A 1 704 ? -13.538 23.421 24.910 1.00 95.81 704 THR A N 1
ATOM 5594 C CA . THR A 1 704 ? -13.935 22.037 25.192 1.00 95.81 704 THR A CA 1
ATOM 5595 C C . THR A 1 704 ? -15.061 21.687 24.242 1.00 95.81 704 THR A C 1
ATOM 5597 O O . THR A 1 704 ? -16.207 22.082 24.448 1.00 95.81 704 THR A O 1
ATOM 5600 N N . ILE A 1 705 ? -14.723 20.951 23.191 1.00 95.94 705 ILE A N 1
ATOM 5601 C CA . ILE A 1 705 ? -15.675 20.561 22.165 1.00 95.94 705 ILE A CA 1
ATOM 5602 C C . ILE A 1 705 ? -16.319 19.245 22.586 1.00 95.94 705 ILE A C 1
ATOM 5604 O O . ILE A 1 705 ? -15.622 18.265 22.871 1.00 95.94 705 ILE A O 1
ATOM 5608 N N . LYS A 1 706 ? -17.650 19.229 22.646 1.00 96.69 706 LYS A N 1
ATOM 5609 C CA . LYS A 1 706 ? -18.437 18.018 22.883 1.00 96.69 706 LYS A CA 1
ATOM 5610 C C . LYS A 1 706 ? -19.374 17.785 21.717 1.00 96.69 706 LYS A C 1
ATOM 5612 O O . LYS A 1 706 ? -20.063 18.715 21.314 1.00 96.69 706 LYS A O 1
ATOM 5617 N N . ALA A 1 707 ? -19.430 16.557 21.217 1.00 96.31 707 ALA A N 1
ATOM 5618 C CA . ALA A 1 707 ? -20.307 16.190 20.114 1.00 96.31 707 ALA A CA 1
ATOM 5619 C C . ALA A 1 707 ? -21.008 14.850 20.360 1.00 96.31 707 ALA A C 1
ATOM 5621 O O . ALA A 1 707 ? -20.480 13.977 21.050 1.00 96.31 707 ALA A O 1
ATOM 5622 N N . VAL A 1 708 ? -22.201 14.714 19.788 1.00 96.25 708 VAL A N 1
ATOM 5623 C CA . VAL A 1 708 ? -22.971 13.467 19.689 1.00 96.25 708 VAL A CA 1
ATOM 5624 C C . VAL A 1 708 ? -23.464 13.313 18.259 1.00 96.25 708 VAL A C 1
ATOM 5626 O O . VAL A 1 708 ? -23.770 14.313 17.607 1.00 96.25 708 VAL A O 1
ATOM 5629 N N . SER A 1 709 ? -23.564 12.079 17.785 1.00 95.81 709 SER A N 1
ATOM 5630 C CA . SER A 1 709 ? -24.340 11.745 16.597 1.00 95.81 709 SER A CA 1
ATOM 5631 C C . SER A 1 709 ? -25.733 11.292 17.033 1.00 95.81 709 SER A C 1
ATOM 5633 O O . SER A 1 709 ? -25.924 10.812 18.158 1.00 95.81 709 SER A O 1
ATOM 5635 N N . ILE A 1 710 ? -26.725 11.506 16.176 1.00 94.69 710 ILE A N 1
ATOM 5636 C CA . ILE A 1 710 ? -28.088 11.043 16.398 1.00 94.69 710 ILE A CA 1
ATOM 5637 C C . ILE A 1 710 ? -28.566 10.293 15.162 1.00 94.69 710 ILE A C 1
ATOM 5639 O O . ILE A 1 710 ? -28.677 10.883 14.089 1.00 94.69 710 ILE A O 1
ATOM 5643 N N . PHE A 1 711 ? -28.913 9.023 15.341 1.00 91.50 711 PHE A N 1
ATOM 5644 C CA . PHE A 1 711 ? -29.373 8.120 14.289 1.00 91.50 711 PHE A CA 1
ATOM 5645 C C . PHE A 1 711 ? -30.706 7.486 14.696 1.00 91.50 711 PHE A C 1
ATOM 5647 O O . PHE A 1 711 ? -30.826 6.948 15.792 1.00 91.50 711 PHE A O 1
ATOM 5654 N N . HIS A 1 712 ? -31.752 7.633 13.873 1.00 88.81 712 HIS A N 1
ATOM 5655 C CA . HIS A 1 712 ? -33.132 7.210 14.197 1.00 88.81 712 HIS A CA 1
ATOM 5656 C C . HIS A 1 712 ? -33.624 7.613 15.607 1.00 88.81 712 HIS A C 1
ATOM 5658 O O . HIS A 1 712 ? -34.419 6.927 16.242 1.00 88.81 712 HIS A O 1
ATOM 5664 N N . GLY A 1 713 ? -33.170 8.770 16.105 1.00 88.31 713 GLY A N 1
ATOM 5665 C CA . GLY A 1 713 ? -33.527 9.282 17.432 1.00 88.31 713 GLY A CA 1
ATOM 5666 C C . GLY A 1 713 ? -32.664 8.759 18.583 1.00 88.31 713 GLY A C 1
ATOM 5667 O O . GLY A 1 713 ? -32.698 9.366 19.654 1.00 88.31 713 GLY A O 1
ATOM 5668 N N . GLU A 1 714 ? -31.852 7.727 18.358 1.00 89.44 714 GLU A N 1
ATOM 5669 C CA . GLU A 1 714 ? -30.832 7.273 19.298 1.00 89.44 714 GLU A CA 1
ATOM 5670 C C . GLU A 1 714 ? -29.645 8.238 19.299 1.00 89.44 714 GLU A C 1
ATOM 5672 O O . GLU A 1 714 ? -29.143 8.615 18.246 1.00 89.44 714 GLU A O 1
ATOM 5677 N N . MET A 1 715 ? -29.209 8.653 20.488 1.00 92.06 715 MET A N 1
ATOM 5678 C CA . MET A 1 715 ? -28.055 9.531 20.671 1.00 92.06 715 MET A CA 1
ATOM 5679 C C . MET A 1 715 ? -26.829 8.699 21.028 1.00 92.06 715 MET A C 1
ATOM 5681 O O . MET A 1 715 ? -26.896 7.867 21.932 1.00 92.06 715 MET A O 1
ATOM 5685 N N . SER A 1 716 ? -25.709 8.967 20.364 1.00 93.19 716 SER A N 1
ATOM 5686 C CA . SER A 1 716 ? -24.433 8.332 20.674 1.00 93.19 716 SER A CA 1
ATOM 5687 C C . SER A 1 716 ? -23.883 8.755 22.042 1.00 93.19 716 SER A C 1
ATOM 5689 O O . SER A 1 716 ? -24.311 9.756 22.633 1.00 93.19 716 SER A O 1
ATOM 5691 N N . PRO A 1 717 ? -22.818 8.091 22.510 1.00 91.19 717 PRO A N 1
ATOM 5692 C CA . PRO A 1 717 ? -21.973 8.615 23.578 1.00 91.19 717 PRO A CA 1
ATOM 5693 C C . PRO A 1 717 ? -21.392 9.980 23.210 1.00 91.19 717 PRO A C 1
ATOM 5695 O O . PRO A 1 717 ? -21.220 10.301 22.031 1.00 91.19 717 PRO A O 1
ATOM 5698 N N . ILE A 1 718 ? -21.081 10.792 24.224 1.00 92.06 718 ILE A N 1
ATOM 5699 C CA . ILE A 1 718 ? -20.497 12.120 24.014 1.00 92.06 718 ILE A CA 1
ATOM 5700 C C . ILE A 1 718 ? -18.999 11.977 23.745 1.00 92.06 718 ILE A C 1
ATOM 5702 O O . ILE A 1 718 ? -18.236 11.642 24.654 1.00 92.06 718 ILE A O 1
ATOM 5706 N N . THR A 1 719 ? -18.558 12.353 22.548 1.00 92.25 719 THR A N 1
ATOM 5707 C CA . THR A 1 719 ? -17.135 12.577 22.278 1.00 92.25 719 THR A CA 1
ATOM 5708 C C . THR A 1 719 ? -16.728 13.915 22.872 1.00 92.25 719 THR A C 1
ATOM 5710 O O . THR A 1 719 ? -17.358 14.935 22.599 1.00 92.25 719 THR A O 1
ATOM 5713 N N . THR A 1 720 ? -15.675 13.926 23.691 1.00 91.81 720 THR A N 1
ATOM 5714 C CA . THR A 1 720 ? -15.088 15.157 24.242 1.00 91.81 720 THR A CA 1
ATOM 5715 C C . THR A 1 720 ? -13.651 15.309 23.755 1.00 91.81 720 THR A C 1
ATOM 5717 O O . THR A 1 720 ? -12.828 14.412 23.963 1.00 91.81 720 THR A O 1
ATOM 5720 N N . VAL A 1 721 ? -13.342 16.459 23.153 1.00 90.44 721 VAL A N 1
ATOM 5721 C CA . VAL A 1 721 ? -11.982 16.876 22.789 1.00 90.44 721 VAL A CA 1
ATOM 5722 C C . VAL A 1 721 ? -11.712 18.251 23.389 1.00 90.44 721 VAL A C 1
ATOM 5724 O O . VAL A 1 721 ? -12.487 19.192 23.219 1.00 90.44 721 VAL A O 1
ATOM 5727 N N . LYS A 1 722 ? -10.605 18.360 24.124 1.00 91.56 722 LYS A N 1
ATOM 5728 C CA . LYS A 1 722 ? -10.080 19.644 24.588 1.00 91.56 722 LYS A CA 1
ATOM 5729 C C . LYS A 1 722 ? -9.053 20.110 23.576 1.00 91.56 722 LYS A C 1
ATOM 5731 O O . LYS A 1 722 ? -8.141 19.358 23.252 1.00 91.56 722 LYS A O 1
ATOM 5736 N N . VAL A 1 723 ? -9.214 21.333 23.094 1.00 90.56 723 VAL A N 1
ATOM 5737 C CA . VAL A 1 723 ? -8.249 21.956 22.196 1.00 90.56 723 VAL A CA 1
ATOM 5738 C C . VAL A 1 723 ? -7.630 23.159 22.886 1.00 90.56 723 VAL A C 1
ATOM 5740 O O . VAL A 1 723 ? -8.329 23.960 23.510 1.00 90.56 723 VAL A O 1
ATOM 5743 N N . GLU A 1 724 ? -6.311 23.265 22.802 1.00 91.81 724 GLU A N 1
ATOM 5744 C CA . GLU A 1 724 ? -5.565 24.421 23.295 1.00 91.81 724 GLU A CA 1
ATOM 5745 C C . GLU A 1 724 ? -5.579 25.552 22.268 1.00 91.81 724 GLU A C 1
ATOM 5747 O O . GLU A 1 724 ? -5.952 25.349 21.107 1.00 91.81 724 GLU A O 1
ATOM 5752 N N . GLN A 1 725 ? -5.182 26.752 22.689 1.00 93.06 725 GLN A N 1
ATOM 5753 C CA . GLN A 1 725 ? -5.070 27.886 21.780 1.00 93.06 725 GLN A CA 1
ATOM 5754 C C . GLN A 1 725 ? -4.068 27.567 20.659 1.00 93.06 725 GLN A C 1
ATOM 5756 O O . GLN A 1 725 ? -2.951 27.135 20.926 1.00 93.06 725 GLN A O 1
ATOM 5761 N N . LEU A 1 726 ? -4.479 27.753 19.406 1.00 92.12 726 LEU A N 1
ATOM 5762 C CA . LEU A 1 726 ? -3.661 27.432 18.240 1.00 92.12 726 LEU A CA 1
ATOM 5763 C C . LEU A 1 726 ? -2.480 28.406 18.129 1.00 92.12 726 LEU A C 1
ATOM 5765 O O . LEU A 1 726 ? -2.673 29.616 18.250 1.00 92.12 726 LEU A O 1
ATOM 5769 N N . GLN A 1 727 ? -1.277 27.898 17.861 1.00 92.19 727 GLN A N 1
ATOM 5770 C CA . GLN A 1 727 ? -0.127 28.724 17.494 1.00 92.19 727 GLN A CA 1
ATOM 5771 C C . GLN A 1 727 ? -0.084 28.919 15.976 1.00 92.19 727 GLN A C 1
ATOM 5773 O O . GLN A 1 727 ? -0.225 27.961 15.219 1.00 92.19 727 GLN A O 1
ATOM 5778 N N . VAL A 1 728 ? 0.108 30.160 15.525 1.00 91.88 728 VAL A N 1
ATOM 5779 C CA . VAL A 1 728 ? 0.241 30.469 14.095 1.00 91.88 728 VAL A CA 1
ATOM 5780 C C . VAL A 1 728 ? 1.494 29.789 13.546 1.00 91.88 728 VAL A C 1
ATOM 5782 O O . VAL A 1 728 ? 2.574 29.896 14.128 1.00 91.88 728 VAL A O 1
ATOM 5785 N N . LEU A 1 729 ? 1.363 29.123 12.400 1.00 90.56 729 LEU A N 1
ATOM 5786 C CA . LEU A 1 729 ? 2.498 28.514 11.715 1.00 90.56 729 LEU A CA 1
ATOM 5787 C C . LEU A 1 729 ? 3.539 29.583 11.312 1.00 90.56 729 LEU A C 1
ATOM 5789 O O . LEU A 1 729 ? 3.153 30.660 10.843 1.00 90.56 729 LEU A O 1
ATOM 5793 N N . PRO A 1 730 ? 4.850 29.317 11.467 1.00 92.06 730 PRO A N 1
ATOM 5794 C CA . PRO A 1 730 ? 5.877 30.294 11.127 1.00 92.06 730 PRO A CA 1
ATOM 5795 C C . PRO A 1 730 ? 5.849 30.710 9.644 1.00 92.06 730 PRO A C 1
ATOM 5797 O O . PRO A 1 730 ? 5.653 29.860 8.773 1.00 92.06 730 PRO A O 1
ATOM 5800 N N . PRO A 1 731 ? 6.056 32.002 9.329 1.00 94.31 731 PRO A N 1
ATOM 5801 C CA . PRO A 1 731 ? 6.056 32.487 7.952 1.00 94.31 731 PRO A CA 1
ATOM 5802 C C . PRO A 1 731 ? 7.296 32.036 7.175 1.00 94.31 731 PRO A C 1
ATOM 5804 O O . PRO A 1 731 ? 8.334 31.703 7.742 1.00 94.31 731 PRO A O 1
ATOM 5807 N N . LYS A 1 732 ? 7.227 32.096 5.848 1.00 95.19 732 LYS A N 1
ATOM 5808 C CA . LYS A 1 732 ? 8.360 31.813 4.963 1.00 95.19 732 LYS A CA 1
ATOM 5809 C C . LYS A 1 732 ? 8.932 33.114 4.402 1.00 95.19 732 LYS A C 1
ATOM 5811 O O . LYS A 1 732 ? 8.189 34.003 3.995 1.00 95.19 732 LYS A O 1
ATOM 5816 N N . ILE A 1 733 ? 10.260 33.222 4.384 1.00 94.94 733 ILE A N 1
ATOM 5817 C CA . ILE A 1 733 ? 11.000 34.367 3.835 1.00 94.94 733 ILE A CA 1
ATOM 5818 C C . ILE A 1 733 ? 11.623 33.948 2.502 1.00 94.94 733 ILE A C 1
ATOM 5820 O O . ILE A 1 733 ? 12.272 32.906 2.432 1.00 94.94 733 ILE A O 1
ATOM 5824 N N . ILE A 1 734 ? 11.465 34.751 1.449 1.00 92.88 734 ILE A N 1
ATOM 5825 C CA . ILE A 1 734 ? 12.037 34.471 0.127 1.00 92.88 734 ILE A CA 1
ATOM 5826 C C . ILE A 1 734 ? 12.684 35.742 -0.440 1.00 92.88 734 ILE A C 1
ATOM 5828 O O . ILE A 1 734 ? 11.978 36.726 -0.648 1.00 92.88 734 ILE A O 1
ATOM 5832 N N . PRO A 1 735 ? 13.993 35.744 -0.749 1.00 90.94 735 PRO A N 1
ATOM 5833 C CA . PRO A 1 735 ? 14.988 34.705 -0.460 1.00 90.94 735 PRO A CA 1
ATOM 5834 C C . PRO A 1 735 ? 15.500 34.764 0.993 1.00 90.94 735 PRO A C 1
ATOM 5836 O O . PRO A 1 735 ? 15.598 35.848 1.559 1.00 90.94 735 PRO A O 1
ATOM 5839 N N . VAL A 1 736 ? 15.897 33.628 1.585 1.00 90.44 736 VAL A N 1
ATOM 5840 C CA . VAL A 1 736 ? 16.554 33.574 2.916 1.00 90.44 736 VAL A CA 1
ATOM 5841 C C . VAL A 1 736 ? 18.058 33.847 2.828 1.00 90.44 736 VAL A C 1
ATOM 5843 O O . VAL A 1 736 ? 18.678 33.413 1.868 1.00 90.44 736 VAL A O 1
ATOM 5846 N N . ASN A 1 737 ? 18.674 34.472 3.833 1.00 89.69 737 ASN A N 1
ATOM 5847 C CA . ASN A 1 737 ? 20.132 34.533 4.033 1.00 89.69 737 ASN A CA 1
ATOM 5848 C C . ASN A 1 737 ? 20.942 34.870 2.760 1.00 89.69 737 ASN A C 1
ATOM 5850 O O . ASN A 1 737 ? 21.494 33.974 2.102 1.00 89.69 737 ASN A O 1
ATOM 5854 N N . ARG A 1 738 ? 21.002 36.158 2.391 1.00 91.38 738 ARG A N 1
ATOM 5855 C CA . ARG A 1 738 ? 21.629 36.613 1.135 1.00 91.38 738 ARG A CA 1
ATOM 5856 C C . ARG A 1 738 ? 22.646 37.735 1.325 1.00 91.38 738 ARG A C 1
ATOM 5858 O O . ARG A 1 738 ? 22.349 38.761 1.927 1.00 91.38 738 ARG A O 1
ATOM 5865 N N . TYR A 1 739 ? 23.807 37.582 0.701 1.00 91.31 739 TYR A N 1
ATOM 5866 C CA . TYR A 1 739 ? 24.685 38.706 0.374 1.00 91.31 739 TYR A CA 1
ATOM 5867 C C . TYR A 1 739 ? 24.084 39.456 -0.816 1.00 91.31 739 TYR A C 1
ATOM 5869 O O . TYR A 1 739 ? 23.542 38.806 -1.699 1.00 91.31 739 TYR A O 1
ATOM 5877 N N . PHE A 1 740 ? 24.169 40.778 -0.910 1.00 91.12 740 PHE A N 1
ATOM 5878 C CA . PHE A 1 740 ? 23.649 41.528 -2.064 1.00 91.12 740 PHE A CA 1
ATOM 5879 C C . PHE A 1 740 ? 24.481 42.789 -2.327 1.00 91.12 740 PHE A C 1
ATOM 5881 O O . PHE A 1 740 ? 25.063 43.332 -1.399 1.00 91.12 740 PHE A O 1
ATOM 5888 N N . ALA A 1 741 ? 24.551 43.252 -3.578 1.00 86.56 741 ALA A N 1
ATOM 5889 C CA . ALA A 1 741 ? 25.420 44.375 -3.958 1.00 86.56 741 ALA A CA 1
ATOM 5890 C C . ALA A 1 741 ? 24.716 45.744 -3.982 1.00 86.56 741 ALA A C 1
ATOM 5892 O O . ALA A 1 741 ? 25.308 46.748 -3.605 1.00 86.56 741 ALA A O 1
ATOM 5893 N N . ASN A 1 742 ? 23.444 45.782 -4.398 1.00 84.75 742 ASN A N 1
ATOM 5894 C CA . ASN A 1 742 ? 22.668 47.022 -4.530 1.00 84.75 742 ASN A CA 1
ATOM 5895 C C . ASN A 1 742 ? 21.415 46.980 -3.656 1.00 84.75 742 ASN A C 1
ATOM 5897 O O . ASN A 1 742 ? 21.352 47.562 -2.574 1.00 84.75 742 ASN A O 1
ATOM 5901 N N . THR A 1 743 ? 20.403 46.253 -4.121 1.00 89.06 743 THR A N 1
ATOM 5902 C CA . THR A 1 743 ? 19.156 46.032 -3.393 1.00 89.06 743 THR A CA 1
ATOM 5903 C C . THR A 1 743 ? 18.696 44.600 -3.594 1.00 89.06 743 THR A C 1
ATOM 5905 O O . THR A 1 743 ? 19.026 43.994 -4.612 1.00 89.06 743 THR A O 1
ATOM 5908 N N . ILE A 1 744 ? 17.919 44.071 -2.656 1.00 91.81 744 ILE A N 1
ATOM 5909 C CA . ILE A 1 744 ? 17.294 42.756 -2.789 1.00 91.81 744 ILE A CA 1
ATOM 5910 C C . ILE A 1 744 ? 15.809 42.845 -2.449 1.00 91.81 744 ILE A C 1
ATOM 5912 O O . ILE A 1 744 ? 15.440 43.456 -1.446 1.00 91.81 744 ILE A O 1
ATOM 5916 N N . SER A 1 745 ? 14.966 42.269 -3.308 1.00 93.25 745 SER A N 1
ATOM 5917 C CA . SER A 1 745 ? 13.524 42.166 -3.073 1.00 93.25 745 SER A CA 1
ATOM 5918 C C . SER A 1 745 ? 13.229 40.961 -2.191 1.00 93.25 745 SER A C 1
ATOM 5920 O O . SER A 1 745 ? 13.679 39.854 -2.486 1.00 93.25 745 SER A O 1
ATOM 5922 N N . VAL A 1 746 ? 12.486 41.182 -1.109 1.00 95.44 746 VAL A N 1
ATOM 5923 C CA . VAL A 1 746 ? 12.070 40.143 -0.168 1.00 95.44 746 VAL A CA 1
ATOM 5924 C C . VAL A 1 746 ? 10.555 40.002 -0.191 1.00 95.44 746 VAL A C 1
ATOM 5926 O O . VAL A 1 746 ? 9.816 40.974 -0.023 1.00 95.44 746 VAL A O 1
ATOM 5929 N N . THR A 1 747 ? 10.109 38.764 -0.366 1.00 96.56 747 THR A N 1
ATOM 5930 C CA . THR A 1 747 ? 8.719 38.323 -0.280 1.00 96.56 747 THR A CA 1
ATOM 5931 C C . THR A 1 747 ? 8.530 37.513 0.995 1.00 96.56 747 THR A C 1
ATOM 5933 O O . THR A 1 747 ? 9.395 36.716 1.365 1.00 96.56 747 THR A O 1
ATOM 5936 N N . LEU A 1 748 ? 7.405 37.730 1.672 1.00 96.56 748 LEU A N 1
ATOM 5937 C CA . LEU A 1 748 ? 7.007 36.984 2.859 1.00 96.56 748 LEU A CA 1
ATOM 5938 C C . LEU A 1 748 ? 5.723 36.218 2.546 1.00 96.56 748 LEU A C 1
ATOM 5940 O O . LEU A 1 748 ? 4.772 36.796 2.027 1.00 96.56 748 LEU A O 1
ATOM 5944 N N . GLU A 1 749 ? 5.685 34.933 2.877 1.00 94.56 749 GLU A N 1
ATOM 5945 C CA . GLU A 1 749 ? 4.514 34.078 2.671 1.00 94.56 749 GLU A CA 1
ATOM 5946 C C . GLU A 1 749 ? 3.998 33.583 4.025 1.00 94.56 749 GLU A C 1
ATOM 5948 O O . GLU A 1 749 ? 4.774 33.147 4.879 1.00 94.56 749 GLU A O 1
ATOM 5953 N N . SER A 1 750 ? 2.680 33.648 4.227 1.00 89.44 750 SER A N 1
ATOM 5954 C CA . SER A 1 750 ? 2.032 33.049 5.393 1.00 89.44 750 SER A CA 1
ATOM 5955 C C . SER A 1 750 ? 1.469 31.684 5.004 1.00 89.44 750 SER A C 1
ATOM 5957 O O . SER A 1 750 ? 0.645 31.630 4.090 1.00 89.44 750 SER A O 1
ATOM 5959 N N . PRO A 1 751 ? 1.821 30.599 5.710 1.00 81.19 751 PRO A N 1
ATOM 5960 C CA . PRO A 1 751 ? 1.131 29.319 5.553 1.00 81.19 751 PRO A CA 1
ATOM 5961 C C . PRO A 1 751 ? -0.310 29.355 6.093 1.00 81.19 751 PRO A C 1
ATOM 5963 O O . PRO A 1 751 ? -1.098 28.471 5.778 1.00 81.19 751 PRO A O 1
ATOM 5966 N N . MET A 1 752 ? -0.671 30.367 6.893 1.00 87.25 752 MET A N 1
ATOM 5967 C CA . MET A 1 752 ? -2.006 30.515 7.470 1.00 87.25 752 MET A CA 1
ATOM 5968 C C . MET A 1 752 ? -2.803 31.618 6.748 1.00 87.25 752 MET A C 1
ATOM 5970 O O . MET A 1 752 ? -2.406 32.793 6.805 1.00 87.25 752 MET A O 1
ATOM 5974 N N . PRO A 1 753 ? -3.938 31.289 6.101 1.00 84.62 753 PRO A N 1
ATOM 5975 C CA . PRO A 1 753 ? -4.773 32.266 5.411 1.00 84.62 753 PRO A CA 1
ATOM 5976 C C . PRO A 1 753 ? -5.234 33.427 6.306 1.00 84.62 753 PRO A C 1
ATOM 5978 O O . PRO A 1 753 ? -5.806 33.256 7.390 1.00 84.62 753 PRO A O 1
ATOM 5981 N N . GLY A 1 754 ? -4.996 34.651 5.832 1.00 87.12 754 GLY A N 1
ATOM 5982 C CA . GLY A 1 754 ? -5.379 35.884 6.519 1.00 87.12 754 GLY A CA 1
ATOM 5983 C C . GLY A 1 754 ? -4.668 36.120 7.856 1.00 87.12 754 GLY A C 1
ATOM 5984 O O . GLY A 1 754 ? -5.253 36.780 8.713 1.00 87.12 754 GLY A O 1
ATOM 5985 N N . ALA A 1 755 ? -3.493 35.527 8.091 1.00 92.56 755 ALA A N 1
ATOM 5986 C CA . ALA A 1 755 ? -2.595 35.968 9.156 1.00 92.56 755 ALA A CA 1
ATOM 5987 C C . ALA A 1 755 ? -1.797 37.201 8.696 1.00 92.56 755 ALA A C 1
ATOM 5989 O O . ALA A 1 755 ? -1.376 37.293 7.543 1.00 92.56 755 ALA A O 1
ATOM 5990 N N . GLU A 1 756 ? -1.593 38.149 9.604 1.00 95.81 756 GLU A N 1
ATOM 5991 C CA . GLU A 1 756 ? -0.780 39.338 9.379 1.00 95.81 756 GLU A CA 1
ATOM 5992 C C . GLU A 1 756 ? 0.697 39.018 9.592 1.00 95.81 756 GLU A C 1
ATOM 5994 O O . GLU A 1 756 ? 1.082 38.499 10.640 1.00 95.81 756 GLU A O 1
ATOM 5999 N N . LEU A 1 757 ? 1.549 39.380 8.636 1.00 97.50 757 LEU A N 1
ATOM 6000 C CA . LEU A 1 757 ? 2.995 39.238 8.779 1.00 97.50 757 LEU A CA 1
ATOM 6001 C C . LEU A 1 757 ? 3.602 40.573 9.203 1.00 97.50 757 LEU A C 1
ATOM 6003 O O . LEU A 1 757 ? 3.477 41.578 8.501 1.00 97.50 757 LEU A O 1
ATOM 6007 N N . ARG A 1 758 ? 4.273 40.581 10.353 1.00 97.19 758 ARG A N 1
ATOM 6008 C CA . ARG A 1 758 ? 4.965 41.753 10.893 1.00 97.19 758 ARG A CA 1
ATOM 6009 C C . ARG A 1 758 ? 6.463 41.519 10.861 1.00 97.19 758 ARG A C 1
ATOM 6011 O O . ARG A 1 758 ? 6.920 40.414 11.160 1.00 97.19 758 ARG A O 1
ATOM 6018 N N . TYR A 1 759 ? 7.227 42.552 10.529 1.00 97.62 759 TYR A N 1
ATOM 6019 C CA . TYR A 1 759 ? 8.670 42.414 10.383 1.00 97.62 759 TYR A CA 1
ATOM 6020 C C . TYR A 1 759 ? 9.465 43.622 10.881 1.00 97.62 759 TYR A C 1
ATOM 6022 O O . TYR A 1 759 ? 8.951 44.733 11.026 1.00 97.62 759 TYR A O 1
ATOM 6030 N N . THR A 1 760 ? 10.747 43.379 11.127 1.00 97.31 760 THR A N 1
ATOM 6031 C CA . THR A 1 760 ? 11.777 44.368 11.472 1.00 97.31 760 THR A CA 1
ATOM 6032 C C . THR A 1 760 ? 13.017 44.086 10.627 1.00 97.31 760 THR A C 1
ATOM 6034 O O . THR A 1 760 ? 13.235 42.953 10.207 1.00 97.31 760 THR A O 1
ATOM 6037 N N . LEU A 1 761 ? 13.824 45.109 10.339 1.00 96.38 761 LEU A N 1
ATOM 6038 C CA . LEU A 1 761 ? 15.052 44.976 9.533 1.00 96.38 761 LEU A CA 1
ATOM 6039 C C . LEU A 1 761 ? 16.334 45.201 10.343 1.00 96.38 761 LEU A C 1
ATOM 6041 O O . LEU A 1 761 ? 17.438 45.039 9.830 1.00 96.38 761 LEU A O 1
ATOM 6045 N N . ASP A 1 762 ? 16.196 45.587 11.606 1.00 94.19 762 ASP A N 1
ATOM 6046 C CA . ASP A 1 762 ? 17.290 45.883 12.529 1.00 94.19 762 ASP A CA 1
ATOM 6047 C C . ASP A 1 762 ? 17.589 44.722 13.496 1.00 94.19 762 ASP A C 1
ATOM 6049 O O . ASP A 1 762 ? 18.417 44.858 14.391 1.00 94.19 762 ASP A O 1
ATOM 6053 N N . GLY A 1 763 ? 16.926 43.573 13.325 1.00 92.00 763 GLY A N 1
ATOM 6054 C CA . GLY A 1 763 ? 17.083 42.396 14.178 1.00 92.00 763 GLY A CA 1
ATOM 6055 C C . GLY A 1 763 ? 16.330 42.446 15.511 1.00 92.00 763 GLY A C 1
ATOM 6056 O O . GLY A 1 763 ? 16.426 41.486 16.285 1.00 92.00 763 GLY A O 1
ATOM 6057 N N . THR A 1 764 ? 15.559 43.503 15.788 1.00 96.19 764 THR A N 1
ATOM 6058 C CA . THR A 1 764 ? 14.647 43.543 16.945 1.00 96.19 764 THR A CA 1
ATOM 6059 C C . THR A 1 764 ? 13.464 42.591 16.746 1.00 96.19 764 THR A C 1
ATOM 6061 O O . THR A 1 764 ? 13.132 42.234 15.620 1.00 96.19 764 THR A O 1
ATOM 6064 N N . GLU A 1 765 ? 12.834 42.105 17.816 1.00 96.56 765 GLU A N 1
ATOM 6065 C CA . GLU A 1 765 ? 11.700 41.180 17.675 1.00 96.56 765 GLU A CA 1
ATOM 6066 C C . GLU A 1 765 ? 10.436 41.894 17.161 1.00 96.56 765 GLU A C 1
ATOM 6068 O O . GLU A 1 765 ? 10.018 42.892 17.760 1.00 96.56 765 GLU A O 1
ATOM 6073 N N . PRO A 1 766 ? 9.785 41.393 16.092 1.00 96.44 766 PRO A N 1
ATOM 6074 C CA . PRO A 1 766 ? 8.540 41.972 15.611 1.00 96.44 766 PRO A CA 1
ATOM 6075 C C . PRO A 1 766 ? 7.404 41.792 16.621 1.00 96.44 766 PRO A C 1
ATOM 6077 O O . PRO A 1 766 ? 7.175 40.701 17.148 1.00 96.44 766 PRO A O 1
ATOM 6080 N N . ASN A 1 767 ? 6.646 42.860 16.839 1.00 93.56 767 ASN A N 1
ATOM 6081 C CA . ASN A 1 767 ? 5.417 42.870 17.625 1.00 93.56 767 ASN A CA 1
ATOM 6082 C C . ASN A 1 767 ? 4.243 43.392 16.774 1.00 93.56 767 ASN A C 1
ATOM 6084 O O . ASN A 1 767 ? 4.414 43.734 15.604 1.00 93.56 767 ASN A O 1
ATOM 6088 N N . ALA A 1 768 ? 3.041 43.460 17.351 1.00 89.19 768 ALA A N 1
ATOM 6089 C CA . ALA A 1 768 ? 1.839 43.895 16.633 1.00 89.19 768 ALA A CA 1
ATOM 6090 C C . ALA A 1 768 ? 1.936 45.329 16.058 1.00 89.19 768 ALA A C 1
ATOM 6092 O O . ALA A 1 768 ? 1.239 45.651 15.100 1.00 89.19 768 ALA A O 1
ATOM 6093 N N . GLY A 1 769 ? 2.808 46.182 16.610 1.00 91.94 769 GLY A N 1
ATOM 6094 C CA . GLY A 1 769 ? 3.081 47.535 16.117 1.00 91.94 769 GLY A CA 1
ATOM 6095 C C . GLY A 1 769 ? 4.210 47.630 15.084 1.00 91.94 769 GLY A C 1
ATOM 6096 O O . GLY A 1 769 ? 4.441 48.710 14.545 1.00 91.94 769 GLY A O 1
ATOM 6097 N N . SER A 1 770 ? 4.922 46.535 14.795 1.00 96.75 770 SER A N 1
ATOM 6098 C CA . SER A 1 770 ? 5.969 46.507 13.765 1.00 96.75 770 SER A CA 1
ATOM 6099 C C . SER A 1 770 ? 5.384 46.663 12.354 1.00 96.75 770 SER A C 1
ATOM 6101 O O . SER A 1 770 ? 4.166 46.594 12.147 1.00 96.75 770 SER A O 1
ATOM 6103 N N . ALA A 1 771 ? 6.253 46.879 11.362 1.00 95.75 771 ALA A N 1
ATOM 6104 C CA . ALA A 1 771 ? 5.836 47.095 9.980 1.00 95.75 771 ALA A CA 1
ATOM 6105 C C . ALA A 1 771 ? 5.003 45.911 9.463 1.00 95.75 771 ALA A C 1
ATOM 6107 O O . ALA A 1 771 ? 5.410 44.756 9.600 1.00 95.75 771 ALA A O 1
ATOM 6108 N N . LEU A 1 772 ? 3.832 46.208 8.890 1.00 96.44 772 LEU A N 1
ATOM 6109 C CA . LEU A 1 772 ? 2.972 45.218 8.247 1.00 96.44 772 LEU A CA 1
ATOM 6110 C C . LEU A 1 772 ? 3.494 44.929 6.842 1.00 96.44 772 LEU A C 1
ATOM 6112 O O . LEU A 1 772 ? 3.726 45.845 6.052 1.00 96.44 772 LEU A O 1
ATOM 6116 N N . TYR A 1 773 ? 3.647 43.652 6.524 1.00 96.75 773 TYR A N 1
ATOM 6117 C CA . TYR A 1 773 ? 3.921 43.220 5.167 1.00 96.75 773 TYR A CA 1
ATOM 6118 C C . TYR A 1 773 ? 2.653 43.314 4.313 1.00 96.75 773 TYR A C 1
ATOM 6120 O O . TYR A 1 773 ? 1.635 42.708 4.639 1.00 96.75 773 TYR A O 1
ATOM 6128 N N . ILE A 1 774 ? 2.728 44.075 3.222 1.00 93.56 774 ILE A N 1
ATOM 6129 C CA . ILE A 1 774 ? 1.619 44.265 2.269 1.00 93.56 774 ILE A CA 1
ATOM 6130 C C . ILE A 1 774 ? 2.030 43.788 0.873 1.00 93.56 774 ILE A C 1
ATOM 6132 O O . ILE A 1 774 ? 1.243 43.163 0.177 1.00 93.56 774 ILE A O 1
ATOM 6136 N N . ASN A 1 775 ? 3.270 44.077 0.477 1.00 92.75 775 ASN A N 1
ATOM 6137 C CA . ASN A 1 775 ? 3.863 43.715 -0.806 1.00 92.75 775 ASN A CA 1
ATOM 6138 C C . ASN A 1 775 ? 5.354 43.413 -0.602 1.00 92.75 775 ASN A C 1
ATOM 6140 O O . ASN A 1 775 ? 5.918 43.845 0.413 1.00 92.75 775 ASN A O 1
ATOM 6144 N N . PRO A 1 776 ? 6.017 42.737 -1.560 1.00 96.19 776 PRO A N 1
ATOM 6145 C CA . PRO A 1 776 ? 7.468 42.603 -1.555 1.00 96.19 776 PRO A CA 1
ATOM 6146 C C . PRO A 1 776 ? 8.170 43.950 -1.335 1.00 96.19 776 PRO A C 1
ATOM 6148 O O . PRO A 1 776 ? 7.747 44.975 -1.874 1.00 96.19 776 PRO A O 1
ATOM 6151 N N . PHE A 1 777 ? 9.234 43.956 -0.533 1.00 93.88 777 PHE A N 1
ATOM 6152 C CA . PHE A 1 777 ? 9.973 45.174 -0.185 1.00 93.88 777 PHE A CA 1
ATOM 6153 C C . PHE A 1 777 ? 11.468 45.028 -0.465 1.00 93.88 777 PHE A C 1
ATOM 6155 O O . PHE A 1 777 ? 12.016 43.928 -0.464 1.00 93.88 777 PHE A O 1
ATOM 6162 N N . LEU A 1 778 ? 12.139 46.160 -0.691 1.00 94.31 778 LEU A N 1
ATOM 6163 C CA . LEU A 1 778 ? 13.569 46.200 -0.986 1.00 94.31 778 LEU A CA 1
ATOM 6164 C C . LEU A 1 778 ? 14.398 46.417 0.282 1.00 94.31 778 LEU A C 1
ATOM 6166 O O . LEU A 1 778 ? 14.188 47.389 1.011 1.00 94.31 778 LEU A O 1
ATOM 6170 N N . ILE A 1 779 ? 15.411 45.580 0.488 1.00 95.00 779 ILE A N 1
ATOM 6171 C CA . ILE A 1 779 ? 16.493 45.824 1.447 1.00 95.00 779 ILE A CA 1
ATOM 6172 C C . ILE A 1 779 ? 17.656 46.488 0.699 1.00 95.00 779 ILE A C 1
ATOM 6174 O O . ILE A 1 779 ? 18.067 46.008 -0.354 1.00 95.00 779 ILE A O 1
ATOM 6178 N N . LYS A 1 780 ? 18.165 47.612 1.227 1.00 94.12 780 LYS A N 1
ATOM 6179 C CA . LYS A 1 780 ? 19.221 48.442 0.597 1.00 94.12 780 LYS A CA 1
ATOM 6180 C C . LYS A 1 780 ? 20.510 48.568 1.422 1.00 94.12 780 LYS A C 1
ATOM 6182 O O . LYS A 1 780 ? 21.435 49.264 1.026 1.00 94.12 780 LYS A O 1
ATOM 6187 N N . ARG A 1 781 ? 20.545 47.968 2.612 1.00 94.69 781 ARG A N 1
ATOM 6188 C CA . ARG A 1 781 ? 21.685 47.978 3.544 1.00 94.69 781 ARG A CA 1
ATOM 6189 C C . ARG A 1 781 ? 21.723 46.673 4.326 1.00 94.69 781 ARG A C 1
ATOM 6191 O O . ARG A 1 781 ? 20.676 46.035 4.447 1.00 94.69 781 ARG A O 1
ATOM 6198 N N . THR A 1 782 ? 22.877 46.311 4.881 1.00 95.12 782 THR A N 1
ATOM 6199 C CA . THR A 1 782 ? 22.995 45.160 5.788 1.00 95.12 782 THR A CA 1
ATOM 6200 C C . THR A 1 782 ? 21.907 45.222 6.858 1.00 95.12 782 THR A C 1
ATOM 6202 O O . THR A 1 782 ? 21.731 46.257 7.502 1.00 95.12 782 THR A O 1
ATOM 6205 N N . SER A 1 783 ? 21.122 44.154 6.966 1.00 95.62 783 SER A N 1
ATOM 6206 C CA . SER A 1 783 ? 19.889 44.094 7.751 1.00 95.62 783 SER A CA 1
ATOM 6207 C C . SER A 1 783 ? 19.685 42.685 8.297 1.00 95.62 783 SER A C 1
ATOM 6209 O O . SER A 1 783 ? 19.950 41.699 7.609 1.00 95.62 783 SER A O 1
ATOM 6211 N N . THR A 1 784 ? 19.129 42.591 9.500 1.00 95.81 784 THR A N 1
ATOM 6212 C CA . THR A 1 784 ? 18.634 41.329 10.056 1.00 95.81 784 THR A CA 1
ATOM 6213 C C . THR A 1 784 ? 17.118 41.385 10.018 1.00 95.81 784 THR A C 1
ATOM 6215 O O . THR A 1 784 ? 16.492 42.102 10.798 1.00 95.81 784 THR A O 1
ATOM 6218 N N . LEU A 1 785 ? 16.528 40.649 9.080 1.00 97.00 785 LEU A N 1
ATOM 6219 C CA . LEU A 1 785 ? 15.086 40.534 8.949 1.00 97.00 785 LEU A CA 1
ATOM 6220 C C . LEU A 1 785 ? 14.574 39.524 9.967 1.00 97.00 785 LEU A C 1
ATOM 6222 O O . LEU A 1 785 ? 14.911 38.343 9.896 1.00 97.00 785 LEU A O 1
ATOM 6226 N N . LYS A 1 786 ? 13.717 39.975 10.875 1.00 97.56 786 LYS A N 1
ATOM 6227 C CA . LYS A 1 786 ? 12.894 39.082 11.688 1.00 97.56 786 LYS A CA 1
ATOM 6228 C C . LYS A 1 786 ? 11.447 39.226 11.266 1.00 97.56 786 LYS A C 1
ATOM 6230 O O . LYS A 1 786 ? 10.984 40.341 11.036 1.00 97.56 786 LYS A O 1
ATOM 6235 N N . VAL A 1 787 ? 10.739 38.106 11.169 1.00 97.44 787 VAL A N 1
ATOM 6236 C CA . VAL A 1 787 ? 9.327 38.062 10.776 1.00 97.44 787 VAL A CA 1
ATOM 6237 C C . VAL A 1 787 ? 8.551 37.236 11.784 1.00 97.44 787 VAL A C 1
ATOM 6239 O O . VAL A 1 787 ? 8.997 36.163 12.191 1.00 97.44 787 VAL A O 1
ATOM 6242 N N . LYS A 1 788 ? 7.382 37.739 12.169 1.00 96.88 788 LYS A N 1
ATOM 6243 C CA . LYS A 1 788 ? 6.441 37.055 13.049 1.00 96.88 788 LYS A CA 1
ATOM 6244 C C . LYS A 1 788 ? 5.032 37.179 12.482 1.00 96.88 788 LYS A C 1
ATOM 6246 O O . LYS A 1 788 ? 4.640 38.260 12.039 1.00 96.88 788 LYS A O 1
ATOM 6251 N N . ALA A 1 789 ? 4.289 36.080 12.477 1.00 96.19 789 ALA A N 1
ATOM 6252 C CA . ALA A 1 789 ? 2.914 36.041 12.005 1.00 96.19 789 ALA A CA 1
ATOM 6253 C C . ALA A 1 789 ? 1.930 36.181 13.176 1.00 96.19 789 ALA A C 1
ATOM 6255 O O . ALA A 1 789 ? 2.126 35.608 14.252 1.00 96.19 789 ALA A O 1
ATOM 6256 N N . PHE A 1 790 ? 0.861 36.939 12.953 1.00 94.12 790 PHE A N 1
ATOM 6257 C CA . PHE A 1 790 ? -0.191 37.221 13.922 1.00 94.12 790 PHE A CA 1
ATOM 6258 C C . PHE A 1 790 ? -1.548 36.852 13.329 1.00 94.12 790 PHE A C 1
ATOM 6260 O O . PHE A 1 790 ? -1.869 37.212 12.199 1.00 94.12 790 PHE A O 1
ATOM 6267 N N . LYS A 1 791 ? -2.373 36.161 14.109 1.00 92.31 791 LYS A N 1
ATOM 6268 C CA . LYS A 1 791 ? -3.762 35.864 13.767 1.00 92.31 791 LYS A CA 1
ATOM 6269 C C . LYS A 1 791 ? -4.606 36.058 15.014 1.00 92.31 791 LYS A C 1
ATOM 6271 O O . LYS A 1 791 ? -4.229 35.600 16.091 1.00 92.31 791 LYS A O 1
ATOM 6276 N N . GLU A 1 792 ? -5.732 36.744 14.872 1.00 90.38 792 GLU A N 1
ATOM 6277 C CA . GLU A 1 792 ? -6.661 36.943 15.980 1.00 90.38 792 GLU A CA 1
ATOM 6278 C C . GLU A 1 792 ? -7.102 35.594 16.577 1.00 90.38 792 GLU A C 1
ATOM 6280 O O . GLU A 1 792 ? -7.373 34.634 15.854 1.00 90.38 792 GLU A O 1
ATOM 6285 N N . GLY A 1 793 ? -7.122 35.505 17.909 1.00 88.19 793 GLY A N 1
ATOM 6286 C CA . GLY A 1 793 ? -7.452 34.278 18.639 1.00 88.19 793 GLY A CA 1
ATOM 6287 C C . GLY A 1 793 ? -6.327 33.238 18.729 1.00 88.19 793 GLY A C 1
ATOM 6288 O O . GLY A 1 793 ? -6.464 32.298 19.509 1.00 88.19 793 GLY A O 1
ATOM 6289 N N . CYS A 1 794 ? -5.206 33.411 18.021 1.00 92.31 794 CYS A N 1
ATOM 6290 C CA . CYS A 1 794 ? -4.060 32.494 18.042 1.00 92.31 794 CYS A CA 1
ATOM 6291 C C . CYS A 1 794 ? -2.895 33.020 18.900 1.00 92.31 794 CYS A C 1
ATOM 6293 O O . CYS A 1 794 ? -2.752 34.226 19.115 1.00 92.31 794 CYS A O 1
ATOM 6295 N N . ILE A 1 795 ? -2.014 32.116 19.332 1.00 94.38 795 ILE A N 1
ATOM 6296 C CA . ILE A 1 795 ? -0.673 32.465 19.816 1.00 94.38 795 ILE A CA 1
ATOM 6297 C C . ILE A 1 795 ? 0.162 32.880 18.589 1.00 94.38 795 ILE A C 1
ATOM 6299 O O . ILE A 1 795 ? 0.178 32.136 17.607 1.00 94.38 795 ILE A O 1
ATOM 6303 N N . PRO A 1 796 ? 0.843 34.044 18.592 1.00 94.44 796 PRO A N 1
ATOM 6304 C CA . PRO A 1 796 ? 1.703 34.455 17.481 1.00 94.44 796 PRO A CA 1
ATOM 6305 C C . PRO A 1 796 ? 2.757 33.399 17.132 1.00 94.44 796 PRO A C 1
ATOM 6307 O O . PRO A 1 796 ? 3.216 32.668 18.010 1.00 94.44 796 PRO A O 1
ATOM 6310 N N . SER A 1 797 ? 3.171 33.347 15.867 1.00 95.19 797 SER A N 1
ATOM 6311 C CA . SER A 1 797 ? 4.137 32.342 15.414 1.00 95.19 797 SER A CA 1
ATOM 6312 C C . SER A 1 797 ? 5.489 32.472 16.111 1.00 95.19 797 SER A C 1
ATOM 6314 O O . SER A 1 797 ? 5.830 33.533 16.647 1.00 95.19 797 SER A O 1
ATOM 6316 N N . ASP A 1 798 ? 6.315 31.432 16.005 1.00 95.06 798 ASP A N 1
ATOM 6317 C CA . ASP A 1 798 ? 7.749 31.591 16.239 1.00 95.06 798 ASP A CA 1
ATOM 6318 C C . ASP A 1 798 ? 8.335 32.630 15.271 1.00 95.06 798 ASP A C 1
ATOM 6320 O O . ASP A 1 798 ? 7.802 32.880 14.180 1.00 95.06 798 ASP A O 1
ATOM 6324 N N . ILE A 1 799 ? 9.424 33.273 15.694 1.00 95.44 799 ILE A N 1
ATOM 6325 C CA . ILE A 1 799 ? 10.110 34.283 14.890 1.00 95.44 799 ILE A CA 1
ATOM 6326 C C . ILE A 1 799 ? 11.035 33.582 13.903 1.00 95.44 799 ILE A C 1
ATOM 6328 O O . ILE A 1 799 ? 11.936 32.842 14.294 1.00 95.44 799 ILE A O 1
ATOM 6332 N N . ILE A 1 800 ? 10.870 33.893 12.622 1.00 95.81 800 ILE A N 1
ATOM 6333 C CA . ILE A 1 800 ? 11.777 33.438 11.570 1.00 95.81 800 ILE A CA 1
ATOM 6334 C C . ILE A 1 800 ? 12.772 34.562 11.299 1.00 95.81 800 ILE A C 1
ATOM 6336 O O . ILE A 1 800 ? 12.388 35.727 11.167 1.00 95.81 800 ILE A O 1
ATOM 6340 N N . THR A 1 801 ? 14.057 34.218 11.237 1.00 95.19 801 THR A N 1
ATOM 6341 C CA . THR A 1 801 ? 15.147 35.180 11.038 1.00 95.19 801 THR A CA 1
ATOM 6342 C C . THR A 1 801 ? 15.865 34.905 9.723 1.00 95.19 801 THR A C 1
ATOM 6344 O O . THR A 1 801 ? 16.192 33.761 9.413 1.00 95.19 801 THR A O 1
ATOM 6347 N N . SER A 1 802 ? 16.136 35.963 8.965 1.00 94.88 802 SER A N 1
ATOM 6348 C CA . SER A 1 802 ? 16.947 35.942 7.751 1.00 94.88 802 SER A CA 1
ATOM 6349 C C . SER A 1 802 ? 17.939 37.099 7.786 1.00 94.88 802 SER A C 1
ATOM 6351 O O . SER A 1 802 ? 17.588 38.221 8.151 1.00 94.88 802 SER A O 1
ATOM 6353 N N . MET A 1 803 ? 19.186 36.834 7.418 1.00 94.38 803 MET A N 1
ATOM 6354 C CA . MET A 1 803 ? 20.239 37.848 7.384 1.00 94.38 803 MET A CA 1
ATOM 6355 C C . MET A 1 803 ? 20.486 38.330 5.958 1.00 94.38 803 MET A C 1
ATOM 6357 O O . MET A 1 803 ? 20.454 37.550 5.006 1.00 94.38 803 MET A O 1
ATOM 6361 N N . TYR A 1 804 ? 20.748 39.623 5.807 1.00 94.12 804 TYR A N 1
ATOM 6362 C CA . TYR A 1 804 ? 21.115 40.220 4.532 1.00 94.12 804 TYR A CA 1
ATOM 6363 C C . TYR A 1 804 ? 22.345 41.087 4.719 1.00 94.12 804 TYR A C 1
ATOM 6365 O O . TYR A 1 804 ? 22.318 42.021 5.517 1.00 94.12 804 TYR A O 1
ATOM 6373 N N . GLU A 1 805 ? 23.407 40.814 3.971 1.00 93.69 805 GLU A N 1
ATOM 6374 C CA . GLU A 1 805 ? 24.653 41.579 4.046 1.00 93.69 805 GLU A CA 1
ATOM 6375 C C . GLU A 1 805 ? 24.894 42.322 2.733 1.00 93.69 805 GLU A C 1
ATOM 6377 O O . GLU A 1 805 ? 24.955 41.712 1.666 1.00 93.69 805 GLU A O 1
ATOM 6382 N N . LEU A 1 806 ? 25.006 43.650 2.817 1.00 92.38 806 LEU A N 1
ATOM 6383 C CA . LEU A 1 806 ? 25.407 44.481 1.690 1.00 92.38 806 LEU A CA 1
ATOM 6384 C C . LEU A 1 806 ? 26.912 44.299 1.471 1.00 92.38 806 LEU A C 1
ATOM 6386 O O . LEU A 1 806 ? 27.710 44.698 2.320 1.00 92.38 806 LEU A O 1
ATOM 6390 N N . VAL A 1 807 ? 27.288 43.732 0.330 1.00 89.69 807 VAL A N 1
ATOM 6391 C CA . VAL A 1 807 ? 28.685 43.542 -0.069 1.00 89.69 807 VAL A CA 1
ATOM 6392 C C . VAL A 1 807 ? 29.107 44.637 -1.037 1.00 89.69 807 VAL A C 1
ATOM 6394 O O . VAL A 1 807 ? 28.348 45.034 -1.921 1.00 89.69 807 VAL A O 1
ATOM 6397 N N . LYS A 1 808 ? 30.330 45.140 -0.871 1.00 84.62 808 LYS A N 1
ATOM 6398 C CA . LYS A 1 808 ? 30.930 46.071 -1.828 1.00 84.62 808 LYS A CA 1
ATOM 6399 C C . LYS A 1 808 ? 31.658 45.260 -2.887 1.00 84.62 808 LYS A C 1
ATOM 6401 O O . LYS A 1 808 ? 32.630 44.585 -2.567 1.00 84.62 808 LYS A O 1
ATOM 6406 N N . LEU A 1 809 ? 31.186 45.337 -4.125 1.00 83.31 809 LEU A N 1
ATOM 6407 C CA . LEU A 1 809 ? 31.881 44.740 -5.260 1.00 83.31 809 LEU A CA 1
ATOM 6408 C C . LEU A 1 809 ? 33.136 45.569 -5.565 1.00 83.31 809 LEU A C 1
ATOM 6410 O O . LEU A 1 809 ? 33.093 46.799 -5.528 1.00 83.31 809 LEU A O 1
ATOM 6414 N N . GLY A 1 810 ? 34.251 44.896 -5.820 1.00 74.31 810 GLY A N 1
ATOM 6415 C CA . GLY A 1 810 ? 35.536 45.503 -6.155 1.00 74.31 810 GLY A CA 1
ATOM 6416 C C . GLY A 1 810 ? 36.448 44.467 -6.802 1.00 74.31 810 GLY A C 1
ATOM 6417 O O . GLY A 1 810 ? 36.023 43.333 -6.996 1.00 74.31 810 GLY A O 1
ATOM 6418 N N . GLU A 1 811 ? 37.685 44.859 -7.103 1.00 78.31 811 GLU A N 1
ATOM 6419 C CA . GLU A 1 811 ? 38.628 44.010 -7.843 1.00 78.31 811 GLU A CA 1
ATOM 6420 C C . GLU A 1 811 ? 38.921 42.687 -7.119 1.00 78.31 811 GLU A C 1
ATOM 6422 O O . GLU A 1 811 ? 39.147 42.663 -5.891 1.00 78.31 811 GLU A O 1
ATOM 6427 N N . GLY A 1 812 ? 38.923 41.614 -7.914 1.00 83.88 812 GLY A N 1
ATOM 6428 C CA . GLY A 1 812 ? 39.117 40.229 -7.495 1.00 83.88 812 GLY A CA 1
ATOM 6429 C C . GLY A 1 812 ? 37.881 39.576 -6.862 1.00 83.88 812 GLY A C 1
ATOM 6430 O O . GLY A 1 812 ? 36.749 40.053 -6.941 1.00 83.88 812 GLY A O 1
ATOM 6431 N N . VAL A 1 813 ? 38.121 38.444 -6.214 1.00 90.31 813 VAL A N 1
ATOM 6432 C CA . VAL A 1 813 ? 37.150 37.623 -5.494 1.00 90.31 813 VAL A CA 1
ATOM 6433 C C . VAL A 1 813 ? 37.494 37.660 -4.011 1.00 90.31 813 VAL A C 1
ATOM 6435 O O . VAL A 1 813 ? 38.579 37.250 -3.596 1.00 90.31 813 VAL A O 1
ATOM 6438 N N . GLU A 1 814 ? 36.568 38.139 -3.187 1.00 92.25 814 GLU A N 1
ATOM 6439 C CA . GLU A 1 814 ? 36.661 38.000 -1.737 1.00 92.25 814 GLU A CA 1
ATOM 6440 C C . GLU A 1 814 ? 36.429 36.538 -1.355 1.00 92.25 814 GLU A C 1
ATOM 6442 O O . GLU A 1 814 ? 35.413 35.950 -1.721 1.00 92.25 814 GLU A O 1
ATOM 6447 N N . VAL A 1 815 ? 37.352 35.964 -0.586 1.00 92.88 815 VAL A N 1
ATOM 6448 C CA . VAL A 1 815 ? 37.270 34.594 -0.080 1.00 92.88 815 VAL A CA 1
ATOM 6449 C C . VAL A 1 815 ? 37.110 34.645 1.426 1.00 92.88 815 VAL A C 1
ATOM 6451 O O . VAL A 1 815 ? 37.978 35.149 2.139 1.00 92.88 815 VAL A O 1
ATOM 6454 N N . ARG A 1 816 ? 36.015 34.080 1.926 1.00 94.19 816 ARG A N 1
ATOM 6455 C CA . ARG A 1 816 ? 35.799 33.846 3.353 1.00 94.19 816 ARG A CA 1
ATOM 6456 C C . ARG A 1 816 ? 35.960 32.359 3.638 1.00 94.19 816 ARG A C 1
ATOM 6458 O O . ARG A 1 816 ? 35.209 31.540 3.110 1.00 94.19 816 ARG A O 1
ATOM 6465 N N . PHE A 1 817 ? 36.947 32.027 4.459 1.00 93.50 817 PHE A N 1
ATOM 6466 C CA . PHE A 1 817 ? 37.298 30.663 4.839 1.00 93.50 817 PHE A CA 1
ATOM 6467 C C . PHE A 1 817 ? 36.707 30.311 6.206 1.00 93.50 817 PHE A C 1
ATOM 6469 O O . PHE A 1 817 ? 36.804 31.103 7.147 1.00 93.50 817 PHE A O 1
ATOM 6476 N N . TYR A 1 818 ? 36.143 29.108 6.315 1.00 94.31 818 TYR A N 1
ATOM 6477 C CA . TYR A 1 818 ? 35.508 28.593 7.527 1.00 94.31 818 TYR A CA 1
ATOM 6478 C C . TYR A 1 818 ? 35.998 27.175 7.819 1.00 94.31 818 TYR A C 1
ATOM 6480 O O . TYR A 1 818 ? 35.858 26.278 6.989 1.00 94.31 818 TYR A O 1
ATOM 6488 N N . LYS A 1 819 ? 36.526 26.936 9.014 1.00 92.31 819 LYS A N 1
ATOM 6489 C CA . LYS A 1 819 ? 36.978 25.622 9.472 1.00 92.31 819 LYS A CA 1
ATOM 6490 C C . LYS A 1 819 ? 35.825 24.870 10.135 1.00 92.31 819 LYS A C 1
ATOM 6492 O O . LYS A 1 819 ? 35.200 25.376 11.064 1.00 92.31 819 LYS A O 1
ATOM 6497 N N . GLY A 1 820 ? 35.559 23.632 9.716 1.00 90.44 820 GLY A N 1
ATOM 6498 C CA . GLY A 1 820 ? 34.484 22.836 10.313 1.00 90.44 820 GLY A CA 1
ATOM 6499 C C . GLY A 1 820 ? 34.092 21.605 9.507 1.00 90.44 820 GLY A C 1
ATOM 6500 O O . GLY A 1 820 ? 34.444 21.458 8.344 1.00 90.44 820 GLY A O 1
ATOM 6501 N N . LYS A 1 821 ? 33.351 20.689 10.133 1.00 90.75 821 LYS A N 1
ATOM 6502 C CA . LYS A 1 821 ? 32.801 19.528 9.428 1.00 90.75 821 LYS A CA 1
ATOM 6503 C C . LYS A 1 821 ? 31.463 19.907 8.804 1.00 90.75 821 LYS A C 1
ATOM 6505 O O . LYS A 1 821 ? 30.530 20.232 9.534 1.00 90.75 821 LYS A O 1
ATOM 6510 N N . PHE A 1 822 ? 31.375 19.830 7.483 1.00 91.75 822 PHE A N 1
ATOM 6511 C CA . PHE A 1 822 ? 30.168 20.141 6.724 1.00 91.75 822 PHE A CA 1
ATOM 6512 C C . PHE A 1 822 ? 29.802 18.941 5.852 1.00 91.75 822 PHE A C 1
ATOM 6514 O O . PHE A 1 822 ? 30.694 18.262 5.355 1.00 91.75 822 PHE A O 1
ATOM 6521 N N . GLY A 1 823 ? 28.505 18.675 5.704 1.00 89.56 823 GLY A N 1
ATOM 6522 C CA . GLY A 1 823 ? 27.968 17.740 4.703 1.00 89.56 823 GLY A CA 1
ATOM 6523 C C . GLY A 1 823 ? 27.136 18.441 3.622 1.00 89.56 823 GLY A C 1
ATOM 6524 O O . GLY A 1 823 ? 26.538 17.777 2.784 1.00 89.56 823 GLY A O 1
ATOM 6525 N N . ALA A 1 824 ? 27.054 19.774 3.693 1.00 94.62 824 ALA A N 1
ATOM 6526 C CA . ALA A 1 824 ? 26.377 20.675 2.764 1.00 94.62 824 ALA A CA 1
ATOM 6527 C C . ALA A 1 824 ? 26.928 22.102 2.952 1.00 94.62 824 ALA A C 1
ATOM 6529 O O . ALA A 1 824 ? 27.469 22.421 4.019 1.00 94.62 824 ALA A O 1
ATOM 6530 N N . THR A 1 825 ? 26.749 22.983 1.964 1.00 92.62 825 THR A N 1
ATOM 6531 C CA . THR A 1 825 ? 27.123 24.404 2.073 1.00 92.62 825 THR A CA 1
ATOM 6532 C C . THR A 1 825 ? 26.411 25.083 3.265 1.00 92.62 825 THR A C 1
ATOM 6534 O O . THR A 1 825 ? 25.176 25.086 3.330 1.00 92.62 825 THR A O 1
ATOM 6537 N N . PRO A 1 826 ? 27.140 25.662 4.243 1.00 91.81 826 PRO A N 1
ATOM 6538 C CA . PRO A 1 826 ? 26.526 26.204 5.454 1.00 91.81 826 PRO A CA 1
ATOM 6539 C C . PRO A 1 826 ? 25.822 27.552 5.226 1.00 91.81 826 PRO A C 1
ATOM 6541 O O . PRO A 1 826 ? 25.952 28.213 4.193 1.00 91.81 826 PRO A O 1
ATOM 6544 N N . ASN A 1 827 ? 25.091 28.022 6.241 1.00 89.19 827 ASN A N 1
ATOM 6545 C CA . ASN A 1 827 ? 24.619 29.405 6.283 1.00 89.19 827 ASN A CA 1
ATOM 6546 C C . ASN A 1 827 ? 25.760 30.346 6.711 1.00 89.19 827 ASN A C 1
ATOM 6548 O O . ASN A 1 827 ? 25.872 30.701 7.886 1.00 89.19 827 ASN A O 1
ATOM 6552 N N . TYR A 1 828 ? 26.584 30.768 5.753 1.00 91.69 828 TYR A N 1
ATOM 6553 C CA . TYR A 1 828 ? 27.762 31.616 5.984 1.00 91.69 828 TYR A CA 1
ATOM 6554 C C . TYR A 1 828 ? 27.479 32.916 6.756 1.00 91.69 828 TYR A C 1
ATOM 6556 O O . TYR A 1 828 ? 28.330 33.365 7.516 1.00 91.69 828 TYR A O 1
ATOM 6564 N N . LEU A 1 829 ? 26.274 33.490 6.638 1.00 88.81 829 LEU A N 1
ATOM 6565 C CA . LEU A 1 829 ? 25.876 34.702 7.371 1.00 88.81 829 LEU A CA 1
ATOM 6566 C C . LEU A 1 829 ? 25.695 34.473 8.879 1.00 88.81 829 LEU A C 1
ATOM 6568 O O . LEU A 1 829 ? 25.718 35.426 9.647 1.00 88.81 829 LEU A O 1
ATOM 6572 N N . SER A 1 830 ? 25.500 33.223 9.310 1.00 86.25 830 SER A N 1
ATOM 6573 C CA . SER A 1 830 ? 25.420 32.849 10.733 1.00 86.25 830 SER A CA 1
ATOM 6574 C C . SER A 1 830 ? 26.772 32.503 11.350 1.00 86.25 830 SER A C 1
ATOM 6576 O O . SER A 1 830 ? 26.833 32.096 12.508 1.00 86.25 830 SER A O 1
ATOM 6578 N N . MET A 1 831 ? 27.850 32.642 10.579 1.00 90.12 831 MET A N 1
ATOM 6579 C CA . MET A 1 831 ? 29.186 32.214 10.955 1.00 90.12 831 MET A CA 1
ATOM 6580 C C . MET A 1 831 ? 30.177 33.368 10.839 1.00 90.12 831 MET A C 1
ATOM 6582 O O . MET A 1 831 ? 30.096 34.198 9.935 1.00 90.12 831 MET A O 1
ATOM 6586 N N . THR A 1 832 ? 31.170 33.368 11.721 1.00 91.88 832 THR A N 1
ATOM 6587 C CA . THR A 1 832 ? 32.337 34.244 11.597 1.00 91.88 832 THR A CA 1
ATOM 6588 C C . THR A 1 832 ? 33.406 33.513 10.784 1.00 91.88 832 THR A C 1
ATOM 6590 O O . THR A 1 832 ? 33.729 32.381 11.141 1.00 91.88 832 THR A O 1
ATOM 6593 N N . PRO A 1 833 ? 33.949 34.103 9.704 1.00 92.69 833 PRO A N 1
ATOM 6594 C CA . PRO A 1 833 ? 35.036 33.482 8.955 1.00 92.69 833 PRO A CA 1
ATOM 6595 C C . PRO A 1 833 ? 36.319 33.435 9.785 1.00 92.69 833 PRO A C 1
ATOM 6597 O O . PRO A 1 833 ? 36.657 34.400 10.471 1.00 92.69 833 PRO A O 1
ATOM 6600 N N . ASP A 1 834 ? 37.059 32.334 9.682 1.00 92.50 834 ASP A N 1
ATOM 6601 C CA . ASP A 1 834 ? 38.374 32.182 10.310 1.00 92.50 834 ASP A CA 1
ATOM 6602 C C . ASP A 1 834 ? 39.438 33.028 9.596 1.00 92.50 834 ASP A C 1
ATOM 6604 O O . ASP A 1 834 ? 40.384 33.513 10.218 1.00 92.50 834 ASP A O 1
ATOM 6608 N N . LYS A 1 835 ? 39.288 33.212 8.279 1.00 91.00 835 LYS A N 1
ATOM 6609 C CA . LYS A 1 835 ? 40.177 34.030 7.446 1.00 91.00 835 LYS A CA 1
ATOM 6610 C C . LYS A 1 835 ? 39.374 34.679 6.323 1.00 91.00 835 LYS A C 1
ATOM 6612 O O . LYS A 1 835 ? 38.520 34.037 5.716 1.00 91.00 835 LYS A O 1
ATOM 6617 N N . ILE A 1 836 ? 39.663 35.947 6.044 1.00 91.12 836 ILE A N 1
ATOM 6618 C CA . ILE A 1 836 ? 39.176 36.657 4.857 1.00 91.12 836 ILE A CA 1
ATOM 6619 C C . ILE A 1 836 ? 40.397 37.004 4.008 1.00 91.12 836 ILE A C 1
ATOM 6621 O O . ILE A 1 836 ? 41.357 37.585 4.516 1.00 91.12 836 ILE A O 1
ATOM 6625 N N . SER A 1 837 ? 40.375 36.629 2.736 1.00 90.00 837 SER A N 1
ATOM 6626 C CA . SER A 1 837 ? 41.438 36.894 1.765 1.00 90.00 837 SER A CA 1
ATOM 6627 C C . SER A 1 837 ? 40.855 37.337 0.424 1.00 90.00 837 SER A C 1
ATOM 6629 O O . SER A 1 837 ? 39.639 37.438 0.264 1.00 90.00 837 SER A O 1
ATOM 6631 N N . LYS A 1 838 ? 41.730 37.625 -0.539 1.00 88.31 838 LYS A N 1
ATOM 6632 C CA . LYS A 1 838 ? 41.364 37.877 -1.931 1.00 88.31 838 LYS A CA 1
ATOM 6633 C C . LYS A 1 838 ? 42.105 36.914 -2.847 1.00 88.31 838 LYS A C 1
ATOM 6635 O O . LYS A 1 838 ? 43.221 36.517 -2.525 1.00 88.31 838 LYS A O 1
ATOM 6640 N N . THR A 1 839 ? 41.473 36.576 -3.957 1.00 87.50 839 THR A N 1
ATOM 6641 C CA . THR A 1 839 ? 42.061 35.867 -5.097 1.00 87.50 839 THR A CA 1
ATOM 6642 C C . THR A 1 839 ? 41.550 36.512 -6.382 1.00 87.50 839 THR A C 1
ATOM 6644 O O . THR A 1 839 ? 40.576 37.261 -6.338 1.00 87.50 839 THR A O 1
ATOM 6647 N N . ASP A 1 840 ? 42.161 36.214 -7.518 1.00 86.25 840 ASP A N 1
ATOM 6648 C CA . ASP A 1 840 ? 41.765 36.780 -8.806 1.00 86.25 840 ASP A CA 1
ATOM 6649 C C . ASP A 1 840 ? 40.893 35.814 -9.631 1.00 86.25 840 ASP A C 1
ATOM 6651 O O . ASP A 1 840 ? 40.531 36.125 -10.764 1.00 86.25 840 ASP A O 1
ATOM 6655 N N . GLN A 1 841 ? 40.538 34.642 -9.078 1.00 85.75 841 GLN A N 1
ATOM 6656 C CA . GLN A 1 841 ? 39.745 33.605 -9.753 1.00 85.75 841 GLN A CA 1
ATOM 6657 C C . GLN A 1 841 ? 38.871 32.778 -8.788 1.00 85.75 841 GLN A C 1
ATOM 6659 O O . GLN A 1 841 ? 39.165 32.642 -7.603 1.00 85.75 841 GLN A O 1
ATOM 6664 N N . PHE A 1 842 ? 37.805 32.150 -9.296 1.00 88.00 842 PHE A N 1
ATOM 6665 C CA . PHE A 1 842 ? 36.949 31.229 -8.528 1.00 88.00 842 PHE A CA 1
ATOM 6666 C C . PHE A 1 842 ? 37.522 29.800 -8.485 1.00 88.00 842 PHE A C 1
ATOM 6668 O O . PHE A 1 842 ? 36.906 28.859 -8.991 1.00 88.00 842 PHE A O 1
ATOM 6675 N N . GLN A 1 843 ? 38.705 29.644 -7.887 1.00 84.25 843 GLN A N 1
ATOM 6676 C CA . GLN A 1 843 ? 39.412 28.363 -7.792 1.00 84.25 843 GLN A CA 1
ATOM 6677 C C . GLN A 1 843 ? 40.116 28.162 -6.445 1.00 84.25 843 GLN A C 1
ATOM 6679 O O . GLN A 1 843 ? 40.260 29.099 -5.658 1.00 84.25 843 GLN A O 1
ATOM 6684 N N . LEU A 1 844 ? 40.561 26.928 -6.183 1.00 86.38 844 LEU A N 1
ATOM 6685 C CA . LEU A 1 844 ? 41.231 26.556 -4.930 1.00 86.38 844 LEU A CA 1
ATOM 6686 C C . LEU A 1 844 ? 42.737 26.868 -4.892 1.00 86.38 844 LEU A C 1
ATOM 6688 O O . LEU A 1 844 ? 43.273 26.994 -3.795 1.00 86.38 844 LEU A O 1
ATOM 6692 N N . GLU A 1 845 ? 43.421 26.965 -6.040 1.00 76.31 845 GLU A N 1
ATOM 6693 C CA . GLU A 1 845 ? 44.900 26.951 -6.122 1.00 76.31 845 GLU A CA 1
ATOM 6694 C C . GLU A 1 845 ? 45.584 28.079 -5.328 1.00 76.31 845 GLU A C 1
ATOM 6696 O O . GLU A 1 845 ? 46.639 27.862 -4.734 1.00 76.31 845 GLU A O 1
ATOM 6701 N N . ASP A 1 846 ? 44.943 29.247 -5.240 1.00 67.25 846 ASP A N 1
ATOM 6702 C CA . ASP A 1 846 ? 45.471 30.439 -4.560 1.00 67.25 846 ASP A CA 1
ATOM 6703 C C . ASP A 1 846 ? 44.951 30.606 -3.120 1.00 67.25 846 ASP A C 1
ATOM 6705 O O . ASP A 1 846 ? 45.164 31.634 -2.469 1.00 67.25 846 ASP A O 1
ATOM 6709 N N . ILE A 1 847 ? 44.244 29.599 -2.599 1.00 76.12 847 ILE A N 1
ATOM 6710 C CA . ILE A 1 847 ? 43.689 29.593 -1.246 1.00 76.12 847 ILE A CA 1
ATOM 6711 C C . ILE A 1 847 ? 44.545 28.651 -0.392 1.00 76.12 847 ILE A C 1
ATOM 6713 O O . ILE A 1 847 ? 44.795 27.501 -0.735 1.00 76.12 847 ILE A O 1
ATOM 6717 N N . GLU A 1 848 ? 45.026 29.130 0.754 1.00 62.75 848 GLU A N 1
ATOM 6718 C CA . GLU A 1 848 ? 45.755 28.287 1.707 1.00 62.75 848 GLU A CA 1
ATOM 6719 C C . GLU A 1 848 ? 44.764 27.333 2.398 1.00 62.75 848 GLU A C 1
ATOM 6721 O O . GLU A 1 848 ? 43.999 27.751 3.271 1.00 62.75 848 GLU A O 1
ATOM 6726 N N . LEU A 1 849 ? 44.741 26.066 1.973 1.00 65.69 849 LEU A N 1
ATOM 6727 C CA . LEU A 1 849 ? 43.727 25.086 2.374 1.00 65.69 849 LEU A CA 1
ATOM 6728 C C . LEU A 1 849 ? 44.285 24.010 3.310 1.00 65.69 849 LEU A C 1
ATOM 6730 O O . LEU A 1 849 ? 45.394 23.503 3.142 1.00 65.69 849 LEU A O 1
ATOM 6734 N N . VAL A 1 850 ? 43.469 23.607 4.285 1.00 71.44 850 VAL A N 1
ATOM 6735 C CA . VAL A 1 850 ? 43.654 22.341 5.009 1.00 71.44 850 VAL A CA 1
ATOM 6736 C C . VAL A 1 850 ? 43.077 21.190 4.171 1.00 71.44 850 VAL A C 1
ATOM 6738 O O . VAL A 1 850 ? 42.139 21.425 3.417 1.00 71.44 850 VAL A O 1
ATOM 6741 N N . PRO A 1 851 ? 43.562 19.940 4.300 1.00 72.38 851 PRO A N 1
ATOM 6742 C CA . PRO A 1 851 ? 43.179 18.864 3.376 1.00 72.38 851 PRO A CA 1
ATOM 6743 C C . PRO A 1 851 ? 41.684 18.500 3.371 1.00 72.38 851 PRO A C 1
ATOM 6745 O O . PRO A 1 851 ? 41.194 17.945 2.397 1.00 72.38 851 PRO A O 1
ATOM 6748 N N . THR A 1 852 ? 40.970 18.736 4.478 1.00 82.31 852 THR A N 1
ATOM 6749 C CA . THR A 1 852 ? 39.561 18.346 4.670 1.00 82.31 852 THR A CA 1
ATOM 6750 C C . THR A 1 852 ? 38.877 19.245 5.704 1.00 82.31 852 THR A C 1
ATOM 6752 O O . THR A 1 852 ? 39.560 19.897 6.498 1.00 82.31 852 THR A O 1
ATOM 6755 N N . HIS A 1 853 ? 37.542 19.205 5.763 1.00 90.12 853 HIS A N 1
ATOM 6756 C CA . HIS A 1 853 ? 36.709 19.854 6.782 1.00 90.12 853 HIS A CA 1
ATOM 6757 C C . HIS A 1 853 ? 36.827 21.389 6.801 1.00 90.12 853 HIS A C 1
ATOM 6759 O O . HIS A 1 853 ? 37.216 22.001 7.807 1.00 90.12 853 HIS A O 1
ATOM 6765 N N . TYR A 1 854 ? 36.452 22.013 5.687 1.00 93.44 854 TYR A N 1
ATOM 6766 C CA . TYR A 1 854 ? 36.298 23.463 5.590 1.00 93.44 854 TYR A CA 1
ATOM 6767 C C . TYR A 1 854 ? 35.163 23.853 4.636 1.00 93.44 854 TYR A C 1
ATOM 6769 O O . TYR A 1 854 ? 34.638 23.024 3.897 1.00 93.44 854 TYR A O 1
ATOM 6777 N N . ALA A 1 855 ? 34.781 25.126 4.657 1.00 95.56 855 ALA A N 1
ATOM 6778 C CA . ALA A 1 855 ? 33.876 25.733 3.695 1.00 95.56 855 ALA A CA 1
ATOM 6779 C C . ALA A 1 855 ? 34.426 27.077 3.210 1.00 95.56 855 ALA A C 1
ATOM 6781 O O . ALA A 1 855 ? 35.116 27.783 3.949 1.00 95.56 855 ALA A O 1
ATOM 6782 N N . LEU A 1 856 ? 34.103 27.430 1.968 1.00 95.19 856 LEU A N 1
ATOM 6783 C CA . LEU A 1 856 ? 34.456 28.697 1.340 1.00 95.19 856 LEU A CA 1
ATOM 6784 C C . LEU A 1 856 ? 33.199 29.425 0.883 1.00 95.19 856 LEU A C 1
ATOM 6786 O O . LEU A 1 856 ? 32.287 28.822 0.317 1.00 95.19 856 LEU A O 1
ATOM 6790 N N . LEU A 1 857 ? 33.195 30.735 1.085 1.00 95.06 857 LEU A N 1
ATOM 6791 C CA . LEU A 1 857 ? 32.310 31.652 0.388 1.00 95.06 857 LEU A CA 1
ATOM 6792 C C . LEU A 1 857 ? 33.174 32.577 -0.462 1.00 95.06 857 LEU A C 1
ATOM 6794 O O . LEU A 1 857 ? 33.989 33.325 0.078 1.00 95.06 857 LEU A O 1
ATOM 6798 N N . LEU A 1 858 ? 32.982 32.513 -1.773 1.00 94.06 858 LEU A N 1
ATOM 6799 C CA . LEU A 1 858 ? 33.667 33.344 -2.749 1.00 94.06 858 LEU A CA 1
ATOM 6800 C C . LEU A 1 858 ? 32.674 34.362 -3.311 1.00 94.06 858 LEU A C 1
ATOM 6802 O O . LEU A 1 858 ? 31.626 33.976 -3.831 1.00 94.06 858 LEU A O 1
ATOM 6806 N N . ILE A 1 859 ? 32.985 35.652 -3.209 1.00 93.75 859 ILE A N 1
ATOM 6807 C CA . ILE A 1 859 ? 32.135 36.742 -3.702 1.00 93.75 859 ILE A CA 1
ATOM 6808 C C . ILE A 1 859 ? 32.953 37.612 -4.646 1.00 93.75 859 ILE A C 1
ATOM 6810 O O . ILE A 1 859 ? 33.957 38.196 -4.248 1.00 93.75 859 ILE A O 1
ATOM 6814 N N . GLY A 1 860 ? 32.490 37.737 -5.881 1.00 92.38 860 GLY A N 1
ATOM 6815 C CA . GLY A 1 860 ? 33.088 38.609 -6.882 1.00 92.38 860 GLY A CA 1
ATOM 6816 C C . GLY A 1 860 ? 32.021 39.289 -7.724 1.00 92.38 860 GLY A C 1
ATOM 6817 O O . GLY A 1 860 ? 30.817 39.214 -7.447 1.00 92.38 860 GLY A O 1
ATOM 6818 N N . ALA A 1 861 ? 32.468 39.952 -8.776 1.00 91.25 861 ALA A N 1
ATOM 6819 C CA . ALA A 1 861 ? 31.592 40.552 -9.762 1.00 91.25 861 ALA A CA 1
ATOM 6820 C C . ALA A 1 861 ? 32.155 40.339 -11.158 1.00 91.25 861 ALA A C 1
ATOM 6822 O O . ALA A 1 861 ? 33.367 40.273 -11.320 1.00 91.25 861 ALA A O 1
ATOM 6823 N N . VAL A 1 862 ? 31.276 40.249 -12.146 1.00 90.56 862 VAL A N 1
ATOM 6824 C CA . VAL A 1 862 ? 31.616 40.122 -13.564 1.00 90.56 862 VAL A CA 1
ATOM 6825 C C . VAL A 1 862 ? 31.070 41.336 -14.304 1.00 90.56 862 VAL A C 1
ATOM 6827 O O . VAL A 1 862 ? 29.956 41.780 -14.013 1.00 90.56 862 VAL A O 1
ATOM 6830 N N . ASN A 1 863 ? 31.850 41.894 -15.231 1.00 87.88 863 ASN A N 1
ATOM 6831 C CA . ASN A 1 863 ? 31.389 42.996 -16.071 1.00 87.88 863 ASN A CA 1
ATOM 6832 C C . ASN A 1 863 ? 30.886 42.464 -17.418 1.00 87.88 863 ASN A C 1
ATOM 6834 O O . ASN A 1 863 ? 31.644 41.929 -18.228 1.00 87.88 863 ASN A O 1
ATOM 6838 N N . ILE A 1 864 ? 29.589 42.605 -17.659 1.00 91.06 864 ILE A N 1
ATOM 6839 C CA . ILE A 1 864 ? 28.920 42.167 -18.875 1.00 91.06 864 ILE A CA 1
ATOM 6840 C C . ILE A 1 864 ? 28.967 43.305 -19.889 1.00 91.06 864 ILE A C 1
ATOM 6842 O O . ILE A 1 864 ? 28.273 44.308 -19.765 1.00 91.06 864 ILE A O 1
ATOM 6846 N N . ASN A 1 865 ? 29.796 43.137 -20.918 1.00 88.31 865 ASN A N 1
ATOM 6847 C CA . ASN A 1 865 ? 29.978 44.140 -21.973 1.00 88.31 865 ASN A CA 1
ATOM 6848 C C . ASN A 1 865 ? 28.961 44.014 -23.118 1.00 88.31 865 ASN A C 1
ATOM 6850 O O . ASN A 1 865 ? 28.948 44.848 -24.020 1.00 88.31 865 ASN A O 1
ATOM 6854 N N . LYS A 1 866 ? 28.164 42.940 -23.130 1.00 92.06 866 LYS A N 1
ATOM 6855 C CA . LYS A 1 866 ? 27.130 42.696 -24.135 1.00 92.06 866 LYS A CA 1
ATOM 6856 C C . LYS A 1 866 ? 25.985 41.910 -23.515 1.00 92.06 866 LYS A C 1
ATOM 6858 O O . LYS A 1 866 ? 26.185 40.776 -23.091 1.00 92.06 866 LYS A O 1
ATOM 6863 N N . ALA A 1 867 ? 24.790 42.487 -23.520 1.00 94.50 867 ALA A N 1
ATOM 6864 C CA . ALA A 1 867 ? 23.608 41.805 -23.010 1.00 94.50 867 ALA A CA 1
ATOM 6865 C C . ALA A 1 867 ? 23.302 40.517 -23.803 1.00 94.50 867 ALA A C 1
ATOM 6867 O O . ALA A 1 867 ? 23.493 40.458 -25.025 1.00 94.50 867 ALA A O 1
ATOM 6868 N N . GLY A 1 868 ? 22.799 39.487 -23.122 1.00 95.31 868 GLY A N 1
ATOM 6869 C CA . GLY A 1 868 ? 22.388 38.225 -23.742 1.00 95.31 868 GLY A CA 1
ATOM 6870 C C . GLY A 1 868 ? 22.380 37.038 -22.782 1.00 95.31 868 GLY A C 1
ATOM 6871 O O . GLY A 1 868 ? 22.536 37.204 -21.574 1.00 95.31 868 GLY A O 1
ATOM 6872 N N . GLU A 1 869 ? 22.191 35.833 -23.327 1.00 96.38 869 GLU A N 1
ATOM 6873 C CA . GLU A 1 869 ? 22.240 34.588 -22.551 1.00 96.38 869 GLU A CA 1
ATOM 6874 C C . GLU A 1 869 ? 23.695 34.212 -22.252 1.00 96.38 869 GLU A C 1
ATOM 6876 O O . GLU A 1 869 ? 24.513 34.053 -23.161 1.00 96.38 869 GLU A O 1
ATOM 6881 N N . TYR A 1 870 ? 23.992 34.033 -20.970 1.00 96.88 870 TYR A N 1
ATOM 6882 C CA . TYR A 1 870 ? 25.246 33.509 -20.455 1.00 96.88 870 TYR A CA 1
ATOM 6883 C C . TYR A 1 870 ? 25.019 32.130 -19.846 1.00 96.88 870 TYR A C 1
ATOM 6885 O O . TYR A 1 870 ? 24.001 31.876 -19.197 1.00 96.88 870 TYR A O 1
ATOM 6893 N N . VAL A 1 871 ? 25.992 31.242 -20.022 1.00 97.12 871 VAL A N 1
ATOM 6894 C CA . VAL A 1 871 ? 26.028 29.925 -19.385 1.00 97.12 871 VAL A CA 1
ATOM 6895 C C . VAL A 1 871 ? 27.176 29.913 -18.392 1.00 97.12 871 VAL A C 1
ATOM 6897 O O . VAL A 1 871 ? 28.319 30.135 -18.779 1.00 97.12 871 VAL A O 1
ATOM 6900 N N . PHE A 1 872 ? 26.883 29.645 -17.125 1.00 97.50 872 PHE A N 1
ATOM 6901 C CA . PHE A 1 872 ? 27.897 29.427 -16.097 1.00 97.50 872 PHE A CA 1
ATOM 6902 C C . PHE A 1 872 ? 28.031 27.936 -15.837 1.00 97.50 872 PHE A C 1
ATOM 6904 O O . PHE A 1 872 ? 27.038 27.214 -15.865 1.00 97.50 872 PHE A O 1
ATOM 6911 N N . TYR A 1 873 ? 29.247 27.503 -15.543 1.00 97.31 873 TYR A N 1
ATOM 6912 C CA . TYR A 1 873 ? 29.612 26.140 -15.193 1.00 97.31 873 TYR A CA 1
ATOM 6913 C C . TYR A 1 873 ? 30.332 26.175 -13.846 1.00 97.31 873 TYR A C 1
ATOM 6915 O O . TYR A 1 873 ? 31.194 27.026 -13.636 1.00 97.31 873 TYR A O 1
ATOM 6923 N N . CYS A 1 874 ? 29.991 25.265 -12.940 1.00 96.50 874 CYS A N 1
ATOM 6924 C CA . CYS A 1 874 ? 30.655 25.119 -11.651 1.00 96.50 874 CYS A CA 1
ATOM 6925 C C . CYS A 1 874 ? 30.943 23.639 -11.415 1.00 96.50 874 CYS A C 1
ATOM 6927 O O . CYS A 1 874 ? 30.019 22.822 -11.369 1.00 96.50 874 CYS A O 1
ATOM 6929 N N . GLY A 1 875 ? 32.230 23.310 -11.329 1.00 95.25 875 GLY A N 1
ATOM 6930 C CA . GLY A 1 875 ? 32.727 21.974 -11.034 1.00 95.25 875 GLY A CA 1
ATOM 6931 C C . GLY A 1 875 ? 33.332 21.912 -9.647 1.00 95.25 875 GLY A C 1
ATOM 6932 O O . GLY A 1 875 ? 34.157 22.764 -9.317 1.00 95.25 875 GLY A O 1
ATOM 6933 N N . SER A 1 876 ? 32.938 20.919 -8.848 1.00 95.19 876 SER A N 1
ATOM 6934 C CA . SER A 1 876 ? 33.481 20.720 -7.503 1.00 95.19 876 SER A CA 1
ATOM 6935 C C . SER A 1 876 ? 33.630 19.251 -7.109 1.00 95.19 876 SER A C 1
ATOM 6937 O O . SER A 1 876 ? 32.817 18.413 -7.502 1.00 95.19 876 SER A O 1
ATOM 6939 N N . ASN A 1 877 ? 34.656 18.953 -6.305 1.00 89.94 877 ASN A N 1
ATOM 6940 C CA . ASN A 1 877 ? 34.628 17.821 -5.371 1.00 89.94 877 ASN A CA 1
ATOM 6941 C C . ASN A 1 877 ? 33.852 18.233 -4.119 1.00 89.94 877 ASN A C 1
ATOM 6943 O O . ASN A 1 877 ? 34.074 19.337 -3.637 1.00 89.94 877 ASN A O 1
ATOM 6947 N N . ASP A 1 878 ? 32.991 17.367 -3.586 1.00 93.44 878 ASP A N 1
ATOM 6948 C CA . ASP A 1 878 ? 31.993 17.745 -2.581 1.00 93.44 878 ASP A CA 1
ATOM 6949 C C . ASP A 1 878 ? 31.138 18.943 -3.052 1.00 93.44 878 ASP A C 1
ATOM 6951 O O . ASP A 1 878 ? 31.123 19.311 -4.236 1.00 93.44 878 ASP A O 1
ATOM 6955 N N . GLY A 1 879 ? 30.363 19.537 -2.147 1.00 94.25 879 GLY A N 1
ATOM 6956 C CA . GLY A 1 879 ? 29.239 20.356 -2.566 1.00 94.25 879 GLY A CA 1
ATOM 6957 C C . GLY A 1 879 ? 29.571 21.810 -2.881 1.00 94.25 879 GLY A C 1
ATOM 6958 O O . GLY A 1 879 ? 30.289 22.486 -2.138 1.00 94.25 879 GLY A O 1
ATOM 6959 N N . SER A 1 880 ? 28.954 22.334 -3.942 1.00 96.69 880 SER A N 1
ATOM 6960 C CA . SER A 1 880 ? 28.992 23.751 -4.302 1.00 96.69 880 SER A CA 1
ATOM 6961 C C . SER A 1 880 ? 27.648 24.322 -4.766 1.00 96.69 880 SER A C 1
ATOM 6963 O O . SER A 1 880 ? 26.753 23.613 -5.221 1.00 96.69 880 SER A O 1
ATOM 6965 N N . LYS A 1 881 ? 27.492 25.646 -4.657 1.00 97.69 881 LYS A N 1
ATOM 6966 C CA . LYS A 1 881 ? 26.383 26.405 -5.259 1.00 97.69 881 LYS A CA 1
ATOM 6967 C C . LYS A 1 881 ? 26.902 27.675 -5.903 1.00 97.69 881 LYS A C 1
ATOM 6969 O O . LYS A 1 881 ? 27.688 28.381 -5.277 1.00 97.69 881 LYS A O 1
ATOM 6974 N N . LEU A 1 882 ? 26.404 28.006 -7.090 1.00 97.00 882 LEU A N 1
ATOM 6975 C CA . LEU A 1 882 ? 26.729 29.251 -7.787 1.00 97.00 882 LEU A CA 1
ATOM 6976 C C . LEU A 1 882 ? 25.479 30.114 -7.945 1.00 97.00 882 LEU A C 1
ATOM 6978 O O . LEU A 1 882 ? 24.446 29.656 -8.442 1.00 97.00 882 LEU A O 1
ATOM 6982 N N . TYR A 1 883 ? 25.597 31.376 -7.544 1.00 94.69 883 TYR A N 1
ATOM 6983 C CA . TYR A 1 883 ? 24.570 32.396 -7.689 1.00 94.69 883 TYR A CA 1
ATOM 6984 C C . TYR A 1 883 ? 25.066 33.545 -8.566 1.00 94.69 883 TYR A C 1
ATOM 6986 O O . TYR A 1 883 ? 26.184 34.024 -8.378 1.00 94.69 883 TYR A O 1
ATOM 6994 N N . VAL A 1 884 ? 24.195 34.046 -9.440 1.00 93.31 884 VAL A N 1
ATOM 6995 C CA . VAL A 1 884 ? 24.392 35.304 -10.179 1.00 93.31 884 VAL A CA 1
ATOM 6996 C C . VAL A 1 884 ? 23.245 36.244 -9.821 1.00 93.31 884 VAL A C 1
ATOM 6998 O O . VAL A 1 884 ? 22.082 35.847 -9.873 1.00 93.31 884 VAL A O 1
ATOM 7001 N N . ASP A 1 885 ? 23.555 37.451 -9.344 1.00 89.25 885 ASP A N 1
ATOM 7002 C CA . ASP A 1 885 ? 22.575 38.435 -8.849 1.00 89.25 885 ASP A CA 1
ATOM 7003 C C . ASP A 1 885 ? 21.531 37.863 -7.874 1.00 89.25 885 ASP A C 1
ATOM 7005 O O . ASP A 1 885 ? 20.349 38.205 -7.883 1.00 89.25 885 ASP A O 1
ATOM 7009 N N . ASN A 1 886 ? 21.996 36.999 -6.965 1.00 87.19 886 ASN A N 1
ATOM 7010 C CA . ASN A 1 886 ? 21.196 36.300 -5.945 1.00 87.19 886 ASN A CA 1
ATOM 7011 C C . ASN A 1 886 ? 20.263 35.203 -6.480 1.00 87.19 886 ASN A C 1
ATOM 7013 O O . ASN A 1 886 ? 19.574 34.558 -5.680 1.00 87.19 886 ASN A O 1
ATOM 7017 N N . THR A 1 887 ? 20.276 34.957 -7.789 1.00 88.62 887 THR A N 1
ATOM 7018 C CA . THR A 1 887 ? 19.596 33.831 -8.430 1.00 88.62 887 THR A CA 1
ATOM 7019 C C . THR A 1 887 ? 20.487 32.601 -8.332 1.00 88.62 887 THR A C 1
ATOM 7021 O O . THR A 1 887 ? 21.626 32.638 -8.788 1.00 88.62 887 THR A O 1
ATOM 7024 N N . LEU A 1 888 ? 19.988 31.524 -7.714 1.00 93.19 888 LEU A N 1
ATOM 7025 C CA . LEU A 1 888 ? 20.686 30.236 -7.695 1.00 93.19 888 LEU A CA 1
ATOM 7026 C C . LEU A 1 888 ? 20.677 29.674 -9.110 1.00 93.19 888 LEU A C 1
ATOM 7028 O O . LEU A 1 888 ? 19.608 29.384 -9.640 1.00 93.19 888 LEU A O 1
ATOM 7032 N N . LEU A 1 889 ? 21.856 29.538 -9.698 1.00 95.25 889 LEU A N 1
ATOM 7033 C CA . LEU A 1 889 ? 22.009 29.078 -11.068 1.00 95.25 889 LEU A CA 1
ATOM 7034 C C . LEU A 1 889 ? 22.453 27.617 -11.125 1.00 95.25 889 LEU A C 1
ATOM 7036 O O . LEU A 1 889 ? 22.049 26.882 -12.021 1.00 95.25 889 LEU A O 1
ATOM 7040 N N . ILE A 1 890 ? 23.270 27.200 -10.155 1.00 97.12 890 ILE A N 1
ATOM 7041 C CA . ILE A 1 890 ? 23.835 25.854 -10.085 1.00 97.12 890 ILE A CA 1
ATOM 7042 C C . ILE A 1 890 ? 23.747 25.362 -8.644 1.00 97.12 890 ILE A C 1
ATOM 7044 O O . ILE A 1 890 ? 24.295 26.004 -7.748 1.00 97.12 890 ILE A O 1
ATOM 7048 N N . ASP A 1 891 ? 23.078 24.226 -8.437 1.00 96.56 891 ASP A N 1
ATOM 7049 C CA . ASP A 1 891 ? 23.071 23.491 -7.169 1.00 96.56 891 ASP A CA 1
ATOM 7050 C C . ASP A 1 891 ? 23.784 22.146 -7.350 1.00 96.56 891 ASP A C 1
ATOM 7052 O O . ASP A 1 891 ? 23.272 21.205 -7.971 1.00 96.56 891 ASP A O 1
ATOM 7056 N N . ASN A 1 892 ? 25.009 22.096 -6.846 1.00 94.31 892 ASN A N 1
ATOM 7057 C CA . ASN A 1 892 ? 25.873 20.931 -6.818 1.00 94.31 892 ASN A CA 1
ATOM 7058 C C . ASN A 1 892 ? 26.213 20.580 -5.365 1.00 94.31 892 ASN A C 1
ATOM 7060 O O . ASN A 1 892 ? 27.359 20.300 -5.078 1.00 94.31 892 ASN A O 1
ATOM 7064 N N . ASP A 1 893 ? 25.271 20.723 -4.427 1.00 94.50 893 ASP A N 1
ATOM 7065 C CA . ASP A 1 893 ? 25.514 20.533 -2.990 1.00 94.50 893 ASP A CA 1
ATOM 7066 C C . ASP A 1 893 ? 25.416 19.057 -2.557 1.00 94.50 893 ASP A C 1
ATOM 7068 O O . ASP A 1 893 ? 24.756 18.245 -3.207 1.00 94.50 893 ASP A O 1
ATOM 7072 N N . GLY A 1 894 ? 26.024 18.722 -1.416 1.00 91.25 894 GLY A N 1
ATOM 7073 C CA . GLY A 1 894 ? 26.175 17.345 -0.920 1.00 91.25 894 GLY A CA 1
ATOM 7074 C C . GLY A 1 894 ? 27.542 16.720 -1.238 1.00 91.25 894 GLY A C 1
ATOM 7075 O O . GLY A 1 894 ? 28.327 17.270 -1.999 1.00 91.25 894 GLY A O 1
ATOM 7076 N N . GLY A 1 895 ? 27.866 15.591 -0.600 1.00 88.00 895 GLY A N 1
ATOM 7077 C CA . GLY A 1 895 ? 29.159 14.916 -0.789 1.00 88.00 895 GLY A CA 1
ATOM 7078 C C . GLY A 1 895 ? 29.201 14.101 -2.083 1.00 88.00 895 GLY A C 1
ATOM 7079 O O . GLY A 1 895 ? 28.336 13.251 -2.297 1.00 88.00 895 GLY A O 1
ATOM 7080 N N . HIS A 1 896 ? 30.200 14.339 -2.936 1.00 91.19 896 HIS A N 1
ATOM 7081 C CA . HIS A 1 896 ? 30.385 13.626 -4.205 1.00 91.19 896 HIS A CA 1
ATOM 7082 C C . HIS A 1 896 ? 31.808 13.795 -4.770 1.00 91.19 896 HIS A C 1
ATOM 7084 O O . HIS A 1 896 ? 32.561 14.687 -4.384 1.00 91.19 896 HIS A O 1
ATOM 7090 N N . GLY A 1 897 ? 32.186 12.940 -5.728 1.00 90.38 897 GLY A N 1
ATOM 7091 C CA . GLY A 1 897 ? 33.399 13.135 -6.536 1.00 90.38 897 GLY A CA 1
ATOM 7092 C C . GLY A 1 897 ? 33.313 14.383 -7.426 1.00 90.38 897 GLY A C 1
ATOM 7093 O O . GLY A 1 897 ? 32.323 15.104 -7.385 1.00 90.38 897 GLY A O 1
ATOM 7094 N N . TYR A 1 898 ? 34.335 14.657 -8.242 1.00 93.69 898 TYR A N 1
ATOM 7095 C CA . TYR A 1 898 ? 34.306 15.841 -9.108 1.00 93.69 898 TYR A CA 1
ATOM 7096 C C . TYR A 1 898 ? 33.125 15.762 -10.080 1.00 93.69 898 TYR A C 1
ATOM 7098 O O . TYR A 1 898 ? 33.052 14.847 -10.902 1.00 93.69 898 TYR A O 1
ATOM 7106 N N . GLN A 1 899 ? 32.219 16.728 -9.990 1.00 93.88 899 GLN A N 1
ATOM 7107 C CA . GLN A 1 899 ? 31.088 16.870 -10.895 1.00 93.88 899 GLN A CA 1
ATOM 7108 C C . GLN A 1 899 ? 30.960 18.331 -11.305 1.00 93.88 899 GLN A C 1
ATOM 7110 O O . GLN A 1 899 ? 31.009 19.215 -10.452 1.00 93.88 899 GLN A O 1
ATOM 7115 N N . GLU A 1 900 ? 30.753 18.572 -12.599 1.00 96.25 900 GLU A N 1
ATOM 7116 C CA . GLU A 1 900 ? 30.418 19.886 -13.142 1.00 96.25 900 GLU A CA 1
ATOM 7117 C C . GLU A 1 900 ? 28.931 19.957 -13.484 1.00 96.25 900 GLU A C 1
ATOM 7119 O O . GLU A 1 900 ? 28.364 19.048 -14.094 1.00 96.25 900 GLU A O 1
ATOM 7124 N N . LYS A 1 901 ? 28.299 21.061 -13.093 1.00 96.75 901 LYS A N 1
ATOM 7125 C CA . LYS A 1 901 ? 26.947 21.431 -13.509 1.00 96.75 901 LYS A CA 1
ATOM 7126 C C . LYS A 1 901 ? 26.974 22.804 -14.158 1.00 96.75 901 LYS A C 1
ATOM 7128 O O . LYS A 1 901 ? 27.913 23.572 -13.956 1.00 96.75 901 LYS A O 1
ATOM 7133 N N . TYR A 1 902 ? 25.932 23.123 -14.916 1.00 97.25 902 TYR A N 1
ATOM 7134 C CA . TYR A 1 902 ? 25.794 24.418 -15.566 1.00 97.25 902 TYR A CA 1
ATOM 7135 C C . TYR A 1 902 ? 24.393 24.993 -15.392 1.00 97.25 902 TYR A C 1
ATOM 7137 O O . TYR A 1 902 ? 23.437 24.267 -15.119 1.00 97.25 902 TYR A O 1
ATOM 7145 N N . GLY A 1 903 ? 24.275 26.301 -15.584 1.00 95.94 903 GLY A N 1
ATOM 7146 C CA . GLY A 1 903 ? 22.995 26.990 -15.641 1.00 95.94 903 GLY A CA 1
ATOM 7147 C C . GLY A 1 903 ? 23.066 28.210 -16.550 1.00 95.94 903 GLY A C 1
ATOM 7148 O O . GLY A 1 903 ? 24.139 28.767 -16.788 1.00 95.94 903 GLY A O 1
ATOM 7149 N N . LYS A 1 904 ? 21.910 28.600 -17.086 1.00 96.75 904 LYS A N 1
ATOM 7150 C CA . LYS A 1 904 ? 21.767 29.692 -18.053 1.00 96.75 904 LYS A CA 1
ATOM 7151 C C . LYS A 1 904 ? 21.053 30.890 -17.441 1.00 96.75 904 LYS A C 1
ATOM 7153 O O . LYS A 1 904 ? 20.061 30.715 -16.737 1.00 96.75 904 LYS A O 1
ATOM 7158 N N . ILE A 1 905 ? 21.526 32.095 -17.734 1.00 95.69 905 ILE A N 1
ATOM 7159 C CA . ILE A 1 905 ? 20.911 33.342 -17.278 1.00 95.69 905 ILE A CA 1
ATOM 7160 C C . ILE A 1 905 ? 21.064 34.430 -18.342 1.00 95.69 905 ILE A C 1
ATOM 7162 O O . ILE A 1 905 ? 22.120 34.558 -18.952 1.00 95.69 905 ILE A O 1
ATOM 7166 N N . ASN A 1 906 ? 20.014 35.219 -18.571 1.00 95.62 906 ASN A N 1
ATOM 7167 C CA . ASN A 1 906 ? 20.126 36.433 -19.377 1.00 95.62 906 ASN A CA 1
ATOM 7168 C C . ASN A 1 906 ? 20.650 37.567 -18.497 1.00 95.62 906 ASN A C 1
ATOM 7170 O O . ASN A 1 906 ? 20.067 37.832 -17.445 1.00 95.62 906 ASN A O 1
ATOM 7174 N N . LEU A 1 907 ? 21.728 38.216 -18.928 1.00 93.81 907 LEU A N 1
ATOM 7175 C CA . LEU A 1 907 ? 22.331 39.353 -18.237 1.00 93.81 907 LEU A CA 1
ATOM 7176 C C . LEU A 1 907 ? 22.272 40.592 -19.129 1.00 93.81 907 LEU A C 1
ATOM 7178 O O . LEU A 1 907 ? 22.429 40.490 -20.348 1.00 93.81 907 LEU A O 1
ATOM 7182 N N . ASP A 1 908 ? 22.039 41.743 -18.506 1.00 93.12 908 ASP A N 1
ATOM 7183 C CA . ASP A 1 908 ? 22.115 43.051 -19.153 1.00 93.12 908 ASP A CA 1
ATOM 7184 C C . ASP A 1 908 ? 23.571 43.539 -19.194 1.00 93.12 908 ASP A C 1
ATOM 7186 O O . ASP A 1 908 ? 24.456 42.951 -18.581 1.00 93.12 908 ASP A O 1
ATOM 7190 N N . GLU A 1 909 ? 23.845 44.617 -19.929 1.00 92.06 909 GLU A N 1
ATOM 7191 C CA . GLU A 1 909 ? 25.162 45.253 -19.857 1.00 92.06 909 GLU A CA 1
ATOM 7192 C C . GLU A 1 909 ? 25.382 45.880 -18.472 1.00 92.06 909 GLU A C 1
ATOM 7194 O O . GLU A 1 909 ? 24.540 46.636 -17.979 1.00 92.06 909 GLU A O 1
ATOM 7199 N N . GLY A 1 910 ? 26.530 45.598 -17.857 1.00 89.50 910 GLY A N 1
ATOM 7200 C CA . GLY A 1 910 ? 26.912 46.139 -16.556 1.00 89.50 910 GLY A CA 1
ATOM 7201 C C . GLY A 1 910 ? 27.497 45.111 -15.590 1.00 89.50 910 GLY A C 1
ATOM 7202 O O . GLY A 1 910 ? 27.896 44.011 -15.959 1.00 89.50 910 GLY A O 1
ATOM 7203 N N . VAL A 1 911 ? 27.588 45.504 -14.320 1.00 89.12 911 VAL A N 1
ATOM 7204 C CA . VAL A 1 911 ? 28.255 44.723 -13.271 1.00 89.12 911 VAL A CA 1
ATOM 7205 C C . VAL A 1 911 ? 27.258 43.811 -12.568 1.00 89.12 911 VAL A C 1
ATOM 7207 O O . VAL A 1 911 ? 26.313 44.295 -11.943 1.00 89.12 911 VAL A O 1
ATOM 7210 N N . HIS A 1 912 ? 27.521 42.508 -12.596 1.00 91.06 912 HIS A N 1
ATOM 7211 C CA . HIS A 1 912 ? 26.696 41.486 -11.954 1.00 91.06 912 HIS A CA 1
ATOM 7212 C C . HIS A 1 912 ? 27.469 40.795 -10.832 1.00 91.06 912 HIS A C 1
ATOM 7214 O O . HIS A 1 912 ? 28.647 40.467 -10.987 1.00 91.06 912 HIS A O 1
ATOM 7220 N N . LYS A 1 913 ? 26.822 40.553 -9.686 1.00 92.62 913 LYS A N 1
ATOM 7221 C CA . LYS A 1 913 ? 27.453 39.833 -8.568 1.00 92.62 913 LYS A CA 1
ATOM 7222 C C . LYS A 1 913 ? 27.474 38.342 -8.878 1.00 92.62 913 LYS A C 1
ATOM 7224 O O . LYS A 1 913 ? 26.431 37.770 -9.193 1.00 92.62 913 LYS A O 1
ATOM 7229 N N . ILE A 1 914 ? 28.610 37.702 -8.635 1.00 93.75 914 ILE A N 1
ATOM 7230 C CA . ILE A 1 914 ? 28.751 36.248 -8.628 1.00 93.75 914 ILE A CA 1
ATOM 7231 C C . ILE A 1 914 ? 29.149 35.769 -7.225 1.00 93.75 914 ILE A C 1
ATOM 7233 O O . ILE A 1 914 ? 30.004 36.352 -6.558 1.00 93.75 914 ILE A O 1
ATOM 7237 N N . GLU A 1 915 ? 28.468 34.737 -6.737 1.00 94.88 915 GLU A N 1
ATOM 7238 C CA . GLU A 1 915 ? 28.685 34.153 -5.413 1.00 94.88 915 GLU A CA 1
ATOM 7239 C C . GLU A 1 915 ? 28.796 32.637 -5.546 1.00 94.88 915 GLU A C 1
ATOM 7241 O O . GLU A 1 915 ? 27.874 31.990 -6.042 1.00 94.88 915 GLU A O 1
ATOM 7246 N N . VAL A 1 916 ? 29.905 32.073 -5.074 1.00 96.00 916 VAL A N 1
ATOM 7247 C CA . VAL A 1 916 ? 30.141 30.629 -5.046 1.00 96.00 916 VAL A CA 1
ATOM 7248 C C . VAL A 1 916 ? 30.266 30.179 -3.601 1.00 96.00 916 VAL A C 1
ATOM 7250 O O . VAL A 1 916 ? 31.069 30.699 -2.827 1.00 96.00 916 VAL A O 1
ATOM 7253 N N . ARG A 1 917 ? 29.445 29.204 -3.232 1.00 96.75 917 ARG A N 1
ATOM 7254 C CA . ARG A 1 917 ? 29.484 28.512 -1.946 1.00 96.75 917 ARG A CA 1
ATOM 7255 C C . ARG A 1 917 ? 30.097 27.147 -2.176 1.00 96.75 917 ARG A C 1
ATOM 7257 O O . ARG A 1 917 ? 29.728 26.492 -3.142 1.00 96.75 917 ARG A O 1
ATOM 7264 N N . TYR A 1 918 ? 30.997 26.730 -1.304 1.00 96.31 918 TYR A N 1
ATOM 7265 C CA . TYR A 1 918 ? 31.716 25.466 -1.421 1.00 96.31 918 TYR A CA 1
ATOM 7266 C C . TYR A 1 918 ? 31.975 24.867 -0.036 1.00 96.31 918 TYR A C 1
ATOM 7268 O O . TYR A 1 918 ? 32.225 25.615 0.917 1.00 96.31 918 TYR A O 1
ATOM 7276 N N . PHE A 1 919 ? 31.944 23.540 0.088 1.00 95.31 919 PHE A N 1
ATOM 7277 C CA . PHE A 1 919 ? 32.502 22.840 1.244 1.00 95.31 919 PHE A CA 1
ATOM 7278 C C . PHE A 1 919 ? 33.349 21.641 0.824 1.00 95.31 919 PHE A C 1
ATOM 7280 O O . PHE A 1 919 ? 33.079 21.019 -0.193 1.00 95.31 919 PHE A O 1
ATOM 7287 N N . GLN A 1 920 ? 34.333 21.313 1.660 1.00 93.69 920 GLN A N 1
ATOM 7288 C CA . GLN A 1 920 ? 35.177 20.130 1.545 1.00 93.69 920 GLN A CA 1
ATOM 7289 C C . GLN A 1 920 ? 35.035 19.292 2.816 1.00 93.69 920 GLN A C 1
ATOM 7291 O O . GLN A 1 920 ? 35.417 19.723 3.910 1.00 93.69 920 GLN A O 1
ATOM 7296 N N . GLN A 1 921 ? 34.516 18.078 2.682 1.00 89.19 921 GLN A N 1
ATOM 7297 C CA . GLN A 1 921 ? 34.369 17.107 3.760 1.00 89.19 921 GLN A CA 1
ATOM 7298 C C . GLN A 1 921 ? 35.535 16.117 3.781 1.00 89.19 921 GLN A C 1
ATOM 7300 O O . GLN A 1 921 ? 36.110 15.898 4.850 1.00 89.19 921 GLN A O 1
ATOM 7305 N N . GLY A 1 922 ? 35.915 15.547 2.632 1.00 84.25 922 GLY A N 1
ATOM 7306 C CA . GLY A 1 922 ? 36.930 14.491 2.544 1.00 84.25 922 GLY A CA 1
ATOM 7307 C C . GLY A 1 922 ? 37.333 14.125 1.110 1.00 84.25 922 GLY A C 1
ATOM 7308 O O . GLY A 1 922 ? 36.693 14.530 0.155 1.00 84.25 922 GLY A O 1
ATOM 7309 N N . GLY A 1 923 ? 38.392 13.326 0.937 1.00 85.31 923 GLY A N 1
ATOM 7310 C CA . GLY A 1 923 ? 38.832 12.888 -0.398 1.00 85.31 923 GLY A CA 1
ATOM 7311 C C . GLY A 1 923 ? 39.586 13.966 -1.190 1.00 85.31 923 GLY A C 1
ATOM 7312 O O . GLY A 1 923 ? 40.370 14.718 -0.612 1.00 85.31 923 GLY A O 1
ATOM 7313 N N . GLY A 1 924 ? 39.407 13.987 -2.517 1.00 84.19 924 GLY A N 1
ATOM 7314 C CA . GLY A 1 924 ? 39.984 15.013 -3.398 1.00 84.19 924 GLY A CA 1
ATOM 7315 C C . GLY A 1 924 ? 39.283 16.364 -3.236 1.00 84.19 924 GLY A C 1
ATOM 7316 O O . GLY A 1 924 ? 38.137 16.397 -2.804 1.00 84.19 924 GLY A O 1
ATOM 7317 N N . GLN A 1 925 ? 39.966 17.459 -3.572 1.00 88.50 925 GLN A N 1
ATOM 7318 C CA . GLN A 1 925 ? 39.415 18.817 -3.531 1.00 88.50 925 GLN A CA 1
ATOM 7319 C C . GLN A 1 925 ? 39.684 19.526 -4.858 1.00 88.50 925 GLN A C 1
ATOM 7321 O O . GLN A 1 925 ? 40.824 19.571 -5.320 1.00 88.50 925 GLN A O 1
ATOM 7326 N N . GLU A 1 926 ? 38.645 20.093 -5.451 1.00 90.75 926 GLU A N 1
ATOM 7327 C CA . GLU A 1 926 ? 38.725 20.878 -6.677 1.00 90.75 926 GLU A CA 1
ATOM 7328 C C . GLU A 1 926 ? 37.491 21.781 -6.729 1.00 90.75 926 GLU A C 1
ATOM 7330 O O . GLU A 1 926 ? 36.399 21.363 -6.341 1.00 90.75 926 GLU A O 1
ATOM 7335 N N . LEU A 1 927 ? 37.674 23.021 -7.180 1.00 92.75 927 LEU A N 1
ATOM 7336 C CA . LEU A 1 927 ? 36.611 23.976 -7.478 1.00 92.75 927 LEU A CA 1
ATOM 7337 C C . LEU A 1 927 ? 37.036 24.756 -8.717 1.00 92.75 927 LEU A C 1
ATOM 7339 O O . LEU A 1 927 ? 38.117 25.344 -8.718 1.00 92.75 927 LEU A O 1
ATOM 7343 N N . LYS A 1 928 ? 36.191 24.759 -9.748 1.00 91.19 928 LYS A N 1
ATOM 7344 C CA . LYS A 1 928 ? 36.404 25.511 -10.988 1.00 91.19 928 LYS A CA 1
ATOM 7345 C C . LYS A 1 928 ? 35.114 26.170 -11.437 1.00 91.19 928 LYS A C 1
ATOM 7347 O O . LYS A 1 928 ? 34.057 25.536 -11.430 1.00 91.19 928 LYS A O 1
ATOM 7352 N N . VAL A 1 929 ? 35.210 27.423 -11.874 1.00 94.00 929 VAL A N 1
ATOM 7353 C CA . VAL A 1 929 ? 34.098 28.144 -12.499 1.00 94.00 929 VAL A CA 1
ATOM 7354 C C . VAL A 1 929 ? 34.491 28.577 -13.901 1.00 94.00 929 VAL A C 1
ATOM 7356 O O . VAL A 1 929 ? 35.488 29.265 -14.113 1.00 94.00 929 VAL A O 1
ATOM 7359 N N . SER A 1 930 ? 33.679 28.166 -14.867 1.00 94.69 930 SER A N 1
ATOM 7360 C CA . SER A 1 930 ? 33.804 28.550 -16.270 1.00 94.69 930 SER A CA 1
ATOM 7361 C C . SER A 1 930 ? 32.525 29.217 -16.741 1.00 94.69 930 SER A C 1
ATOM 7363 O O . SER A 1 930 ? 31.467 29.076 -16.129 1.00 94.69 930 SER A O 1
ATOM 7365 N N . TRP A 1 931 ? 32.601 29.925 -17.858 1.00 95.81 931 TRP A N 1
ATOM 7366 C CA . TRP A 1 931 ? 31.449 30.595 -18.432 1.00 95.81 931 TRP A CA 1
ATOM 7367 C C . TRP A 1 931 ? 31.532 30.695 -19.952 1.00 95.81 931 TRP A C 1
ATOM 7369 O O . TRP A 1 931 ? 32.588 30.519 -20.560 1.00 95.81 931 TRP A O 1
ATOM 7379 N N . GLN A 1 932 ? 30.381 30.941 -20.556 1.00 96.00 932 GLN A N 1
ATOM 7380 C CA . GLN A 1 932 ? 30.175 31.124 -21.982 1.00 96.00 932 GLN A CA 1
ATOM 7381 C C . GLN A 1 932 ? 29.172 32.260 -22.166 1.00 96.00 932 GLN A C 1
ATOM 7383 O O . GLN A 1 932 ? 28.219 32.374 -21.394 1.00 96.00 932 GLN A O 1
ATOM 7388 N N . GLY A 1 933 ? 29.359 33.084 -23.191 1.00 93.62 933 GLY A N 1
ATOM 7389 C CA . GLY A 1 933 ? 28.473 34.210 -23.457 1.00 93.62 933 GLY A CA 1
ATOM 7390 C C . GLY A 1 933 ? 28.504 34.656 -24.916 1.00 93.62 933 GLY A C 1
ATOM 7391 O O . GLY A 1 933 ? 29.209 34.068 -25.742 1.00 93.62 933 GLY A O 1
ATOM 7392 N N . PRO A 1 934 ? 27.747 35.707 -25.270 1.00 92.31 934 PRO A N 1
ATOM 7393 C CA . PRO A 1 934 ? 27.639 36.170 -26.646 1.00 92.31 934 PRO A CA 1
ATOM 7394 C C . PRO A 1 934 ? 28.999 36.583 -27.232 1.00 92.31 934 PRO A C 1
ATOM 7396 O O . PRO A 1 934 ? 29.499 37.674 -26.970 1.00 92.31 934 PRO A O 1
ATOM 7399 N N . GLY A 1 935 ? 29.564 35.736 -28.095 1.00 87.75 935 GLY A N 1
ATOM 7400 C CA . GLY A 1 935 ? 30.817 36.010 -28.806 1.00 87.75 935 GLY A CA 1
ATOM 7401 C C . GLY A 1 935 ? 32.058 35.290 -28.271 1.00 87.75 935 GLY A C 1
ATOM 7402 O O . GLY A 1 935 ? 33.145 35.575 -28.767 1.00 87.75 935 GLY A O 1
ATOM 7403 N N . PHE A 1 936 ? 31.924 34.360 -27.316 1.00 93.25 936 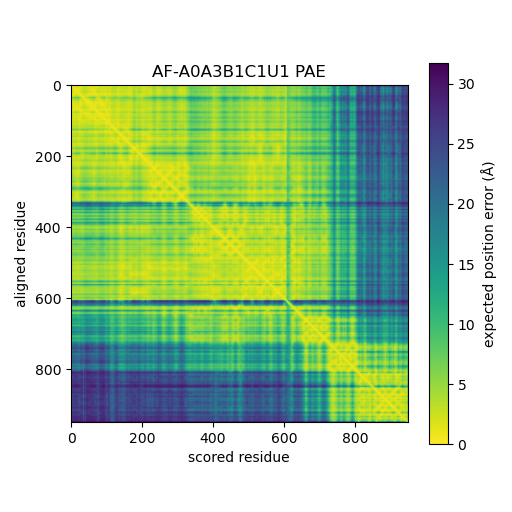PHE A N 1
ATOM 7404 C CA . PHE A 1 936 ? 33.018 33.473 -26.905 1.00 93.25 936 PHE A CA 1
ATOM 7405 C C . PHE A 1 936 ? 32.513 32.093 -26.449 1.00 93.25 936 PHE A C 1
ATOM 7407 O O . PHE A 1 936 ? 31.421 31.969 -25.899 1.00 93.25 936 PHE A O 1
ATOM 7414 N N . GLU A 1 937 ? 33.322 31.059 -26.686 1.00 93.81 937 GLU A N 1
ATOM 7415 C CA . GLU A 1 937 ? 33.059 29.679 -26.249 1.00 93.81 937 GLU A CA 1
ATOM 7416 C C . GLU A 1 937 ? 33.379 29.476 -24.762 1.00 93.81 937 GLU A C 1
ATOM 7418 O O . GLU A 1 937 ? 34.046 30.313 -24.149 1.00 93.81 937 GLU A O 1
ATOM 7423 N N . LYS A 1 938 ? 32.929 28.351 -24.184 1.00 95.88 938 LYS A N 1
ATOM 7424 C CA . LYS A 1 938 ? 33.203 27.993 -22.782 1.00 95.88 938 LYS A CA 1
ATOM 7425 C C . LYS A 1 938 ? 34.698 28.127 -22.464 1.00 95.88 938 LYS A C 1
ATOM 7427 O O . LYS A 1 938 ? 35.529 27.448 -23.065 1.00 95.88 938 LYS A O 1
ATOM 7432 N N . ARG A 1 939 ? 35.019 28.951 -21.468 1.00 93.62 939 ARG A N 1
ATOM 7433 C CA . ARG A 1 939 ? 36.368 29.111 -20.908 1.00 93.62 939 ARG A CA 1
ATOM 7434 C C . ARG A 1 939 ? 36.302 29.403 -19.411 1.00 93.62 939 ARG A C 1
ATOM 7436 O O . ARG A 1 939 ? 35.265 29.843 -18.916 1.00 93.62 939 ARG A O 1
ATOM 7443 N N . GLU A 1 940 ? 37.400 29.167 -18.702 1.00 87.94 940 GLU A N 1
ATOM 7444 C CA . GLU A 1 940 ? 37.528 29.553 -17.293 1.00 87.94 940 GLU A CA 1
ATOM 7445 C C . GLU A 1 940 ? 37.426 31.076 -17.136 1.00 87.94 940 GLU A C 1
ATOM 7447 O O . GLU A 1 940 ? 37.812 31.834 -18.035 1.00 87.94 940 GLU A O 1
ATOM 7452 N N . MET A 1 941 ? 36.863 31.520 -16.009 1.00 86.62 941 MET A N 1
ATOM 7453 C CA . MET A 1 941 ? 36.800 32.946 -15.687 1.00 86.62 941 MET A CA 1
ATOM 7454 C C . MET A 1 941 ? 38.196 33.452 -15.327 1.00 86.62 941 MET A C 1
ATOM 7456 O O . MET A 1 941 ? 38.811 32.963 -14.380 1.00 86.62 941 MET A O 1
ATOM 7460 N N . THR A 1 942 ? 38.690 34.439 -16.070 1.00 82.62 942 THR A N 1
ATOM 7461 C CA . THR A 1 942 ? 39.998 35.057 -15.826 1.00 82.62 942 THR A CA 1
ATOM 7462 C C . THR A 1 942 ? 39.856 36.317 -14.965 1.00 82.62 942 THR A C 1
ATOM 7464 O O . THR A 1 942 ? 38.758 36.867 -14.853 1.00 82.62 942 THR A O 1
ATOM 7467 N N . PRO A 1 943 ? 40.956 36.844 -14.394 1.00 81.31 943 PRO A N 1
ATOM 7468 C CA . PRO A 1 943 ? 40.923 38.109 -13.662 1.00 81.31 943 PRO A CA 1
ATOM 7469 C C . PRO A 1 943 ? 40.369 39.280 -14.485 1.00 81.31 943 PRO A C 1
ATOM 7471 O O . PRO A 1 943 ? 39.777 40.187 -13.919 1.00 81.31 943 PRO A O 1
ATOM 7474 N N . GLU A 1 944 ? 40.541 39.259 -15.813 1.00 81.50 944 GLU A N 1
ATOM 7475 C CA . GLU A 1 944 ? 40.029 40.280 -16.743 1.00 81.50 944 GLU A CA 1
ATOM 7476 C C . GLU A 1 944 ? 38.501 40.238 -16.906 1.00 81.50 944 GLU A C 1
ATOM 7478 O O . GLU A 1 944 ? 37.894 41.248 -17.257 1.00 81.50 944 GLU A O 1
ATOM 7483 N N . ASP A 1 945 ? 37.879 39.082 -16.655 1.00 83.19 945 ASP A N 1
ATOM 7484 C CA . ASP A 1 945 ? 36.423 38.916 -16.703 1.00 83.19 945 ASP A CA 1
ATOM 7485 C C . ASP A 1 945 ? 35.749 39.467 -15.445 1.00 83.19 945 ASP A C 1
ATOM 7487 O O . ASP A 1 945 ? 34.597 39.917 -15.465 1.00 83.19 945 ASP A O 1
ATOM 7491 N N . LEU A 1 946 ? 36.470 39.402 -14.329 1.00 82.00 946 LEU A N 1
ATOM 7492 C CA . LEU A 1 946 ? 36.014 39.931 -13.062 1.00 82.00 946 LEU A CA 1
ATOM 7493 C C . LEU A 1 946 ? 36.129 41.453 -13.070 1.00 82.00 946 LEU A C 1
ATOM 7495 O O . LEU A 1 946 ? 36.983 42.023 -13.741 1.00 82.00 946 LEU A O 1
ATOM 7499 N N . PHE A 1 947 ? 35.228 42.117 -12.35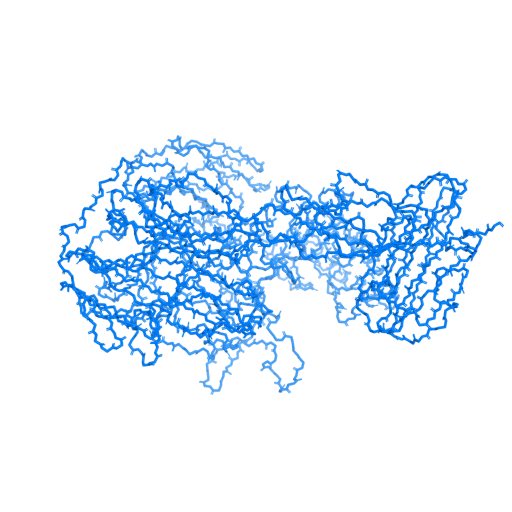2 1.00 67.69 947 PHE A N 1
ATOM 7500 C CA . PHE A 1 947 ? 35.137 43.572 -12.297 1.00 67.69 947 PHE A CA 1
ATOM 7501 C C . PHE A 1 947 ? 36.469 44.198 -11.836 1.00 67.69 947 PHE A C 1
ATOM 7503 O O . PHE A 1 947 ? 36.715 44.331 -10.637 1.00 67.69 947 PHE A O 1
ATOM 7510 N N . ASN A 1 948 ? 37.301 44.583 -12.806 1.00 55.28 948 ASN A N 1
ATOM 7511 C CA . ASN A 1 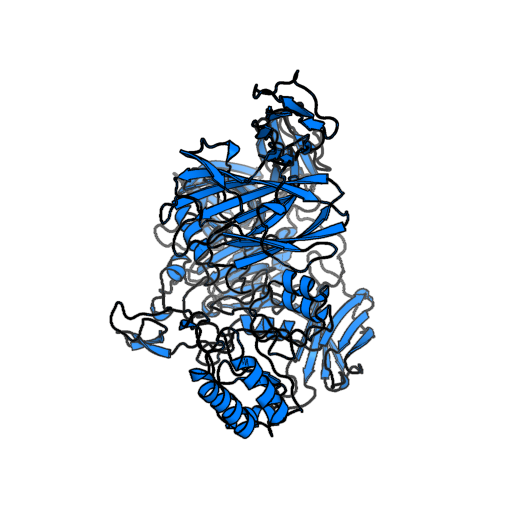948 ? 38.467 45.453 -12.675 1.00 55.28 948 ASN A CA 1
ATOM 7512 C C . ASN A 1 948 ? 38.056 46.858 -13.111 1.00 55.28 948 ASN A C 1
ATOM 7514 O O . ASN A 1 948 ? 37.342 46.999 -14.107 1.00 55.28 948 ASN A O 1
ATOM 7518 N N . ASN A 1 949 ? 38.452 47.877 -12.348 1.00 46.94 949 ASN A N 1
ATOM 7519 C CA . ASN A 1 949 ? 38.106 49.264 -12.669 1.00 46.94 949 ASN A CA 1
ATOM 7520 C C . ASN A 1 949 ? 38.745 49.731 -13.982 1.00 46.94 949 ASN A C 1
ATOM 7522 O O . ASN A 1 949 ? 39.959 49.485 -14.171 1.00 46.94 949 ASN A O 1
#

pLDDT: mean 93.26, std 7.53, range [36.28, 98.81]

Organism: NCBI:txid652676

Foldseek 3Di:
DEPPFDADDPVVLVCCLVQPAAYAHHFAAADQVCVQPPDAAPPVCLVVLLVRLVVRCVSDVVRPSYAEYESGANRAYHDSLLSSLVSCCVSDVRHWYDYARYCVSGQAHEDELDDLVVLVVVLVDPDQHQYEYAEWQQQAFPTSFQVLVNLVSLVVDPSYPYYAYFPAEAPFDWDADPVRDIFTAAFPPPDPPPDDTPGRPRGRHCAYNVRHGDPLVLLVLASPFQKDKDCPAVQQQKIKIFGQDQADWQQQKWKKKFKDKLFHTPDIGTPGGDGDGHGGMDIDGDPDDDDADDAPIWIKMKMWIFGCADDPVDHGGHTRYMDMDTRPDHHDDFAFDELVPFFFKDWDDDDQWIWIDAPFWIWIAGNAQRFTQFTGGNNDTWFDPDPPDRQDFDWAQAFQDTPLCPVVVVQCVVFPVVPFDKGWPDWDWDPPDRFKIKIWTWIFRHTPPRWGKTWIWIWIAGNQGKTKIKIKIATDDDGDFTQFTWTKGWTALQQFKKKWFAWDDAKAAPRGGSSTDGRIDIDTQAVQDDQRQQQTDINKTWFTQKMWTAGPQQWHKMKGWQAGGWMKHKHQADSVQSNVDRGSVSHDGHSIIIMITGRAGAGRHRSDPPPDRDPVRTHDNFIDITIIMIHIDGPVCPDPSVSSSVSNSHDDWAFWDWGADLLQKIDTGGSHPPWWKFKDFAQDETDPPGDTPPDIDGDQAWTWMWMWTADPNDIHDIDTDTDHHREFEFKDKPPFQDEAAAKDWIDIGGPHPPWWKFKDFAPDETDPPGDTDDDIDIDGAWTKIWIWTHDPRHHIHDIDIGTYHHDHAAAFKKKFKFAAADQWQDSCVVDDGPDIDGDLFFKCPPPPDDQFGMKMKIKFKFFAQAWDKKKKKKWWQAWKWKDKNNHTFDGRHGHDGIDMDMGMDTDDGGMIMMIMIDHGHDDDTIIFMWMDDDPDDIDGDGSVRTDHD

Mean predicted aligned error: 10.35 Å

Nearest PDB structures (foldseek):
  3i3e-assembly1_C  TM=9.286E-01  e=5.436E-54  Escherichia coli K-12
  3sep-assembly1_A  TM=9.308E-01  e=9.543E-54  Escherichia coli K-12
  3iaq-assembly1_C  TM=9.300E-01  e=3.609E-53  Escherichia coli K-12
  1px3-assembly1_C  TM=9.300E-01  e=5.720E-53  Escherichia coli
  1px3-assembly1_B  TM=9.277E-01  e=1.057E-52  Escherichia coli

InterPro domains:
  IPR004199 Beta galactosidase small chain/ domain 5 [PF02929] (357-627)
  IPR004199 Beta galactosidase small chain/ domain 5 [SM01038] (355-631)
  IPR006101 Glycoside hydrolase, family 2 [PR00132] (60-75)
  IPR006101 Glycoside hydrolase, family 2 [PR00132] (129-144)
  IPR006103 Glycoside hydrolase family 2, catalytic domain [PF02836] (1-228)
  IPR011013 Galactose mutarotase-like domain superfamily [SSF74650] (344-631)
  IPR011658 PA14 domain [PF07691] (812-943)
  IPR011658 PA14 domain [SM00758] (809-944)
  IPR013783 Immunoglobulin-like fold [G3DSA:2.60.40.10] (225-328)
  IPR014718 Glycoside hydrolase-type carbohydrate-binding [G3DSA:2.70.98.10] (340-631)
  IPR017853 Glycoside hydrolase superfamily [SSF51445] (1-225)
  IPR023232 Glycoside hydrolase, family 2, active site [PS00608] (60-74)
  IPR032312 Beta-galactosidase, domain 4 [PF16353] (239-328)
  IPR036156 Beta-Galactosidase/glucuronidase domain superfamily [SSF49303] (221-329)
  IPR037524 PA14/GLEYA domain [PS51820] (808-946)
  IPR050347 Bacterial Beta-galactosidase [PTHR46323] (1-637)
  IPR059177 GH29D-like, beta-sandwich domain [PF13290] (666-718)
  IPR059177 GH29D-like, beta-sandwich domain [PF13290] (739-800)

Sequence (949 aa):
MRTSHYPNDPYWYKLCDEFGMYLVDETNVESHGANGLLPRSDPKWTAAVVDRIKSMIQRDKNHPSIVMWSLGNEAGMGDNFFVMRDYAHKADPSRPVHYEGYNDAADVYSRMYPATKSMIEYTAGDDKRPYFICEYSLTKGNSSGGLQAYWDVIESNPIFMGACIWEWADHGLYKKDKNGTEYFAYGGDFGPEGTPSDGNDCINGLVFPDKTFSPKMWEVKKVYQNIDAEAVDLLQGKVKIRNKFSFTNLNKYNAKWEIAEDGVVIESGEIGKIDVEPLKEKIITIPLPVIKAKPGAEYLFKIIFTQSEKTLWADKGFKIAWDQFEIPVKAESEVMKSNSDLSEIQSVEKGNSIIVSGEKFKIVFDKSNGSIQSLNYGGNELLSEKDGAISGPTLAVYRAPIDNEQYMGLEWREYGMDKPTIVVESFKVDQVDKGKIQISVQINNKMKNESGFVHKCIYTILGNGDIYADNQMYPYGKLPSPAQIGVSFILSPELENIKWFGRGPYGNYYDRKTGAAIGLYSSTVEEQYVPYITPQSNGSKQDVRWVLFSNDQNQGVMFVNRNEPFAINALHYSQQNLESAKHTNELKRDDDVYFTLAAYERGVGGSGEGIRVNPKEDVEKSPTLFSYIIRPYNLNDGDVSEFARESNLYVVSAPPIISRDALGFVTMESITQEAEIYYTTDGSKPTKKSMKCTKEFVQYSSATIKAVSIFHGEMSPITTVKVEQLQVLPPKIIPVNRYFANTISVTLESPMPGAELRYTLDGTEPNAGSALYINPFLIKRTSTLKVKAFKEGCIPSDIITSMYELVKLGEGVEVRFYKGKFGATPNYLSMTPDKISKTDQFQLEDIELVPTHYALLLIGAVNINKAGEYVFYCGSNDGSKLYVDNTLLIDNDGGHGYQEKYGKINLDEGVHKIEVRYFQQGGGQELKVSWQGPGFEKREMTPEDLFNN

Radius of gyration: 33.71 Å; Cα contacts (8 Å, |Δi|>4): 2395; chains: 1; bounding box: 83×82×80 Å

Solvent-accessible surface area (backbone atoms only — not comparable to full-atom values): 49953 Å² total; per-residue (Å²): 90,66,37,84,62,27,71,72,62,74,66,57,56,53,49,26,50,75,73,69,41,60,28,36,47,19,18,67,36,68,28,53,92,51,72,43,67,35,50,18,66,46,73,87,39,37,65,61,54,42,50,40,47,48,53,49,49,74,74,50,72,83,46,80,22,53,60,30,42,27,70,34,41,56,27,32,45,48,55,42,46,43,55,40,39,56,47,45,48,71,76,42,75,88,45,52,39,37,24,50,54,36,40,88,46,24,65,31,37,41,46,68,37,66,52,65,67,60,54,57,53,47,75,73,47,89,71,79,52,42,34,38,29,75,29,31,43,36,18,37,58,59,31,39,15,49,54,58,61,50,48,58,54,44,75,70,40,86,51,43,74,52,72,35,66,34,37,68,54,21,64,45,42,84,43,65,51,99,86,64,53,72,38,58,39,49,47,57,72,87,54,66,92,87,50,88,60,74,35,65,77,52,38,24,21,39,16,42,64,89,62,51,76,39,57,53,45,45,38,52,53,47,68,68,33,47,49,49,66,44,85,74,38,65,95,71,21,28,35,35,38,37,31,61,32,85,87,48,48,44,54,62,29,34,31,34,40,37,35,19,53,58,37,43,77,76,46,70,49,80,71,40,61,48,88,38,52,45,70,34,70,49,77,46,74,46,96,66,79,88,80,83,50,49,68,88,56,49,40,37,42,34,44,42,32,20,35,65,51,68,57,100,88,43,55,54,60,42,76,60,30,67,45,77,44,80,47,97,66,73,38,74,85,78,79,68,44,70,62,86,80,39,47,60,46,50,75,46,81,54,92,62,31,42,37,38,40,37,90,56,32,40,37,31,33,33,60,70,73,61,24,38,55,38,45,29,48,78,84,44,66,48,33,32,84,55,86,94,60,80,20,20,62,40,87,29,41,54,63,20,46,33,71,77,28,56,70,55,44,52,50,38,56,70,37,26,52,80,64,52,47,73,40,50,77,44,79,46,80,44,78,76,50,61,19,31,39,36,38,42,29,34,32,38,34,37,30,44,84,80,12,35,32,43,37,37,40,37,36,43,37,39,25,87,54,37,32,40,40,41,38,38,37,36,64,40,62,77,71,77,75,43,48,27,46,33,34,29,35,28,26,22,56,63,46,41,38,37,37,35,35,18,33,32,92,57,46,26,35,75,40,40,38,86,42,35,51,75,25,56,43,74,54,42,35,76,73,35,62,63,88,41,54,57,36,37,58,63,38,29,25,34,64,24,45,33,41,35,36,17,28,98,83,41,41,40,43,31,43,32,46,65,70,65,50,26,31,38,33,51,26,39,48,51,50,67,46,28,54,71,21,68,35,61,79,64,54,69,81,47,72,42,34,37,32,35,47,20,68,41,57,42,40,42,21,21,40,36,97,84,49,64,55,53,80,91,55,43,49,73,92,53,72,44,75,49,45,36,32,42,32,76,42,46,66,87,71,57,58,69,62,60,50,55,44,57,66,72,31,50,79,68,34,43,49,31,51,78,48,67,52,89,86,23,44,34,44,76,50,52,68,36,80,92,38,48,37,21,29,32,56,84,55,51,86,49,44,97,86,38,50,67,64,86,67,69,48,78,53,34,44,60,37,33,35,20,30,26,17,34,31,100,85,40,68,22,58,75,32,75,49,78,44,65,56,35,58,41,58,56,50,46,66,40,76,60,64,42,70,42,74,66,64,48,70,38,40,77,45,64,83,44,89,89,43,49,44,17,33,32,54,83,56,53,85,44,48,95,87,36,53,72,67,85,66,71,45,75,46,70,56,64,28,30,35,21,37,26,26,40,42,92,62,35,44,58,19,59,74,43,75,32,45,34,42,60,43,84,80,51,74,40,23,43,35,35,33,36,82,42,88,48,73,45,59,70,69,63,90,83,52,81,60,79,43,79,52,72,39,54,48,69,50,52,90,83,50,96,74,73,85,48,28,29,35,40,40,38,43,32,26,36,56,34,89,62,58,40,64,30,39,43,33,47,30,22,20,21,11,28,37,37,25,50,74,79,42,82,49,32,85,50,61,32,81,49,68,79,47,72,47,62,30,77,48,77,44,64,66,42,82,41,45,36,38,39,38,30,26,36,53,59,79,70,83,50,42,44,42,31,36,28,40,86,93,51,71,79,39,70,56,46,53,85,48,27,36,63,135